Protein 8FBO (pdb70)

Foldseek 3Di:
DQVVLCLLVVLQVVLVVVVVVPDLVSSVVSLVVNLVSLVVLLVVCVVVVDLVSLLVSLVSLLVSLVSCLVSPHLPSNQSSLVSSLSSLVVLVVSCVVVVDLVSLLSSLVSLLSSLQSCVSSPNLVVSVVSLVVSVVSLVVLVVVCVVVVDPVSLVSSLVSLCSSLVSCVVSVNNVSNVVSLVSSLVSLVVVLVVLVVVLVVLVVVLVVLDVVCVVPPDPVSVVVNVVSVVVSVVSVVVSVVSVVVSVVSVVSVD/DCVLLVVLVVLLVVLVVVVVVPDLVSNVVSLVVNLVSLVVLQVVCVVVVDLVSLLSSLVSLLSSLVSCVVSPHLPSNVSSLVVSVVSLVVLVVSCVVVVDLVSLLSSLVSLLSSLVSVVSSPCLVSSVVSLVVSVVSLVVLVVSCVVVVDLVSLVSSLVSLCSSLVSCVVSVNVVSNVVSLVSNLVSLVVNLVVLVVVLVVLVVVLVVLDVVCVVPPDPVSVVVNVVSVVVNVVSVVVNVVSVVVSVVSVVSVD/DVVLLVLLVVLLVQLVVVVVVPDLVSNVVSLVSNLVSLVVLVVVCVVVVDLVSLLSSLVSLLVSLVSCVSSPHLVSNVSSLVVSVVSLVSLVVSCVVVVPLVSLLSSLVSLLSSLQSNVSSPNLVSNVVSLVVSVVSLVVLVVVCVVVVDLVSLVSSLVSLCSSLVSCVVSVNVVSNVVSLVSNLVSLVVSLVVLVVVLVVLVVVLVVLCVVCVVPPDPVSVVVNVVSVVVSVVSVVVSVVSVVVNVVSVVSVD

Sequence (762 aa):
TEEKIEEARQSIKEAERSLREGNPEKALDAVARALSLVNELERLARKTGSTEVLIEAARLAIEVARVALKVGSPEMAQLAVELALRLVQELERQARKTGSTEVLIEAARLAIEVARVAFKVGSPETAREAARTALELVEELERQARKTGSEEVLERAARLAEEVARVAEEIGDPELARKAMKVAIRLTEELLKKSLRELRRILEELKEMLERLEKNPDKDVIVKVLKVIVKAIEASVENQRISADNQRALARLATEEKIEEARQSIKEAERSLREGNPEKALDAVARALSLVNELERLARKTGSTEVLIEAARLAIEVARVALKVGSPEMAQLAVELALRLVQELERQARKTGSTEVLIEAARLAIEVARVAFKVGSPETAREAARTALELVEELERQARKTGSEEVLERAARLAEEVARVAEEIGDPELARKAMKVAIRLTEELLKKSLRELRRILEELKEMLERLEKNPDKDVIVKVLKVIVKAIEASVENQRISADNQRALARLATEEKIEEARQSIKEAERSLREGNPEKALDAVARALSLVNELERLARKTGSTEVLIEAARLAIEVARVALKVGSPEMAQLAVELALRLVQELERQARKTGSTEVLIEAARLAIEVARVAFKVGSPETAREAARTALELVEELERQARKTGSEEVLERAARLAEEVARVAEEIGDPELARKAMKVAIRLTEELLKKSLRELRRILEELKEMLERLEKNPDKDVIVKVLKVIVKAIEASVENQRISADNQRALARLA

Secondary structure (DSSP, 8-state):
--GGGHHHHHHHHHHHHHHHHT-HHHHHHHHHHHHHHHHHHHHHHHHH--HHHHHHHHHHHHHHHHHHHHHT-HHHHHHHHHHHHHHHHHHHHHHHHH--HHHHHHHHHHHHHHHHHHHHHT-HHHHHHHHHHHHHHHHHHHHHHHHH--TTHHHHHHHHHHHHHHHHHHHT-HHHHHHHHHHHHHHHHHHHHHHHHHHHHHHHHHHHHHHTTSS---HHHHHHHHHHHHHHHHHHHHHHHHHHHHHHHHHT--/-TTHHHHHHHHHHHHHHHHHHT-SHHHHHHHHHHHHHHHHHHHHHHHH--HHHHHHHHHHHHHHHHHHHHHT-HHHHHHHHHHHHHHHHHHHHHHHHH--HHHHHHHHHHHHHHHHHHHHHT-HHHHHHHHHHHHHHHHHHHHHHHHH--TTHHHHHHHHHHHHHHHHHHHT-HHHHHHHHHHHHHHHHHHHHHHHHHHHHHHHHHHHTTTTTSS---HHHHHHHHHHHHHHHHHHHHHHHHHHHHHHHHHT--/--HHHHHHHHHHHHHHHHHHHT-HHHHHHHHHHHHHHHHHHHHHHHHH--HHHHHHHHHHHHHHHHHHHHTT-HHHHHHHHHHHHHHHHHHHHHHHHS--HHHHHHHHHHHHHHHHHHHHHT-HHHHHHHHHHHHHHHHHHHHHHHHH--TTHHHHHHHHHHHHHHHHHHH--HHHHHHHHHHHHHHHHHHHHHHHHHHHHHHHHHHHHHHTTTS---HHHHHHHHHHHHHHHHHHHHHHHHHHHHHHHHHTT-

Solvent-accessible surface area: 37279 Å² total; per-residue (Å²): 111,63,143,138,10,77,105,0,90,111,13,10,103,104,1,85,153,18,51,220,129,56,53,87,134,139,0,55,72,8,2,42,145,0,14,59,33,0,49,99,2,1,126,40,2,134,166,44,35,26,35,122,10,2,12,62,1,0,109,25,0,2,76,2,0,97,5,0,53,170,35,57,20,73,130,44,0,64,90,0,2,52,8,0,8,106,0,0,53,10,0,6,113,37,0,128,172,92,34,30,34,127,18,1,13,58,0,0,110,1,0,6,57,1,0,73,6,0,64,141,11,40,10,50,127,25,0,90,83,0,1,127,13,0,9,73,0,0,65,18,0,23,131,38,0,116,162,92,31,34,76,97,9,2,86,98,0,5,171,9,0,32,72,1,2,127,2,0,110,126,18,56,26,87,126,8,6,141,109,0,4,73,16,0,2,94,0,6,23,46,17,5,64,48,12,6,115,62,5,111,139,31,10,110,94,0,63,136,55,10,108,186,45,60,153,69,48,67,141,106,17,14,14,108,4,6,66,20,0,5,119,7,10,50,18,17,1,88,4,12,63,34,14,1,59,0,1,52,0,13,15,72,36,53,83,95,136,78,7,107,99,0,98,118,7,17,106,81,0,49,134,11,57,183,134,54,48,84,130,139,0,69,70,2,3,41,133,0,10,55,36,0,35,70,1,3,126,41,0,104,164,78,37,34,34,120,12,0,15,55,0,0,126,15,0,3,81,1,0,97,9,0,50,142,27,55,14,74,143,45,0,71,91,0,2,53,10,0,10,108,0,0,45,27,0,5,121,37,0,122,164,93,36,29,40,125,17,1,8,62,0,0,114,3,0,7,64,1,0,86,7,0,65,158,10,42,5,46,132,22,0,88,76,0,1,122,10,0,8,79,0,0,58,22,0,11,152,38,0,109,164,102,28,40,58,106,20,0,50,109,0,5,144,8,0,40,60,1,0,125,2,0,104,124,12,52,26,81,141,12,6,147,128,0,2,78,1,0,6,106,0,5,26,31,10,3,78,42,8,6,128,55,2,107,162,33,8,101,92,0,63,99,52,11,111,168,46,54,184,65,58,55,145,99,12,15,16,99,3,8,65,16,0,5,108,3,14,51,9,14,5,77,2,10,84,23,13,0,61,0,0,60,3,14,17,93,45,63,95,136,113,70,17,104,82,0,136,103,6,16,107,68,0,56,120,10,58,206,127,49,50,88,135,131,0,68,71,1,2,41,120,1,12,58,28,0,37,49,1,3,139,66,0,105,187,100,40,35,38,121,31,0,20,68,1,0,134,9,0,3,79,1,0,93,4,0,49,142,22,57,8,65,134,45,0,74,88,0,2,60,9,0,14,112,0,0,63,26,0,8,125,33,0,136,165,88,44,34,31,126,18,2,7,65,0,0,105,1,0,5,61,0,0,87,9,0,63,168,8,42,9,44,127,21,0,83,94,0,1,111,8,0,9,83,0,0,53,16,0,10,130,45,0,113,152,99,35,37,71,98,17,1,48,83,0,4,147,9,0,33,80,1,1,128,2,0,102,129,14,46,27,64,119,6,8,143,104,0,3,97,3,0,9,113,0,3,23,49,9,3,67,52,6,14,138,61,5,116,151,33,12,108,95,0,72,135,46,9,118,191,37,62,164,67,51,66,125,106,12,16,16,108,2,8,67,17,0,6,116,6,16,58,18,18,5,89,2,10,77,12,11,1,60,0,0,67,1,12,7,76,58,41

Structure (mmCIF, N/CA/C/O backbone):
data_8FBO
#
_entry.id   8FBO
#
_cell.length_a   89.400
_cell.length_b   89.400
_cell.length_c   273.038
_cell.angle_alpha   90.000
_cell.angle_beta   90.000
_cell.angle_gamma   90.000
#
_symmetry.space_group_name_H-M   'P 43 21 2'
#
loop_
_atom_site.group_PDB
_atom_site.id
_atom_site.type_symbol
_atom_site.label_atom_id
_atom_site.label_alt_id
_atom_site.label_comp_id
_atom_site.label_asym_id
_atom_site.label_entity_id
_atom_site.label_seq_id
_atom_site.pdbx_PDB_ins_code
_atom_site.Cartn_x
_atom_site.Cartn_y
_atom_site.Cartn_z
_atom_site.occupancy
_atom_site.B_iso_or_equiv
_atom_site.auth_seq_id
_atom_site.auth_comp_id
_atom_site.auth_asym_id
_atom_site.auth_atom_id
_atom_site.pdbx_PDB_model_num
ATOM 1 N N . THR A 1 2 ? -28.94315 33.90016 -59.77261 1.000 136.68161 2 THR A N 1
ATOM 2 C CA . THR A 1 2 ? -27.72891 33.74381 -58.98073 1.000 148.98248 2 THR A CA 1
ATOM 3 C C . THR A 1 2 ? -27.57126 32.31358 -58.47434 1.000 154.89203 2 THR A C 1
ATOM 4 O O . THR A 1 2 ? -26.61238 31.62615 -58.82633 1.000 149.69772 2 THR A O 1
ATOM 8 N N . GLU A 1 3 ? -28.51413 31.86652 -57.64104 1.000 150.81542 3 GLU A N 1
ATOM 9 C CA . GLU A 1 3 ? -28.44085 30.53749 -57.04977 1.000 138.37047 3 GLU A CA 1
ATOM 10 C C . GLU A 1 3 ? -29.72396 29.72326 -57.16257 1.000 137.27389 3 GLU A C 1
ATOM 11 O O . GLU A 1 3 ? -29.70402 28.53970 -56.80881 1.000 122.85696 3 GLU A O 1
ATOM 17 N N . GLU A 1 4 ? -30.83457 30.30594 -57.62482 1.000 150.34998 4 GLU A N 1
ATOM 18 C CA . GLU A 1 4 ? -32.05034 29.52295 -57.82395 1.000 146.23149 4 GLU A CA 1
ATOM 19 C C . GLU A 1 4 ? -32.03435 28.73582 -59.12661 1.000 138.84739 4 GLU A C 1
ATOM 20 O O . GLU A 1 4 ? -32.77267 27.75184 -59.24770 1.000 124.43960 4 GLU A O 1
ATOM 26 N N . LYS A 1 5 ? -31.21349 29.14139 -60.09801 1.000 149.53652 5 LYS A N 1
ATOM 27 C CA . LYS A 1 5 ? -30.98833 28.34332 -61.29809 1.000 148.13551 5 LYS A CA 1
ATOM 28 C C . LYS A 1 5 ? -30.27433 27.03255 -60.99798 1.000 145.45206 5 LYS A C 1
ATOM 29 O O . LYS A 1 5 ? -30.10803 26.20854 -61.90464 1.000 141.02282 5 LYS A O 1
ATOM 35 N N . ILE A 1 6 ? -29.85907 26.82962 -59.74749 1.000 144.74112 6 ILE A N 1
ATOM 36 C CA . ILE A 1 6 ? -29.16118 25.61529 -59.34698 1.000 139.57400 6 ILE A CA 1
ATOM 37 C C . ILE A 1 6 ? -30.13832 24.46599 -59.13761 1.000 137.06931 6 ILE A C 1
ATOM 38 O O . ILE A 1 6 ? -29.78030 23.29744 -59.33165 1.000 131.77235 6 ILE A O 1
ATOM 43 N N . GLU A 1 7 ? -31.38272 24.77245 -58.76058 1.000 137.36346 7 GLU A N 1
ATOM 44 C CA . GLU A 1 7 ? -32.38408 23.74588 -58.49476 1.000 134.58772 7 GLU A CA 1
ATOM 45 C C . GLU A 1 7 ? -32.65017 22.85215 -59.69896 1.000 132.25845 7 GLU A C 1
ATOM 46 O O . GLU A 1 7 ? -33.29827 21.81128 -59.54326 1.000 113.27252 7 GLU A O 1
ATOM 52 N N . GLU A 1 8 ? -32.17279 23.22881 -60.88797 1.000 136.61809 8 GLU A N 1
ATOM 53 C CA . GLU A 1 8 ? -32.18796 22.30268 -62.01460 1.000 134.02623 8 GLU A CA 1
ATOM 54 C C . GLU A 1 8 ? -31.30406 21.09339 -61.73621 1.000 137.37687 8 GLU A C 1
ATOM 55 O O . GLU A 1 8 ? -31.64761 19.96400 -62.10415 1.000 143.65544 8 GLU A O 1
ATOM 61 N N . ALA A 1 9 ? -30.15796 21.31233 -61.08550 1.000 138.88420 9 ALA A N 1
ATOM 62 C CA . ALA A 1 9 ? -29.28244 20.20201 -60.72672 1.000 132.54479 9 ALA A CA 1
ATOM 63 C C . ALA A 1 9 ? -29.92960 19.28902 -59.69439 1.000 131.33600 9 ALA A C 1
ATOM 64 O O . ALA A 1 9 ? -29.71348 18.07242 -59.72325 1.000 130.07974 9 ALA A O 1
ATOM 66 N N . ARG A 1 10 ? -30.72735 19.85101 -58.78354 1.000 127.60303 10 ARG A N 1
ATOM 67 C CA . ARG A 1 10 ? -31.42981 19.02372 -57.80812 1.000 129.69585 10 ARG A CA 1
ATOM 68 C C . ARG A 1 10 ? -32.45517 18.12435 -58.48541 1.000 132.00763 10 ARG A C 1
ATOM 69 O O . ARG A 1 10 ? -32.56324 16.93712 -58.15677 1.000 131.56004 10 ARG A O 1
ATOM 77 N N . GLN A 1 11 ? -33.21369 18.67274 -59.43675 1.000 132.08221 11 GLN A N 1
ATOM 78 C CA . GLN A 1 11 ? -34.26987 17.90035 -60.08184 1.000 135.87180 11 GLN A CA 1
ATOM 79 C C . GLN A 1 11 ? -33.69598 16.87286 -61.04833 1.000 140.78729 11 GLN A C 1
ATOM 80 O O . GLN A 1 11 ? -34.23619 15.76808 -61.17976 1.000 141.44768 11 GLN A O 1
ATOM 86 N N . SER A 1 12 ? -32.60495 17.21760 -61.73745 1.000 138.42816 12 SER A N 1
ATOM 87 C CA . SER A 1 12 ? -32.02152 16.28727 -62.69827 1.000 140.07544 12 SER A CA 1
ATOM 88 C C . SER A 1 12 ? -31.38016 15.08992 -62.00575 1.000 151.48557 12 SER A C 1
ATOM 89 O O . SER A 1 12 ? -31.26129 14.01788 -62.60857 1.000 152.48059 12 SER A O 1
ATOM 92 N N . ILE A 1 13 ? -30.95729 15.24837 -60.75162 1.000 146.28245 13 ILE A N 1
ATOM 93 C CA . ILE A 1 13 ? -30.43174 14.11260 -60.00033 1.000 145.00578 13 ILE A CA 1
ATOM 94 C C . ILE A 1 13 ? -31.56873 13.23560 -59.48904 1.000 147.17027 13 ILE A C 1
ATOM 95 O O . ILE A 1 13 ? -31.45413 12.00436 -59.45693 1.000 146.13544 13 ILE A O 1
ATOM 100 N N . LYS A 1 14 ? -32.68601 13.85146 -59.09409 1.000 146.12332 14 LYS A N 1
ATOM 101 C CA . LYS A 1 14 ? -33.84532 13.07741 -58.66282 1.000 140.58226 14 LYS A CA 1
ATOM 102 C C . LYS A 1 14 ? -34.39301 12.22954 -59.80399 1.000 143.42825 14 LYS A C 1
ATOM 103 O O . LYS A 1 14 ? -34.85940 11.10544 -59.58507 1.000 142.19808 14 LYS A O 1
ATOM 109 N N . GLU A 1 15 ? -34.33880 12.75040 -61.03246 1.000 148.15734 15 GLU A N 1
ATOM 110 C CA . GLU A 1 15 ? -34.78256 11.98717 -62.19255 1.000 153.74461 15 GLU A CA 1
ATOM 111 C C . GLU A 1 15 ? -33.80104 10.88768 -62.57331 1.000 162.97333 15 GLU A C 1
ATOM 112 O O . GLU A 1 15 ? -34.20503 9.90689 -63.20709 1.000 171.63158 15 GLU A O 1
ATOM 118 N N . ALA A 1 16 ? -32.52566 11.02958 -62.20422 1.000 159.66475 16 ALA A N 1
ATOM 119 C CA . ALA A 1 16 ? -31.52041 10.05565 -62.61718 1.000 154.03445 16 ALA A CA 1
ATOM 120 C C . ALA A 1 16 ? -31.72948 8.71106 -61.93275 1.000 156.29126 16 ALA A C 1
ATOM 121 O O . ALA A 1 16 ? -31.58067 7.65853 -62.56388 1.000 153.69848 16 ALA A O 1
ATOM 123 N N . GLU A 1 17 ? -32.07517 8.72308 -60.64456 1.000 152.93115 17 GLU A N 1
ATOM 124 C CA . GLU A 1 17 ? -32.23766 7.47429 -59.90964 1.000 148.11720 17 GLU A CA 1
ATOM 125 C C . GLU A 1 17 ? -33.55873 6.78497 -60.22720 1.000 153.50891 17 GLU A C 1
ATOM 126 O O . GLU A 1 17 ? -33.64759 5.55579 -60.13115 1.000 147.69014 17 GLU A O 1
ATOM 132 N N . ARG A 1 18 ? -34.58841 7.54660 -60.60296 1.000 157.69857 18 ARG A N 1
ATOM 133 C CA . ARG A 1 18 ? -35.86696 6.93961 -60.95500 1.000 154.01533 18 ARG A CA 1
ATOM 134 C C . ARG A 1 18 ? -35.84580 6.33528 -62.35254 1.000 156.32885 18 ARG A C 1
ATOM 135 O O . ARG A 1 18 ? -36.51939 5.32789 -62.59644 1.000 149.71046 18 ARG A O 1
ATOM 143 N N . SER A 1 19 ? -35.08787 6.92731 -63.27602 1.000 158.08914 19 SER A N 1
ATOM 144 C CA . SER A 1 19 ? -34.90616 6.33881 -64.59599 1.000 162.13576 19 SER A CA 1
ATOM 145 C C . SER A 1 19 ? -33.91065 5.18621 -64.59235 1.000 170.58307 19 SER A C 1
ATOM 146 O O . SER A 1 19 ? -33.78390 4.49529 -65.60922 1.000 164.09701 19 SER A O 1
ATOM 149 N N . LEU A 1 20 ? -33.20359 4.96705 -63.48047 1.000 174.06978 20 LEU A N 1
ATOM 150 C CA . LEU A 1 20 ? -32.32272 3.80827 -63.37354 1.000 171.57942 20 LEU A CA 1
ATOM 151 C C . LEU A 1 20 ? -33.11598 2.52663 -63.15449 1.000 167.46195 20 LEU A C 1
ATOM 152 O O . LEU A 1 20 ? -32.77369 1.47548 -63.70853 1.000 159.73274 20 LEU A O 1
ATOM 157 N N . ARG A 1 21 ? -34.17724 2.59341 -62.34741 1.000 168.89674 21 ARG A N 1
ATOM 158 C CA . ARG A 1 21 ? -34.94379 1.39372 -62.02987 1.000 168.17474 21 ARG A CA 1
ATOM 159 C C . ARG A 1 21 ? -35.72051 0.88027 -63.23557 1.000 170.20861 21 ARG A C 1
ATOM 160 O O . ARG A 1 21 ? -35.96027 -0.32770 -63.34576 1.000 166.44059 21 ARG A O 1
ATOM 168 N N . GLU A 1 22 ? -36.12093 1.77276 -64.14390 1.000 172.60639 22 GLU A N 1
ATOM 169 C CA . GLU A 1 22 ? -36.88861 1.34838 -65.31066 1.000 170.84362 22 GLU A CA 1
ATOM 170 C C . GLU A 1 22 ? -36.05328 0.46137 -66.22546 1.000 161.47115 22 GLU A C 1
ATOM 171 O O . GLU A 1 22 ? -36.46381 -0.65213 -66.57287 1.000 149.84558 22 GLU A O 1
ATOM 177 N N . GLY A 1 23 ? -34.87715 0.93670 -66.62376 1.000 165.28169 23 GLY A N 1
ATOM 178 C CA . GLY A 1 23 ? -34.01554 0.17068 -67.50046 1.000 164.08585 23 GLY A CA 1
ATOM 179 C C . GLY A 1 23 ? -33.43197 0.99777 -68.62574 1.000 159.73390 23 GLY A C 1
ATOM 180 O O . GLY A 1 23 ? -32.75790 0.46309 -69.51048 1.000 143.90877 23 GLY A O 1
ATOM 181 N N . ASN A 1 24 ? -33.69036 2.30485 -68.60442 1.000 169.22765 24 ASN A N 1
ATOM 182 C CA . ASN A 1 24 ? -33.15792 3.22279 -69.60298 1.000 166.10588 24 ASN A CA 1
ATOM 183 C C . ASN A 1 24 ? -31.73995 3.62806 -69.22076 1.000 167.05793 24 ASN A C 1
ATOM 184 O O . ASN A 1 24 ? -31.55219 4.41354 -68.28303 1.000 163.39098 24 ASN A O 1
ATOM 189 N N . PRO A 1 25 ? -30.71844 3.12326 -69.91673 1.000 166.51619 25 PRO A N 1
ATOM 190 C CA . PRO A 1 25 ? -29.33943 3.43734 -69.52375 1.000 162.98579 25 PRO A CA 1
ATOM 191 C C . PRO A 1 25 ? -28.87440 4.79265 -70.03285 1.000 157.29839 25 PRO A C 1
ATOM 192 O O . PRO A 1 25 ? -28.13708 5.50118 -69.34068 1.000 148.26568 25 PRO A O 1
ATOM 196 N N . GLU A 1 26 ? -29.30163 5.16523 -71.24096 1.000 156.51177 26 GLU A N 1
ATOM 197 C CA . GLU A 1 26 ? -28.88239 6.43585 -71.81947 1.000 157.01162 26 GLU A CA 1
ATOM 198 C C . GLU A 1 26 ? -29.72902 7.59928 -71.32047 1.000 169.01186 26 GLU A C 1
ATOM 199 O O . GLU A 1 26 ? -29.24787 8.73739 -71.28406 1.000 177.04069 26 GLU A O 1
ATOM 205 N N . LYS A 1 27 ? -30.98164 7.34132 -70.93840 1.000 172.61242 27 LYS A N 1
ATOM 206 C CA . LYS A 1 27 ? -31.80344 8.39040 -70.34718 1.000 172.16211 27 LYS A CA 1
ATOM 207 C C . LYS A 1 27 ? -31.45153 8.62492 -68.88451 1.000 173.53089 27 LYS A C 1
ATOM 208 O O . LYS A 1 27 ? -31.66364 9.72837 -68.36960 1.000 170.97643 27 LYS A O 1
ATOM 214 N N . ALA A 1 28 ? -30.91815 7.60913 -68.20341 1.000 171.51660 28 ALA A N 1
ATOM 215 C CA . ALA A 1 28 ? -30.39834 7.81531 -66.85737 1.000 167.17679 28 ALA A CA 1
ATOM 216 C C . ALA A 1 28 ? -29.03006 8.48235 -66.89430 1.000 165.41719 28 ALA A C 1
ATOM 217 O O . ALA A 1 28 ? -28.72802 9.33214 -66.04918 1.000 167.87586 28 ALA A O 1
ATOM 219 N N . LEU A 1 29 ? -28.19117 8.10821 -67.86489 1.000 149.93898 29 LEU A N 1
ATOM 220 C CA . LEU A 1 29 ? -26.92331 8.80473 -68.05460 1.000 149.65245 29 LEU A CA 1
ATOM 221 C C . LEU A 1 29 ? -27.13819 10.24635 -68.49577 1.000 159.13061 29 LEU A C 1
ATOM 222 O O . LEU A 1 29 ? -26.27339 11.09820 -68.26384 1.000 160.11763 29 LEU A O 1
ATOM 227 N N . ASP A 1 30 ? -28.27436 10.53619 -69.13357 1.000 162.78803 30 ASP A N 1
ATOM 228 C CA . ASP A 1 30 ? -28.58063 11.90987 -69.51648 1.000 162.16295 30 ASP A CA 1
ATOM 229 C C . ASP A 1 30 ? -28.80364 12.78050 -68.28667 1.000 160.45836 30 ASP A C 1
ATOM 230 O O . ASP A 1 30 ? -28.19240 13.84608 -68.14896 1.000 159.88388 30 ASP A O 1
ATOM 235 N N . ALA A 1 31 ? -29.67281 12.33559 -67.37483 1.000 161.23418 31 ALA A N 1
ATOM 236 C CA . ALA A 1 31 ? -29.93216 13.10322 -66.16142 1.000 153.96961 31 ALA A CA 1
ATOM 237 C C . ALA A 1 31 ? -28.69073 13.20569 -65.28446 1.000 149.12847 31 ALA A C 1
ATOM 238 O O . ALA A 1 31 ? -28.55494 14.16026 -64.51014 1.000 139.59151 31 ALA A O 1
ATOM 240 N N . VAL A 1 32 ? -27.77831 12.23852 -65.38867 1.000 154.45733 32 VAL A N 1
ATOM 241 C CA . VAL A 1 32 ? -26.51127 12.33191 -64.67162 1.000 157.40341 32 VAL A CA 1
ATOM 242 C C . VAL A 1 32 ? -25.57963 13.32233 -65.35892 1.000 151.16218 32 VAL A C 1
ATOM 243 O O . VAL A 1 32 ? -24.90332 14.11818 -64.69721 1.000 150.21866 32 VAL A O 1
ATOM 247 N N . ALA A 1 33 ? -25.53652 13.29780 -66.69379 1.000 138.98291 33 ALA A N 1
ATOM 248 C CA . ALA A 1 33 ? -24.66826 14.21585 -67.42429 1.000 128.54232 33 ALA A CA 1
ATOM 249 C C . ALA A 1 33 ? -25.14376 15.65693 -67.28879 1.000 133.87542 33 ALA A C 1
ATOM 250 O O . ALA A 1 33 ? -24.32449 16.58111 -67.22162 1.000 124.99276 33 ALA A O 1
ATOM 252 N N . ARG A 1 34 ? -26.46242 15.87070 -67.25657 1.000 143.98045 34 ARG A N 1
ATOM 253 C CA . ARG A 1 34 ? -26.98249 17.21451 -67.02390 1.000 143.05052 34 ARG A CA 1
ATOM 254 C C . ARG A 1 34 ? -26.53569 17.74540 -65.66911 1.000 129.69217 34 ARG A C 1
ATOM 255 O O . ARG A 1 34 ? -26.15810 18.91599 -65.54637 1.000 116.49662 34 ARG A O 1
ATOM 263 N N . ALA A 1 35 ? -26.56217 16.89409 -64.64144 1.000 136.45201 35 ALA A N 1
ATOM 264 C CA . ALA A 1 35 ? -26.09656 17.31185 -63.32438 1.000 127.56691 35 ALA A CA 1
ATOM 265 C C . ALA A 1 35 ? -24.61863 17.67543 -63.35420 1.000 120.88624 35 ALA A C 1
ATOM 266 O O . ALA A 1 35 ? -24.21138 18.69297 -62.78328 1.000 119.07130 35 ALA A O 1
ATOM 268 N N . LEU A 1 36 ? -23.80235 16.86126 -64.02838 1.000 109.87149 36 LEU A N 1
ATOM 269 C CA . LEU A 1 36 ? -22.36861 17.12775 -64.08608 1.000 109.89960 36 LEU A CA 1
ATOM 270 C C . LEU A 1 36 ? -22.07984 18.46181 -64.76295 1.000 117.68767 36 LEU A C 1
ATOM 271 O O . LEU A 1 36 ? -21.21545 19.22158 -64.31058 1.000 105.10082 36 LEU A O 1
ATOM 276 N N . SER A 1 37 ? -22.79665 18.76704 -65.84717 1.000 124.21210 37 SER A N 1
ATOM 277 C CA . SER A 1 37 ? -22.58091 20.03440 -66.53772 1.000 125.86906 37 SER A CA 1
ATOM 278 C C . SER A 1 37 ? -23.14898 21.20145 -65.73998 1.000 129.09125 37 SER A C 1
ATOM 279 O O . SER A 1 37 ? -22.56020 22.28881 -65.71779 1.000 131.77350 37 SER A O 1
ATOM 282 N N . LEU A 1 38 ? -24.29364 20.99927 -65.08242 1.000 126.39614 38 LEU A N 1
ATOM 283 C CA . LEU A 1 38 ? -24.84657 22.04722 -64.23057 1.000 131.74493 38 LEU A CA 1
ATOM 284 C C . LEU A 1 38 ? -23.94222 22.30991 -63.03298 1.000 127.41672 38 LEU A C 1
ATOM 285 O O . LEU A 1 38 ? -23.63213 23.46548 -62.72267 1.000 128.03957 38 LEU A O 1
ATOM 290 N N . VAL A 1 39 ? -23.49886 21.24584 -62.35488 1.000 115.33912 39 VAL A N 1
ATOM 291 C CA . VAL A 1 39 ? -22.58329 21.40715 -61.22630 1.000 117.03670 39 VAL A CA 1
ATOM 292 C C . VAL A 1 39 ? -21.30111 22.09893 -61.67534 1.000 128.31651 39 VAL A C 1
ATOM 293 O O . VAL A 1 39 ? -20.70979 22.89053 -60.92957 1.000 134.82020 39 VAL A O 1
ATOM 297 N N . ASN A 1 40 ? -20.86283 21.82754 -62.90741 1.000 118.80657 40 ASN A N 1
ATOM 298 C CA . ASN A 1 40 ? -19.71408 22.53799 -63.46049 1.000 119.93791 40 ASN A CA 1
ATOM 299 C C . ASN A 1 40 ? -19.96356 24.03949 -63.50881 1.000 123.82995 40 ASN A C 1
ATOM 300 O O . ASN A 1 40 ? -19.06277 24.83712 -63.22154 1.000 119.09618 40 ASN A O 1
ATOM 305 N N . GLU A 1 41 ? -21.18349 24.44459 -63.86635 1.000 130.18614 41 GLU A N 1
ATOM 306 C CA . GLU A 1 41 ? -21.49279 25.86754 -63.92771 1.000 134.17403 41 GLU A CA 1
ATOM 307 C C . GLU A 1 41 ? -21.65572 26.46728 -62.53699 1.000 121.02945 41 GLU A C 1
ATOM 308 O O . GLU A 1 41 ? -21.42711 27.66814 -62.35326 1.000 113.39299 41 GLU A O 1
ATOM 314 N N . LEU A 1 42 ? -22.03811 25.65366 -61.54802 1.000 111.86690 42 LEU A N 1
ATOM 315 C CA . LEU A 1 42 ? -22.10754 26.14766 -60.17670 1.000 108.67963 42 LEU A CA 1
ATOM 316 C C . LEU A 1 42 ? -20.73107 26.53241 -59.65502 1.000 117.85696 42 LEU A C 1
ATOM 317 O O . LEU A 1 42 ? -20.62168 27.39734 -58.77890 1.000 123.26555 42 LEU A O 1
ATOM 322 N N . GLU A 1 43 ? -19.67524 25.90084 -60.17543 1.000 118.76834 43 GLU A N 1
ATOM 323 C CA . GLU A 1 43 ? -18.32151 26.26447 -59.77317 1.000 125.65168 43 GLU A CA 1
ATOM 324 C C . GLU A 1 43 ? -18.01304 27.71691 -60.10524 1.000 134.47816 43 GLU A C 1
ATOM 325 O O . GLU A 1 43 ? -17.27799 28.37934 -59.36526 1.000 136.81608 43 GLU A O 1
ATOM 331 N N . ARG A 1 44 ? -18.56378 28.22815 -61.20677 1.000 135.79302 44 ARG A N 1
ATOM 332 C CA . ARG A 1 44 ? -18.37703 29.61987 -61.59077 1.000 138.37260 44 ARG A CA 1
ATOM 333 C C . ARG A 1 44 ? -19.53457 30.51700 -61.17522 1.000 141.67745 44 ARG A C 1
ATOM 334 O O . ARG A 1 44 ? -19.33190 31.72538 -61.01283 1.000 139.42049 44 ARG A O 1
ATOM 342 N N . LEU A 1 45 ? -20.73588 29.96114 -60.99899 1.000 146.44121 45 LEU A N 1
ATOM 343 C CA . LEU A 1 45 ? -21.84693 30.76087 -60.49318 1.000 150.13808 45 LEU A CA 1
ATOM 344 C C . LEU A 1 45 ? -21.66138 31.08673 -59.01663 1.000 142.45614 45 LEU A C 1
ATOM 345 O O . LEU A 1 45 ? -21.99482 32.19136 -58.57206 1.000 143.41090 45 LEU A O 1
ATOM 350 N N . ALA A 1 46 ? -21.13185 30.13837 -58.24017 1.000 137.42951 46 ALA A N 1
ATOM 351 C CA . ALA A 1 46 ? -20.86510 30.39733 -56.83115 1.000 137.90765 46 ALA A CA 1
ATOM 352 C C . ALA A 1 46 ? -19.66990 31.31707 -56.62917 1.000 148.92301 46 ALA A C 1
ATOM 353 O O . ALA A 1 46 ? -19.53783 31.91122 -55.55455 1.000 158.00476 46 ALA A O 1
ATOM 355 N N . ARG A 1 47 ? -18.79293 31.44022 -57.62852 1.000 147.48761 47 ARG A N 1
ATOM 356 C CA . ARG A 1 47 ? -17.68499 32.38284 -57.52013 1.000 145.82967 47 ARG A CA 1
ATOM 357 C C . ARG A 1 47 ? -18.16675 33.82114 -57.64674 1.000 153.52184 47 ARG A C 1
ATOM 358 O O . ARG A 1 47 ? -17.51740 34.73989 -57.13426 1.000 160.20243 47 ARG A O 1
ATOM 366 N N . LYS A 1 48 ? -19.29634 34.03447 -58.32355 1.000 152.97112 48 LYS A N 1
ATOM 367 C CA . LYS A 1 48 ? -19.89495 35.36213 -58.38092 1.000 156.20138 48 LYS A CA 1
ATOM 368 C C . LYS A 1 48 ? -20.67772 35.66663 -57.11224 1.000 173.33304 48 LYS A C 1
ATOM 369 O O . LYS A 1 48 ? -20.58819 36.77511 -56.57228 1.000 179.07500 48 LYS A O 1
ATOM 375 N N . THR A 1 49 ? -21.44589 34.69389 -56.62184 1.000 175.39793 49 THR A N 1
ATOM 376 C CA . THR A 1 49 ? -22.24182 34.91977 -55.42335 1.000 177.39961 49 THR A CA 1
ATOM 377 C C . THR A 1 49 ? -21.41844 34.78990 -54.14784 1.000 173.44688 49 THR A C 1
ATOM 378 O O . THR A 1 49 ? -21.78186 35.37920 -53.12438 1.000 177.91019 49 THR A O 1
ATOM 382 N N . GLY A 1 50 ? -20.31401 34.04545 -54.18735 1.000 1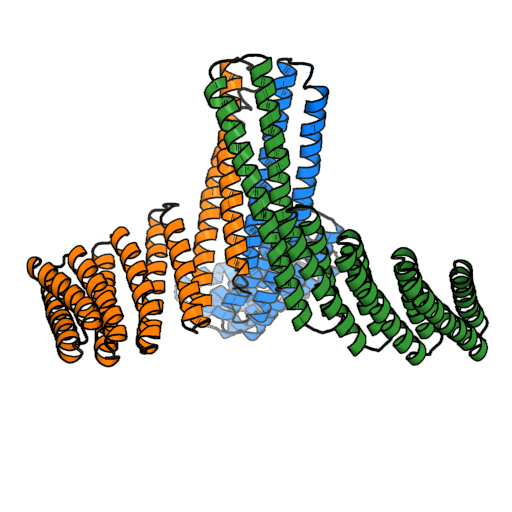63.33865 50 GLY A N 1
ATOM 383 C CA . GLY A 1 50 ? -19.50253 33.82788 -53.00578 1.000 143.90159 50 GLY A CA 1
ATOM 384 C C . GLY A 1 50 ? -20.18774 33.11688 -51.86038 1.000 145.88069 50 GLY A C 1
ATOM 385 O O . GLY A 1 50 ? -19.67212 33.14698 -50.74120 1.000 136.66296 50 GLY A O 1
ATOM 386 N N . SER A 1 51 ? -21.33461 32.48480 -52.09007 1.000 153.16471 51 SER A N 1
ATOM 387 C CA . SER A 1 51 ? -22.06171 31.82870 -51.01075 1.000 143.84321 51 SER A CA 1
ATOM 388 C C . SER A 1 51 ? -21.43441 30.48354 -50.67253 1.000 116.36826 51 SER A C 1
ATOM 389 O O . SER A 1 51 ? -21.21596 29.65186 -51.55799 1.000 102.65344 51 SER A O 1
ATOM 392 N N . THR A 1 52 ? -21.19326 30.25248 -49.37882 1.000 114.83495 52 THR A N 1
ATOM 393 C CA . THR A 1 52 ? -20.63525 28.97477 -48.94839 1.000 111.78865 52 THR A CA 1
ATOM 394 C C . THR A 1 52 ? -21.65941 27.85117 -49.04317 1.000 119.09106 52 THR A C 1
ATOM 395 O O . THR A 1 52 ? -21.28534 26.69310 -49.25721 1.000 117.02759 52 THR A O 1
ATOM 399 N N . GLU A 1 53 ? -22.94713 28.17123 -48.88869 1.000 124.20020 53 GLU A N 1
ATOM 400 C CA . GLU A 1 53 ? -23.98324 27.14251 -48.90792 1.000 118.64842 53 GLU A CA 1
ATOM 401 C C . GLU A 1 53 ? -24.11907 26.50954 -50.28701 1.000 108.49068 53 GLU A C 1
ATOM 402 O O . GLU A 1 53 ? -24.36989 25.30380 -50.39985 1.000 102.12711 53 GLU A O 1
ATOM 408 N N . VAL A 1 54 ? -23.96570 27.30477 -51.34638 1.000 107.96268 54 VAL A N 1
ATOM 409 C CA . VAL A 1 54 ? -24.04545 26.75944 -52.69776 1.000 114.56421 54 VAL A CA 1
ATOM 410 C C . VAL A 1 54 ? -22.88819 25.80147 -52.95133 1.000 107.17443 54 VAL A C 1
ATOM 411 O O . VAL A 1 54 ? -23.07889 24.69700 -53.47338 1.000 91.14594 54 VAL A O 1
ATOM 415 N N . LEU A 1 55 ? -21.67185 26.20734 -52.57528 1.000 116.17325 55 LEU A N 1
ATOM 416 C CA . LEU A 1 55 ? -20.51152 25.33697 -52.74221 1.000 102.70832 55 LEU A CA 1
ATOM 417 C C . LEU A 1 55 ? -20.67458 24.04003 -51.95873 1.000 105.75251 55 LEU A C 1
ATOM 418 O O . LEU A 1 55 ? -20.22170 22.97779 -52.40143 1.000 96.36859 55 LEU A O 1
ATOM 423 N N . ILE A 1 56 ? -21.31955 24.10620 -50.79216 1.000 111.84600 56 ILE A N 1
ATOM 424 C CA . ILE A 1 56 ? -21.58011 22.89752 -50.01556 1.000 100.24322 56 ILE A CA 1
ATOM 425 C C . ILE A 1 56 ? -22.57652 22.00379 -50.74246 1.000 100.59260 56 ILE A C 1
ATOM 426 O O . ILE A 1 56 ? -22.31637 20.81836 -50.97990 1.000 93.56693 56 ILE A O 1
ATOM 431 N N . GLU A 1 57 ? -23.73402 22.56011 -51.10672 1.000 107.04271 57 GLU A N 1
ATOM 432 C CA . GLU A 1 57 ? -24.76686 21.75887 -51.75288 1.000 101.06278 57 GLU A CA 1
ATOM 433 C C . GLU A 1 57 ? -24.34555 21.30751 -53.14538 1.000 100.66485 57 GLU A C 1
ATOM 434 O O . GLU A 1 57 ? -24.74500 20.22514 -53.58714 1.000 99.61970 57 GLU A O 1
ATOM 440 N N . ALA A 1 58 ? -23.54085 22.10900 -53.84791 1.000 99.57554 58 ALA A N 1
ATOM 441 C CA . ALA A 1 58 ? -23.00687 21.66116 -55.13032 1.000 97.25914 58 ALA A CA 1
ATOM 442 C C . ALA A 1 58 ? -22.03280 20.50586 -54.94335 1.000 101.59469 58 ALA A C 1
ATOM 443 O O . ALA A 1 58 ? -21.96766 19.59865 -55.78107 1.000 84.42391 58 ALA A O 1
ATOM 445 N N . ALA A 1 59 ? -21.26664 20.52186 -53.85018 1.000 109.08907 59 ALA A N 1
ATOM 446 C CA . ALA A 1 59 ? -20.35384 19.41786 -53.57608 1.000 97.59301 59 ALA A CA 1
ATOM 447 C C . ALA A 1 59 ? -21.11533 18.16167 -53.17477 1.000 104.28003 59 ALA A C 1
ATOM 448 O O . ALA A 1 59 ? -20.74374 17.05158 -53.57176 1.000 103.36901 59 ALA A O 1
ATOM 450 N N . ARG A 1 60 ? -22.18684 18.31569 -52.39273 1.000 99.82142 60 ARG A N 1
ATOM 451 C CA . ARG A 1 60 ? -22.97697 17.15644 -51.99050 1.000 98.10441 60 ARG A CA 1
ATOM 452 C C . ARG A 1 60 ? -23.69413 16.53469 -53.18216 1.000 108.76999 60 ARG A C 1
ATOM 453 O O . ARG A 1 60 ? -23.84886 15.30969 -53.24950 1.000 109.82301 60 ARG A O 1
ATOM 461 N N . LEU A 1 61 ? -24.14125 17.35989 -54.13134 1.000 112.43811 61 LEU A N 1
ATOM 462 C CA . LEU A 1 61 ? -24.74343 16.81758 -55.34431 1.000 115.55778 61 LEU A CA 1
ATOM 463 C C . LEU A 1 61 ? -23.70485 16.10181 -56.19834 1.000 114.81816 61 LEU A C 1
ATOM 464 O O . LEU A 1 61 ? -23.97443 15.02246 -56.73716 1.000 116.68114 61 LEU A O 1
ATOM 469 N N . ALA A 1 62 ? -22.50800 16.68275 -56.32369 1.000 109.07559 62 ALA A N 1
ATOM 470 C CA . ALA A 1 62 ? -21.45807 16.05792 -57.12161 1.000 104.63521 62 ALA A CA 1
ATOM 471 C C . ALA A 1 62 ? -21.01621 14.72654 -56.52951 1.000 101.56602 62 ALA A C 1
ATOM 472 O O . ALA A 1 62 ? -20.59976 13.82751 -57.26900 1.000 95.98967 62 ALA A O 1
ATOM 474 N N . ILE A 1 63 ? -21.09374 14.58012 -55.20517 1.000 111.81755 63 ILE A N 1
ATOM 475 C CA . ILE A 1 63 ? -20.74913 13.30558 -54.58336 1.000 112.57440 63 ILE A CA 1
ATOM 476 C C . ILE A 1 63 ? -21.82176 12.26399 -54.87545 1.000 113.20371 63 ILE A C 1
ATOM 477 O O . ILE A 1 63 ? -21.51467 11.10634 -55.18558 1.000 116.47359 63 ILE A O 1
ATOM 482 N N . GLU A 1 64 ? -23.09567 12.65628 -54.79045 1.000 107.18386 64 GLU A N 1
ATOM 483 C CA . GLU A 1 64 ? -24.17307 11.71930 -55.08888 1.000 104.92217 64 GLU A CA 1
ATOM 484 C C . GLU A 1 64 ? -24.22999 1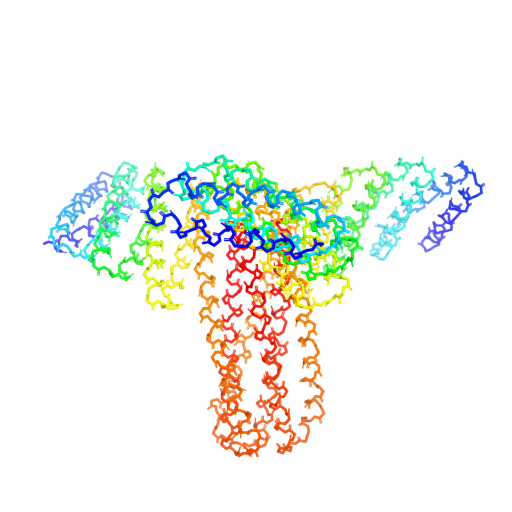1.38323 -56.57362 1.000 110.57141 64 GLU A C 1
ATOM 485 O O . GLU A 1 64 ? -24.68669 10.29552 -56.94146 1.000 117.32565 64 GLU A O 1
ATOM 491 N N . VAL A 1 65 ? -23.77416 12.29363 -57.43764 1.000 115.37471 65 VAL A N 1
ATOM 492 C CA . VAL A 1 65 ? -23.67394 11.97419 -58.85895 1.000 116.76950 65 VAL A CA 1
ATOM 493 C C . VAL A 1 65 ? -22.63679 10.88055 -59.08499 1.000 113.62110 65 VAL A C 1
ATOM 494 O O . VAL A 1 65 ? -22.86269 9.94241 -59.85842 1.000 126.45312 65 VAL A O 1
ATOM 498 N N . ALA A 1 66 ? -21.48944 10.97559 -58.40746 1.000 105.27186 66 ALA A N 1
ATOM 499 C CA . ALA A 1 66 ? -20.48569 9.91999 -58.49454 1.000 103.51551 66 ALA A CA 1
ATOM 500 C C . ALA A 1 66 ? -20.99978 8.60711 -57.91868 1.000 122.09400 66 ALA A C 1
ATOM 501 O O . ALA A 1 66 ? -20.65134 7.53208 -58.42101 1.000 128.22267 66 ALA A O 1
ATOM 503 N N . ARG A 1 67 ? -21.82684 8.67145 -56.87289 1.000 125.42618 67 ARG A N 1
ATOM 504 C CA . ARG A 1 67 ? -22.40727 7.45334 -56.31775 1.000 129.24097 67 ARG A CA 1
ATOM 505 C C . ARG A 1 67 ? -23.41104 6.83573 -57.28208 1.000 140.99713 67 ARG A C 1
ATOM 506 O O . ARG A 1 67 ? -23.50369 5.60691 -57.38920 1.000 145.97989 67 ARG A O 1
ATOM 514 N N . VAL A 1 68 ? -24.17025 7.67173 -57.99244 1.000 146.43639 68 VAL A N 1
ATOM 515 C CA . VAL A 1 68 ? -25.08120 7.16224 -59.01233 1.000 140.05561 68 VAL A CA 1
ATOM 516 C C . VAL A 1 68 ? -24.29633 6.62932 -60.20448 1.000 139.60515 68 VAL A C 1
ATOM 517 O O . VAL A 1 68 ? -24.54199 5.51476 -60.67952 1.000 138.74379 68 VAL A O 1
ATOM 521 N N . ALA A 1 69 ? -23.32582 7.41030 -60.69155 1.000 142.57666 69 ALA A N 1
ATOM 522 C CA . ALA A 1 69 ? -22.54896 7.01610 -61.86322 1.000 143.58445 69 ALA A CA 1
ATOM 523 C C . ALA A 1 69 ? -21.82192 5.69224 -61.66708 1.000 150.96207 69 ALA A C 1
ATOM 524 O O . ALA A 1 69 ? -21.46250 5.04385 -62.65608 1.000 157.32484 69 ALA A O 1
ATOM 526 N N . LEU A 1 70 ? -21.59160 5.27784 -60.41965 1.000 149.23021 70 LEU A N 1
ATOM 527 C CA . LEU A 1 70 ? -21.00899 3.96219 -60.18086 1.000 149.99594 70 LEU A CA 1
ATOM 528 C C . LEU A 1 70 ? -22.03489 2.85958 -60.40678 1.000 152.41931 70 LEU A C 1
ATOM 529 O O . LEU A 1 70 ? -21.72341 1.82723 -61.01207 1.000 149.64025 70 LEU A O 1
ATOM 534 N N . LYS A 1 71 ? -23.26458 3.06098 -59.92733 1.000 151.83428 71 LYS A N 1
ATOM 535 C CA . LYS A 1 71 ? -24.30490 2.05653 -60.11501 1.000 144.39652 71 LYS A CA 1
ATOM 536 C C . LYS A 1 71 ? -24.78668 2.00884 -61.55945 1.000 166.14969 71 LYS A C 1
ATOM 537 O O . LYS A 1 71 ? -25.29321 0.97360 -62.00688 1.000 175.54321 71 LYS A O 1
ATOM 543 N N . VAL A 1 72 ? -24.64023 3.10890 -62.30174 1.000 172.15023 72 VAL A N 1
ATOM 544 C CA . VAL A 1 72 ? -24.98669 3.09135 -63.71949 1.000 162.39900 72 VAL A CA 1
ATOM 545 C C . VAL A 1 72 ? -23.98569 2.24880 -64.49883 1.000 157.22992 72 VAL A C 1
ATOM 546 O O . VAL A 1 72 ? -24.35960 1.48782 -65.39944 1.000 162.29294 72 VAL A O 1
ATOM 550 N N . GLY A 1 73 ? -22.70934 2.36472 -64.16532 1.000 147.30858 73 GLY A N 1
ATOM 551 C CA . GLY A 1 73 ? -21.65501 1.66061 -64.85248 1.000 135.19898 73 GLY A CA 1
ATOM 552 C C . GLY A 1 73 ? -20.66662 2.53213 -65.60642 1.000 144.85304 73 GLY A C 1
ATOM 553 O O . GLY A 1 73 ? -20.01005 2.02975 -66.52747 1.000 159.68235 73 GLY A O 1
ATOM 554 N N . SER A 1 74 ? -20.54059 3.81120 -65.24981 1.000 148.95723 74 SER A N 1
ATOM 555 C CA . SER A 1 74 ? -19.63932 4.74719 -65.92019 1.000 150.83403 74 SER A CA 1
ATOM 556 C C . SER A 1 74 ? -18.60868 5.23893 -64.91289 1.000 137.50387 74 SER A C 1
ATOM 557 O O . SER A 1 74 ? -18.79735 6.28918 -64.27811 1.000 134.66458 74 SER A O 1
ATOM 560 N N . PRO A 1 75 ? -17.50082 4.51269 -64.73249 1.000 131.03846 75 PRO A N 1
ATOM 561 C CA . PRO A 1 75 ? -16.46929 4.96153 -63.78363 1.000 137.50644 75 PRO A CA 1
ATOM 562 C C . PRO A 1 75 ? -15.74012 6.22174 -64.22015 1.000 131.41970 75 PRO A C 1
ATOM 563 O O . PRO A 1 75 ? -14.98196 6.78198 -63.41748 1.000 126.32832 75 PRO A O 1
ATOM 567 N N . GLU A 1 76 ? -15.93665 6.68116 -65.45623 1.000 128.92981 76 GLU A N 1
ATOM 568 C CA . GLU A 1 76 ? -15.34275 7.93245 -65.90879 1.000 133.75266 76 GLU A CA 1
ATOM 569 C C . GLU A 1 76 ? -16.20190 9.14151 -65.56729 1.000 135.52411 76 GLU A C 1
ATOM 570 O O . GLU A 1 76 ? -15.65867 10.21120 -65.26737 1.000 134.63216 76 GLU A O 1
ATOM 576 N N . MET A 1 77 ? -17.52997 8.99809 -65.61087 1.000 131.42603 77 MET A N 1
ATOM 577 C CA . MET A 1 77 ? -18.40429 10.04938 -65.10109 1.000 126.12444 77 MET A CA 1
ATOM 578 C C . MET A 1 77 ? -18.23261 10.22811 -63.59880 1.000 129.02273 77 MET A C 1
ATOM 579 O O . MET A 1 77 ? -18.32656 11.35082 -63.08953 1.000 127.29706 77 MET A O 1
ATOM 584 N N . ALA A 1 78 ? -17.97685 9.13632 -62.87587 1.000 131.16532 78 ALA A N 1
ATOM 585 C CA . ALA A 1 78 ? -17.74560 9.22438 -61.43996 1.000 121.70678 78 ALA A CA 1
ATOM 586 C C . ALA A 1 78 ? -16.36342 9.77610 -61.11984 1.000 117.74316 78 ALA A C 1
ATOM 587 O O . ALA A 1 78 ? -16.20167 10.48166 -60.11778 1.000 120.75620 78 ALA A O 1
ATOM 589 N N . GLN A 1 79 ? -15.36278 9.47088 -61.95058 1.000 111.77628 79 GLN A N 1
ATOM 590 C CA . GLN A 1 79 ? -14.03752 10.05257 -61.75801 1.000 115.97759 79 GLN A CA 1
ATOM 591 C C . GLN A 1 79 ? -14.09505 11.57168 -61.83446 1.000 115.29225 79 GLN A C 1
ATOM 592 O O . GLN A 1 79 ? -13.57949 12.26967 -60.95418 1.000 117.07950 79 GLN A O 1
ATOM 598 N N . LEU A 1 80 ? -14.72506 12.10170 -62.88549 1.000 118.05587 80 LEU A N 1
ATOM 599 C CA . LEU A 1 80 ? -14.86906 13.54807 -63.00838 1.000 112.77074 80 LEU A CA 1
ATOM 600 C C . LEU A 1 80 ? -15.69000 14.11905 -61.85963 1.000 106.12150 80 LEU A C 1
ATOM 601 O O . LEU A 1 80 ? -15.33543 15.15826 -61.29258 1.000 113.95668 80 LEU A O 1
ATOM 606 N N . ALA A 1 81 ? -16.78324 13.44350 -61.49270 1.000 93.46117 81 ALA A N 1
ATOM 607 C CA . ALA A 1 81 ? -17.65067 13.94780 -60.43159 1.000 104.00780 81 ALA A CA 1
ATOM 608 C C . ALA A 1 81 ? -16.89690 14.09146 -59.11480 1.000 107.17859 81 ALA A C 1
ATOM 609 O O . ALA A 1 81 ? -17.14122 15.03296 -58.35079 1.000 97.57050 81 ALA A O 1
ATOM 611 N N . VAL A 1 82 ? -15.97459 13.16977 -58.83169 1.000 106.73299 82 VAL A N 1
ATOM 612 C CA . VAL A 1 82 ? -15.17090 13.28289 -57.61910 1.000 91.10643 82 VAL A CA 1
ATOM 613 C C . VAL A 1 82 ? -14.12510 14.37968 -57.77439 1.000 86.06731 82 VAL A C 1
ATOM 614 O O . VAL A 1 82 ? -13.88329 15.16145 -56.84642 1.000 90.85107 82 VAL A O 1
ATOM 618 N N . GLU A 1 83 ? -13.49061 14.45837 -58.94787 1.000 87.02788 83 GLU A N 1
ATOM 619 C CA . GLU A 1 83 ? -12.52780 15.52608 -59.19827 1.000 84.28113 83 GLU A CA 1
ATOM 620 C C . GLU A 1 83 ? -13.17551 16.89940 -59.09153 1.000 81.61563 83 GLU A C 1
ATOM 621 O O . GLU A 1 83 ? -12.52830 17.85836 -58.65678 1.000 79.16906 83 GLU A O 1
ATOM 627 N N . LEU A 1 84 ? -14.44650 17.01499 -59.47874 1.000 92.13731 84 LEU A N 1
ATOM 628 C CA . LEU A 1 84 ? -15.16472 18.27396 -59.33674 1.000 97.53306 84 LEU A CA 1
ATOM 629 C C . LEU A 1 84 ? -15.57688 18.54868 -57.89870 1.000 100.12530 84 LEU A C 1
ATOM 630 O O . LEU A 1 84 ? -15.77489 19.71335 -57.53602 1.000 107.08563 84 LEU A O 1
ATOM 635 N N . ALA A 1 85 ? -15.71422 17.50678 -57.07648 1.000 97.04111 85 ALA A N 1
ATOM 636 C CA . ALA A 1 85 ? -15.98700 17.72003 -55.66031 1.000 84.26394 85 ALA A CA 1
ATOM 637 C C . ALA A 1 85 ? -14.77179 18.30513 -54.95233 1.000 81.16329 85 ALA A C 1
ATOM 638 O O . ALA A 1 85 ? -14.91233 19.15902 -54.06961 1.000 90.58039 85 ALA A O 1
ATOM 640 N N . LEU A 1 86 ? -13.56984 17.86082 -55.33001 1.000 75.77730 86 LEU A N 1
ATOM 641 C CA . LEU A 1 86 ? -12.35414 18.41980 -54.74639 1.000 70.87821 86 LEU A CA 1
ATOM 642 C C . LEU A 1 86 ? -12.22166 19.90336 -55.06043 1.000 69.61132 86 LEU A C 1
ATOM 643 O O . LEU A 1 86 ? -11.88428 20.70372 -54.18045 1.000 71.96736 86 LEU A O 1
ATOM 648 N N . ARG A 1 87 ? -12.48049 20.28801 -56.31285 1.000 78.32308 87 ARG A N 1
ATOM 649 C CA . ARG A 1 87 ? -12.41712 21.69697 -56.68357 1.000 81.37961 87 ARG A CA 1
ATOM 650 C C . ARG A 1 87 ? -13.39187 22.52997 -55.86367 1.000 92.59014 87 ARG A C 1
ATOM 651 O O . ARG A 1 87 ? -13.09772 23.68348 -55.53226 1.000 97.29486 87 ARG A O 1
ATOM 659 N N . LEU A 1 88 ? -14.54606 21.95967 -55.51358 1.000 88.00900 88 LEU A N 1
ATOM 660 C CA . LEU A 1 88 ? -15.51915 22.67911 -54.69982 1.000 98.24194 88 LEU A CA 1
ATOM 661 C C . LEU A 1 88 ? -15.09917 22.73234 -53.23526 1.000 96.93598 88 LEU A C 1
ATOM 662 O O . LEU A 1 88 ? -15.25268 23.77082 -52.58185 1.000 105.93691 88 LEU A O 1
ATOM 667 N N . VAL A 1 89 ? -14.57108 21.62668 -52.70420 1.000 86.09430 89 VAL A N 1
ATOM 668 C CA . VAL A 1 89 ? -14.14759 21.60134 -51.30574 1.000 82.49016 89 VAL A CA 1
ATOM 669 C C . VAL A 1 89 ? -12.99311 22.57038 -51.08426 1.000 81.06936 89 VAL A C 1
ATOM 670 O O . VAL A 1 89 ? -12.99054 23.35177 -50.12563 1.000 88.33232 89 VAL A O 1
ATOM 674 N N . GLN A 1 90 ? -11.99953 22.54275 -51.97760 1.000 77.36456 90 GLN A N 1
ATOM 675 C CA . GLN A 1 90 ? -10.84773 23.42720 -51.83014 1.000 78.64137 90 GLN A CA 1
ATOM 676 C C . GLN A 1 90 ? -11.24021 24.89418 -51.95442 1.000 90.33190 90 GLN A C 1
ATOM 677 O O . GLN A 1 90 ? -10.56131 25.76472 -51.39817 1.000 90.18666 90 GLN A O 1
ATOM 683 N N . GLU A 1 91 ? -12.32659 25.19082 -52.67321 1.000 89.31505 91 GLU A N 1
ATOM 684 C CA . GLU A 1 91 ? -12.81268 26.56589 -52.72916 1.000 95.10595 91 GLU A CA 1
ATOM 685 C C . GLU A 1 91 ? -13.48827 26.97544 -51.42710 1.000 94.75437 91 GLU A C 1
ATOM 686 O O . GLU A 1 91 ? -13.42067 28.14760 -51.03921 1.000 89.80582 91 GLU A O 1
ATOM 692 N N . LEU A 1 92 ? -14.14939 26.03560 -50.74606 1.000 96.60932 92 LEU A N 1
ATOM 693 C CA . LEU A 1 92 ? -14.63260 26.31604 -49.39901 1.000 97.27320 92 LEU A CA 1
ATOM 694 C C . LEU A 1 92 ? -13.47649 26.52603 -48.43304 1.000 97.87480 92 LEU A C 1
ATOM 695 O O . LEU A 1 92 ? -13.58801 27.32710 -47.49904 1.000 99.82645 92 LEU A O 1
ATOM 700 N N . GLU A 1 93 ? -12.36260 25.82047 -48.64317 1.000 94.21205 93 GLU A N 1
ATOM 701 C CA . GLU A 1 93 ? -11.18523 26.03185 -47.81016 1.000 89.87981 93 GLU A CA 1
ATOM 702 C C . GLU A 1 93 ? -10.62287 27.43412 -47.98944 1.000 103.93306 93 GLU A C 1
ATOM 703 O O . GLU A 1 93 ? -10.05683 27.99948 -47.04890 1.000 106.70941 93 GLU A O 1
ATOM 709 N N . ARG A 1 94 ? -10.76972 28.01189 -49.18257 1.000 107.76382 94 ARG A N 1
ATOM 710 C CA . ARG A 1 94 ? -10.33928 29.38837 -49.39612 1.000 110.04261 94 ARG A CA 1
ATOM 711 C C . ARG A 1 94 ? -11.31301 30.37818 -48.76897 1.000 115.04616 94 ARG A C 1
ATOM 712 O O . ARG A 1 94 ? -10.89023 31.36256 -48.15283 1.000 120.75420 94 ARG A O 1
ATOM 720 N N . GLN A 1 95 ? -12.61767 30.13217 -48.90980 1.000 110.81776 95 GLN A N 1
ATOM 721 C CA . GLN A 1 95 ? -13.60779 31.03462 -48.33593 1.000 107.45318 95 GLN A CA 1
ATOM 722 C C . GLN A 1 95 ? -13.70384 30.90566 -46.82187 1.000 111.88573 95 GLN A C 1
ATOM 723 O O . GLN A 1 95 ? -14.11880 31.86115 -46.15932 1.000 117.88544 95 GLN A O 1
ATOM 729 N N . ALA A 1 96 ? -13.33325 29.75476 -46.25796 1.000 114.18091 96 ALA A N 1
ATOM 730 C CA . ALA A 1 96 ? -13.37510 29.59313 -44.81034 1.000 110.86416 96 ALA A CA 1
ATOM 731 C C . ALA A 1 96 ? -12.15451 30.18524 -44.11792 1.000 117.95088 96 ALA A C 1
ATOM 732 O O . ALA A 1 96 ? -12.23074 30.50139 -42.92597 1.000 112.06965 96 ALA A O 1
ATOM 734 N N . ARG A 1 97 ? -11.03318 30.33332 -44.82863 1.000 123.39535 97 ARG A N 1
ATOM 735 C CA . ARG A 1 97 ? -9.89805 31.06864 -44.28185 1.000 116.18032 97 ARG A CA 1
ATOM 736 C C . ARG A 1 97 ? -10.08640 32.57334 -44.41512 1.000 131.76732 97 ARG A C 1
ATOM 737 O O . ARG A 1 97 ? -9.65184 33.32970 -43.53920 1.000 142.65910 97 ARG A O 1
ATOM 745 N N . LYS A 1 98 ? -10.72846 33.02123 -45.49591 1.000 129.61888 98 LYS A N 1
ATOM 746 C CA . LYS A 1 98 ? -10.94121 34.44744 -45.70766 1.000 124.34424 98 LYS A CA 1
ATOM 747 C C . LYS A 1 98 ? -12.10087 34.98185 -44.87683 1.000 125.31369 98 LYS A C 1
ATOM 748 O O . LYS A 1 98 ? -12.09492 36.15920 -44.50089 1.000 137.12916 98 LYS A O 1
ATOM 754 N N . THR A 1 99 ? -13.09667 34.14545 -44.58153 1.000 119.57897 99 THR A N 1
ATOM 755 C CA . THR A 1 99 ? -14.17993 34.54330 -43.69235 1.000 116.84369 99 THR A CA 1
ATOM 756 C C . THR A 1 99 ? -13.94634 34.11478 -42.25097 1.000 122.60301 99 THR A C 1
ATOM 757 O O . THR A 1 99 ? -14.63042 34.61640 -41.35178 1.000 133.49639 99 THR A O 1
ATOM 761 N N . GLY A 1 100 ? -13.00631 33.20174 -42.01196 1.000 112.61339 100 GLY A N 1
ATOM 762 C CA . GLY A 1 100 ? -12.66578 32.79145 -40.66451 1.000 88.68619 100 GLY A CA 1
ATOM 763 C C . GLY A 1 100 ? -13.73160 32.01724 -39.92528 1.000 82.07501 100 GLY A C 1
ATOM 764 O O . GLY A 1 100 ? -13.56294 31.75136 -38.73177 1.000 94.65506 100 GLY A O 1
ATOM 765 N N . SER A 1 101 ? -14.82143 31.64305 -40.59020 1.000 83.38067 101 SER A N 1
ATOM 766 C CA . SER A 1 101 ? -15.89530 30.92144 -39.92167 1.000 80.81277 101 SER A CA 1
ATOM 767 C C . SER A 1 101 ? -15.48035 29.48002 -39.65557 1.000 86.10470 101 SER A C 1
ATOM 768 O O . SER A 1 101 ? -14.95058 28.80048 -40.54020 1.000 99.65630 101 SER A O 1
ATOM 771 N N . THR A 1 102 ? -15.72332 29.01353 -38.42902 1.000 83.90004 102 THR A N 1
ATOM 772 C CA . THR A 1 102 ? -15.39355 27.63729 -38.07782 1.000 98.77528 102 THR A CA 1
ATOM 773 C C . THR A 1 102 ? -16.47248 26.66050 -38.52588 1.000 100.21061 102 THR A C 1
ATOM 774 O O . THR A 1 102 ? -16.17980 25.47904 -38.74063 1.000 95.14051 102 THR A O 1
ATOM 778 N N . GLU A 1 103 ? -17.71571 27.12868 -38.66693 1.000 99.09995 103 GLU A N 1
ATOM 779 C CA . GLU A 1 103 ? -18.79423 26.24704 -39.10272 1.000 90.31980 103 GLU A CA 1
ATOM 780 C C . GLU A 1 103 ? -18.55228 25.74157 -40.51849 1.000 100.84875 103 GLU A C 1
ATOM 781 O O . GLU A 1 103 ? -18.77295 24.56020 -40.81099 1.000 102.12531 103 GLU A O 1
ATOM 787 N N . VAL A 1 104 ? -18.10176 26.62435 -41.41249 1.000 106.35037 104 VAL A N 1
ATOM 788 C CA . VAL A 1 104 ? -17.78739 26.20741 -42.77485 1.000 102.19812 104 VAL A CA 1
ATOM 789 C C . VAL A 1 104 ? -16.60574 25.24589 -42.77633 1.000 91.34038 104 VAL A C 1
ATOM 790 O O . VAL A 1 104 ? -16.58629 24.26696 -43.53149 1.000 75.78454 104 VAL A O 1
ATOM 794 N N . LEU A 1 105 ? -15.60910 25.50188 -41.92292 1.000 84.28249 105 LEU A N 1
ATOM 795 C CA . LEU A 1 105 ? -14.46265 24.60421 -41.81641 1.000 78.07024 105 LEU A CA 1
ATOM 796 C C . LEU A 1 105 ? -14.88103 23.19624 -41.41326 1.000 82.21499 105 LEU A C 1
ATOM 797 O O . LEU A 1 105 ? -14.26761 22.21696 -41.85318 1.000 94.62032 105 LEU A O 1
ATOM 802 N N . ILE A 1 106 ? -15.91754 23.07258 -40.58473 1.000 87.79595 106 ILE A N 1
ATOM 803 C CA . ILE A 1 106 ? -16.34728 21.75884 -40.11738 1.000 87.90010 106 ILE A CA 1
ATOM 804 C C . ILE A 1 106 ? -17.09571 21.01300 -41.21497 1.000 77.81070 106 ILE A C 1
ATOM 805 O O . ILE A 1 106 ? -16.82779 19.83512 -41.47844 1.000 65.43778 106 ILE A O 1
ATOM 810 N N . GLU A 1 107 ? -18.04319 21.68370 -41.87564 1.000 84.08905 107 GLU A N 1
ATOM 811 C CA . GLU A 1 107 ? -18.77890 21.02920 -42.95273 1.000 86.54562 107 GLU A CA 1
ATOM 812 C C . GLU A 1 107 ? -17.89927 20.78842 -44.17347 1.000 78.17935 107 GLU A C 1
ATOM 813 O O . GLU A 1 107 ? -18.10818 19.81013 -44.89892 1.000 85.97042 107 GLU A O 1
ATOM 819 N N . ALA A 1 108 ? -16.91628 21.65896 -44.41858 1.000 69.02532 108 ALA A N 1
ATOM 820 C CA . ALA A 1 108 ? -15.97662 21.41059 -45.50684 1.000 71.10653 108 ALA A CA 1
ATOM 821 C C . ALA A 1 108 ? -15.07686 20.22095 -45.20366 1.000 71.09583 108 ALA A C 1
ATOM 822 O O . ALA A 1 108 ? -14.70176 19.47897 -46.11880 1.000 77.19440 108 ALA A O 1
ATOM 824 N N . ALA A 1 109 ? -14.72556 20.01986 -43.93195 1.000 69.22246 109 ALA A N 1
ATOM 825 C CA . ALA A 1 109 ? -13.93306 18.85164 -43.56383 1.000 64.41996 109 ALA A CA 1
ATOM 826 C C . ALA A 1 109 ? -14.74088 17.56942 -43.71698 1.000 60.65872 109 ALA A C 1
ATOM 827 O O . ALA A 1 109 ? -14.19778 16.52929 -44.10726 1.000 55.74289 109 ALA A O 1
ATOM 829 N N . ARG A 1 110 ? -16.04068 17.62453 -43.41379 1.000 63.49659 110 ARG A N 1
ATOM 830 C CA . ARG A 1 110 ? -16.89928 16.46317 -43.61738 1.000 66.84735 110 ARG A CA 1
ATOM 831 C C . ARG A 1 110 ? -17.03369 16.12190 -45.09471 1.000 77.98459 110 ARG A C 1
ATOM 832 O O . ARG A 1 110 ? -17.13612 14.94237 -45.45067 1.000 83.76872 110 ARG A O 1
ATOM 840 N N . LEU A 1 111 ? -17.03472 17.13397 -45.96528 1.000 79.89958 111 LEU A N 1
ATOM 841 C CA . LEU A 1 111 ? -17.11010 16.87346 -47.39860 1.000 71.78629 111 LEU A CA 1
ATOM 842 C C . LEU A 1 111 ? -15.83453 16.21437 -47.90629 1.000 69.72763 111 LEU A C 1
ATOM 843 O O . LEU A 1 111 ? -15.89315 15.25696 -48.68626 1.000 77.39671 111 LEU A O 1
ATOM 848 N N . ALA A 1 112 ? -14.67268 16.70986 -47.47025 1.000 66.04049 112 ALA A N 1
ATOM 849 C CA . ALA A 1 112 ? -13.40649 16.12996 -47.90608 1.000 61.93006 112 ALA A CA 1
ATOM 850 C C . ALA A 1 112 ? -13.27456 14.67617 -47.47429 1.000 67.30793 112 ALA A C 1
ATOM 851 O O . ALA A 1 112 ? -12.57081 13.89637 -48.12627 1.000 71.48685 112 ALA A O 1
ATOM 853 N N . ILE A 1 113 ? -13.93727 14.29348 -46.38206 1.000 71.32297 113 ILE A N 1
ATOM 854 C CA . ILE A 1 113 ? -13.91688 12.89857 -45.95656 1.000 70.32377 113 ILE A CA 1
ATOM 855 C C . ILE A 1 113 ? -14.80628 12.05408 -46.86064 1.000 80.69836 113 ILE A C 1
ATOM 856 O O . ILE A 1 113 ? -14.44118 10.93634 -47.24599 1.000 90.09781 113 ILE A O 1
ATOM 861 N N . GLU A 1 114 ? -15.98229 12.57434 -47.22079 1.000 81.35993 114 GLU A N 1
ATOM 862 C CA . GLU A 1 114 ? -16.85676 11.84942 -48.13659 1.000 78.44946 114 GLU A CA 1
ATOM 863 C C . GLU A 1 114 ? -16.22869 11.72918 -49.52007 1.000 77.19651 114 GLU A C 1
ATOM 864 O O . GLU A 1 114 ? -16.40180 10.71067 -50.19906 1.000 76.49539 114 GLU A O 1
ATOM 870 N N . VAL A 1 115 ? -15.49390 12.75697 -49.95305 1.000 73.84592 115 VAL A N 1
ATOM 871 C CA . VAL A 1 115 ? -14.82949 12.70332 -51.25307 1.000 67.80378 115 VAL A CA 1
ATOM 872 C C . VAL A 1 115 ? -13.77841 11.60024 -51.26875 1.000 79.87341 115 VAL A C 1
ATOM 873 O O . VAL A 1 115 ? -13.59354 10.91056 -52.27952 1.000 98.28373 115 VAL A O 1
ATOM 877 N N . ALA A 1 116 ? -13.08563 11.40459 -50.14501 1.000 78.05387 116 ALA A N 1
ATOM 878 C CA . ALA A 1 116 ? -12.03300 10.39547 -50.08618 1.000 76.43569 116 ALA A CA 1
ATOM 879 C C . ALA A 1 116 ? -12.61227 8.98599 -50.12893 1.000 84.25890 116 ALA A C 1
ATOM 880 O O . ALA A 1 116 ? -12.12339 8.12658 -50.87216 1.000 95.50306 116 ALA A O 1
ATOM 882 N N . ARG A 1 117 ? -13.65364 8.72768 -49.33213 1.000 81.13866 117 ARG A N 1
ATOM 883 C CA . ARG A 1 117 ? -14.25475 7.39701 -49.30947 1.000 78.98481 117 ARG A CA 1
ATOM 884 C C . ARG A 1 117 ? -14.86762 7.04116 -50.65764 1.000 94.52801 117 ARG A C 1
ATOM 885 O O . ARG A 1 117 ? -14.78173 5.89076 -51.10336 1.000 98.83894 117 ARG A O 1
ATOM 893 N N . VAL A 1 118 ? -15.49100 8.01580 -51.32146 1.000 102.86258 118 VAL A N 1
ATOM 894 C CA . VAL A 1 118 ? -16.15617 7.74266 -52.59110 1.000 111.06967 118 VAL A CA 1
ATOM 895 C C . VAL A 1 118 ? -15.13463 7.44605 -53.68291 1.000 106.84261 118 VAL A C 1
ATOM 896 O O . VAL A 1 118 ? -15.34949 6.57103 -54.53058 1.000 111.85922 118 VAL A O 1
ATOM 900 N N . ALA A 1 119 ? -13.99836 8.14729 -53.66783 1.000 100.19732 119 ALA A N 1
ATOM 901 C CA . ALA A 1 119 ? -13.06525 8.07680 -54.78686 1.000 93.91747 119 ALA A CA 1
ATOM 902 C C . ALA A 1 119 ? -12.37555 6.72234 -54.90966 1.000 111.03842 119 ALA A C 1
ATOM 903 O O . ALA A 1 119 ? -11.79300 6.43732 -55.96131 1.000 126.62949 119 ALA A O 1
ATOM 905 N N . PHE A 1 120 ? -12.41379 5.88560 -53.87223 1.000 104.40912 120 PHE A N 1
ATOM 906 C CA . PHE A 1 120 ? -11.87178 4.53711 -54.00199 1.000 111.35718 120 PHE A CA 1
ATOM 907 C C . PHE A 1 120 ? -12.88237 3.56388 -54.59008 1.000 125.97505 120 PHE A C 1
ATOM 908 O O . PHE A 1 120 ? -12.51994 2.71715 -55.41427 1.000 134.81772 120 PHE A O 1
ATOM 916 N N . LYS A 1 121 ? -14.14662 3.66390 -54.18071 1.000 125.29080 121 LYS A N 1
ATOM 917 C CA . LYS A 1 121 ? -15.19601 2.92837 -54.87047 1.000 134.74486 121 LYS A CA 1
ATOM 918 C C . LYS A 1 121 ? -15.38640 3.43028 -56.29532 1.000 131.20875 121 LYS A C 1
ATOM 919 O O . LYS A 1 121 ? -15.91979 2.69617 -57.13356 1.000 127.08682 121 LYS A O 1
ATOM 925 N N . VAL A 1 122 ? -14.94950 4.65595 -56.58568 1.000 125.20483 122 VAL A N 1
ATOM 926 C CA . VAL A 1 122 ? -14.94941 5.15517 -57.95790 1.000 130.58223 122 VAL A CA 1
ATOM 927 C C . VAL A 1 122 ? -13.75239 4.60691 -58.72557 1.000 127.82544 122 VAL A C 1
ATOM 928 O O . VAL A 1 122 ? -13.90355 3.95801 -59.76716 1.000 122.98006 122 VAL A O 1
ATOM 932 N N . GLY A 1 123 ? -12.54524 4.86144 -58.22323 1.000 114.62527 123 GLY A N 1
ATOM 933 C CA . GLY A 1 123 ? -11.34569 4.33830 -58.84747 1.000 106.68682 123 GLY A CA 1
ATOM 934 C C . GLY A 1 123 ? -10.29650 5.38416 -59.16638 1.000 107.01292 123 GLY A C 1
ATOM 935 O O . GLY A 1 123 ? -9.52069 5.22060 -60.11299 1.000 130.94338 123 GLY A O 1
ATOM 936 N N . SER A 1 124 ? -10.25781 6.46362 -58.38622 1.000 91.30079 124 SER A N 1
ATOM 937 C CA . SER A 1 124 ? -9.26677 7.52860 -58.54680 1.000 88.09963 124 SER A CA 1
ATOM 938 C C . SER A 1 124 ? -8.58458 7.75995 -57.20512 1.000 87.22550 124 SER A C 1
ATOM 939 O O . SER A 1 124 ? -8.87884 8.73734 -56.50325 1.000 100.98863 124 SER A O 1
ATOM 942 N N . PRO A 1 125 ? -7.65837 6.87740 -56.81770 1.000 82.81977 125 PRO A N 1
ATOM 943 C CA . PRO A 1 125 ? -7.02996 7.00699 -55.49297 1.000 88.44058 125 PRO A CA 1
ATOM 944 C C . PRO A 1 125 ? -6.14454 8.23174 -55.34558 1.000 86.21355 125 PRO A C 1
ATOM 945 O O . PRO A 1 125 ? -5.93895 8.68606 -54.21335 1.000 104.85450 125 PRO A O 1
ATOM 949 N N . GLU A 1 126 ? -5.60849 8.77675 -56.44036 1.000 81.14343 126 GLU A N 1
ATOM 950 C CA . GLU A 1 126 ? -4.73631 9.94207 -56.32717 1.000 89.44862 126 GLU A CA 1
ATOM 951 C C . GLU A 1 126 ? -5.51182 11.17266 -55.87473 1.000 96.14509 126 GLU A C 1
ATOM 952 O O . GLU A 1 126 ? -5.01941 11.95636 -55.05443 1.000 103.78856 126 GLU A O 1
ATOM 958 N N . THR A 1 127 ? -6.72401 11.36280 -56.40008 1.000 97.11060 127 THR A N 1
ATOM 959 C CA . THR A 1 127 ? -7.56328 12.45689 -55.92583 1.000 98.50287 127 THR A CA 1
ATOM 960 C C . THR A 1 127 ? -8.04872 12.20817 -54.50403 1.000 104.84990 127 THR A C 1
ATOM 961 O O . THR A 1 127 ? -8.24800 13.16072 -53.74171 1.000 108.79958 127 THR A O 1
ATOM 965 N N . ALA A 1 128 ? -8.23563 10.94075 -54.12887 1.000 106.02585 128 ALA A N 1
ATOM 966 C CA . ALA A 1 128 ? -8.68943 10.62583 -52.77873 1.000 93.48921 128 ALA A CA 1
ATOM 967 C C . ALA A 1 128 ? -7.61016 10.92185 -51.74610 1.000 86.36261 128 ALA A C 1
ATOM 968 O O . ALA A 1 128 ? -7.91114 11.40788 -50.64953 1.000 91.35464 128 ALA A O 1
ATOM 970 N N . ARG A 1 129 ? -6.34948 10.62098 -52.06831 1.000 86.43031 129 ARG A N 1
ATOM 971 C CA . ARG A 1 129 ? -5.26117 10.98300 -51.16681 1.000 83.51299 129 ARG A CA 1
ATOM 972 C C . ARG A 1 129 ? -5.18947 12.49215 -50.98220 1.000 75.11250 129 ARG A C 1
ATOM 973 O O . ARG A 1 129 ? -5.00779 12.98045 -49.86122 1.000 74.52485 129 ARG A O 1
ATOM 981 N N . GLU A 1 130 ? -5.34557 13.24873 -52.07063 1.000 77.11801 130 GLU A N 1
ATOM 982 C CA . GLU A 1 130 ? -5.42129 14.69920 -51.96055 1.000 74.47998 130 GLU A CA 1
ATOM 983 C C . GLU A 1 130 ? -6.69796 15.15425 -51.26602 1.000 76.26062 130 GLU A C 1
ATOM 984 O O . GLU A 1 130 ? -6.73981 16.27394 -50.74611 1.000 82.25004 130 GLU A O 1
ATOM 990 N N . ALA A 1 131 ? -7.73710 14.31535 -51.24629 1.000 76.56704 131 ALA A N 1
ATOM 991 C CA . ALA A 1 131 ? -8.92791 14.63759 -50.46720 1.000 79.04579 131 ALA A CA 1
ATOM 992 C C . ALA A 1 131 ? -8.66502 14.47874 -48.97537 1.000 70.88932 131 ALA A C 1
ATOM 993 O O . ALA A 1 131 ? -9.15260 15.27477 -48.16451 1.000 70.78314 131 ALA A O 1
ATOM 995 N N . ALA A 1 132 ? -7.89627 13.45568 -48.59395 1.000 66.65835 132 ALA A N 1
ATOM 996 C CA . ALA A 1 132 ? -7.53837 13.28720 -47.19048 1.000 63.32166 132 ALA A CA 1
ATOM 997 C C . ALA A 1 132 ? -6.49907 14.30966 -46.75315 1.000 61.54593 132 ALA A C 1
ATOM 998 O O . ALA A 1 132 ? -6.51775 14.75605 -45.60022 1.000 69.95164 132 ALA A O 1
ATOM 1000 N N . ARG A 1 133 ? -5.58743 14.68828 -47.65262 1.000 61.24285 133 ARG A N 1
ATOM 1001 C CA . ARG A 1 133 ? -4.62367 15.73530 -47.33102 1.000 57.16258 133 ARG A CA 1
ATOM 1002 C C . ARG A 1 133 ? -5.32680 17.05485 -47.04774 1.000 60.98591 133 ARG A C 1
ATOM 1003 O O . ARG A 1 133 ? -4.99248 17.75103 -46.08257 1.000 66.71670 133 ARG A O 1
ATOM 1011 N N . THR A 1 134 ? -6.31129 17.41125 -47.87573 1.000 74.19743 134 THR A N 1
ATOM 1012 C CA . THR A 1 134 ? -7.06478 18.63755 -47.64294 1.000 82.64309 134 THR A CA 1
ATOM 1013 C C . THR A 1 134 ? -7.94892 18.52783 -46.40735 1.000 74.46570 134 THR A C 1
ATOM 1014 O O . THR A 1 134 ? -8.26109 19.54589 -45.77921 1.000 80.75324 134 THR A O 1
ATOM 1018 N N . ALA A 1 135 ? -8.36117 17.31049 -46.04441 1.000 68.04850 135 ALA A N 1
ATOM 1019 C CA . ALA A 1 135 ? -9.16087 17.13335 -44.83679 1.000 65.18220 135 ALA A CA 1
ATOM 1020 C C . ALA A 1 135 ? -8.33643 17.40832 -43.58577 1.000 65.09617 135 ALA A C 1
ATOM 1021 O O . ALA A 1 135 ? -8.82333 18.04075 -42.64127 1.000 66.92704 135 ALA A O 1
ATOM 1023 N N . LEU A 1 136 ? -7.08513 16.94177 -43.56084 1.000 67.84681 136 LEU A N 1
ATOM 1024 C CA . LEU A 1 136 ? -6.21359 17.22541 -42.42600 1.000 71.18563 136 LEU A CA 1
ATOM 1025 C C . LEU A 1 136 ? -5.83143 18.69800 -42.36695 1.000 71.69304 136 LEU A C 1
ATOM 1026 O O . LEU A 1 136 ? -5.64170 19.24261 -41.27347 1.000 85.65742 136 LEU A O 1
ATOM 1031 N N . GLU A 1 137 ? -5.71001 19.35408 -43.52446 1.000 68.02047 137 GLU A N 1
ATOM 1032 C CA . GLU A 1 137 ? -5.43704 20.78789 -43.53799 1.000 79.19905 137 GLU A CA 1
ATOM 1033 C C . GLU A 1 137 ? -6.55925 21.56532 -42.86342 1.000 82.23789 137 GLU A C 1
ATOM 1034 O O . GLU A 1 137 ? -6.30857 22.55411 -42.16448 1.000 86.22730 137 GLU A O 1
ATOM 1040 N N . LEU A 1 138 ? -7.80576 21.13141 -43.06155 1.000 78.57037 138 LEU A N 1
ATOM 1041 C CA . LEU A 1 138 ? -8.93223 21.79780 -42.41815 1.000 81.09759 138 LEU A CA 1
ATOM 1042 C C . LEU A 1 138 ? -8.96713 21.50074 -40.92507 1.000 83.69439 138 LEU A C 1
ATOM 1043 O O . LEU A 1 138 ? -9.25201 22.39144 -40.11594 1.000 88.76472 138 LEU A O 1
ATOM 1048 N N . VAL A 1 139 ? -8.68085 20.25467 -40.54147 1.000 82.66196 139 VAL A N 1
ATOM 1049 C CA . VAL A 1 139 ? -8.65922 19.90128 -39.12586 1.000 82.06098 139 VAL A CA 1
ATOM 1050 C C . VAL A 1 139 ? -7.52982 20.63436 -38.41257 1.000 77.05660 139 VAL A C 1
ATOM 1051 O O . VAL A 1 139 ? -7.68562 21.08212 -37.26979 1.000 71.15973 139 VAL A O 1
ATOM 1055 N N . GLU A 1 140 ? -6.37979 20.78148 -39.07563 1.000 71.64762 140 GLU A N 1
ATOM 1056 C CA . GLU A 1 140 ? -5.28272 21.54036 -38.48788 1.000 74.56448 140 GLU A CA 1
ATOM 1057 C C . GLU A 1 140 ? -5.58342 23.03176 -38.42116 1.000 76.75980 140 GLU A C 1
ATOM 1058 O O . GLU A 1 140 ? -4.98669 23.73314 -37.59774 1.000 79.13877 140 GLU A O 1
ATOM 1064 N N . GLU A 1 141 ? -6.48792 23.53344 -39.26556 1.000 80.80057 141 GLU A N 1
ATOM 1065 C CA . GLU A 1 141 ? -6.95655 24.90503 -39.10558 1.000 89.18185 141 GLU A CA 1
ATOM 1066 C C . GLU A 1 141 ? -8.00588 25.01324 -38.00924 1.000 82.19046 141 GLU A C 1
ATOM 1067 O O . GLU A 1 141 ? -8.14542 26.07572 -37.39304 1.000 78.28975 141 GLU A O 1
ATOM 1073 N N . LEU A 1 142 ? -8.75347 23.93613 -37.75797 1.000 83.10279 142 LEU A N 1
ATOM 1074 C CA . LEU A 1 142 ? -9.61180 23.90527 -36.58100 1.000 80.39390 142 LEU A CA 1
ATOM 1075 C C . LEU A 1 142 ? -8.78750 23.84189 -35.30296 1.000 86.18386 142 LEU A C 1
ATOM 1076 O O . LEU A 1 142 ? -9.20767 24.37630 -34.27208 1.000 80.27444 142 LEU A O 1
ATOM 1081 N N . GLU A 1 143 ? -7.61770 23.19792 -35.35073 1.000 89.35023 143 GLU A N 1
ATOM 1082 C CA . GLU A 1 143 ? -6.69724 23.24410 -34.21872 1.000 79.47805 143 GLU A CA 1
ATOM 1083 C C . GLU A 1 143 ? -6.31125 24.67952 -33.89169 1.000 80.41979 143 GLU A C 1
ATOM 1084 O O . GLU A 1 143 ? -6.40756 25.11545 -32.73916 1.000 81.54113 143 GLU A O 1
ATOM 1090 N N . ARG A 1 144 ? -5.87154 25.43044 -34.90394 1.000 86.46439 144 ARG A N 1
ATOM 1091 C CA . ARG A 1 144 ? -5.42131 26.79906 -34.67759 1.000 90.96329 144 ARG A CA 1
ATOM 1092 C C . ARG A 1 144 ? -6.54657 27.67306 -34.13871 1.000 99.05205 144 ARG A C 1
ATOM 1093 O O . ARG A 1 144 ? -6.32366 28.50406 -33.25190 1.000 103.35199 144 ARG A O 1
ATOM 1101 N N . GLN A 1 145 ? -7.76643 27.49230 -34.64848 1.000 93.93476 145 GLN A N 1
ATOM 1102 C CA . GLN A 1 145 ? -8.87432 28.33179 -34.20629 1.000 99.50914 145 GLN A CA 1
ATOM 1103 C C . GLN A 1 145 ? -9.46980 27.86517 -32.88310 1.000 101.09306 145 GLN A C 1
ATOM 1104 O O . GLN A 1 145 ? -9.94267 28.69670 -32.10028 1.000 110.48466 145 GLN A O 1
ATOM 1110 N N . ALA A 1 146 ? -9.46541 26.55652 -32.61238 1.000 97.67148 146 ALA A N 1
ATOM 1111 C CA . ALA A 1 146 ? -9.99766 26.07770 -31.33997 1.000 92.52606 146 ALA A CA 1
ATOM 1112 C C . ALA A 1 146 ? -9.08001 26.43344 -30.17908 1.000 96.74395 146 ALA A C 1
ATOM 1113 O O . ALA A 1 146 ? -9.55026 26.59326 -29.04736 1.000 94.64253 146 ALA A O 1
ATOM 1115 N N . ARG A 1 147 ? -7.77672 26.55306 -30.43217 1.000 93.55940 147 ARG A N 1
ATOM 1116 C CA . ARG A 1 147 ? -6.85056 27.01818 -29.40951 1.000 93.25616 147 ARG A CA 1
ATOM 1117 C C . ARG A 1 147 ? -6.82394 28.53632 -29.29200 1.000 97.55696 147 ARG A C 1
ATOM 1118 O O . ARG A 1 147 ? -6.18474 29.05935 -28.37333 1.000 98.62773 147 ARG A O 1
ATOM 1126 N N . LYS A 1 148 ? -7.49773 29.25260 -30.19171 1.000 103.97542 148 LYS A N 1
ATOM 1127 C CA . LYS A 1 148 ? -7.65465 30.69532 -30.05551 1.000 104.53882 148 LYS A CA 1
ATOM 1128 C C . LYS A 1 148 ? -8.98141 31.04795 -29.39070 1.000 105.39529 148 LYS A C 1
ATOM 1129 O O . LYS A 1 148 ? -9.01502 31.84567 -28.44894 1.000 111.59513 148 LYS A O 1
ATOM 1135 N N . THR A 1 149 ? -10.08147 30.45937 -29.86592 1.000 110.20250 149 THR A N 1
ATOM 1136 C CA . THR A 1 149 ? -11.37708 30.67847 -29.23633 1.000 104.80145 149 THR A CA 1
ATOM 1137 C C . THR A 1 149 ? -11.53478 29.89337 -27.94110 1.000 97.51473 149 THR A C 1
ATOM 1138 O O . THR A 1 149 ? -12.40553 30.22944 -27.13144 1.000 94.63891 149 THR A O 1
ATOM 1142 N N . GLY A 1 150 ? -10.71760 28.86285 -27.72805 1.000 96.19077 150 GLY A N 1
ATOM 1143 C CA . GLY A 1 150 ? -10.75317 28.10401 -26.49357 1.000 92.37825 150 GLY A CA 1
ATOM 1144 C C . GLY A 1 150 ? -12.01030 27.30129 -26.25490 1.000 83.08066 150 GLY A C 1
ATOM 1145 O O . GLY A 1 150 ? -12.20336 26.80148 -25.14268 1.000 82.26776 150 GLY A O 1
ATOM 1146 N N . SER A 1 151 ? -12.86946 27.15437 -27.25992 1.000 80.03562 151 SER A N 1
ATOM 1147 C CA . SER A 1 151 ? -14.12672 26.44417 -27.07149 1.000 78.00805 151 SER A CA 1
ATOM 1148 C C . SER A 1 151 ? -13.87759 24.94850 -26.92870 1.000 71.23248 151 SER A C 1
ATOM 1149 O O . SER A 1 151 ? -13.15617 24.34742 -27.73064 1.000 75.84152 151 SER A O 1
ATOM 1152 N N . GLU A 1 152 ? -14.47889 24.34777 -25.90427 1.000 76.51928 152 GLU A N 1
ATOM 1153 C CA . GLU A 1 152 ? -14.39123 22.90976 -25.69077 1.000 69.02875 152 GLU A CA 1
ATOM 1154 C C . GLU A 1 152 ? -15.32263 22.12047 -26.60237 1.000 61.02675 152 GLU A C 1
ATOM 1155 O O . GLU A 1 152 ? -15.45410 20.90509 -26.42445 1.000 62.93713 152 GLU A O 1
ATOM 1161 N N . GLU A 1 153 ? -15.97349 22.77791 -27.56164 1.000 60.33568 153 GLU A N 1
ATOM 1162 C CA . GLU A 1 153 ? -16.81151 22.10178 -28.54430 1.000 73.37722 153 GLU A CA 1
ATOM 1163 C C . GLU A 1 153 ? -16.12214 21.93488 -29.89229 1.000 87.71119 153 GLU A C 1
ATOM 1164 O O . GLU A 1 153 ? -16.29775 20.90218 -30.54601 1.000 88.09535 153 GLU A O 1
ATOM 1170 N N . VAL A 1 154 ? -15.33296 22.92312 -30.32268 1.000 94.81746 154 VAL A N 1
ATOM 1171 C CA . VAL A 1 154 ? -14.57796 22.77479 -31.56140 1.000 83.83865 154 VAL A CA 1
ATOM 1172 C C . VAL A 1 154 ? -13.41406 21.81670 -31.35211 1.000 75.30861 154 VAL A C 1
ATOM 1173 O O . VAL A 1 154 ? -13.02909 21.08236 -32.27045 1.000 66.44228 154 VAL A O 1
ATOM 1177 N N . LEU A 1 155 ? -12.84418 21.79744 -30.14425 1.000 76.44921 155 LEU A N 1
ATOM 1178 C CA . LEU A 1 155 ? -11.82401 20.80682 -29.81852 1.000 62.45873 155 LEU A CA 1
ATOM 1179 C C . LEU A 1 155 ? -12.38380 19.39372 -29.91802 1.000 64.92049 155 LEU A C 1
ATOM 1180 O O . LEU A 1 155 ? -11.71924 18.48847 -30.43552 1.000 83.26392 155 LEU A O 1
ATOM 1185 N N . GLU A 1 156 ? -13.60955 19.18800 -29.43083 1.000 62.61038 156 GLU A N 1
ATOM 1186 C CA . GLU A 1 156 ? -14.23351 17.87104 -29.51006 1.000 73.18385 156 GLU A CA 1
ATOM 1187 C C . GLU A 1 156 ? -14.55134 17.49857 -30.95304 1.000 69.94510 156 GLU A C 1
ATOM 1188 O O . GLU A 1 156 ? -14.28102 16.37296 -31.38814 1.000 72.68151 156 GLU A O 1
ATOM 1194 N N . ARG A 1 157 ? -15.13062 18.43368 -31.71081 1.000 68.73172 157 ARG A N 1
ATOM 1195 C CA . ARG A 1 157 ? -15.50061 18.14099 -33.09215 1.000 78.67617 157 ARG A CA 1
ATOM 1196 C C . ARG A 1 157 ? -14.26940 17.91151 -33.96040 1.000 73.56399 157 ARG A C 1
ATOM 1197 O O . ARG A 1 157 ? -14.25010 16.99223 -34.78741 1.000 74.42718 157 ARG A O 1
ATOM 1205 N N . ALA A 1 158 ? -13.23079 18.73333 -33.78682 1.000 62.82717 158 ALA A N 1
ATOM 1206 C CA . ALA A 1 158 ? -12.00818 18.54353 -34.56015 1.000 59.50903 158 ALA A CA 1
ATOM 1207 C C . ALA A 1 158 ? -11.30263 17.24748 -34.18429 1.000 52.40717 158 ALA A C 1
ATOM 1208 O O . ALA A 1 158 ? -10.63095 16.64227 -35.02738 1.000 61.33468 158 ALA A O 1
ATOM 1210 N N . ALA A 1 159 ? -11.43790 16.80817 -32.93094 1.000 50.22289 159 ALA A N 1
ATOM 1211 C CA . ALA A 1 159 ? -10.88381 15.51657 -32.54277 1.000 45.23483 159 ALA A CA 1
ATOM 1212 C C . ALA A 1 159 ? -11.67554 14.36763 -33.15096 1.000 53.67903 159 ALA A C 1
ATOM 1213 O O . ALA A 1 159 ? -11.09608 13.33187 -33.49726 1.000 60.20388 159 ALA A O 1
ATOM 1215 N N . ARG A 1 160 ? -12.99452 14.52891 -33.28445 1.000 61.73213 160 ARG A N 1
ATOM 1216 C CA . ARG A 1 160 ? -13.79952 13.51759 -33.96157 1.000 66.94150 160 ARG A CA 1
ATOM 1217 C C . ARG A 1 160 ? -13.45900 13.44906 -35.44470 1.000 76.43459 160 ARG A C 1
ATOM 1218 O O . ARG A 1 160 ? -13.36668 12.35706 -36.01802 1.000 73.79689 160 ARG A O 1
ATOM 1226 N N . LEU A 1 161 ? -13.26857 14.60785 -36.08078 1.000 69.95876 161 LEU A N 1
ATOM 1227 C CA . LEU A 1 161 ? -12.97180 14.63395 -37.50918 1.000 62.09465 161 LEU A CA 1
ATOM 1228 C C . LEU A 1 161 ? -11.60720 14.02408 -37.80349 1.000 58.94349 161 LEU A C 1
ATOM 1229 O O . LEU A 1 161 ? -11.45974 13.24985 -38.75671 1.000 65.11709 161 LEU A O 1
ATOM 1234 N N . ALA A 1 162 ? -10.59937 14.35808 -36.99252 1.000 52.90686 162 ALA A N 1
ATOM 1235 C CA . ALA A 1 162 ? -9.25885 13.82453 -37.21129 1.000 48.23323 162 ALA A CA 1
ATOM 1236 C C . ALA A 1 162 ? -9.22744 12.30825 -37.07949 1.000 51.92434 162 ALA A C 1
ATOM 1237 O O . ALA A 1 162 ? -8.46430 11.63998 -37.78647 1.000 58.82911 162 ALA A O 1
ATOM 1239 N N . GLU A 1 163 ? -10.04194 11.74617 -36.18324 1.000 59.13770 163 GLU A N 1
ATOM 1240 C CA . GLU A 1 163 ? -10.11061 10.29342 -36.07153 1.000 65.86792 163 GLU A CA 1
ATOM 1241 C C . GLU A 1 163 ? -10.82733 9.67478 -37.26419 1.000 66.66384 163 GLU A C 1
ATOM 1242 O O . GLU A 1 163 ? -10.49769 8.55428 -37.66930 1.000 72.04974 163 GLU A O 1
ATOM 1248 N N . GLU A 1 164 ? -11.80547 10.38041 -37.83697 1.000 61.81475 164 GLU A N 1
ATOM 1249 C CA . GLU A 1 164 ? -12.42544 9.90241 -39.06825 1.000 64.95979 164 GLU A CA 1
ATOM 1250 C C . GLU A 1 164 ? -11.47207 10.03992 -40.24819 1.000 64.69641 164 GLU A C 1
ATOM 1251 O O . GLU A 1 164 ? -11.46693 9.19494 -41.15054 1.000 63.35093 164 GLU A O 1
ATOM 1257 N N . VAL A 1 165 ? -10.65792 11.09861 -40.25740 1.000 62.32746 165 VAL A N 1
ATOM 1258 C CA . VAL A 1 165 ? -9.65785 11.26304 -41.30904 1.000 47.46706 165 VAL A CA 1
ATOM 1259 C C . VAL A 1 165 ? -8.63779 10.13339 -41.24949 1.000 44.41844 165 VAL A C 1
ATOM 1260 O O . VAL A 1 165 ? -8.19652 9.61745 -42.28385 1.000 50.46334 165 VAL A O 1
ATOM 1264 N N . ALA A 1 166 ? -8.26138 9.71802 -40.03824 1.000 45.61496 166 ALA A N 1
ATOM 1265 C CA . ALA A 1 166 ? -7.29528 8.63390 -39.89644 1.000 51.70805 166 ALA A CA 1
ATOM 1266 C C . ALA A 1 166 ? -7.90786 7.28868 -40.26583 1.000 64.42557 166 ALA A C 1
ATOM 1267 O O . ALA A 1 166 ? -7.23692 6.44133 -40.86655 1.000 58.97705 166 ALA A O 1
ATOM 1269 N N . ARG A 1 167 ? -9.17511 7.06589 -39.90500 1.000 72.71687 167 ARG A N 1
ATOM 1270 C CA . ARG A 1 167 ? -9.84334 5.83463 -40.31373 1.000 85.88388 167 ARG A CA 1
ATOM 1271 C C . ARG A 1 167 ? -10.07059 5.79876 -41.81888 1.000 89.76006 167 ARG A C 1
ATOM 1272 O O . ARG A 1 167 ? -10.01925 4.72296 -42.42722 1.000 91.00909 167 ARG A O 1
ATOM 1280 N N . VAL A 1 168 ? -10.32070 6.95604 -42.43386 1.000 79.25383 168 VAL A N 1
ATOM 1281 C CA . VAL A 1 168 ? -10.38966 7.02098 -43.88980 1.000 61.95171 168 VAL A CA 1
ATOM 1282 C C . VAL A 1 168 ? -9.02597 6.71540 -44.49485 1.000 61.84347 168 VAL A C 1
ATOM 1283 O O . VAL A 1 168 ? -8.90514 5.89341 -45.41040 1.000 74.34172 168 VAL A O 1
ATOM 1287 N N . ALA A 1 169 ? -7.97617 7.36303 -43.98006 1.000 65.91072 169 ALA A N 1
ATOM 1288 C CA . ALA A 1 169 ? -6.62498 7.11575 -44.47019 1.000 62.45605 169 ALA A CA 1
ATOM 1289 C C . ALA A 1 169 ? -6.19710 5.66707 -44.27958 1.000 72.62135 169 ALA A C 1
ATOM 1290 O O . ALA A 1 169 ? -5.30388 5.19744 -44.99317 1.000 68.84684 169 ALA A O 1
ATOM 1292 N N . GLU A 1 170 ? -6.80721 4.95044 -43.33333 1.000 81.52277 170 GLU A N 1
ATOM 1293 C CA . GLU A 1 170 ? -6.55165 3.51998 -43.21368 1.000 80.58643 170 GLU A CA 1
ATOM 1294 C C . GLU A 1 170 ? -7.27665 2.74066 -44.30440 1.000 79.37534 170 GLU A C 1
ATOM 1295 O O . GLU A 1 170 ? -6.73233 1.77137 -44.84571 1.000 70.93124 170 GLU A O 1
ATOM 1301 N N . GLU A 1 171 ? -8.50460 3.14989 -44.63642 1.000 84.97571 171 GLU A N 1
ATOM 1302 C CA . GLU A 1 171 ? -9.17844 2.62482 -45.81806 1.000 93.77422 171 GLU A CA 1
ATOM 1303 C C . GLU A 1 171 ? -8.48455 3.05624 -47.10218 1.000 91.70386 171 GLU A C 1
ATOM 1304 O O . GLU A 1 171 ? -8.61485 2.37530 -48.12498 1.000 81.45930 171 GLU A O 1
ATOM 1310 N N . ILE A 1 172 ? -7.75292 4.17017 -47.06422 1.000 100.70467 172 ILE A N 1
ATOM 1311 C CA . ILE A 1 172 ? -7.05232 4.66139 -48.24650 1.000 81.52551 172 ILE A CA 1
ATOM 1312 C C . ILE A 1 172 ? -5.90603 3.72920 -48.61406 1.000 75.85934 172 ILE A C 1
ATOM 1313 O O . ILE A 1 172 ? -5.81003 3.24167 -49.74624 1.000 74.86864 172 ILE A O 1
ATOM 1318 N N . GLY A 1 173 ? -5.02817 3.46319 -47.65484 1.000 80.42558 173 GLY A N 1
ATOM 1319 C CA . GLY A 1 173 ? -3.72110 2.91469 -47.92844 1.000 81.37808 173 GLY A CA 1
ATOM 1320 C C . GLY A 1 173 ? -2.58723 3.86910 -47.63254 1.000 79.76240 173 GLY A C 1
ATOM 1321 O O . GLY A 1 173 ? -1.44515 3.58438 -48.01194 1.000 92.22105 173 GLY A O 1
ATOM 1322 N N . ASP A 1 174 ? -2.87093 5.00004 -46.98249 1.000 72.79467 174 ASP A N 1
ATOM 1323 C CA . ASP A 1 174 ? -1.87078 5.97678 -46.56314 1.000 78.19932 174 ASP A CA 1
ATOM 1324 C C . ASP A 1 174 ? -1.71590 5.89984 -45.05086 1.000 80.84786 174 ASP A C 1
ATOM 1325 O O . ASP A 1 174 ? -2.40778 6.61784 -44.31324 1.000 83.02719 174 ASP A O 1
ATOM 1330 N N . PRO A 1 175 ? -0.83283 5.04218 -44.53280 1.000 78.92559 175 PRO A N 1
ATOM 1331 C CA . PRO A 1 175 ? -0.55484 5.07312 -43.09043 1.000 69.72412 175 PRO A CA 1
ATOM 1332 C C . PRO A 1 175 ? 0.15442 6.34025 -42.65582 1.000 63.23611 175 PRO A C 1
ATOM 1333 O O . PRO A 1 175 ? 0.12457 6.67184 -41.46410 1.000 65.51076 175 PRO A O 1
ATOM 1337 N N . GLU A 1 176 ? 0.78873 7.05678 -43.58637 1.000 66.10883 176 GLU A N 1
ATOM 1338 C CA . GLU A 1 176 ? 1.38256 8.34768 -43.25910 1.000 65.43837 176 GLU A CA 1
ATOM 1339 C C . GLU A 1 176 ? 0.30820 9.35286 -42.86404 1.000 67.27475 176 GLU A C 1
ATOM 1340 O O . GLU A 1 176 ? 0.43633 10.05152 -41.85291 1.000 78.26882 176 GLU A O 1
ATOM 1346 N N . LEU A 1 177 ? -0.76831 9.43256 -43.65061 1.000 73.70643 177 LEU A N 1
ATOM 1347 C CA . LEU A 1 177 ? -1.86038 10.34262 -43.31921 1.000 74.05216 177 LEU A CA 1
ATOM 1348 C C . LEU A 1 177 ? -2.61892 9.87130 -42.08515 1.000 74.78255 177 LEU A C 1
ATOM 1349 O O . LEU A 1 177 ? -3.06645 10.69112 -41.27445 1.000 82.20365 177 LEU A O 1
ATOM 1354 N N . ALA A 1 178 ? -2.77752 8.55471 -41.92833 1.000 66.43691 178 ALA A N 1
ATOM 1355 C CA . ALA A 1 178 ? -3.47570 8.02917 -40.76007 1.000 60.76467 178 ALA A CA 1
ATOM 1356 C C . ALA A 1 178 ? -2.72246 8.35269 -39.47682 1.000 62.76876 178 ALA A C 1
ATOM 1357 O O . ALA A 1 178 ? -3.33328 8.70683 -38.46153 1.000 56.54451 178 ALA A O 1
ATOM 1359 N N . ARG A 1 179 ? -1.39297 8.24193 -39.50254 1.000 67.14800 179 ARG A N 1
ATOM 1360 C CA . ARG A 1 179 ? -0.60691 8.56523 -38.31894 1.000 50.02293 179 ARG A CA 1
ATOM 1361 C C . ARG A 1 179 ? -0.48612 10.06865 -38.10672 1.000 47.83146 179 ARG A C 1
ATOM 1362 O O . ARG A 1 179 ? -0.37086 10.51461 -36.96130 1.000 52.34304 179 ARG A O 1
ATOM 1370 N N . LYS A 1 180 ? -0.51320 10.86409 -39.17927 1.000 48.92987 180 LYS A N 1
ATOM 1371 C CA . LYS A 1 180 ? -0.59698 12.31170 -39.00844 1.000 55.54095 180 LYS A CA 1
ATOM 1372 C C . LYS A 1 180 ? -1.92671 12.70556 -38.37877 1.000 56.32416 180 LYS A C 1
ATOM 1373 O O . LYS A 1 180 ? -1.97161 13.53369 -37.46166 1.000 53.60404 180 LYS A O 1
ATOM 1379 N N . ALA A 1 181 ? -3.02386 12.11651 -38.86109 1.000 50.29727 181 ALA A N 1
ATOM 1380 C CA . ALA A 1 181 ? -4.34316 12.46987 -38.34826 1.000 45.83640 181 ALA A CA 1
ATOM 1381 C C . ALA A 1 181 ? -4.53447 11.98583 -36.91598 1.000 44.54915 181 ALA A C 1
ATOM 1382 O O . ALA A 1 181 ? -5.16634 12.67325 -36.10501 1.000 49.19275 181 ALA A O 1
ATOM 1384 N N . MET A 1 182 ? -4.00400 10.80457 -36.58473 1.000 48.44689 182 MET A N 1
ATOM 1385 C CA . MET A 1 182 ? -4.11929 10.31148 -35.21526 1.000 48.29225 182 MET A CA 1
ATOM 1386 C C . MET A 1 182 ? -3.32854 11.17764 -34.24421 1.000 46.82938 182 MET A C 1
ATOM 1387 O O . MET A 1 182 ? -3.81013 11.48135 -33.14655 1.000 46.71174 182 MET A O 1
ATOM 1392 N N . LYS A 1 183 ? -2.11402 11.58212 -34.62430 1.000 42.61782 183 LYS A N 1
ATOM 1393 C CA . LYS A 1 183 ? -1.35115 12.49556 -33.78021 1.000 42.79373 183 LYS A CA 1
ATOM 1394 C C . LYS A 1 183 ? -2.12045 13.78941 -33.55242 1.000 48.76083 183 LYS A C 1
ATOM 1395 O O . LYS A 1 183 ? -2.24223 14.25741 -32.41585 1.000 58.24485 183 LYS A O 1
ATOM 1401 N N . VAL A 1 184 ? -2.67027 14.36719 -34.62465 1.000 47.22918 184 VAL A N 1
ATOM 1402 C CA . VAL A 1 184 ? -3.48676 15.57270 -34.49404 1.000 47.73612 184 VAL A CA 1
ATOM 1403 C C . VAL A 1 184 ? -4.64451 15.33317 -33.53219 1.000 45.03698 184 VAL A C 1
ATOM 1404 O O . VAL A 1 184 ? -4.99652 16.20618 -32.72924 1.000 49.44560 184 VAL A O 1
ATOM 1408 N N . ALA A 1 185 ? -5.24495 14.14216 -33.58702 1.000 48.89013 185 ALA A N 1
ATOM 1409 C CA . ALA A 1 185 ? -6.32490 13.81567 -32.66271 1.000 50.64583 185 ALA A CA 1
ATOM 1410 C C . ALA A 1 185 ? -5.83394 13.75864 -31.22187 1.000 49.70300 185 ALA A C 1
ATOM 1411 O O . ALA A 1 185 ? -6.57424 14.11930 -30.29943 1.000 55.85693 185 ALA A O 1
ATOM 1413 N N . ILE A 1 186 ? -4.58980 13.32541 -31.00735 1.000 47.61619 186 ILE A N 1
ATOM 1414 C CA . ILE A 1 186 ? -4.07657 13.20135 -29.64635 1.000 37.87693 186 ILE A CA 1
ATOM 1415 C C . ILE A 1 186 ? -3.74174 14.57103 -29.06778 1.000 40.52211 186 ILE A C 1
ATOM 1416 O O . ILE A 1 186 ? -4.00179 14.83749 -27.88801 1.000 45.65339 186 ILE A O 1
ATOM 1421 N N . ARG A 1 187 ? -3.16656 15.46388 -29.88150 1.000 42.32318 187 ARG A N 1
ATOM 1422 C CA . ARG A 1 187 ? -2.84655 16.80057 -29.38671 1.000 46.86211 187 ARG A CA 1
ATOM 1423 C C . ARG A 1 187 ? -4.10163 17.55418 -28.96514 1.000 47.34565 187 ARG A C 1
ATOM 1424 O O . ARG A 1 187 ? -4.04654 18.39535 -28.06076 1.000 46.57958 187 ARG A O 1
ATOM 1432 N N . LEU A 1 188 ? -5.23767 17.26868 -29.60303 1.000 52.88443 188 LEU A N 1
ATOM 1433 C CA . LEU A 1 188 ? -6.49494 17.90156 -29.21806 1.000 47.51610 188 LEU A CA 1
ATOM 1434 C C . LEU A 1 188 ? -7.05517 17.28872 -27.94011 1.000 45.56802 188 LEU A C 1
ATOM 1435 O O . LEU A 1 188 ? -7.30961 17.99525 -26.95876 1.000 49.50890 188 LEU A O 1
ATOM 1440 N N . THR A 1 189 ? -7.25052 15.96756 -27.93698 1.000 42.43115 189 THR A N 1
ATOM 1441 C CA . THR A 1 189 ? -7.84369 15.29901 -26.78453 1.000 44.58157 189 THR A CA 1
ATOM 1442 C C . THR A 1 189 ? -6.99194 15.43457 -25.52855 1.000 48.14554 189 THR A C 1
ATOM 1443 O O . THR A 1 189 ? -7.50954 15.25081 -24.42133 1.000 52.29577 189 THR A O 1
ATOM 1447 N N . GLU A 1 190 ? -5.70310 15.75137 -25.66896 1.000 43.30585 190 GLU A N 1
ATOM 1448 C CA . GLU A 1 190 ? -4.88295 16.01724 -24.49190 1.000 43.30537 190 GLU A CA 1
ATOM 1449 C C . GLU A 1 190 ? -5.25100 17.35457 -23.86239 1.000 48.64715 190 GLU A C 1
ATOM 1450 O O . GLU A 1 190 ? -5.40970 17.45383 -22.64025 1.000 59.99184 190 GLU A O 1
ATOM 1456 N N . GLU A 1 191 ? -5.39162 18.39891 -24.68170 1.000 47.22268 191 GLU A N 1
ATOM 1457 C CA . GLU A 1 191 ? -5.84607 19.68184 -24.16096 1.000 53.08233 191 GLU A CA 1
ATOM 1458 C C . GLU A 1 191 ? -7.31109 19.65622 -23.74713 1.000 54.74078 191 GLU A C 1
ATOM 1459 O O . GLU A 1 191 ? -7.76406 20.59201 -23.07934 1.000 61.46653 191 GLU A O 1
ATOM 1465 N N . LEU A 1 192 ? -8.05978 18.61980 -24.13045 1.000 47.15628 192 LEU A N 1
ATOM 1466 C CA . LEU A 1 192 ? -9.35812 18.38083 -23.51225 1.000 45.78341 192 LEU A CA 1
ATOM 1467 C C . LEU A 1 192 ? -9.19559 17.81874 -22.10545 1.000 48.93778 192 LEU A C 1
ATOM 1468 O O . LEU A 1 192 ? -9.98235 18.14281 -21.20927 1.000 54.00380 192 LEU A O 1
ATOM 1473 N N . LEU A 1 193 ? -8.18046 16.97540 -21.89626 1.000 36.14993 193 LEU A N 1
ATOM 1474 C CA . LEU A 1 193 ? -7.86913 16.51114 -20.54927 1.000 40.21217 193 LEU A CA 1
ATOM 1475 C C . LEU A 1 193 ? -7.36217 17.64556 -19.67025 1.000 52.41865 193 LEU A C 1
ATOM 1476 O O . LEU A 1 193 ? -7.62153 17.65377 -18.46207 1.000 64.17150 193 LEU A O 1
ATOM 1481 N N . LYS A 1 194 ? -6.63879 18.60349 -20.25223 1.000 52.20966 194 LYS A N 1
ATOM 1482 C CA . LYS A 1 194 ? -6.14578 19.73857 -19.48011 1.000 58.51918 194 LYS A CA 1
ATOM 1483 C C . LYS A 1 194 ? -7.30038 20.55720 -18.91708 1.000 60.27094 194 LYS A C 1
ATOM 1484 O O . LYS A 1 194 ? -7.39887 20.76522 -17.70260 1.000 56.62760 194 LYS A O 1
ATOM 1490 N N . LYS A 1 195 ? -8.19529 21.02397 -19.79150 1.000 64.31797 195 LYS A N 1
ATOM 1491 C CA . LYS A 1 195 ? -9.29633 21.86310 -19.33253 1.000 77.02795 195 LYS A CA 1
ATOM 1492 C C . LYS A 1 195 ? -10.28309 21.08433 -18.47202 1.000 70.23795 195 LYS A C 1
ATOM 1493 O O . LYS A 1 195 ? -10.98820 21.68128 -17.65082 1.000 88.44159 195 LYS A O 1
ATOM 1499 N N . SER A 1 196 ? -10.35463 19.76236 -18.64256 1.000 48.83545 196 SER A N 1
ATOM 1500 C CA . SER A 1 196 ? -11.24825 18.96625 -17.81059 1.000 42.70090 196 SER A CA 1
ATOM 1501 C C . SER A 1 196 ? -10.64848 18.69228 -16.43749 1.000 58.61857 196 SER A C 1
ATOM 1502 O O . SER A 1 196 ? -11.38474 18.63755 -15.44608 1.000 69.01081 196 SER A O 1
ATOM 1505 N N . LEU A 1 197 ? -9.32553 18.52044 -16.35593 1.000 64.02480 197 LEU A N 1
ATOM 1506 C CA . LEU A 1 197 ? -8.67837 18.40475 -15.05270 1.000 58.66482 197 LEU A CA 1
ATOM 1507 C C . LEU A 1 197 ? -8.63335 19.74521 -14.33100 1.000 66.74224 197 LEU A C 1
ATOM 1508 O O . LEU A 1 197 ? -8.67743 19.78277 -13.09610 1.000 70.03009 197 LEU A O 1
ATOM 1513 N N . ARG A 1 198 ? -8.53887 20.84998 -15.07742 1.000 69.75555 198 ARG A N 1
ATOM 1514 C CA . ARG A 1 198 ? -8.63994 22.16784 -14.45954 1.000 62.77605 198 ARG A CA 1
ATOM 1515 C C . ARG A 1 198 ? -9.99133 22.35970 -13.78711 1.000 71.95974 198 ARG A C 1
ATOM 1516 O O . ARG A 1 198 ? -10.08130 23.03081 -12.75273 1.000 79.48359 198 ARG A O 1
ATOM 1524 N N . GLU A 1 199 ? -11.05049 21.77924 -14.35773 1.000 73.62453 199 GLU A N 1
ATOM 1525 C CA . GLU A 1 199 ? -12.36424 21.85300 -13.72943 1.000 78.39853 199 GLU A CA 1
ATOM 1526 C C . GLU A 1 199 ? -12.43185 20.99634 -12.47222 1.000 76.54044 199 GLU A C 1
ATOM 1527 O O . GLU A 1 199 ? -13.18628 21.31662 -11.54745 1.000 87.85150 199 GLU A O 1
ATOM 1533 N N . LEU A 1 200 ? -11.65904 19.90836 -12.41750 1.000 64.06612 200 LEU A N 1
ATOM 1534 C CA . LEU A 1 200 ? -11.58254 19.12601 -11.18857 1.000 56.07641 200 LEU A CA 1
ATOM 1535 C C . LEU A 1 200 ? -10.82139 19.86882 -10.10023 1.000 70.45411 200 LEU A C 1
ATOM 1536 O O . LEU A 1 200 ? -11.13090 19.71302 -8.91418 1.000 74.63224 200 LEU A O 1
ATOM 1541 N N . ARG A 1 201 ? -9.82371 20.67058 -10.47943 1.000 82.96697 201 ARG A N 1
ATOM 1542 C CA . ARG A 1 201 ? -9.12512 21.49344 -9.49939 1.000 83.69052 201 ARG A CA 1
ATOM 1543 C C . ARG A 1 201 ? -10.04713 22.54814 -8.90293 1.000 91.39159 201 ARG A C 1
ATOM 1544 O O . ARG A 1 201 ? -9.85824 22.95718 -7.75153 1.000 99.07761 201 ARG A O 1
ATOM 1552 N N . ARG A 1 202 ? -11.04857 22.99216 -9.66525 1.000 80.23341 202 ARG A N 1
ATOM 1553 C CA . ARG A 1 202 ? -12.00161 23.96920 -9.15075 1.000 74.60844 202 ARG A CA 1
ATOM 1554 C C . ARG A 1 202 ? -12.97910 23.32059 -8.17878 1.000 81.78696 202 ARG A C 1
ATOM 1555 O O . ARG A 1 202 ? -13.19679 23.82542 -7.07101 1.000 98.75875 202 ARG A O 1
ATOM 1563 N N . ILE A 1 203 ? -13.57759 22.19442 -8.57649 1.000 64.31539 203 ILE A N 1
ATOM 1564 C CA . ILE A 1 203 ? -14.54794 21.52807 -7.71767 1.000 66.77999 203 ILE A CA 1
ATOM 1565 C C . ILE A 1 203 ? -13.87701 20.89619 -6.50358 1.000 73.54499 203 ILE A C 1
ATOM 1566 O O . ILE A 1 203 ? -14.52878 20.70457 -5.46979 1.000 86.90983 203 ILE A O 1
ATOM 1571 N N . LEU A 1 204 ? -12.58490 20.57202 -6.59550 1.000 68.51842 204 LEU A N 1
ATOM 1572 C CA . LEU A 1 204 ? -11.85367 20.09711 -5.42487 1.000 76.18933 204 LEU A CA 1
ATOM 1573 C C . LEU A 1 204 ? -11.81720 21.16543 -4.34025 1.000 91.06868 204 LEU A C 1
ATOM 1574 O O . LEU A 1 204 ? -12.22894 20.92825 -3.19903 1.000 98.53628 204 LEU A O 1
ATOM 1579 N N . GLU A 1 205 ? -11.32518 22.35829 -4.68457 1.000 91.05344 205 GLU A N 1
ATOM 1580 C CA . GLU A 1 205 ? -11.30938 23.46041 -3.73153 1.000 94.83601 205 GLU A CA 1
ATOM 1581 C C . GLU A 1 205 ? -12.71341 23.91584 -3.35873 1.000 88.29055 205 GLU A C 1
ATOM 1582 O O . GLU A 1 205 ? -12.88364 24.58010 -2.33074 1.000 93.79072 205 GLU A O 1
ATOM 1588 N N . GLU A 1 206 ? -13.71999 23.57849 -4.16833 1.000 81.24394 206 GLU A N 1
ATOM 1589 C CA . GLU A 1 206 ? -15.09870 23.76799 -3.73290 1.000 85.64295 206 GLU A CA 1
ATOM 1590 C C . GLU A 1 206 ? -15.48173 22.73410 -2.68154 1.000 102.77256 206 GLU A C 1
ATOM 1591 O O . GLU A 1 206 ? -16.14906 23.06368 -1.69513 1.000 116.77181 206 GLU A O 1
ATOM 1597 N N . LEU A 1 207 ? -15.05928 21.48064 -2.86728 1.000 97.47342 207 LEU A N 1
ATOM 1598 C CA . LEU A 1 207 ? -15.22109 20.44545 -1.85347 1.000 81.81763 207 LEU A CA 1
ATOM 1599 C C . LEU A 1 207 ? -14.17761 20.53295 -0.74738 1.000 82.38885 207 LEU A C 1
ATOM 1600 O O . LEU A 1 207 ? -14.00576 19.56857 0.00651 1.000 84.52676 207 LEU A O 1
ATOM 1605 N N . LYS A 1 208 ? -13.46623 21.65105 -0.64855 1.000 95.17597 208 LYS A N 1
ATOM 1606 C CA . LYS A 1 208 ? -12.58241 21.92521 0.47372 1.000 105.57270 208 LYS A CA 1
ATOM 1607 C C . LYS A 1 208 ? -12.99706 23.14724 1.27440 1.000 109.18414 208 LYS A C 1
ATOM 1608 O O . LYS A 1 208 ? -12.69978 23.21416 2.46815 1.000 109.16723 208 LYS A O 1
ATOM 1614 N N . GLU A 1 209 ? -13.67729 24.11006 0.65442 1.000 110.71224 209 GLU A N 1
ATOM 1615 C CA . GLU A 1 209 ? -14.21225 25.25229 1.38195 1.000 108.08205 209 GLU A CA 1
ATOM 1616 C C . GLU A 1 209 ? -15.66884 25.05562 1.77534 1.000 114.78453 209 GLU A C 1
ATOM 1617 O O . GLU A 1 209 ? -16.12006 25.64317 2.76530 1.000 123.41315 209 GLU A O 1
ATOM 1623 N N . MET A 1 210 ? -16.41388 24.23977 1.02616 1.000 117.75890 210 MET A N 1
ATOM 1624 C CA . MET A 1 210 ? -17.73901 23.81334 1.46114 1.000 119.60633 210 MET A CA 1
ATOM 1625 C C . MET A 1 210 ? -17.67635 22.76589 2.56454 1.000 110.28878 210 MET A C 1
ATOM 1626 O O . MET A 1 210 ? -18.72850 22.28124 2.99613 1.000 105.06930 210 MET A O 1
ATOM 1631 N N . LEU A 1 211 ? -16.47492 22.40639 3.02156 1.000 99.15080 211 LEU A N 1
ATOM 1632 C CA . LEU A 1 211 ? -16.29507 21.43010 4.09033 1.000 104.25652 211 LEU A CA 1
ATOM 1633 C C . LEU A 1 211 ? -15.54336 22.01448 5.27712 1.000 125.25922 211 LEU A C 1
ATOM 1634 O O . LEU A 1 211 ? -16.10252 22.09448 6.37451 1.000 135.75696 211 LEU A O 1
ATOM 1639 N N . GLU A 1 212 ? -14.28777 22.42795 5.08865 1.000 123.17169 212 GLU A N 1
ATOM 1640 C CA . GLU A 1 212 ? -13.44094 22.84406 6.20119 1.000 134.66545 212 GLU A CA 1
ATOM 1641 C C . GLU A 1 212 ? -14.00081 24.03851 6.96394 1.000 139.61092 212 GLU A C 1
ATOM 1642 O O . GLU A 1 212 ? -13.52374 24.32383 8.06829 1.000 138.64992 212 GLU A O 1
ATOM 1648 N N . ARG A 1 213 ? -14.98846 24.73981 6.40918 1.000 135.69230 213 ARG A N 1
ATOM 1649 C CA . ARG A 1 213 ? -15.80451 25.66776 7.18076 1.000 121.81570 213 ARG A CA 1
ATOM 1650 C C . ARG A 1 213 ? -17.09594 25.04013 7.68142 1.000 130.55951 213 ARG A C 1
ATOM 1651 O O . ARG A 1 213 ? -17.61656 25.46319 8.71903 1.000 140.24003 213 ARG A O 1
ATOM 1659 N N . LEU A 1 214 ? -17.61780 24.04044 6.97157 1.000 125.69935 214 LEU A N 1
ATOM 1660 C CA . LEU A 1 214 ? -18.86308 23.37687 7.32912 1.000 125.09811 214 LEU A CA 1
ATOM 1661 C C . LEU A 1 214 ? -18.63872 22.02299 7.99188 1.000 119.39958 214 LEU A C 1
ATOM 1662 O O . LEU A 1 214 ? -19.58819 21.24439 8.12855 1.000 108.26233 214 LEU A O 1
ATOM 1667 N N . GLU A 1 215 ? -17.40252 21.71956 8.39213 1.000 123.70735 215 GLU A N 1
ATOM 1668 C CA . GLU A 1 215 ? -17.14255 20.53358 9.19652 1.000 128.26059 215 GLU A CA 1
ATOM 1669 C C . GLU A 1 215 ? -17.49040 20.74882 10.66140 1.000 131.85239 215 GLU A C 1
ATOM 1670 O O . GLU A 1 215 ? -17.69191 19.77170 11.38921 1.000 134.45069 215 GLU A O 1
ATOM 1676 N N . LYS A 1 216 ? -17.56711 22.00289 11.10639 1.000 120.42738 216 LYS A N 1
ATOM 1677 C CA . LYS A 1 216 ? -17.89887 22.28381 12.49645 1.000 127.21739 216 LYS A CA 1
ATOM 1678 C C . LYS A 1 216 ? -19.40345 22.35027 12.71586 1.000 124.01680 216 LYS A C 1
ATOM 1679 O O . LYS A 1 216 ? -19.88179 22.01921 13.80625 1.000 109.81511 216 LYS A O 1
ATOM 1685 N N . ASN A 1 217 ? -20.15725 22.76770 11.69756 1.000 123.70888 217 ASN A N 1
ATOM 1686 C CA . ASN A 1 217 ? -21.60328 22.88463 11.79438 1.000 114.24133 217 ASN A CA 1
ATOM 1687 C C . ASN A 1 217 ? -22.24721 21.64648 11.18915 1.000 114.75790 217 ASN A C 1
ATOM 1688 O O . ASN A 1 217 ? -22.26143 21.50909 9.95610 1.000 126.98958 217 ASN A O 1
ATOM 1693 N N . PRO A 1 218 ? -22.78886 20.72394 11.99705 1.000 118.11226 218 PRO A N 1
ATOM 1694 C CA . PRO A 1 218 ? -23.43260 19.51518 11.46732 1.000 115.97247 218 PRO A CA 1
ATOM 1695 C C . PRO A 1 218 ? -24.91328 19.72073 11.15357 1.000 112.37112 218 PRO A C 1
ATOM 1696 O O . PRO A 1 218 ? -25.77298 18.93317 11.56474 1.000 103.88838 218 PRO A O 1
ATOM 1700 N N . ASP A 1 219 ? -25.22221 20.78683 10.42115 1.000 115.94212 219 ASP A N 1
ATOM 1701 C CA . ASP A 1 219 ? -26.60520 21.11759 10.11796 1.000 114.20370 219 ASP A CA 1
ATOM 1702 C C . ASP A 1 219 ? -27.17936 20.15476 9.08213 1.000 110.89217 219 ASP A C 1
ATOM 1703 O O . ASP A 1 219 ? -26.45377 19.47673 8.34993 1.000 108.63399 219 ASP A O 1
ATOM 1708 N N . LYS A 1 220 ? -28.51232 20.10277 9.02829 1.000 114.89802 220 LYS A N 1
ATOM 1709 C CA . LYS A 1 220 ? -29.17479 19.25429 8.04323 1.000 110.04278 220 LYS A CA 1
ATOM 1710 C C . LYS A 1 220 ? -29.07355 19.84814 6.64404 1.000 123.81690 220 LYS A C 1
ATOM 1711 O O . LYS A 1 220 ? -28.92441 19.11206 5.66258 1.000 129.38691 220 LYS A O 1
ATOM 1717 N N . ASP A 1 221 ? -29.15709 21.17538 6.52970 1.000 132.27784 221 ASP A N 1
ATOM 1718 C CA . ASP A 1 221 ? -28.99388 21.81724 5.23054 1.000 127.58793 221 ASP A CA 1
ATOM 1719 C C . ASP A 1 221 ? -27.53006 21.91067 4.82514 1.000 115.65602 221 ASP A C 1
ATOM 1720 O O . ASP A 1 221 ? -27.22147 21.90302 3.62867 1.000 107.54581 221 ASP A O 1
ATOM 1725 N N . VAL A 1 222 ? -26.62264 21.99889 5.79827 1.000 117.77614 222 VAL A N 1
ATOM 1726 C CA . VAL A 1 222 ? -25.19650 22.01449 5.48872 1.000 116.42241 222 VAL A CA 1
ATOM 1727 C C . VAL A 1 222 ? -24.75683 20.66184 4.94121 1.000 119.04418 222 VAL A C 1
ATOM 1728 O O . VAL A 1 222 ? -24.03870 20.58333 3.93755 1.000 116.65441 222 VAL A O 1
ATOM 1732 N N . ILE A 1 223 ? -25.19034 19.57699 5.58796 1.000 117.96147 223 ILE A N 1
ATOM 1733 C CA . ILE A 1 223 ? -24.79886 18.23783 5.15419 1.000 107.09305 223 ILE A CA 1
ATOM 1734 C C . ILE A 1 223 ? -25.35985 17.93731 3.76895 1.000 111.24706 223 ILE A C 1
ATOM 1735 O O . ILE A 1 223 ? -24.70277 17.29187 2.94251 1.000 118.22772 223 ILE A O 1
ATOM 1740 N N . VAL A 1 224 ? -26.57473 18.40979 3.48496 1.000 110.82625 224 VAL A N 1
ATOM 1741 C CA . VAL A 1 224 ? -27.15256 18.18850 2.16317 1.000 111.33712 224 VAL A CA 1
ATOM 1742 C C . VAL A 1 224 ? -26.43032 19.02988 1.11570 1.000 107.84011 224 VAL A C 1
ATOM 1743 O O . VAL A 1 224 ? -26.20751 18.57787 -0.01437 1.000 114.00179 224 VAL A O 1
ATOM 1747 N N . LYS A 1 225 ? -26.04312 20.25957 1.47068 1.000 104.24102 225 LYS A N 1
ATOM 1748 C CA . LYS A 1 225 ? -25.18438 21.03974 0.58313 1.000 104.82223 225 LYS A CA 1
ATOM 1749 C C . LYS A 1 225 ? -23.85810 20.32983 0.34581 1.000 104.73675 225 LYS A C 1
ATOM 1750 O O . LYS A 1 225 ? -23.28842 20.40919 -0.74861 1.000 100.69532 225 LYS A O 1
ATOM 1756 N N . VAL A 1 226 ? -23.35122 19.63155 1.36387 1.000 105.54746 226 VAL A N 1
ATOM 1757 C CA . VAL A 1 226 ? -22.13355 18.84205 1.19948 1.000 94.27799 226 VAL A CA 1
ATOM 1758 C C . VAL A 1 226 ? -22.36289 17.72337 0.19127 1.000 91.84516 226 VAL A C 1
ATOM 1759 O O . VAL A 1 226 ? -21.55728 17.50931 -0.72255 1.000 97.68397 226 VAL A O 1
ATOM 1763 N N . LEU A 1 227 ? -23.47322 16.99617 0.34070 1.000 93.13449 227 LEU A N 1
ATOM 1764 C CA . LEU A 1 227 ? -23.78928 15.90739 -0.57594 1.000 84.64642 227 LEU A CA 1
ATOM 1765 C C . LEU A 1 227 ? -24.07142 16.40024 -1.98950 1.000 83.60115 227 LEU A C 1
ATOM 1766 O O . LEU A 1 227 ? -23.96044 15.61649 -2.93823 1.000 90.87989 227 LEU A O 1
ATOM 1771 N N . LYS A 1 228 ? -24.43286 17.67450 -2.15353 1.000 83.41128 228 LYS A N 1
ATOM 1772 C CA . LYS A 1 228 ? -24.65969 18.21046 -3.49097 1.000 86.88527 228 LYS A CA 1
ATOM 1773 C C . LYS A 1 228 ? -23.34624 18.51989 -4.19912 1.000 96.19505 228 LYS A C 1
ATOM 1774 O O . LYS A 1 228 ? -23.23375 18.32481 -5.41426 1.000 100.89507 228 LYS A O 1
ATOM 1780 N N . VAL A 1 229 ? -22.34493 19.00054 -3.46080 1.000 92.57338 229 VAL A N 1
ATOM 1781 C CA . VAL A 1 229 ? -21.05002 19.27591 -4.07339 1.000 87.93897 229 VAL A CA 1
ATOM 1782 C C . VAL A 1 229 ? -20.24258 17.99094 -4.23731 1.000 85.95489 229 VAL A C 1
ATOM 1783 O O . VAL A 1 229 ? -19.37692 17.90604 -5.11685 1.000 86.00354 229 VAL A O 1
ATOM 1787 N N . ILE A 1 230 ? -20.51262 16.97484 -3.41365 1.000 80.00986 230 ILE A N 1
ATOM 1788 C CA . ILE A 1 230 ? -19.79159 15.70837 -3.52735 1.000 69.82198 230 ILE A CA 1
ATOM 1789 C C . ILE A 1 230 ? -20.09476 15.04154 -4.86326 1.000 77.37750 230 ILE A C 1
ATOM 1790 O O . ILE A 1 230 ? -19.18786 14.59694 -5.57737 1.000 91.27682 230 ILE A O 1
ATOM 1795 N N . VAL A 1 231 ? -21.37580 14.96773 -5.22365 1.000 74.39076 231 VAL A N 1
ATOM 1796 C CA . VAL A 1 231 ? -21.75222 14.29924 -6.46346 1.000 75.01308 231 VAL A CA 1
ATOM 1797 C C . VAL A 1 231 ? -21.45691 15.17903 -7.67628 1.000 70.03472 231 VAL A C 1
ATOM 1798 O O . VAL A 1 231 ? -21.10539 14.66713 -8.74605 1.000 76.23821 231 VAL A O 1
ATOM 1802 N N . LYS A 1 232 ? -21.56034 16.50346 -7.53705 1.000 66.48020 232 LYS A N 1
ATOM 1803 C CA . LYS A 1 232 ? -21.15536 17.38290 -8.62818 1.000 72.56959 232 LYS A CA 1
ATOM 1804 C C . LYS A 1 232 ? -19.65491 17.32454 -8.88760 1.000 73.15657 232 LYS A C 1
ATOM 1805 O O . LYS A 1 232 ? -19.20294 17.78501 -9.94143 1.000 75.28857 232 LYS A O 1
ATOM 1811 N N . ALA A 1 233 ? -18.87572 16.78115 -7.95126 1.000 70.25235 233 ALA A N 1
ATOM 1812 C CA . ALA A 1 233 ? -17.47498 16.46955 -8.20460 1.000 60.61486 233 ALA A CA 1
ATOM 1813 C C . ALA A 1 233 ? -17.31472 15.10502 -8.85884 1.000 50.96211 233 ALA A C 1
ATOM 1814 O O . ALA A 1 233 ? -16.44296 14.92486 -9.71582 1.000 52.03711 233 ALA A O 1
ATOM 1816 N N . ILE A 1 234 ? -18.14651 14.13938 -8.46511 1.000 48.74459 234 ILE A N 1
ATOM 1817 C CA . ILE A 1 234 ? -18.11729 12.82666 -9.09877 1.000 50.09481 234 ILE A CA 1
ATOM 1818 C C . ILE A 1 234 ? -18.60528 12.92276 -10.53858 1.000 66.31411 234 ILE A C 1
ATOM 1819 O O . ILE A 1 234 ? -18.06578 12.26458 -11.43563 1.000 57.01743 234 ILE A O 1
ATOM 1824 N N . GLU A 1 235 ? -19.62168 13.75566 -10.78595 1.000 79.01624 235 GLU A N 1
ATOM 1825 C CA . GLU A 1 235 ? -20.11738 13.94254 -12.14646 1.000 74.97214 235 GLU A CA 1
ATOM 1826 C C . GLU A 1 235 ? -19.02221 14.42984 -13.08494 1.000 69.22171 235 GLU A C 1
ATOM 1827 O O . GLU A 1 235 ? -19.02931 14.09246 -14.27414 1.000 77.58768 235 GLU A O 1
ATOM 1833 N N . ALA A 1 236 ? -18.07706 15.21825 -12.57520 1.000 64.07956 236 ALA A N 1
ATOM 1834 C CA . ALA A 1 236 ? -17.02080 15.77307 -13.41027 1.000 64.62492 236 ALA A CA 1
ATOM 1835 C C . ALA A 1 236 ? -15.79711 14.87150 -13.49501 1.000 63.86353 236 ALA A C 1
ATOM 1836 O O . ALA A 1 236 ? -15.12407 14.85423 -14.53217 1.000 64.99851 236 ALA A O 1
ATOM 1838 N N . SER A 1 237 ? -15.48797 14.12337 -12.43242 1.000 63.65632 237 SER A N 1
ATOM 1839 C CA . SER A 1 237 ? -14.39712 13.15834 -12.50471 1.000 63.05799 237 SER A CA 1
ATOM 1840 C C . SER A 1 237 ? -14.75842 11.95567 -13.36528 1.000 61.48987 237 SER A C 1
ATOM 1841 O O . SER A 1 237 ? -13.85804 11.26064 -13.84891 1.000 72.50573 237 SER A O 1
ATOM 1844 N N . VAL A 1 238 ? -16.05257 11.69419 -13.56120 1.000 56.57552 238 VAL A N 1
ATOM 1845 C CA . VAL A 1 238 ? -16.46710 10.65432 -14.49642 1.000 61.51051 238 VAL A CA 1
ATOM 1846 C C . VAL A 1 238 ? -16.10567 11.05225 -15.92164 1.000 59.99442 238 VAL A C 1
ATOM 1847 O O . VAL A 1 238 ? -15.64702 10.22371 -16.71761 1.000 67.40892 238 VAL A O 1
ATOM 1851 N N . GLU A 1 239 ? -16.28726 12.33054 -16.26010 1.000 51.43381 239 GLU A N 1
ATOM 1852 C CA . GLU A 1 239 ? -16.03974 12.77930 -17.62492 1.000 59.70127 239 GLU A CA 1
ATOM 1853 C C . GLU A 1 239 ? -14.55702 12.74876 -17.97336 1.000 62.17920 239 GLU A C 1
ATOM 1854 O O . GLU A 1 239 ? -14.20286 12.51076 -19.13328 1.000 68.72745 239 GLU A O 1
ATOM 1860 N N . ASN A 1 240 ? -13.67781 12.98640 -16.99640 1.000 54.89835 240 ASN A N 1
ATOM 1861 C CA . ASN A 1 240 ? -12.24744 12.87589 -17.26562 1.000 48.85309 240 ASN A CA 1
ATOM 1862 C C . ASN A 1 240 ? -11.84792 11.42650 -17.50566 1.000 46.67331 240 ASN A C 1
ATOM 1863 O O . ASN A 1 240 ? -11.02056 11.14163 -18.37915 1.000 63.41072 240 ASN A O 1
ATOM 1868 N N . GLN A 1 241 ? -12.42872 10.49642 -16.74342 1.000 39.15732 241 GLN A N 1
ATOM 1869 C CA . GLN A 1 241 ? -12.24305 9.07874 -17.02521 1.000 44.13759 241 GLN A CA 1
ATOM 1870 C C . GLN A 1 241 ? -12.85661 8.68053 -18.36115 1.000 48.82920 241 GLN A C 1
ATOM 1871 O O . GLN A 1 241 ? -12.48638 7.63984 -18.91527 1.000 52.98816 241 GLN A O 1
ATOM 1877 N N . ARG A 1 242 ? -13.78465 9.48399 -18.88664 1.000 43.84725 242 ARG A N 1
ATOM 1878 C CA . ARG A 1 242 ? -14.24105 9.30263 -20.25934 1.000 51.63286 242 ARG A CA 1
ATOM 1879 C C . ARG A 1 242 ? -13.26848 9.93167 -21.24966 1.000 42.56690 242 ARG A C 1
ATOM 1880 O O . ARG A 1 242 ? -12.97857 9.34476 -22.29811 1.000 43.73777 242 ARG A O 1
ATOM 1888 N N . ILE A 1 243 ? -12.76014 11.12578 -20.93467 1.000 34.65277 243 ILE A N 1
ATOM 1889 C CA . ILE A 1 243 ? -11.84450 11.80898 -21.84346 1.000 34.07289 243 ILE A CA 1
ATOM 1890 C C . ILE A 1 243 ? -10.49985 11.09298 -21.88847 1.000 50.24757 243 ILE A C 1
ATOM 1891 O O . ILE A 1 243 ? -9.89731 10.94304 -22.95872 1.000 59.50442 243 ILE A O 1
ATOM 1896 N N . SER A 1 244 ? -10.00980 10.63306 -20.73330 1.000 45.34454 244 SER A N 1
ATOM 1897 C CA . SER A 1 244 ? -8.74623 9.90200 -20.70733 1.000 34.79958 244 SER A CA 1
ATOM 1898 C C . SER A 1 244 ? -8.85185 8.57017 -21.43917 1.000 35.30469 244 SER A C 1
ATOM 1899 O O . SER A 1 244 ? -7.85470 8.08301 -21.98394 1.000 46.81253 244 SER A O 1
ATOM 1902 N N . ALA A 1 245 ? -10.04357 7.96838 -21.46145 1.000 29.26114 245 ALA A N 1
ATOM 1903 C CA . ALA A 1 245 ? -10.23850 6.73914 -22.22189 1.000 33.46728 245 ALA A CA 1
ATOM 1904 C C . ALA A 1 245 ? -10.12977 6.98432 -23.72034 1.000 40.63577 245 ALA A C 1
ATOM 1905 O O . ALA A 1 245 ? -9.64868 6.11515 -24.45701 1.000 49.15267 245 ALA A O 1
ATOM 1907 N N . ASP A 1 246 ? -10.56489 8.15649 -24.18835 1.000 42.53926 246 ASP A N 1
ATOM 1908 C CA . ASP A 1 246 ? -10.45722 8.46438 -25.60967 1.000 54.09179 246 ASP A CA 1
ATOM 1909 C C . ASP A 1 246 ? -9.01478 8.73809 -26.01589 1.000 48.97086 246 ASP A C 1
ATOM 1910 O O . ASP A 1 246 ? -8.65120 8.52294 -27.17736 1.000 45.74854 246 ASP A O 1
ATOM 1915 N N . ASN A 1 247 ? -8.18355 9.21259 -25.08394 1.000 43.24116 247 ASN A N 1
ATOM 1916 C CA . ASN A 1 247 ? -6.74893 9.28954 -25.34458 1.000 35.00805 247 ASN A CA 1
ATOM 1917 C C . ASN A 1 247 ? -6.14498 7.89767 -25.48319 1.000 39.27036 247 ASN A C 1
ATOM 1918 O O . ASN A 1 247 ? -5.36814 7.63622 -26.40888 1.000 41.94676 247 ASN A O 1
ATOM 1923 N N . GLN A 1 248 ? -6.49484 6.98664 -24.57155 1.000 39.09630 248 GLN A N 1
ATOM 1924 C CA . GLN A 1 248 ? -6.02821 5.61037 -24.68272 1.000 37.95453 248 GLN A CA 1
ATOM 1925 C C . GLN A 1 248 ? -6.58841 4.91347 -25.91540 1.000 41.51175 248 GLN A C 1
ATOM 1926 O O . GLN A 1 248 ? -5.99138 3.93935 -26.38605 1.000 60.26306 248 GLN A O 1
ATOM 1932 N N . ARG A 1 249 ? -7.71595 5.38973 -26.44832 1.000 34.20868 249 ARG A N 1
ATOM 1933 C CA . ARG A 1 249 ? -8.16922 4.92699 -27.75385 1.000 43.58438 249 ARG A CA 1
ATOM 1934 C C . ARG A 1 249 ? -7.48957 5.68578 -28.88479 1.000 46.64543 249 ARG A C 1
ATOM 1935 O O . ARG A 1 249 ? -7.28216 5.12285 -29.96538 1.000 58.19809 249 ARG A O 1
ATOM 1943 N N . ALA A 1 250 ? -7.13650 6.95344 -28.65894 1.000 41.02315 250 ALA A N 1
ATOM 1944 C CA . ALA A 1 250 ? -6.37725 7.69212 -29.66148 1.000 35.80782 250 ALA A CA 1
ATOM 1945 C C . ALA A 1 250 ? -4.93691 7.20083 -29.72909 1.000 31.67010 250 ALA A C 1
ATOM 1946 O O . ALA A 1 250 ? -4.34902 7.12970 -30.81420 1.000 38.32224 250 ALA A O 1
ATOM 1948 N N . LEU A 1 251 ? -4.35225 6.85261 -28.58060 1.000 35.10481 251 LEU A N 1
ATOM 1949 C CA . LEU A 1 251 ? -2.98926 6.33295 -28.57837 1.000 34.55085 251 LEU A CA 1
ATOM 1950 C C . LEU A 1 251 ? -2.92215 4.92270 -29.15093 1.000 36.49983 251 LEU A C 1
ATOM 1951 O O . LEU A 1 251 ? -1.90193 4.54133 -29.73608 1.000 49.34699 251 LEU A O 1
ATOM 1956 N N . ALA A 1 252 ? -3.99224 4.13938 -28.99921 1.000 26.93198 252 ALA A N 1
ATOM 1957 C CA . ALA A 1 252 ? -3.98707 2.76426 -29.48454 1.000 33.34204 252 ALA A CA 1
ATOM 1958 C C . ALA A 1 252 ? -4.10292 2.68361 -30.99979 1.000 39.24377 252 ALA A C 1
ATOM 1959 O O . ALA A 1 252 ? -3.59124 1.73372 -31.60316 1.000 44.56359 252 ALA A O 1
ATOM 1961 N N . ARG A 1 253 ? -4.76263 3.65512 -31.63228 1.000 32.67882 253 ARG A N 1
ATOM 1962 C CA . ARG A 1 253 ? -4.84891 3.64578 -33.08763 1.000 32.63975 253 ARG A CA 1
ATOM 1963 C C . ARG A 1 253 ? -3.52723 3.98963 -33.75719 1.000 31.81643 253 ARG A C 1
ATOM 1964 O O . ARG A 1 253 ? -3.46366 4.00383 -34.99102 1.000 52.52573 253 ARG A O 1
ATOM 1972 N N . LEU A 1 254 ? -2.48268 4.26973 -32.98176 1.000 30.74289 254 LEU A N 1
ATOM 1973 C CA . LEU A 1 254 ? -1.10653 4.24771 -33.47246 1.000 35.97936 254 LEU A CA 1
ATOM 1974 C C . LEU A 1 254 ? -0.49665 2.85853 -33.34690 1.000 44.42314 254 LEU A C 1
ATOM 1975 O O . LEU A 1 254 ? 0.66867 2.70158 -32.96781 1.000 37.32503 254 LEU A O 1
ATOM 1980 N N . ALA A 1 255 ? -1.28557 1.83193 -33.65375 1.000 46.34784 255 ALA A N 1
ATOM 1981 C CA . ALA A 1 255 ? -0.85901 0.44285 -33.54062 1.000 45.45439 255 ALA A CA 1
ATOM 1982 C C . ALA A 1 255 ? -1.76812 -0.45790 -34.36896 1.000 40.98833 255 ALA A C 1
ATOM 1983 O O . ALA A 1 255 ? -2.98963 -0.42946 -34.21598 1.000 33.05710 255 ALA A O 1
ATOM 1985 N N . THR B 1 2 ? -7.55982 -47.66814 -20.52104 1.000 122.48024 2 THR B N 1
ATOM 1986 C CA . THR B 1 2 ? -7.35110 -46.45404 -21.30093 1.000 135.67629 2 THR B CA 1
ATOM 1987 C C . THR B 1 2 ? -6.68270 -45.36982 -20.46285 1.000 136.55208 2 THR B C 1
ATOM 1988 O O . THR B 1 2 ? -5.52111 -45.02726 -20.68452 1.000 134.52094 2 THR B O 1
ATOM 1992 N N . GLU B 1 3 ? -7.42690 -44.83155 -19.49651 1.000 136.70095 3 GLU B N 1
ATOM 1993 C CA . GLU B 1 3 ? -6.91305 -43.76922 -18.64242 1.000 133.40014 3 GLU B CA 1
ATOM 1994 C C . GLU B 1 3 ? -6.05614 -44.28714 -17.49527 1.000 124.89489 3 GLU B C 1
ATOM 1995 O O . GLU B 1 3 ? -5.44611 -43.47776 -16.78790 1.000 118.78872 3 GLU B O 1
ATOM 2001 N N . GLU B 1 4 ? -5.99735 -45.60443 -17.28955 1.000 127.18561 4 GLU B N 1
ATOM 2002 C CA . GLU B 1 4 ? -5.09653 -46.16653 -16.29173 1.000 131.41467 4 GLU B CA 1
ATOM 2003 C C . GLU B 1 4 ? -3.67008 -46.29073 -16.80630 1.000 127.64101 4 GLU B C 1
ATOM 2004 O O . GLU B 1 4 ? -2.73905 -46.39130 -15.99961 1.000 116.39121 4 GLU B O 1
ATOM 2010 N N . LYS B 1 5 ? -3.48038 -46.28489 -18.12589 1.000 125.76898 5 LYS B N 1
ATOM 2011 C CA . LYS B 1 5 ? -2.14943 -46.23213 -18.71570 1.000 118.38775 5 LYS B CA 1
ATOM 2012 C C . LYS B 1 5 ? -1.48991 -44.87118 -18.54483 1.000 118.80462 5 LYS B C 1
ATOM 2013 O O . LYS B 1 5 ? -0.32244 -44.71425 -18.91931 1.000 110.13251 5 LYS B O 1
ATOM 2019 N N . ILE B 1 6 ? -2.21058 -43.89146 -17.99588 1.000 125.44799 6 ILE B N 1
ATOM 2020 C CA . ILE B 1 6 ? -1.61567 -42.59260 -17.69901 1.000 120.72447 6 ILE B CA 1
ATOM 2021 C C . ILE B 1 6 ? -0.68229 -42.70179 -16.50096 1.000 114.99388 6 ILE B C 1
ATOM 2022 O O . ILE B 1 6 ? 0.43772 -42.17772 -16.51327 1.000 116.85034 6 ILE B O 1
ATOM 2027 N N . GLU B 1 7 ? -1.13281 -43.38930 -15.44815 1.000 113.10908 7 GLU B N 1
ATOM 2028 C CA . GLU B 1 7 ? -0.33112 -43.52145 -14.23735 1.000 105.14009 7 GLU B CA 1
ATOM 2029 C C . GLU B 1 7 ? 0.92724 -44.34413 -14.48034 1.000 112.11959 7 GLU B C 1
ATOM 2030 O O . GLU B 1 7 ? 1.93006 -44.15992 -13.78081 1.000 112.57910 7 GLU B O 1
ATOM 2036 N N . GLU B 1 8 ? 0.89529 -45.25512 -15.45591 1.000 112.59507 8 GLU B N 1
ATOM 2037 C CA . GLU B 1 8 ? 2.10801 -45.97712 -15.82427 1.000 113.57367 8 GLU B CA 1
ATOM 2038 C C . GLU B 1 8 ? 3.14813 -45.03131 -16.40964 1.000 111.24995 8 GLU B C 1
ATOM 2039 O O . GLU B 1 8 ? 4.34564 -45.16524 -16.13146 1.000 106.81576 8 GLU B O 1
ATOM 2045 N N . ALA B 1 9 ? 2.70843 -44.06676 -17.22197 1.000 109.32619 9 ALA B N 1
ATOM 2046 C CA . ALA B 1 9 ? 3.63360 -43.07699 -17.76070 1.000 104.64073 9 ALA B CA 1
ATOM 2047 C C . ALA B 1 9 ? 4.13687 -42.13356 -16.67687 1.000 95.53843 9 ALA B C 1
ATOM 2048 O O . ALA B 1 9 ? 5.27682 -41.66260 -16.74975 1.000 92.01712 9 ALA B O 1
ATOM 2050 N N . ARG B 1 10 ? 3.31011 -41.85077 -15.66682 1.000 98.04185 10 ARG B N 1
ATOM 2051 C CA . ARG B 1 10 ? 3.74168 -40.97613 -14.58105 1.000 101.16381 10 ARG B CA 1
ATOM 2052 C C . ARG B 1 10 ? 4.85679 -41.61809 -13.76582 1.000 94.28315 10 ARG B C 1
ATOM 2053 O O . ARG B 1 10 ? 5.77397 -40.92785 -13.30595 1.000 69.72111 10 ARG B O 1
ATOM 2061 N N . GLN B 1 11 ? 4.79732 -42.93784 -13.57723 1.000 95.85022 11 GLN B N 1
ATOM 2062 C CA . GLN B 1 11 ? 5.86408 -43.62348 -12.85678 1.000 92.35467 11 GLN B CA 1
ATOM 2063 C C . GLN B 1 11 ? 7.13526 -43.69517 -13.69271 1.000 89.16775 11 GLN B C 1
ATOM 2064 O O . GLN B 1 11 ? 8.24061 -43.53073 -13.16422 1.000 82.31833 11 GLN B O 1
ATOM 2070 N N . SER B 1 12 ? 6.99852 -43.93306 -15.00060 1.000 97.82414 12 SER B N 1
ATOM 2071 C CA . SER B 1 12 ? 8.17232 -44.03744 -15.86165 1.000 99.04358 12 SER B CA 1
ATOM 2072 C C . SER B 1 12 ? 8.91184 -42.71017 -15.97316 1.000 94.04160 12 SER B C 1
ATOM 2073 O O . SER B 1 12 ? 10.14368 -42.69793 -16.07786 1.000 97.30783 12 SER B O 1
ATOM 2076 N N . ILE B 1 13 ? 8.18664 -41.58930 -15.95798 1.000 92.09798 13 ILE B N 1
ATOM 2077 C CA . ILE B 1 13 ? 8.84503 -40.28640 -15.95679 1.000 85.83848 13 ILE B CA 1
ATOM 2078 C C . ILE B 1 13 ? 9.61747 -40.08352 -14.65961 1.000 78.49275 13 ILE B C 1
ATOM 2079 O O . ILE B 1 13 ? 10.74509 -39.57475 -14.66451 1.000 69.98439 13 ILE B O 1
ATOM 2084 N N . LYS B 1 14 ? 9.02965 -40.48544 -13.52990 1.000 79.93525 14 LYS B N 1
ATOM 2085 C CA . LYS B 1 14 ? 9.70925 -40.33589 -12.24784 1.000 97.35984 14 LYS B CA 1
ATOM 2086 C C . LYS B 1 14 ? 10.94839 -41.21773 -12.16163 1.000 99.04824 14 LYS B C 1
ATOM 2087 O O . LYS B 1 14 ? 11.93861 -40.83238 -11.52931 1.000 98.06955 14 LYS B O 1
ATOM 2093 N N . GLU B 1 15 ? 10.91635 -42.39555 -12.79057 1.000 93.44370 15 GLU B N 1
ATOM 2094 C CA . GLU B 1 15 ? 12.07288 -43.28379 -12.77928 1.000 94.13905 15 GLU B CA 1
ATOM 2095 C C . GLU B 1 15 ? 13.26489 -42.69792 -13.52329 1.000 93.18612 15 GLU B C 1
ATOM 2096 O O . GLU B 1 15 ? 14.39876 -43.12576 -13.28391 1.000 94.16354 15 GLU B O 1
ATOM 2102 N N . ALA B 1 16 ? 13.03815 -41.73463 -14.41767 1.000 94.12328 16 ALA B N 1
ATOM 2103 C CA . ALA B 1 16 ? 14.13167 -41.21000 -15.22836 1.000 97.57689 16 ALA B CA 1
ATOM 2104 C C . ALA B 1 16 ? 15.04277 -40.30186 -14.41047 1.000 97.33880 16 ALA B C 1
ATOM 2105 O O . ALA B 1 16 ? 16.26654 -40.47754 -14.40679 1.000 93.87727 16 ALA B O 1
ATOM 2107 N N . GLU B 1 17 ? 14.46478 -39.32352 -13.70758 1.000 90.97997 17 GLU B N 1
ATOM 2108 C CA . GLU B 1 17 ? 15.28075 -38.40244 -12.92147 1.000 94.25040 17 GLU B CA 1
ATOM 2109 C C . GLU B 1 17 ? 15.97929 -39.10711 -11.76551 1.000 103.61160 17 GLU B C 1
ATOM 2110 O O . GLU B 1 17 ? 17.08501 -38.71097 -11.37908 1.000 100.98113 17 GLU B O 1
ATOM 2116 N N . ARG B 1 18 ? 15.35711 -40.14410 -11.20131 1.000 106.90179 18 ARG B N 1
ATOM 2117 C CA . ARG B 1 18 ? 15.98289 -40.87426 -10.10552 1.000 106.96837 18 ARG B CA 1
ATOM 2118 C C . ARG B 1 18 ? 17.09308 -41.79414 -10.59548 1.000 106.09014 18 ARG B C 1
ATOM 2119 O O . ARG B 1 18 ? 18.07562 -42.00663 -9.87653 1.000 102.97103 18 ARG B O 1
ATOM 2127 N N . SER B 1 19 ? 16.96115 -42.34415 -11.80319 1.000 109.43153 19 SER B N 1
ATOM 2128 C CA . SER B 1 19 ? 18.06165 -43.07101 -12.42073 1.000 103.87533 19 SER B CA 1
ATOM 2129 C C . SER B 1 19 ? 19.13805 -42.14214 -12.96623 1.000 96.96946 19 SER B C 1
ATOM 2130 O O . SER B 1 19 ? 20.23756 -42.61131 -13.27946 1.000 91.45684 19 SER B O 1
ATOM 2133 N N . LEU B 1 20 ? 18.84554 -40.84452 -13.09592 1.000 98.31925 20 LEU B N 1
ATOM 2134 C CA . LEU B 1 20 ? 19.89114 -39.87669 -13.40910 1.000 99.01396 20 LEU B CA 1
ATOM 2135 C C . LEU B 1 20 ? 20.76763 -39.59982 -12.19569 1.000 109.31913 20 LEU B C 1
ATOM 2136 O O . LEU B 1 20 ? 21.97450 -39.37450 -12.34100 1.000 112.75869 20 LEU B O 1
ATOM 2141 N N . ARG B 1 21 ? 20.17893 -39.60753 -10.99681 1.000 104.69913 21 ARG B N 1
ATOM 2142 C CA . ARG B 1 21 ? 20.96397 -39.43462 -9.78020 1.000 93.90624 21 ARG B CA 1
ATOM 2143 C C . ARG B 1 21 ? 21.76855 -40.68622 -9.45610 1.000 95.73069 21 ARG B C 1
ATOM 2144 O O . ARG B 1 21 ? 22.84922 -40.59094 -8.86289 1.000 88.65380 21 ARG B O 1
ATOM 2152 N N . GLU B 1 22 ? 21.26099 -41.86199 -9.83414 1.000 107.42655 22 GLU B N 1
ATOM 2153 C CA . GLU B 1 22 ? 22.02783 -43.09165 -9.66414 1.000 118.22552 22 GLU B CA 1
ATOM 2154 C C . GLU B 1 22 ? 23.24722 -43.10172 -10.57717 1.000 120.02220 22 GLU B C 1
ATOM 2155 O O . GLU B 1 22 ? 24.37248 -43.34814 -10.12739 1.000 123.96747 22 GLU B O 1
ATOM 2161 N N . GLY B 1 23 ? 23.04207 -42.83312 -11.86399 1.000 108.42391 23 GLY B N 1
ATOM 2162 C CA . GLY B 1 23 ? 24.13345 -42.80515 -12.81557 1.000 79.72835 23 GLY B CA 1
ATOM 2163 C C . GLY B 1 23 ? 23.86807 -43.63468 -14.05388 1.000 84.01624 23 GLY B C 1
ATOM 2164 O O . GLY B 1 23 ? 24.74688 -43.77585 -14.90834 1.000 89.33833 23 GLY B O 1
ATOM 2165 N N . ASN B 1 24 ? 22.65927 -44.18869 -14.16222 1.000 93.53374 24 ASN B N 1
ATOM 2166 C CA . ASN B 1 24 ? 22.27999 -45.02055 -15.29829 1.000 102.47643 24 ASN B CA 1
ATOM 2167 C C . ASN B 1 24 ? 21.81142 -44.14999 -16.45817 1.000 104.22816 24 ASN B C 1
ATOM 2168 O O . ASN B 1 24 ? 20.73390 -43.54599 -16.38306 1.000 102.56346 24 ASN B O 1
ATOM 2173 N N . PRO B 1 25 ? 22.58283 -44.05863 -17.54559 1.000 100.09335 25 PRO B N 1
ATOM 2174 C CA . PRO B 1 25 ? 22.15293 -43.23256 -18.68056 1.000 101.68822 25 PRO B CA 1
ATOM 2175 C C . PRO B 1 25 ? 21.20851 -43.96926 -19.61811 1.000 109.17854 25 PRO B C 1
ATOM 2176 O O . PRO B 1 25 ? 20.25228 -43.38190 -20.13430 1.000 103.58241 25 PRO B O 1
ATOM 2180 N N . GLU B 1 26 ? 21.46740 -45.25940 -19.84434 1.000 120.63442 26 GLU B N 1
ATOM 2181 C CA . GLU B 1 26 ? 20.62472 -46.03330 -20.74953 1.000 125.87252 26 GLU B CA 1
ATOM 2182 C C . GLU B 1 26 ? 19.28335 -46.36386 -20.10928 1.000 118.09970 26 GLU B C 1
ATOM 2183 O O . GLU B 1 26 ? 18.24761 -46.35289 -20.78487 1.000 125.31603 26 GLU B O 1
ATOM 2189 N N . LYS B 1 27 ? 19.28029 -46.66314 -18.80877 1.000 93.90056 27 LYS B N 1
ATOM 2190 C CA . LYS B 1 27 ? 18.02629 -46.93405 -18.11871 1.000 92.85986 27 LYS B CA 1
ATOM 2191 C C . LYS B 1 27 ? 17.22807 -45.66373 -17.86128 1.000 98.55594 27 LYS B C 1
ATOM 2192 O O . LYS B 1 27 ? 16.01969 -45.74507 -17.61554 1.000 98.87939 27 LYS B O 1
ATOM 2198 N N . ALA B 1 28 ? 17.87368 -44.49628 -17.90753 1.000 105.35864 28 ALA B N 1
ATOM 2199 C CA . ALA B 1 28 ? 17.13195 -43.24119 -17.88831 1.000 111.60923 28 ALA B CA 1
ATOM 2200 C C . ALA B 1 28 ? 16.55080 -42.92944 -19.26141 1.000 113.21112 28 ALA B C 1
ATOM 2201 O O . ALA B 1 28 ? 15.42898 -42.42095 -19.36363 1.000 107.25134 28 ALA B O 1
ATOM 2203 N N . LEU B 1 29 ? 17.30168 -43.22829 -20.32533 1.000 110.40762 29 LEU B N 1
ATOM 2204 C CA . LEU B 1 29 ? 16.76745 -43.08383 -21.67482 1.000 101.51362 29 LEU B CA 1
ATOM 2205 C C . LEU B 1 29 ? 15.61582 -44.04749 -21.92066 1.000 104.27459 29 LEU B C 1
ATOM 2206 O O . LEU B 1 29 ? 14.67157 -43.71679 -22.64753 1.000 109.04104 29 LEU B O 1
ATOM 2211 N N . ASP B 1 30 ? 15.67560 -45.24040 -21.32606 1.000 110.94096 30 ASP B N 1
ATOM 2212 C CA . ASP B 1 30 ? 14.59400 -46.20544 -21.48799 1.000 121.24812 30 ASP B CA 1
ATOM 2213 C C . ASP B 1 30 ? 13.31374 -45.70570 -20.83199 1.000 119.33239 30 ASP B C 1
ATOM 2214 O O . ASP B 1 30 ? 12.23429 -45.76440 -21.43150 1.000 113.08462 30 ASP B O 1
ATOM 2219 N N . ALA B 1 31 ? 13.41750 -45.20312 -19.59810 1.000 114.07109 31 ALA B N 1
ATOM 2220 C CA . ALA B 1 31 ? 12.24323 -44.68137 -18.90673 1.000 103.26119 31 ALA B CA 1
ATOM 2221 C C . ALA B 1 31 ? 11.63947 -43.49401 -19.64502 1.000 100.17028 31 ALA B C 1
ATOM 2222 O O . ALA B 1 31 ? 10.42445 -43.27373 -19.57846 1.000 91.32613 31 ALA B O 1
ATOM 2224 N N . VAL B 1 32 ? 12.46630 -42.71987 -20.35055 1.000 98.50801 32 VAL B N 1
ATOM 2225 C CA . VAL B 1 32 ? 11.94062 -41.64545 -21.18573 1.000 93.65000 32 VAL B CA 1
ATOM 2226 C C . VAL B 1 32 ? 11.29965 -42.21959 -22.44319 1.000 92.17587 32 VAL B C 1
ATOM 2227 O O . VAL B 1 32 ? 10.24983 -41.74549 -22.89476 1.000 85.71079 32 VAL B O 1
ATOM 2231 N N . ALA B 1 33 ? 11.91149 -43.25791 -23.01991 1.000 85.88897 33 ALA B N 1
ATOM 2232 C CA . ALA B 1 33 ? 11.35629 -43.87496 -24.22024 1.000 78.88598 33 ALA B CA 1
ATOM 2233 C C . ALA B 1 33 ? 10.02495 -44.55433 -23.92958 1.000 95.90216 33 ALA B C 1
ATOM 2234 O O . ALA B 1 33 ? 9.10345 -44.50176 -24.75284 1.000 100.51733 33 ALA B O 1
ATOM 2236 N N . ARG B 1 34 ? 9.90745 -45.20452 -22.76894 1.000 97.75976 34 ARG B N 1
ATOM 2237 C CA . ARG B 1 34 ? 8.62598 -45.78070 -22.37597 1.000 101.08276 34 ARG B CA 1
ATOM 2238 C C . ARG B 1 34 ? 7.55893 -44.70168 -22.25192 1.000 97.94107 34 ARG B C 1
ATOM 2239 O O . ARG B 1 34 ? 6.43131 -44.87517 -22.72769 1.000 91.90568 34 ARG B O 1
ATOM 2247 N N . ALA B 1 35 ? 7.90385 -43.57200 -21.62913 1.000 97.36981 35 ALA B N 1
ATOM 2248 C CA . ALA B 1 35 ? 6.93503 -42.49579 -21.45333 1.000 92.83430 35 ALA B CA 1
ATOM 2249 C C . ALA B 1 35 ? 6.47283 -41.94116 -22.79421 1.000 92.58193 35 ALA B C 1
ATOM 2250 O O . ALA B 1 35 ? 5.27452 -41.71831 -23.00066 1.000 98.46955 35 ALA B O 1
ATOM 2252 N N . LEU B 1 36 ? 7.40736 -41.72002 -23.72245 1.000 94.24113 36 LEU B N 1
ATOM 2253 C CA . LEU B 1 36 ? 7.03650 -41.17280 -25.02394 1.000 103.61069 36 LEU B CA 1
ATOM 2254 C C . LEU B 1 36 ? 6.13297 -42.13052 -25.78923 1.000 105.13942 36 LEU B C 1
ATOM 2255 O O . LEU B 1 36 ? 5.21364 -41.69858 -26.49388 1.000 98.03240 36 LEU B O 1
ATOM 2260 N N . SER B 1 37 ? 6.37549 -43.43645 -25.66119 1.000 106.94355 37 SER B N 1
ATOM 2261 C CA . SER B 1 37 ? 5.52047 -44.40997 -26.33215 1.000 110.15432 37 SER B CA 1
ATOM 2262 C C . SER B 1 37 ? 4.17778 -44.54626 -25.62440 1.000 105.78346 37 SER B C 1
ATOM 2263 O O . SER B 1 37 ? 3.13998 -44.70510 -26.27802 1.000 109.26034 37 SER B O 1
ATOM 2266 N N . LEU B 1 38 ? 4.17632 -44.49114 -24.28983 1.000 99.03951 38 LEU B N 1
ATOM 2267 C CA . LEU B 1 38 ? 2.91939 -44.55062 -23.54953 1.000 106.67122 38 LEU B CA 1
ATOM 2268 C C . LEU B 1 38 ? 2.06992 -43.31314 -23.81203 1.000 110.44970 38 LEU B C 1
ATOM 2269 O O . LEU B 1 38 ? 0.86088 -43.41811 -24.04891 1.000 105.12372 38 LEU B O 1
ATOM 2274 N N . VAL B 1 39 ? 2.68795 -42.12910 -23.77621 1.000 112.77619 39 VAL B N 1
ATOM 2275 C CA . VAL B 1 39 ? 1.95023 -40.89610 -24.04215 1.000 105.55719 39 VAL B CA 1
ATOM 2276 C C . VAL B 1 39 ? 1.40309 -40.89933 -25.46409 1.000 110.35570 39 VAL B C 1
ATOM 2277 O O . VAL B 1 39 ? 0.27546 -40.45362 -25.71015 1.000 119.67632 39 VAL B O 1
ATOM 2281 N N . ASN B 1 40 ? 2.18754 -41.40882 -26.42007 1.000 102.29213 40 ASN B N 1
ATOM 2282 C CA . ASN B 1 40 ? 1.69229 -41.56795 -27.78503 1.000 109.21723 40 ASN B CA 1
ATOM 2283 C C . ASN B 1 40 ? 0.40430 -42.37720 -27.81336 1.000 106.20496 40 ASN B C 1
ATOM 2284 O O . ASN B 1 40 ? -0.54727 -42.02566 -28.52036 1.000 99.10771 40 ASN B O 1
ATOM 2289 N N . GLU B 1 41 ? 0.35613 -43.46616 -27.04480 1.000 107.12594 41 GLU B N 1
ATOM 2290 C CA . GLU B 1 41 ? -0.86180 -44.26172 -26.96818 1.000 109.62029 41 GLU B CA 1
ATOM 2291 C C . GLU B 1 41 ? -1.97161 -43.51127 -26.24503 1.000 106.89531 41 GLU B C 1
ATOM 2292 O O . GLU B 1 41 ? -3.15141 -43.69689 -26.56300 1.000 110.15575 41 GLU B O 1
ATOM 2298 N N . LEU B 1 42 ? -1.61765 -42.65887 -25.27932 1.000 105.72606 42 LEU B N 1
ATOM 2299 C CA . LEU B 1 42 ? -2.62150 -41.81584 -24.63947 1.000 111.76608 42 LEU B CA 1
ATOM 2300 C C . LEU B 1 42 ? -3.18445 -40.78618 -25.61012 1.000 114.63456 42 LEU B C 1
ATOM 2301 O O . LEU B 1 42 ? -4.32257 -40.33482 -25.44126 1.000 107.09352 42 LEU B O 1
ATOM 2306 N N . GLU B 1 43 ? -2.40775 -40.40176 -26.62590 1.000 113.40290 43 GLU B N 1
ATOM 2307 C CA . GLU B 1 43 ? -2.92536 -39.49445 -27.64436 1.000 120.11515 43 GLU B CA 1
ATOM 2308 C C . GLU B 1 43 ? -3.90875 -40.20566 -28.56412 1.000 123.32876 43 GLU B C 1
ATOM 2309 O O . GLU B 1 43 ? -4.97183 -39.66188 -28.88440 1.000 124.48708 43 GLU B O 1
ATOM 2315 N N . ARG B 1 44 ? -3.57177 -41.42346 -28.99733 1.000 122.87835 44 ARG B N 1
ATOM 2316 C CA . ARG B 1 44 ? -4.46155 -42.16884 -29.88089 1.000 122.53952 44 ARG B CA 1
ATOM 2317 C C . ARG B 1 44 ? -5.74820 -42.57577 -29.17440 1.000 123.50511 44 ARG B C 1
ATOM 2318 O O . ARG B 1 44 ? -6.81061 -42.61951 -29.80463 1.000 130.41208 44 ARG B O 1
ATOM 2326 N N . LEU B 1 45 ? -5.67697 -42.87758 -27.87577 1.000 114.99757 45 LEU B N 1
ATOM 2327 C CA . LEU B 1 45 ? -6.88223 -43.24502 -27.13912 1.000 120.68468 45 LEU B CA 1
ATOM 2328 C C . LEU B 1 45 ? -7.76391 -42.03020 -26.87610 1.000 128.33538 45 LEU B C 1
ATOM 2329 O O . LEU B 1 45 ? -8.99550 -42.13237 -26.91093 1.000 130.40234 45 LEU B O 1
ATOM 2334 N N . ALA B 1 46 ? -7.15349 -40.87165 -26.61266 1.000 124.89494 46 ALA B N 1
ATOM 2335 C CA . ALA B 1 46 ? -7.93452 -39.67703 -26.30892 1.000 123.68978 46 ALA B CA 1
ATOM 2336 C C . ALA B 1 46 ? -8.60611 -39.10622 -27.55129 1.000 127.40658 46 ALA B C 1
ATOM 2337 O O . ALA B 1 46 ? -9.66991 -38.48492 -27.44635 1.000 116.43028 46 ALA B O 1
ATOM 2339 N N . ARG B 1 47 ? -8.00503 -39.29543 -28.72875 1.000 128.92941 47 ARG B N 1
ATOM 2340 C CA . ARG B 1 47 ? -8.65326 -38.87391 -29.96475 1.000 125.31457 47 ARG B CA 1
ATOM 2341 C C . ARG B 1 47 ? -9.90440 -39.68938 -30.26071 1.000 132.50121 47 ARG B C 1
ATOM 2342 O O . ARG B 1 47 ? -10.77270 -39.22301 -31.00614 1.000 127.07553 47 ARG B O 1
ATOM 2350 N N . LYS B 1 48 ? -10.01527 -40.89106 -29.69468 1.000 134.74747 48 LYS B N 1
ATOM 2351 C CA . LYS B 1 48 ? -11.19857 -41.72073 -29.87772 1.000 128.33184 48 LYS B CA 1
ATOM 2352 C C . LYS B 1 48 ? -12.22041 -41.53304 -28.76551 1.000 128.63342 48 LYS B C 1
ATOM 2353 O O . LYS B 1 48 ? -13.42712 -41.61284 -29.02395 1.000 129.79174 48 LYS B O 1
ATOM 2359 N N . THR B 1 49 ? -11.76683 -41.28518 -27.53455 1.000 124.30699 49 THR B N 1
ATOM 2360 C CA . THR B 1 49 ? -12.68261 -41.02815 -26.43049 1.000 117.23859 49 THR B CA 1
ATOM 2361 C C . THR B 1 49 ? -13.17648 -39.58797 -26.40294 1.000 122.02427 49 THR B C 1
ATOM 2362 O O . THR B 1 49 ? -14.21682 -39.31665 -25.79358 1.000 106.30328 49 THR B O 1
ATOM 2366 N N . GLY B 1 50 ? -12.45742 -38.66459 -27.03997 1.000 129.60844 50 GLY B N 1
ATOM 2367 C CA . GLY B 1 50 ? -12.88851 -37.28259 -27.11701 1.000 125.93958 50 GLY B CA 1
ATOM 2368 C C . GLY B 1 50 ? -12.87802 -36.52251 -25.81188 1.000 117.57390 50 GLY B C 1
ATOM 2369 O O . GLY B 1 50 ? -13.39370 -35.40175 -25.76157 1.000 104.15289 50 GLY B O 1
ATOM 2370 N N . SER B 1 51 ? -12.30735 -37.09136 -24.75425 1.000 119.94086 51 SER B N 1
ATOM 2371 C CA . SER B 1 51 ? -12.26925 -36.42646 -23.45997 1.000 121.57414 51 SER B CA 1
ATOM 2372 C C . SER B 1 51 ? -11.22549 -35.31682 -23.46804 1.000 114.22872 51 SER B C 1
ATOM 2373 O O . SER B 1 51 ? -10.07446 -35.53571 -23.85913 1.000 111.25861 51 SER B O 1
ATOM 2376 N N . THR B 1 52 ? -11.63262 -34.12192 -23.03338 1.000 110.08987 52 THR B N 1
ATOM 2377 C CA . THR B 1 52 ? -10.70687 -32.99559 -22.99938 1.000 103.76662 52 THR B CA 1
ATOM 2378 C C . THR B 1 52 ? -9.69838 -33.12908 -21.86624 1.000 107.42888 52 THR B C 1
ATOM 2379 O O . THR B 1 52 ? -8.56836 -32.64322 -21.98620 1.000 114.54389 52 THR B O 1
ATOM 2383 N N . GLU B 1 53 ? -10.08007 -33.78604 -20.76810 1.000 98.20161 53 GLU B N 1
ATOM 2384 C CA . GLU B 1 53 ? -9.18827 -33.87848 -19.61598 1.000 100.62902 53 GLU B CA 1
ATOM 2385 C C . GLU B 1 53 ? -8.00753 -34.80135 -19.89245 1.000 101.21956 53 GLU B C 1
ATOM 2386 O O . GLU B 1 53 ? -6.89298 -34.54611 -19.42184 1.000 101.63489 53 GLU B O 1
ATOM 2392 N N . VAL B 1 54 ? -8.22860 -35.87976 -20.64683 1.000 101.73454 54 VAL B N 1
ATOM 2393 C CA . VAL B 1 54 ? -7.12984 -36.78304 -20.97505 1.000 102.29566 54 VAL B CA 1
ATOM 2394 C C . VAL B 1 54 ? -6.14713 -36.10456 -21.92194 1.000 99.69043 54 VAL B C 1
ATOM 2395 O O . VAL B 1 54 ? -4.92773 -36.27276 -21.79778 1.000 89.57924 54 VAL B O 1
ATOM 2399 N N . LEU B 1 55 ? -6.65822 -35.32231 -22.87741 1.000 104.08290 55 LEU B N 1
ATOM 2400 C CA . LEU B 1 55 ? -5.77958 -34.55336 -23.75327 1.000 83.83137 55 LEU B CA 1
ATOM 2401 C C . LEU B 1 55 ? -4.95292 -33.54322 -22.96791 1.000 84.24075 55 LEU B C 1
ATOM 2402 O O . LEU B 1 55 ? -3.80537 -33.26290 -23.33252 1.000 88.85825 55 LEU B O 1
ATOM 2407 N N . ILE B 1 56 ? -5.51309 -32.99139 -21.88965 1.000 89.25910 56 ILE B N 1
ATOM 2408 C CA . ILE B 1 56 ? -4.77510 -32.03160 -21.07351 1.000 82.45708 56 ILE B CA 1
ATOM 2409 C C . ILE B 1 56 ? -3.69633 -32.73949 -20.26265 1.000 84.20822 56 ILE B C 1
ATOM 2410 O O . ILE B 1 56 ? -2.53791 -32.30752 -20.22911 1.000 87.54336 56 ILE B O 1
ATOM 2415 N N . GLU B 1 57 ? -4.06016 -33.83798 -19.59561 1.000 86.44657 57 GLU B N 1
ATOM 2416 C CA . GLU B 1 57 ? -3.09328 -34.55019 -18.76571 1.000 94.23266 57 GLU B CA 1
ATOM 2417 C C . GLU B 1 57 ? -1.99538 -35.18473 -19.61073 1.000 89.60758 57 GLU B C 1
ATOM 2418 O O . GLU B 1 57 ? -0.83202 -35.22496 -19.19453 1.000 78.80697 57 GLU B O 1
ATOM 2424 N N . ALA B 1 58 ? -2.34196 -35.68559 -20.79928 1.000 82.06850 58 ALA B N 1
ATOM 2425 C CA . ALA B 1 58 ? -1.32213 -36.23426 -21.68646 1.000 87.78911 58 ALA B CA 1
ATOM 2426 C C . ALA B 1 58 ? -0.39804 -35.14570 -22.21475 1.000 73.83268 58 ALA B C 1
ATOM 2427 O O . ALA B 1 58 ? 0.79016 -35.40018 -22.44310 1.000 67.23403 58 ALA B O 1
ATOM 2429 N N . ALA B 1 59 ? -0.92033 -33.93316 -22.41412 1.000 68.76961 59 ALA B N 1
ATOM 2430 C CA . ALA B 1 59 ? -0.07203 -32.82830 -22.84683 1.000 65.25750 59 ALA B CA 1
ATOM 2431 C C . ALA B 1 59 ? 0.87618 -32.39751 -21.73609 1.000 58.81797 59 ALA B C 1
ATOM 2432 O O . ALA B 1 59 ? 2.05981 -32.14346 -21.98716 1.000 66.91593 59 ALA B O 1
ATOM 2434 N N . ARG B 1 60 ? 0.37570 -32.31388 -20.50025 1.000 57.27255 60 ARG B N 1
ATOM 2435 C CA . ARG B 1 60 ? 1.23792 -31.96480 -19.37656 1.000 58.11955 60 ARG B CA 1
ATOM 2436 C C . ARG B 1 60 ? 2.30011 -33.02812 -19.13361 1.000 67.00872 60 ARG B C 1
ATOM 2437 O O . ARG B 1 60 ? 3.40156 -32.70759 -18.67278 1.000 68.31611 60 ARG B O 1
ATOM 2445 N N . LEU B 1 61 ? 1.99291 -34.29162 -19.43150 1.000 69.84820 61 LEU B N 1
ATOM 2446 C CA . LEU B 1 61 ? 3.00329 -35.33765 -19.32172 1.000 70.63314 61 LEU B CA 1
ATOM 2447 C C . LEU B 1 61 ? 4.05422 -35.19352 -20.41476 1.000 58.78341 61 LEU B C 1
ATOM 2448 O O . LEU B 1 61 ? 5.25868 -35.22073 -20.13794 1.000 57.54935 61 LEU B O 1
ATOM 2453 N N . ALA B 1 62 ? 3.61245 -35.02302 -21.66493 1.000 53.88797 62 ALA B N 1
ATOM 2454 C CA . ALA B 1 62 ? 4.54743 -34.88547 -22.77707 1.000 57.36203 62 ALA B CA 1
ATOM 2455 C C . ALA B 1 62 ? 5.46651 -33.68491 -22.59758 1.000 54.08197 62 ALA B C 1
ATOM 2456 O O . ALA B 1 62 ? 6.61886 -33.71458 -23.04488 1.000 59.67276 62 ALA B O 1
ATOM 2458 N N . ILE B 1 63 ? 4.98180 -32.62457 -21.94906 1.000 46.99396 63 ILE B N 1
ATOM 2459 C CA . ILE B 1 63 ? 5.83163 -31.46805 -21.68307 1.000 50.24632 63 ILE B CA 1
ATOM 2460 C C . ILE B 1 63 ? 6.92556 -31.83241 -20.68645 1.000 55.40513 63 ILE B C 1
ATOM 2461 O O . ILE B 1 63 ? 8.10262 -31.50949 -20.88589 1.000 59.13360 63 ILE B O 1
ATOM 2466 N N . GLU B 1 64 ? 6.55754 -32.51962 -19.60193 1.000 54.03272 64 GLU B N 1
ATOM 2467 C CA . GLU B 1 64 ? 7.55773 -32.94104 -18.62848 1.000 61.36057 64 GLU B CA 1
ATOM 2468 C C . GLU B 1 64 ? 8.41689 -34.08853 -19.14288 1.000 60.88598 64 GLU B C 1
ATOM 2469 O O . GLU B 1 64 ? 9.52499 -34.28890 -18.63474 1.000 69.32674 64 GLU B O 1
ATOM 2475 N N . VAL B 1 65 ? 7.93547 -34.84748 -20.13056 1.000 51.31541 65 VAL B N 1
ATOM 2476 C CA . VAL B 1 65 ? 8.80807 -35.79987 -20.81137 1.000 47.28374 65 VAL B CA 1
ATOM 2477 C C . VAL B 1 65 ? 9.93573 -35.06118 -21.51821 1.000 44.64412 65 VAL B C 1
ATOM 2478 O O . VAL B 1 65 ? 11.10028 -35.47529 -21.46550 1.000 43.80812 65 VAL B O 1
ATOM 2482 N N . ALA B 1 66 ? 9.61055 -33.94603 -22.17685 1.000 45.81039 66 ALA B N 1
ATOM 2483 C CA . ALA B 1 66 ? 10.63663 -33.15463 -22.84703 1.000 46.75750 66 ALA B CA 1
ATOM 2484 C C . ALA B 1 66 ? 11.58568 -32.51294 -21.84263 1.000 52.78037 66 ALA B C 1
ATOM 2485 O O . ALA B 1 66 ? 12.79487 -32.43134 -22.08915 1.000 52.40690 66 ALA B O 1
ATOM 2487 N N . ARG B 1 67 ? 11.05750 -32.04943 -20.70632 1.000 55.71196 67 ARG B N 1
ATOM 2488 C CA . ARG B 1 67 ? 11.91377 -31.46197 -19.68032 1.000 49.95568 67 ARG B CA 1
ATOM 2489 C C . ARG B 1 67 ? 12.90872 -32.48269 -19.14469 1.000 53.16873 67 ARG B C 1
ATOM 2490 O O . ARG B 1 67 ? 14.08043 -32.15968 -18.91596 1.000 50.56040 67 ARG B O 1
ATOM 2498 N N . VAL B 1 68 ? 12.46030 -33.72239 -18.94076 1.000 51.53487 68 VAL B N 1
ATOM 2499 C CA . VAL B 1 68 ? 13.36223 -34.76731 -18.46961 1.000 52.08907 68 VAL B CA 1
ATOM 2500 C C . VAL B 1 68 ? 14.30988 -35.19582 -19.58231 1.000 59.77519 68 VAL B C 1
ATOM 2501 O O . VAL B 1 68 ? 15.50688 -35.40496 -19.34957 1.000 57.05522 68 VAL B O 1
ATOM 2505 N N . ALA B 1 69 ? 13.79492 -35.32188 -20.80982 1.000 61.67956 69 ALA B N 1
ATOM 2506 C CA . ALA B 1 69 ? 14.62318 -35.73489 -21.93808 1.000 54.38650 69 ALA B CA 1
ATOM 2507 C C . ALA B 1 69 ? 15.79487 -34.79242 -22.17371 1.000 49.66001 69 ALA B C 1
ATOM 2508 O O . ALA B 1 69 ? 16.78593 -35.19578 -22.79155 1.000 62.36581 69 ALA B O 1
ATOM 2510 N N . LEU B 1 70 ? 15.70465 -33.54965 -21.69916 1.000 48.98393 70 LEU B N 1
ATOM 2511 C CA . LEU B 1 70 ? 16.82923 -32.62853 -21.80498 1.000 56.27898 70 LEU B CA 1
ATOM 2512 C C . LEU B 1 70 ? 17.86887 -32.89731 -20.72431 1.000 67.99611 70 LEU B C 1
ATOM 2513 O O . LEU B 1 70 ? 19.07480 -32.83876 -20.99077 1.000 62.93411 70 LEU B O 1
ATOM 2518 N N . LYS B 1 71 ? 17.41849 -33.19033 -19.50116 1.000 72.18090 71 LYS B N 1
ATOM 2519 C CA . LYS B 1 71 ? 18.34835 -33.52859 -18.42875 1.000 68.09106 71 LYS B CA 1
ATOM 2520 C C . LYS B 1 71 ? 19.08853 -34.82431 -18.73284 1.000 73.65064 71 LYS B C 1
ATOM 2521 O O . LYS B 1 71 ? 20.28884 -34.94230 -18.45822 1.000 80.02007 71 LYS B O 1
ATOM 2527 N N . VAL B 1 72 ? 18.38711 -35.80922 -19.29995 1.000 72.61679 72 VAL B N 1
ATOM 2528 C CA . VAL B 1 72 ? 19.02602 -37.07714 -19.64158 1.000 77.89740 72 VAL B CA 1
ATOM 2529 C C . VAL B 1 72 ? 20.08275 -36.86614 -20.71818 1.000 72.40404 72 VAL B C 1
ATOM 2530 O O . VAL B 1 72 ? 21.18716 -37.41881 -20.64303 1.000 75.07693 72 VAL B O 1
ATOM 2534 N N . GLY B 1 73 ? 19.76735 -36.06167 -21.72993 1.000 60.79574 73 GLY B N 1
ATOM 2535 C CA . GLY B 1 73 ? 20.73710 -35.73066 -22.75447 1.000 58.64299 73 GLY B CA 1
ATOM 2536 C C . GLY B 1 73 ? 20.35672 -36.20416 -24.14124 1.000 60.78436 73 GLY B C 1
ATOM 2537 O O . GLY B 1 73 ? 21.22955 -36.52393 -24.95344 1.000 67.41409 73 GLY B O 1
ATOM 2538 N N . SER B 1 74 ? 19.05470 -36.25050 -24.43000 1.000 61.04534 74 SER B N 1
ATOM 2539 C CA . SER B 1 74 ? 18.53729 -36.68125 -25.72689 1.000 54.32701 74 SER B CA 1
ATOM 2540 C C . SER B 1 74 ? 17.65620 -35.57087 -26.28935 1.000 56.47140 74 SER B C 1
ATOM 2541 O O . SER B 1 74 ? 16.42727 -35.59440 -26.12191 1.000 58.40983 74 SER B O 1
ATOM 2544 N N . PRO B 1 75 ? 18.24879 -34.57955 -26.96471 1.000 55.57984 75 PRO B N 1
ATOM 2545 C CA . PRO B 1 75 ? 17.44092 -33.49367 -27.54682 1.000 70.07992 75 PRO B CA 1
ATOM 2546 C C . PRO B 1 75 ? 16.54369 -33.93745 -28.69293 1.000 76.71857 75 PRO B C 1
ATOM 2547 O O . PRO B 1 75 ? 15.73788 -33.12691 -29.17023 1.000 73.85512 75 PRO B O 1
ATOM 2551 N N . GLU B 1 76 ? 16.65441 -35.18491 -29.14986 1.000 59.95315 76 GLU B N 1
ATOM 2552 C CA . GLU B 1 76 ? 15.76683 -35.70483 -30.18295 1.000 57.99838 76 GLU B CA 1
ATOM 2553 C C . GLU B 1 76 ? 14.48307 -36.27745 -29.59593 1.000 58.97394 76 GLU B C 1
ATOM 2554 O O . GLU B 1 76 ? 13.41320 -36.14693 -30.20068 1.000 70.62003 76 GLU B O 1
ATOM 2560 N N . MET B 1 77 ? 14.57167 -36.91727 -28.42755 1.000 59.52073 77 MET B N 1
ATOM 2561 C CA . MET B 1 77 ? 13.36623 -37.31852 -27.71247 1.000 75.19652 77 MET B CA 1
ATOM 2562 C C . MET B 1 77 ? 12.56223 -36.10580 -27.26502 1.000 69.80436 77 MET B C 1
ATOM 2563 O O . MET B 1 77 ? 11.33209 -36.17853 -27.16372 1.000 62.69551 77 MET B O 1
ATOM 2568 N N . ALA B 1 78 ? 13.23668 -34.98553 -27.00039 1.000 56.97694 78 ALA B N 1
ATOM 2569 C CA . ALA B 1 78 ? 12.54101 -33.77704 -26.57743 1.000 45.88556 78 ALA B CA 1
ATOM 2570 C C . ALA B 1 78 ? 11.89029 -33.06351 -27.75586 1.000 50.84391 78 ALA B C 1
ATOM 2571 O O . ALA B 1 78 ? 10.81290 -32.47697 -27.60754 1.000 53.77213 78 ALA B O 1
ATOM 2573 N N . GLN B 1 79 ? 12.52586 -33.09728 -28.93054 1.000 59.14361 79 GLN B N 1
ATOM 2574 C CA . GLN B 1 79 ? 11.90207 -32.51357 -30.11430 1.000 56.80206 79 GLN B CA 1
ATOM 2575 C C . GLN B 1 79 ? 10.59878 -33.22448 -30.45394 1.000 58.98228 79 GLN B C 1
ATOM 2576 O O . GLN B 1 79 ? 9.60572 -32.57915 -30.80872 1.000 52.63855 79 GLN B O 1
ATOM 2582 N N . LEU B 1 80 ? 10.58195 -34.55567 -30.34928 1.000 68.00448 80 LEU B N 1
ATOM 2583 C CA . LEU B 1 80 ? 9.34473 -35.29545 -30.57590 1.000 67.44208 80 LEU B CA 1
ATOM 2584 C C . LEU B 1 80 ? 8.31358 -34.99053 -29.49585 1.000 59.18357 80 LEU B C 1
ATOM 2585 O O . LEU B 1 80 ? 7.14069 -34.74912 -29.80235 1.000 65.51494 80 LEU B O 1
ATOM 2590 N N . ALA B 1 81 ? 8.73675 -34.97777 -28.22799 1.000 49.63066 81 ALA B N 1
ATOM 2591 C CA . ALA B 1 81 ? 7.80732 -34.72230 -27.13108 1.000 49.59047 81 ALA B CA 1
ATOM 2592 C C . ALA B 1 81 ? 7.14971 -33.35318 -27.24986 1.000 53.46055 81 ALA B C 1
ATOM 2593 O O . ALA B 1 81 ? 5.98097 -33.19222 -26.87826 1.000 63.52935 81 ALA B O 1
ATOM 2595 N N . VAL B 1 82 ? 7.87477 -32.35963 -27.76562 1.000 48.88232 82 VAL B N 1
ATOM 2596 C CA . VAL B 1 82 ? 7.28940 -31.03507 -27.94645 1.000 48.05013 82 VAL B CA 1
ATOM 2597 C C . VAL B 1 82 ? 6.34012 -31.02161 -29.13759 1.000 55.00999 82 VAL B C 1
ATOM 2598 O O . VAL B 1 82 ? 5.24569 -30.45132 -29.06347 1.000 62.06974 82 VAL B O 1
ATOM 2602 N N . GLU B 1 83 ? 6.73730 -31.64515 -30.25093 1.000 60.53097 83 GLU B N 1
ATOM 2603 C CA . GLU B 1 83 ? 5.83754 -31.74951 -31.39610 1.000 65.89226 83 GLU B CA 1
ATOM 2604 C C . GLU B 1 83 ? 4.56811 -32.50559 -31.02807 1.000 67.38809 83 GLU B C 1
ATOM 2605 O O . GLU B 1 83 ? 3.46936 -32.13695 -31.45911 1.000 68.61534 83 GLU B O 1
ATOM 2611 N N . LEU B 1 84 ? 4.69977 -33.56559 -30.22658 1.000 68.23704 84 LEU B N 1
ATOM 2612 C CA . LEU B 1 84 ? 3.52625 -34.30621 -29.77744 1.000 66.37448 84 LEU B CA 1
ATOM 2613 C C . LEU B 1 84 ? 2.65130 -33.46711 -28.85638 1.000 66.49451 84 LEU B C 1
ATOM 2614 O O . LEU B 1 84 ? 1.43329 -33.67275 -28.80468 1.000 80.94003 84 LEU B O 1
ATOM 2619 N N . ALA B 1 85 ? 3.24760 -32.52382 -28.12409 1.000 62.99395 85 ALA B N 1
ATOM 2620 C CA . ALA B 1 85 ? 2.44911 -31.60442 -27.32165 1.000 58.97965 85 ALA B CA 1
ATOM 2621 C C . ALA B 1 85 ? 1.65293 -30.65572 -28.20847 1.000 68.28003 85 ALA B C 1
ATOM 2622 O O . ALA B 1 85 ? 0.50590 -30.31803 -27.89375 1.000 77.57020 85 ALA B O 1
ATOM 2624 N N . LEU B 1 86 ? 2.24368 -30.21771 -29.32339 1.000 62.73476 86 LEU B N 1
ATOM 2625 C CA . LEU B 1 86 ? 1.51305 -29.37339 -30.26291 1.000 59.44982 86 LEU B CA 1
ATOM 2626 C C . LEU B 1 86 ? 0.34997 -30.12830 -30.89206 1.000 69.37166 86 LEU B C 1
ATOM 2627 O O . LEU B 1 86 ? -0.72719 -29.55904 -31.10318 1.000 76.64798 86 LEU B O 1
ATOM 2632 N N . ARG B 1 87 ? 0.55008 -31.41144 -31.20489 1.000 73.92997 87 ARG B N 1
ATOM 2633 C CA . ARG B 1 87 ? -0.53979 -32.21412 -31.74767 1.000 73.89628 87 ARG B CA 1
ATOM 2634 C C . ARG B 1 87 ? -1.69078 -32.32521 -30.75840 1.000 77.95577 87 ARG B C 1
ATOM 2635 O O . ARG B 1 87 ? -2.85588 -32.38374 -31.16512 1.000 84.39415 87 ARG B O 1
ATOM 2643 N N . LEU B 1 88 ? -1.38728 -32.34196 -29.45939 1.000 75.16854 88 LEU B N 1
ATOM 2644 C CA . LEU B 1 88 ? -2.43138 -32.46322 -28.44856 1.000 80.11116 88 LEU B CA 1
ATOM 2645 C C . LEU B 1 88 ? -3.15243 -31.14112 -28.21881 1.000 82.96156 88 LEU B C 1
ATOM 2646 O O . LEU B 1 88 ? -4.38303 -31.11643 -28.10215 1.000 84.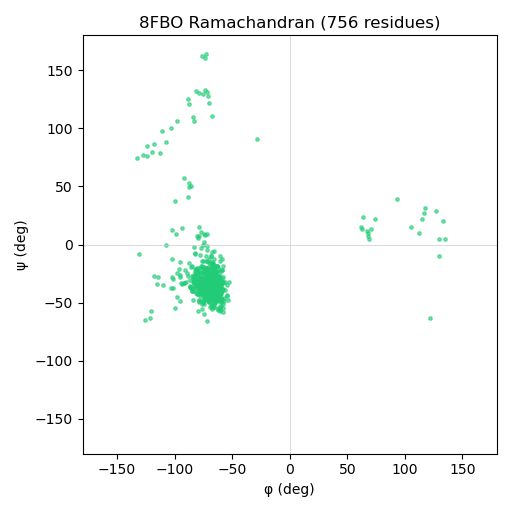57703 88 LEU B O 1
ATOM 2651 N N . VAL B 1 89 ? -2.40591 -30.03688 -28.14627 1.000 80.07607 89 VAL B N 1
ATOM 2652 C CA . VAL B 1 89 ? -3.02426 -28.73529 -27.90560 1.000 73.51511 89 VAL B CA 1
ATOM 2653 C C . VAL B 1 89 ? -3.92149 -28.35054 -29.07506 1.000 78.66811 89 VAL B C 1
ATOM 2654 O O . VAL B 1 89 ? -5.06195 -27.91182 -28.88612 1.000 92.99271 89 VAL B O 1
ATOM 2658 N N . GLN B 1 90 ? -3.42374 -28.52054 -30.30357 1.000 74.67661 90 GLN B N 1
ATOM 2659 C CA . GLN B 1 90 ? -4.21836 -28.18354 -31.47986 1.000 84.55904 90 GLN B CA 1
ATOM 2660 C C . GLN B 1 90 ? -5.46264 -29.05250 -31.60606 1.000 95.46148 90 GLN B C 1
ATOM 2661 O O . GLN B 1 90 ? -6.44183 -28.62418 -32.22638 1.000 91.19043 90 GLN B O 1
ATOM 2667 N N . GLU B 1 91 ? -5.45062 -30.25975 -31.03631 1.000 98.11079 91 GLU B N 1
ATOM 2668 C CA . GLU B 1 91 ? -6.66888 -31.05950 -30.98626 1.000 102.83016 91 GLU B CA 1
ATOM 2669 C C . GLU B 1 91 ? -7.62476 -30.56329 -29.91005 1.000 107.43735 91 GLU B C 1
ATOM 2670 O O . GLU B 1 91 ? -8.84472 -30.68966 -30.06569 1.000 101.99362 91 GLU B O 1
ATOM 2676 N N . LEU B 1 92 ? -7.09684 -30.00488 -28.81743 1.000 107.65806 92 LEU B N 1
ATOM 2677 C CA . LEU B 1 92 ? -7.95602 -29.31133 -27.86510 1.000 101.91209 92 LEU B CA 1
ATOM 2678 C C . LEU B 1 92 ? -8.52371 -28.03334 -28.46469 1.000 102.05226 92 LEU B C 1
ATOM 2679 O O . LEU B 1 92 ? -9.63510 -27.62527 -28.11118 1.000 103.62018 92 LEU B O 1
ATOM 2684 N N . GLU B 1 93 ? -7.77874 -27.38967 -29.36726 1.000 99.24873 93 GLU B N 1
ATOM 2685 C CA . GLU B 1 93 ? -8.30881 -26.22066 -30.05824 1.000 101.37797 93 GLU B CA 1
ATOM 2686 C C . GLU B 1 93 ? -9.48664 -26.58776 -30.94796 1.000 113.01110 93 GLU B C 1
ATOM 2687 O O . GLU B 1 93 ? -10.42750 -25.79922 -31.08345 1.000 116.21159 93 GLU B O 1
ATOM 2693 N N . ARG B 1 94 ? -9.45712 -27.77375 -31.55750 1.000 109.74171 94 ARG B N 1
ATOM 2694 C CA . ARG B 1 94 ? -10.58455 -28.20240 -32.37688 1.000 108.55943 94 ARG B CA 1
ATOM 2695 C C . ARG B 1 94 ? -11.77323 -28.60531 -31.51306 1.000 119.21534 94 ARG B C 1
ATOM 2696 O O . ARG B 1 94 ? -12.92056 -28.28077 -31.83907 1.000 122.44142 94 ARG B O 1
ATOM 2704 N N . GLN B 1 95 ? -11.52096 -29.30183 -30.40148 1.000 112.40068 95 GLN B N 1
ATOM 2705 C CA . GLN B 1 95 ? -12.61830 -29.71957 -29.53518 1.000 106.42908 95 GLN B CA 1
ATOM 2706 C C . GLN B 1 95 ? -13.21697 -28.54621 -28.76913 1.000 108.39326 95 GLN B C 1
ATOM 2707 O O . GLN B 1 95 ? -14.40125 -28.58145 -28.41807 1.000 109.27680 95 GLN B O 1
ATOM 2713 N N . ALA B 1 96 ? -12.42721 -27.50476 -28.49884 1.000 110.01220 96 ALA B N 1
ATOM 2714 C CA . ALA B 1 96 ? -12.94864 -26.34458 -27.78717 1.000 103.86078 96 ALA B CA 1
ATOM 2715 C C . ALA B 1 96 ? -13.75897 -25.42023 -28.68579 1.000 107.91963 96 ALA B C 1
ATOM 2716 O O . ALA B 1 96 ? -14.60080 -24.67083 -28.17986 1.000 109.47979 96 ALA B O 1
ATOM 2718 N N . ARG B 1 97 ? -13.52114 -25.44695 -29.99890 1.000 99.74509 97 ARG B N 1
ATOM 2719 C CA . ARG B 1 97 ? -14.39111 -24.73030 -30.92402 1.000 99.89363 97 ARG B CA 1
ATOM 2720 C C . ARG B 1 97 ? -15.68406 -25.49138 -31.18032 1.000 110.46934 97 ARG B C 1
ATOM 2721 O O . ARG B 1 97 ? -16.73573 -24.87312 -31.38066 1.000 100.87651 97 ARG B O 1
ATOM 2729 N N . LYS B 1 98 ? -15.62445 -26.82413 -31.17237 1.000 120.18785 98 LYS B N 1
ATOM 2730 C CA . LYS B 1 98 ? -16.79979 -27.64485 -31.42813 1.000 120.61065 98 LYS B CA 1
ATOM 2731 C C . LYS B 1 98 ? -17.67150 -27.82069 -30.19220 1.000 123.32498 98 LYS B C 1
ATOM 2732 O O . LYS B 1 98 ? -18.86872 -28.09467 -30.32924 1.000 129.93790 98 LYS B O 1
ATOM 2738 N N . THR B 1 99 ? -17.10320 -27.67088 -28.99582 1.000 126.06215 99 THR B N 1
ATOM 2739 C CA . THR B 1 99 ? -17.87428 -27.68506 -27.76097 1.000 129.65816 99 THR B CA 1
ATOM 2740 C C . THR B 1 99 ? -18.09892 -26.29194 -27.18830 1.000 127.25018 99 THR B C 1
ATOM 2741 O O . THR B 1 99 ? -18.92527 -26.13806 -26.28271 1.000 109.20786 99 THR B O 1
ATOM 2745 N N . GLY B 1 100 ? -17.38615 -25.28240 -27.68616 1.000 128.93126 100 GLY B N 1
ATOM 2746 C CA . GLY B 1 100 ? -17.59801 -23.91472 -27.25551 1.000 105.41567 100 GLY B CA 1
ATOM 2747 C C . GLY B 1 100 ? -17.18266 -23.60063 -25.83765 1.000 93.52076 100 GLY B C 1
ATOM 2748 O O . GLY B 1 100 ? -17.41502 -22.47936 -25.37701 1.000 88.00301 100 GLY B O 1
ATOM 2749 N N . SER B 1 101 ? -16.57112 -24.54777 -25.13164 1.000 97.20328 101 SER B N 1
ATOM 2750 C CA . SER B 1 101 ? -16.18980 -24.32333 -23.74377 1.000 92.93596 101 SER B CA 1
ATOM 2751 C C . SER B 1 101 ? -15.02741 -23.34213 -23.66026 1.000 79.33817 101 SER B C 1
ATOM 2752 O O . SER B 1 101 ? -13.99837 -23.52260 -24.31834 1.000 85.84392 101 SER B O 1
ATOM 2755 N N . THR B 1 102 ? -15.19484 -22.29986 -22.84424 1.000 73.25740 102 THR B N 1
ATOM 2756 C CA . THR B 1 102 ? -14.12914 -21.33184 -22.61833 1.000 70.42653 102 THR B CA 1
ATOM 2757 C C . THR B 1 102 ? -13.10849 -21.81007 -21.59473 1.000 74.51409 102 THR B C 1
ATOM 2758 O O . THR B 1 102 ? -11.96039 -21.35297 -21.62539 1.000 88.67065 102 THR B O 1
ATOM 2762 N N . GLU B 1 103 ? -13.50114 -22.70844 -20.68737 1.000 74.93429 103 GLU B N 1
ATOM 2763 C CA . GLU B 1 103 ? -12.55619 -23.23045 -19.70506 1.000 78.58073 103 GLU B CA 1
ATOM 2764 C C . GLU B 1 103 ? -11.44471 -24.02483 -20.37802 1.000 79.84044 103 GLU B C 1
ATOM 2765 O O . GLU B 1 103 ? -10.28696 -23.97591 -19.94636 1.000 86.32358 103 GLU B O 1
ATOM 2771 N N . VAL B 1 104 ? -11.77942 -24.77026 -21.43334 1.000 81.40820 104 VAL B N 1
ATOM 2772 C CA . VAL B 1 104 ? -10.76636 -25.53524 -22.15300 1.000 75.93663 104 VAL B CA 1
ATOM 2773 C C . VAL B 1 104 ? -9.86531 -24.60385 -22.95397 1.000 68.92443 104 VAL B C 1
ATOM 2774 O O . VAL B 1 104 ? -8.64791 -24.80920 -23.02812 1.000 61.78820 104 VAL B O 1
ATOM 2778 N N . LEU B 1 105 ? -10.44660 -23.56294 -23.55891 1.000 72.28955 105 LEU B N 1
ATOM 2779 C CA . LEU B 1 105 ? -9.65664 -22.60247 -24.32497 1.000 69.75446 105 LEU B CA 1
ATOM 2780 C C . LEU B 1 105 ? -8.58740 -21.94674 -23.46074 1.000 63.41031 105 LEU B C 1
ATOM 2781 O O . LEU B 1 105 ? -7.46505 -21.70767 -23.92189 1.000 74.01021 105 LEU B O 1
ATOM 2786 N N . ILE B 1 106 ? -8.91714 -21.64951 -22.20334 1.000 55.49668 106 ILE B N 1
ATOM 2787 C CA . ILE B 1 106 ? -7.97882 -20.94919 -21.33208 1.000 55.55187 106 ILE B CA 1
ATOM 2788 C C . ILE B 1 106 ? -6.81375 -21.85830 -20.96013 1.000 61.05972 106 ILE B C 1
ATOM 2789 O O . ILE B 1 106 ? -5.64374 -21.47593 -21.08019 1.000 65.19032 106 ILE B O 1
ATOM 2794 N N . GLU B 1 107 ? -7.11416 -23.07665 -20.50358 1.000 75.59887 107 GLU B N 1
ATOM 2795 C CA . GLU B 1 107 ? -6.04903 -23.99391 -20.11292 1.000 76.79419 107 GLU B CA 1
ATOM 2796 C C . GLU B 1 107 ? -5.25330 -24.48143 -21.31704 1.000 66.79462 107 GLU B C 1
ATOM 2797 O O . GLU B 1 107 ? -4.05831 -24.76977 -21.18893 1.000 66.62461 107 GLU B O 1
ATOM 2803 N N . ALA B 1 108 ? -5.88800 -24.57884 -22.48867 1.000 62.58797 108 ALA B N 1
ATOM 2804 C CA . ALA B 1 108 ? -5.14558 -24.93593 -23.69295 1.000 55.09780 108 ALA B CA 1
ATOM 2805 C C . ALA B 1 108 ? -4.21432 -23.81241 -24.12566 1.000 50.46661 108 ALA B C 1
ATOM 2806 O O . ALA B 1 108 ? -3.14927 -24.07658 -24.69482 1.000 52.02312 108 ALA B O 1
ATOM 2808 N N . ALA B 1 109 ? -4.59617 -22.55887 -23.87115 1.000 49.19844 109 ALA B N 1
ATOM 2809 C CA . ALA B 1 109 ? -3.69657 -21.44597 -24.15244 1.000 40.80026 109 ALA B CA 1
ATOM 2810 C C . ALA B 1 109 ? -2.50049 -21.46028 -23.21045 1.000 40.48765 109 ALA B C 1
ATOM 2811 O O . ALA B 1 109 ? -1.38257 -21.11554 -23.61086 1.000 43.00360 109 ALA B O 1
ATOM 2813 N N . ARG B 1 110 ? -2.71709 -21.85811 -21.95437 1.000 54.51653 110 ARG B N 1
ATOM 2814 C CA . ARG B 1 110 ? -1.60671 -21.99371 -21.01794 1.000 57.42484 110 ARG B CA 1
ATOM 2815 C C . ARG B 1 110 ? -0.68530 -23.13683 -21.42363 1.000 45.53599 110 ARG B C 1
ATOM 2816 O O . ARG B 1 110 ? 0.54055 -23.02707 -21.30169 1.000 40.70913 110 ARG B O 1
ATOM 2824 N N . LEU B 1 111 ? -1.25918 -24.24285 -21.90498 1.000 48.76228 111 LEU B N 1
ATOM 2825 C CA . LEU B 1 111 ? -0.44733 -25.35573 -22.38806 1.000 48.26049 111 LEU B CA 1
ATOM 2826 C C . LEU B 1 111 ? 0.43962 -24.92059 -23.54784 1.000 50.20569 111 LEU B C 1
ATOM 2827 O O . LEU B 1 111 ? 1.64581 -25.19157 -23.55889 1.000 48.86172 111 LEU B O 1
ATOM 2832 N N . ALA B 1 112 ? -0.14634 -24.23326 -24.53283 1.000 50.70473 112 ALA B N 1
ATOM 2833 C CA . ALA B 1 112 ? 0.62334 -23.75517 -25.67645 1.000 41.94459 112 ALA B CA 1
ATOM 2834 C C . ALA B 1 112 ? 1.73334 -22.80567 -25.24832 1.000 36.58831 112 ALA B C 1
ATOM 2835 O O . ALA B 1 112 ? 2.80503 -22.78373 -25.86638 1.000 42.34176 112 ALA B O 1
ATOM 2837 N N . ILE B 1 113 ? 1.49973 -22.01990 -24.19460 1.000 32.72252 113 ILE B N 1
ATOM 2838 C CA . ILE B 1 113 ? 2.54040 -21.13251 -23.68716 1.000 24.20882 113 ILE B CA 1
ATOM 2839 C C . ILE B 1 113 ? 3.70245 -21.94192 -23.12715 1.000 39.28357 113 ILE B C 1
ATOM 2840 O O . ILE B 1 113 ? 4.87206 -21.63974 -23.39339 1.000 45.84895 113 ILE B O 1
ATOM 2845 N N . GLU B 1 114 ? 3.40247 -22.98985 -22.35518 1.000 53.79352 114 GLU B N 1
ATOM 2846 C CA . GLU B 1 114 ? 4.46200 -23.83899 -21.81930 1.000 49.81861 114 GLU B CA 1
ATOM 2847 C C . GLU B 1 114 ? 5.18895 -24.58389 -22.93156 1.000 48.32377 114 GLU B C 1
ATOM 2848 O O . GLU B 1 114 ? 6.40707 -24.78214 -22.85784 1.000 42.30020 114 GLU B O 1
ATOM 2854 N N . VAL B 1 115 ? 4.45892 -25.00335 -23.96902 1.000 47.68815 115 VAL B N 1
ATOM 2855 C CA . VAL B 1 115 ? 5.08290 -25.70569 -25.08828 1.000 37.42311 115 VAL B CA 1
ATOM 2856 C C . VAL B 1 115 ? 6.10558 -24.80971 -25.77621 1.000 35.62273 115 VAL B C 1
ATOM 2857 O O . VAL B 1 115 ? 7.15941 -25.27538 -26.22822 1.000 44.55326 115 VAL B O 1
ATOM 2861 N N . ALA B 1 116 ? 5.82037 -23.50853 -25.85211 1.000 30.41178 116 ALA B N 1
ATOM 2862 C CA . ALA B 1 116 ? 6.75655 -22.57974 -26.47650 1.000 34.83719 116 ALA B CA 1
ATOM 2863 C C . ALA B 1 116 ? 7.98776 -22.36610 -25.60284 1.000 46.36546 116 ALA B C 1
ATOM 2864 O O . ALA B 1 116 ? 9.12284 -22.41586 -26.09133 1.000 56.03327 116 ALA B O 1
ATOM 2866 N N . ARG B 1 117 ? 7.78276 -22.12609 -24.30356 1.000 48.76200 117 ARG B N 1
ATOM 2867 C CA . ARG B 1 117 ? 8.91119 -21.91021 -23.40141 1.000 47.05265 117 ARG B CA 1
ATOM 2868 C C . ARG B 1 117 ? 9.79962 -23.14396 -23.29846 1.000 38.26729 117 ARG B C 1
ATOM 2869 O O . ARG B 1 117 ? 11.01214 -23.01920 -23.09113 1.000 33.15808 117 ARG B O 1
ATOM 2877 N N . VAL B 1 118 ? 9.22238 -24.33695 -23.44303 1.000 39.44688 118 VAL B N 1
ATOM 2878 C CA . VAL B 1 118 ? 10.00702 -25.56267 -23.33398 1.000 46.09074 118 VAL B CA 1
ATOM 2879 C C . VAL B 1 118 ? 10.83763 -25.79363 -24.59127 1.000 50.99708 118 VAL B C 1
ATOM 2880 O O . VAL B 1 118 ? 12.00665 -26.18844 -24.51132 1.000 57.06479 118 VAL B O 1
ATOM 2884 N N . ALA B 1 119 ? 10.26095 -25.53044 -25.76679 1.000 40.80093 119 ALA B N 1
ATOM 2885 C CA . ALA B 1 119 ? 10.89173 -25.92586 -27.02161 1.000 33.63549 119 ALA B CA 1
ATOM 2886 C C . ALA B 1 119 ? 12.20380 -25.19937 -27.29325 1.000 39.49948 119 ALA B C 1
ATOM 2887 O O . ALA B 1 119 ? 13.00183 -25.68314 -28.10257 1.000 58.94920 119 ALA B O 1
ATOM 2889 N N . PHE B 1 120 ? 12.45007 -24.05519 -26.65255 1.000 30.60582 120 PHE B N 1
ATOM 2890 C CA . PHE B 1 120 ? 13.74059 -23.39664 -26.83145 1.000 37.68414 120 PHE B CA 1
ATOM 2891 C C . PHE B 1 120 ? 14.82639 -24.06073 -25.99971 1.000 56.70996 120 PHE B C 1
ATOM 2892 O O . PHE B 1 120 ? 15.95697 -24.22754 -26.47107 1.000 67.94977 120 PHE B O 1
ATOM 2900 N N . LYS B 1 121 ? 14.50777 -24.43957 -24.76137 1.000 56.29793 121 LYS B N 1
ATOM 2901 C CA . LYS B 1 121 ? 15.41576 -25.30191 -24.01790 1.000 50.48310 121 LYS B CA 1
ATOM 2902 C C . LYS B 1 121 ? 15.62845 -26.61837 -24.75042 1.000 52.60772 121 LYS B C 1
ATOM 2903 O O . LYS B 1 121 ? 16.70807 -27.21330 -24.66236 1.000 72.64287 121 LYS B O 1
ATOM 2909 N N . VAL B 1 122 ? 14.61658 -27.07835 -25.48557 1.000 40.12524 122 VAL B N 1
ATOM 2910 C CA . VAL B 1 122 ? 14.70760 -28.29124 -26.28980 1.000 39.44629 122 VAL B CA 1
ATOM 2911 C C . VAL B 1 122 ? 15.60196 -28.03247 -27.49517 1.000 46.61246 122 VAL B C 1
ATOM 2912 O O . VAL B 1 122 ? 16.68286 -28.61979 -27.61706 1.000 55.85565 122 VAL B O 1
ATOM 2916 N N . GLY B 1 123 ? 15.15930 -27.15675 -28.39500 1.000 46.46096 123 GLY B N 1
ATOM 2917 C CA . GLY B 1 123 ? 15.96420 -26.80630 -29.54830 1.000 37.10333 123 GLY B CA 1
ATOM 2918 C C . GLY B 1 123 ? 15.22108 -26.81956 -30.86835 1.000 33.12536 123 GLY B C 1
ATOM 2919 O O . GLY B 1 123 ? 15.84203 -26.91290 -31.93143 1.000 45.93767 123 GLY B O 1
ATOM 2920 N N . SER B 1 124 ? 13.89072 -26.72341 -30.82232 1.000 29.24581 124 SER B N 1
ATOM 2921 C CA . SER B 1 124 ? 13.05334 -26.66751 -32.01913 1.000 36.53524 124 SER B CA 1
ATOM 2922 C C . SER B 1 124 ? 12.29088 -25.34726 -32.00671 1.000 32.62892 124 SER B C 1
ATOM 2923 O O . SER B 1 124 ? 11.10706 -25.30630 -31.63806 1.000 36.71024 124 SER B O 1
ATOM 2926 N N . PRO B 1 125 ? 12.93633 -24.24502 -32.39840 1.000 22.92461 125 PRO B N 1
ATOM 2927 C CA . PRO B 1 125 ? 12.23529 -22.95068 -32.40298 1.000 19.05307 125 PRO B CA 1
ATOM 2928 C C . PRO B 1 125 ? 11.08226 -22.89449 -33.38593 1.000 31.47679 125 PRO B C 1
ATOM 2929 O O . PRO B 1 125 ? 10.16960 -22.07966 -33.20073 1.000 40.92925 125 PRO B O 1
ATOM 2933 N N . GLU B 1 126 ? 11.09620 -23.73343 -34.42435 1.000 39.24763 126 GLU B N 1
ATOM 2934 C CA . GLU B 1 126 ? 9.99804 -23.75634 -35.38509 1.000 39.08822 126 GLU B CA 1
ATOM 2935 C C . GLU B 1 126 ? 8.69698 -24.17838 -34.71596 1.000 39.05838 126 GLU B C 1
ATOM 2936 O O . GLU B 1 126 ? 7.65451 -23.53743 -34.89426 1.000 33.04606 126 GLU B O 1
ATOM 2942 N N . THR B 1 127 ? 8.74155 -25.26158 -33.93738 1.000 42.04507 127 THR B N 1
ATOM 2943 C CA . THR B 1 127 ? 7.55077 -25.71476 -33.22875 1.000 41.39860 127 THR B CA 1
ATOM 2944 C C . THR B 1 127 ? 7.14445 -24.73680 -32.13423 1.000 38.00982 127 THR B C 1
ATOM 2945 O O . THR B 1 127 ? 5.94965 -24.57234 -31.86307 1.000 38.36062 127 THR B O 1
ATOM 2949 N N . ALA B 1 128 ? 8.11731 -24.07684 -31.50299 1.000 33.89775 128 ALA B N 1
ATOM 2950 C CA . ALA B 1 128 ? 7.79913 -23.11867 -30.45022 1.000 35.45851 128 ALA B CA 1
ATOM 2951 C C . ALA B 1 128 ? 7.06561 -21.90562 -31.00586 1.000 39.20559 128 ALA B C 1
ATOM 2952 O O . ALA B 1 128 ? 6.10261 -21.42391 -30.39773 1.000 46.90931 128 ALA B O 1
ATOM 2954 N N . ARG B 1 129 ? 7.51407 -21.38871 -32.15234 1.000 35.68301 129 ARG B N 1
ATOM 2955 C CA . ARG B 1 129 ? 6.81879 -20.26627 -32.77052 1.000 37.75660 129 ARG B CA 1
ATOM 2956 C C . ARG B 1 129 ? 5.40904 -20.65522 -33.19060 1.000 47.23436 129 ARG B C 1
ATOM 2957 O O . ARG B 1 129 ? 4.49364 -19.82664 -33.13222 1.000 52.69860 129 ARG B O 1
ATOM 2965 N N . GLU B 1 130 ? 5.21093 -21.90901 -33.60601 1.000 44.94000 130 GLU B N 1
ATOM 2966 C CA . GLU B 1 130 ? 3.85739 -22.38783 -33.86051 1.000 52.35994 130 GLU B CA 1
ATOM 2967 C C . GLU B 1 130 ? 3.07831 -22.57328 -32.56577 1.000 49.47841 130 GLU B C 1
ATOM 2968 O O . GLU B 1 130 ? 1.84490 -22.49958 -32.57285 1.000 58.00524 130 GLU B O 1
ATOM 2974 N N . ALA B 1 131 ? 3.77205 -22.82063 -31.45160 1.000 40.56499 131 ALA B N 1
ATOM 2975 C CA . ALA B 1 131 ? 3.08848 -22.89663 -30.16592 1.000 37.56175 131 ALA B CA 1
ATOM 2976 C C . ALA B 1 131 ? 2.58222 -21.53033 -29.72650 1.000 35.98171 131 ALA B C 1
ATOM 2977 O O . ALA B 1 131 ? 1.54998 -21.43986 -29.05245 1.000 45.54240 131 ALA B O 1
ATOM 2979 N N . ALA B 1 132 ? 3.28615 -20.46105 -30.10251 1.000 31.42898 132 ALA B N 1
ATOM 2980 C CA . ALA B 1 132 ? 2.82845 -19.11654 -29.77450 1.000 27.80260 132 ALA B CA 1
ATOM 2981 C C . ALA B 1 132 ? 1.77482 -18.62935 -30.76104 1.000 36.39930 132 ALA B C 1
ATOM 2982 O O . ALA B 1 132 ? 0.84793 -17.90886 -30.37350 1.000 33.50781 132 ALA B O 1
ATOM 2984 N N . ARG B 1 133 ? 1.90559 -19.00005 -32.03821 1.000 42.24496 133 ARG B N 1
ATOM 2985 C CA . ARG B 1 133 ? 0.86110 -18.68564 -33.00845 1.000 35.27235 133 ARG B CA 1
ATOM 2986 C C . ARG B 1 133 ? -0.46504 -19.30498 -32.59130 1.000 39.64018 133 ARG B C 1
ATOM 2987 O O . ARG B 1 133 ? -1.50666 -18.63911 -32.59891 1.000 44.74035 133 ARG B O 1
ATOM 2995 N N . THR B 1 134 ? -0.44091 -20.58708 -32.21790 1.000 42.54745 134 THR B N 1
ATOM 2996 C CA . THR B 1 134 ? -1.65236 -21.24681 -31.74584 1.000 50.12933 134 THR B CA 1
ATOM 2997 C C . THR B 1 134 ? -2.13930 -20.64887 -30.43313 1.000 47.10593 134 THR B C 1
ATOM 2998 O O . THR B 1 1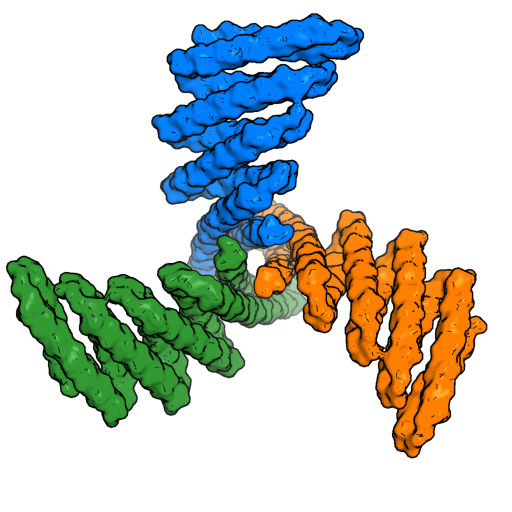34 ? -3.33394 -20.72078 -30.12396 1.000 43.90511 134 THR B O 1
ATOM 3002 N N . ALA B 1 135 ? -1.23441 -20.05900 -29.64939 1.000 49.82170 135 ALA B N 1
ATOM 3003 C CA . ALA B 1 135 ? -1.64202 -19.40054 -28.41296 1.000 35.17328 135 ALA B CA 1
ATOM 3004 C C . ALA B 1 135 ? -2.42645 -18.12692 -28.70501 1.000 32.09125 135 ALA B C 1
ATOM 3005 O O . ALA B 1 135 ? -3.46861 -17.87387 -28.08986 1.000 36.38999 135 ALA B O 1
ATOM 3007 N N . LEU B 1 136 ? -1.93973 -17.31017 -29.64375 1.000 32.57184 136 LEU B N 1
ATOM 3008 C CA . LEU B 1 136 ? -2.67848 -16.11250 -30.03275 1.000 34.38903 136 LEU B CA 1
ATOM 3009 C C . LEU B 1 136 ? -4.00623 -16.47249 -30.68736 1.000 45.99814 136 LEU B C 1
ATOM 3010 O O . LEU B 1 136 ? -5.00786 -15.77121 -30.50181 1.000 50.13804 136 LEU B O 1
ATOM 3015 N N . GLU B 1 137 ? -4.03210 -17.56115 -31.46175 1.000 43.13645 137 GLU B N 1
ATOM 3016 C CA . GLU B 1 137 ? -5.28870 -18.03269 -32.03525 1.000 37.15093 137 GLU B CA 1
ATOM 3017 C C . GLU B 1 137 ? -6.29437 -18.36913 -30.94218 1.000 40.12406 137 GLU B C 1
ATOM 3018 O O . GLU B 1 137 ? -7.48023 -18.03633 -31.05282 1.000 47.26808 137 GLU B O 1
ATOM 3024 N N . LEU B 1 138 ? -5.83584 -19.02463 -29.87370 1.000 40.90460 138 LEU B N 1
ATOM 3025 C CA . LEU B 1 138 ? -6.71895 -19.31805 -28.75043 1.000 38.32586 138 LEU B CA 1
ATOM 3026 C C . LEU B 1 138 ? -7.13085 -18.04367 -28.02648 1.000 38.21135 138 LEU B C 1
ATOM 3027 O O . LEU B 1 138 ? -8.28874 -17.90313 -27.61591 1.000 55.88136 138 LEU B O 1
ATOM 3032 N N . VAL B 1 139 ? -6.19801 -17.10366 -27.86309 1.000 34.77864 139 VAL B N 1
ATOM 3033 C CA . VAL B 1 139 ? -6.52338 -15.84493 -27.20188 1.000 36.54345 139 VAL B CA 1
ATOM 3034 C C . VAL B 1 139 ? -7.49473 -15.03281 -28.05023 1.000 49.19624 139 VAL B C 1
ATOM 3035 O O . VAL B 1 139 ? -8.43874 -14.42778 -27.52805 1.000 60.72895 139 VAL B O 1
ATOM 3039 N N . GLU B 1 140 ? -7.29256 -15.01522 -29.37076 1.000 44.10624 140 GLU B N 1
ATOM 3040 C CA . GLU B 1 140 ? -8.21169 -14.29539 -30.24554 1.000 39.72025 140 GLU B CA 1
ATOM 3041 C C . GLU B 1 140 ? -9.55956 -14.99351 -30.37213 1.000 47.11990 140 GLU B C 1
ATOM 3042 O O . GLU B 1 140 ? -10.54909 -14.34115 -30.72132 1.000 53.85795 140 GLU B O 1
ATOM 3048 N N . GLU B 1 141 ? -9.62421 -16.29987 -30.10854 1.000 47.20770 141 GLU B N 1
ATOM 3049 C CA . GLU B 1 141 ? -10.91783 -16.95896 -29.98945 1.000 50.44634 141 GLU B CA 1
ATOM 3050 C C . GLU B 1 141 ? -11.57161 -16.69150 -28.64265 1.000 52.24062 141 GLU B C 1
ATOM 3051 O O . GLU B 1 141 ? -12.79830 -16.79285 -28.53155 1.000 62.54129 141 GLU B O 1
ATOM 3057 N N . LEU B 1 142 ? -10.78158 -16.35671 -27.61988 1.000 53.09758 142 LEU B N 1
ATOM 3058 C CA . LEU B 1 142 ? -11.35338 -15.82664 -26.39038 1.000 49.62729 142 LEU B CA 1
ATOM 3059 C C . LEU B 1 142 ? -11.83283 -14.39305 -26.56908 1.000 59.02756 142 LEU B C 1
ATOM 3060 O O . LEU B 1 142 ? -12.68115 -13.93621 -25.79744 1.000 66.17194 142 LEU B O 1
ATOM 3065 N N . GLU B 1 143 ? -11.30648 -13.67613 -27.56578 1.000 61.63368 143 GLU B N 1
ATOM 3066 C CA . GLU B 1 143 ? -11.88643 -12.39120 -27.94318 1.000 63.74484 143 GLU B CA 1
ATOM 3067 C C . GLU B 1 143 ? -13.30075 -12.57448 -28.47555 1.000 71.63046 143 GLU B C 1
ATOM 3068 O O . GLU B 1 143 ? -14.23351 -11.88065 -28.05475 1.000 74.68228 143 GLU B O 1
ATOM 3074 N N . ARG B 1 144 ? -13.47384 -13.51571 -29.40705 1.000 67.25471 144 ARG B N 1
ATOM 3075 C CA . ARG B 1 144 ? -14.76335 -13.69612 -30.06488 1.000 68.53333 144 ARG B CA 1
ATOM 3076 C C . ARG B 1 144 ? -15.83808 -14.12450 -29.07458 1.000 83.56209 144 ARG B C 1
ATOM 3077 O O . ARG B 1 144 ? -16.97758 -13.65080 -29.14190 1.000 104.49412 144 ARG B O 1
ATOM 3085 N N . GLN B 1 145 ? -15.49504 -15.01387 -28.14175 1.000 69.59545 145 GLN B N 1
ATOM 3086 C CA . GLN B 1 145 ? -16.48641 -15.49321 -27.18612 1.000 71.67714 145 GLN B CA 1
ATOM 3087 C C . GLN B 1 145 ? -16.74680 -14.48915 -26.07094 1.000 81.54446 145 GLN B C 1
ATOM 3088 O O . GLN B 1 145 ? -17.85386 -14.45709 -25.52186 1.000 92.41621 145 GLN B O 1
ATOM 3094 N N . ALA B 1 146 ? -15.75522 -13.66712 -25.72017 1.000 72.09595 146 ALA B N 1
ATOM 3095 C CA . ALA B 1 146 ? -15.97397 -12.67889 -24.67011 1.000 74.16651 146 ALA B CA 1
ATOM 3096 C C . ALA B 1 146 ? -16.78905 -11.49597 -25.17445 1.000 75.58553 146 ALA B C 1
ATOM 3097 O O . ALA B 1 146 ? -17.57286 -10.91840 -24.41354 1.000 79.69448 146 ALA B O 1
ATOM 3099 N N . ARG B 1 147 ? -16.62222 -11.11930 -26.44184 1.000 68.83698 147 ARG B N 1
ATOM 3100 C CA . ARG B 1 147 ? -17.42711 -10.05502 -27.02742 1.000 70.64093 147 ARG B CA 1
ATOM 3101 C C . ARG B 1 147 ? -18.83418 -10.51053 -27.39519 1.000 85.06383 147 ARG B C 1
ATOM 3102 O O . ARG B 1 147 ? -19.63347 -9.68631 -27.85142 1.000 96.64114 147 ARG B O 1
ATOM 3110 N N . LYS B 1 148 ? -19.15466 -11.79197 -27.21431 1.000 91.10871 148 LYS B N 1
ATOM 3111 C CA . LYS B 1 148 ? -20.51573 -12.29381 -27.36625 1.000 97.55147 148 LYS B CA 1
ATOM 3112 C C . LYS B 1 148 ? -21.23428 -12.41543 -26.02824 1.000 96.72133 148 LYS B C 1
ATOM 3113 O O . LYS B 1 148 ? -22.39279 -12.00776 -25.90536 1.000 109.88674 148 LYS B O 1
ATOM 3119 N N . THR B 1 149 ? -20.56368 -12.97307 -25.01820 1.000 91.22012 149 THR B N 1
ATOM 3120 C CA . THR B 1 149 ? -21.14997 -13.09142 -23.68948 1.000 96.27471 149 THR B CA 1
ATOM 3121 C C . THR B 1 149 ? -20.97160 -11.83003 -22.85498 1.000 93.22737 149 THR B C 1
ATOM 3122 O O . THR B 1 149 ? -21.69030 -11.65157 -21.86553 1.000 102.08747 149 THR B O 1
ATOM 3126 N N . GLY B 1 150 ? -20.03304 -10.96031 -23.22450 1.000 80.22055 150 GLY B N 1
ATOM 3127 C CA . GLY B 1 150 ? -19.84253 -9.70573 -22.52497 1.000 77.01547 150 GLY B CA 1
ATOM 3128 C C . GLY B 1 150 ? -19.26547 -9.81547 -21.13370 1.000 72.88231 150 GLY B C 1
ATOM 3129 O O . GLY B 1 150 ? -19.29991 -8.83162 -20.38868 1.000 76.03424 150 GLY B O 1
ATOM 3130 N N . SER B 1 151 ? -18.73152 -10.97502 -20.75808 1.000 68.64322 151 SER B N 1
ATOM 3131 C CA . SER B 1 151 ? -18.19761 -11.16036 -19.41473 1.000 79.73631 151 SER B CA 1
ATOM 3132 C C . SER B 1 151 ? -16.91749 -10.35080 -19.24406 1.000 74.61978 151 SER B C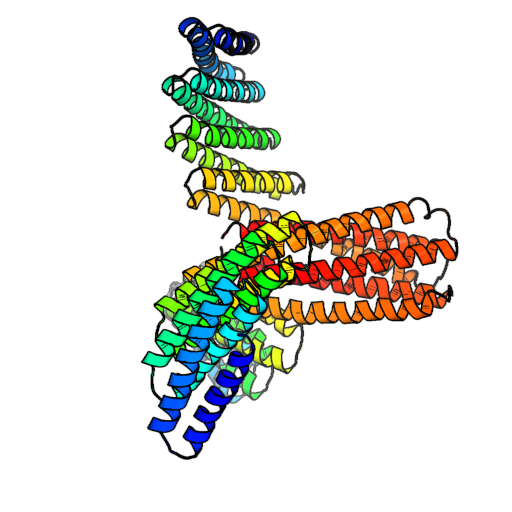 1
ATOM 3133 O O . SER B 1 151 ? -15.94753 -10.54335 -19.98478 1.000 71.53953 151 SER B O 1
ATOM 3136 N N . GLU B 1 152 ? -16.91449 -9.44637 -18.26437 1.000 82.64217 152 GLU B N 1
ATOM 3137 C CA . GLU B 1 152 ? -15.75681 -8.60797 -17.95504 1.000 65.46714 152 GLU B CA 1
ATOM 3138 C C . GLU B 1 152 ? -14.62636 -9.37438 -17.29392 1.000 73.91884 152 GLU B C 1
ATOM 3139 O O . GLU B 1 152 ? -13.66570 -8.74143 -16.83690 1.000 79.81683 152 GLU B O 1
ATOM 3145 N N . GLU B 1 153 ? -14.70133 -10.69972 -17.22055 1.000 77.32638 153 GLU B N 1
ATOM 3146 C CA . GLU B 1 153 ? -13.67181 -11.50416 -16.58196 1.000 79.36084 153 GLU B CA 1
ATOM 3147 C C . GLU B 1 153 ? -12.94043 -12.42871 -17.53973 1.000 81.35503 153 GLU B C 1
ATOM 3148 O O . GLU B 1 153 ? -11.74462 -12.66333 -17.35068 1.000 82.20137 153 GLU B O 1
ATOM 3154 N N . VAL B 1 154 ? -13.62206 -12.96442 -18.55522 1.000 73.77198 154 VAL B N 1
ATOM 3155 C CA . VAL B 1 154 ? -12.91433 -13.64663 -19.63228 1.000 65.77811 154 VAL B CA 1
ATOM 3156 C C . VAL B 1 154 ? -12.07517 -12.64589 -20.41575 1.000 53.88357 154 VAL B C 1
ATOM 3157 O O . VAL B 1 154 ? -11.02181 -12.99582 -20.96296 1.000 50.12933 154 VAL B O 1
ATOM 3161 N N . LEU B 1 155 ? -12.51337 -11.38538 -20.46777 1.000 52.17330 155 LEU B N 1
ATOM 3162 C CA . LEU B 1 155 ? -11.67214 -10.32909 -21.01961 1.000 49.21864 155 LEU B CA 1
ATOM 3163 C C . LEU B 1 155 ? -10.42322 -10.12227 -20.17055 1.000 57.48293 155 LEU B C 1
ATOM 3164 O O . LEU B 1 155 ? -9.34450 -9.83492 -20.70226 1.000 68.56799 155 LEU B O 1
ATOM 3169 N N . GLU B 1 156 ? -10.54957 -10.26246 -18.84801 1.000 56.16846 156 GLU B N 1
ATOM 3170 C CA . GLU B 1 156 ? -9.39149 -10.10076 -17.97455 1.000 56.59684 156 GLU B CA 1
ATOM 3171 C C . GLU B 1 156 ? -8.42233 -11.26735 -18.11724 1.000 59.16380 156 GLU B C 1
ATOM 3172 O O . GLU B 1 156 ? -7.20543 -11.06298 -18.19959 1.000 59.25887 156 GLU B O 1
ATOM 3178 N N . ARG B 1 157 ? -8.94067 -12.49810 -18.14120 1.000 56.29271 157 ARG B N 1
ATOM 3179 C CA . ARG B 1 157 ? -8.07027 -13.66143 -18.27928 1.000 54.90098 157 ARG B CA 1
ATOM 3180 C C . ARG B 1 157 ? -7.37784 -13.67585 -19.63616 1.000 60.07150 157 ARG B C 1
ATOM 3181 O O . ARG B 1 157 ? -6.17698 -13.95833 -19.72325 1.000 68.91302 157 ARG B O 1
ATOM 3189 N N . ALA B 1 158 ? -8.11873 -13.37544 -20.70650 1.000 51.30780 158 ALA B N 1
ATOM 3190 C CA . ALA B 1 158 ? -7.52138 -13.35421 -22.03748 1.000 42.94522 158 ALA B CA 1
ATOM 3191 C C . ALA B 1 158 ? -6.48773 -12.24373 -22.17187 1.000 46.39751 158 ALA B C 1
ATOM 3192 O O . ALA B 1 158 ? -5.50192 -12.40145 -22.90123 1.000 54.96126 158 ALA B O 1
ATOM 3194 N N . ALA B 1 159 ? -6.69175 -11.12021 -21.48011 1.000 46.31911 159 ALA B N 1
ATOM 3195 C CA . ALA B 1 159 ? -5.69948 -10.05073 -21.50022 1.000 38.28199 159 ALA B CA 1
ATOM 3196 C C . ALA B 1 159 ? -4.40460 -10.49053 -20.82954 1.000 46.13296 159 ALA B C 1
ATOM 3197 O O . ALA B 1 159 ? -3.31030 -10.18364 -21.31645 1.000 52.44213 159 ALA B O 1
ATOM 3199 N N . ARG B 1 160 ? -4.50986 -11.21360 -19.71215 1.000 56.12108 160 ARG B N 1
ATOM 3200 C CA . ARG B 1 160 ? -3.31894 -11.72254 -19.04181 1.000 64.02790 160 ARG B CA 1
ATOM 3201 C C . ARG B 1 160 ? -2.62679 -12.79525 -19.87105 1.000 62.70229 160 ARG B C 1
ATOM 3202 O O . ARG B 1 160 ? -1.39417 -12.89064 -19.85398 1.000 77.50638 160 ARG B O 1
ATOM 3210 N N . LEU B 1 161 ? -3.39586 -13.60558 -20.60220 1.000 48.42454 161 LEU B N 1
ATOM 3211 C CA . LEU B 1 161 ? -2.78903 -14.60673 -21.47274 1.000 51.18173 161 LEU B CA 1
ATOM 3212 C C . LEU B 1 161 ? -2.06144 -13.95236 -22.63988 1.000 55.25014 161 LEU B C 1
ATOM 3213 O O . LEU B 1 161 ? -0.94629 -14.35703 -22.98822 1.000 55.65626 161 LEU B O 1
ATOM 3218 N N . ALA B 1 162 ? -2.67669 -12.93884 -23.25536 1.000 50.29498 162 ALA B N 1
ATOM 3219 C CA . ALA B 1 162 ? -2.03466 -12.24813 -24.36849 1.000 37.59894 162 ALA B CA 1
ATOM 3220 C C . ALA B 1 162 ? -0.75354 -11.55099 -23.93202 1.000 47.42145 162 ALA B C 1
ATOM 3221 O O . ALA B 1 162 ? 0.19895 -11.45620 -24.71468 1.000 52.81107 162 ALA B O 1
ATOM 3223 N N . GLU B 1 163 ? -0.70780 -11.05847 -22.69216 1.000 57.77919 163 GLU B N 1
ATOM 3224 C CA . GLU B 1 163 ? 0.51880 -10.44664 -22.19269 1.000 55.56574 163 GLU B CA 1
ATOM 3225 C C . GLU B 1 163 ? 1.58920 -11.49758 -21.92759 1.000 45.88100 163 GLU B C 1
ATOM 3226 O O . GLU B 1 163 ? 2.77893 -11.24938 -22.15495 1.000 46.09627 163 GLU B O 1
ATOM 3232 N N . GLU B 1 164 ? 1.18756 -12.67805 -21.44900 1.000 45.74667 164 GLU B N 1
ATOM 3233 C CA . GLU B 1 164 ? 2.14843 -13.76092 -21.26392 1.000 57.57278 164 GLU B CA 1
ATOM 3234 C C . GLU B 1 164 ? 2.64347 -14.29031 -22.60360 1.000 49.75169 164 GLU B C 1
ATOM 3235 O O . GLU B 1 164 ? 3.81454 -14.66507 -22.73478 1.000 50.21903 164 GLU B O 1
ATOM 3241 N N . VAL B 1 165 ? 1.76523 -14.33195 -23.60817 1.000 49.70240 165 VAL B N 1
ATOM 3242 C CA . VAL B 1 165 ? 2.18455 -14.73985 -24.94617 1.000 41.51579 165 VAL B CA 1
ATOM 3243 C C . VAL B 1 165 ? 3.21422 -13.76231 -25.49799 1.000 38.54441 165 VAL B C 1
ATOM 3244 O O . VAL B 1 165 ? 4.19217 -14.16313 -26.14162 1.000 36.78924 165 VAL B O 1
ATOM 3248 N N . ALA B 1 166 ? 3.02087 -12.46593 -25.24046 1.000 44.39486 166 ALA B N 1
ATOM 3249 C CA . ALA B 1 166 ? 4.00061 -11.47226 -25.66716 1.000 32.89317 166 ALA B CA 1
ATOM 3250 C C . ALA B 1 166 ? 5.31361 -11.62971 -24.90991 1.000 38.06731 166 ALA B C 1
ATOM 3251 O O . ALA B 1 166 ? 6.39308 -11.47207 -25.49230 1.000 39.27308 166 ALA B O 1
ATOM 3253 N N . ARG B 1 167 ? 5.24344 -11.93271 -23.60983 1.000 44.33886 167 ARG B N 1
ATOM 3254 C CA . ARG B 1 167 ? 6.45996 -12.21879 -22.85500 1.000 45.92117 167 ARG B CA 1
ATOM 3255 C C . ARG B 1 167 ? 7.17829 -13.43583 -23.41992 1.000 49.38075 167 ARG B C 1
ATOM 3256 O O . ARG B 1 167 ? 8.40970 -13.44266 -23.53645 1.000 50.13189 167 ARG B O 1
ATOM 3264 N N . VAL B 1 168 ? 6.42335 -14.47904 -23.77069 1.000 46.87138 168 VAL B N 1
ATOM 3265 C CA . VAL B 1 168 ? 7.02327 -15.65809 -24.38792 1.000 33.55037 168 VAL B CA 1
ATOM 3266 C C . VAL B 1 168 ? 7.63059 -15.29176 -25.73469 1.000 31.22137 168 VAL B C 1
ATOM 3267 O O . VAL B 1 168 ? 8.78355 -15.62787 -26.02801 1.000 36.13924 168 VAL B O 1
ATOM 3271 N N . ALA B 1 169 ? 6.86460 -14.57734 -26.56600 1.000 35.06397 169 ALA B N 1
ATOM 3272 C CA . ALA B 1 169 ? 7.34452 -14.19692 -27.89078 1.000 23.55396 169 ALA B CA 1
ATOM 3273 C C . ALA B 1 169 ? 8.61987 -13.36871 -27.81569 1.000 24.84698 169 ALA B C 1
ATOM 3274 O O . ALA B 1 169 ? 9.44574 -13.41840 -28.73413 1.000 37.81497 169 ALA B O 1
ATOM 3276 N N . GLU B 1 170 ? 8.79930 -12.60164 -26.73864 1.000 27.07853 170 GLU B N 1
ATOM 3277 C CA . GLU B 1 170 ? 10.05682 -11.88662 -26.55168 1.000 25.62971 170 GLU B CA 1
ATOM 3278 C C . GLU B 1 170 ? 11.17232 -12.84352 -26.15074 1.000 24.41509 170 GLU B C 1
ATOM 3279 O O . GLU B 1 170 ? 12.30812 -12.71465 -26.62240 1.000 22.13967 170 GLU B O 1
ATOM 3285 N N . GLU B 1 171 ? 10.86764 -13.81130 -25.28155 1.000 28.40229 171 GLU B N 1
ATOM 3286 C CA . GLU B 1 171 ? 11.80711 -14.89948 -25.03447 1.000 30.94493 171 GLU B CA 1
ATOM 3287 C C . GLU B 1 171 ? 12.00052 -15.74797 -26.28338 1.000 36.38343 171 GLU B C 1
ATOM 3288 O O . GLU B 1 171 ? 13.06788 -16.34167 -26.47556 1.000 35.58277 171 GLU B O 1
ATOM 3294 N N . ILE B 1 172 ? 10.97688 -15.81945 -27.13671 1.000 42.35156 172 ILE B N 1
ATOM 3295 C CA . ILE B 1 172 ? 11.09027 -16.55264 -28.39438 1.000 38.62705 172 ILE B CA 1
ATOM 3296 C C . ILE B 1 172 ? 12.12206 -15.89619 -29.30148 1.000 37.80856 172 ILE B C 1
ATOM 3297 O O . ILE B 1 172 ? 12.99931 -16.56179 -29.86476 1.000 31.22360 172 ILE B O 1
ATOM 3302 N N . GLY B 1 173 ? 12.03745 -14.57859 -29.44437 1.000 38.77603 173 GLY B N 1
ATOM 3303 C CA . GLY B 1 173 ? 12.71050 -13.87083 -30.50792 1.000 29.39112 173 GLY B CA 1
ATOM 3304 C C . GLY B 1 173 ? 11.78838 -13.40760 -31.61234 1.000 29.63480 173 GLY B C 1
ATOM 3305 O O . GLY B 1 173 ? 12.27371 -13.05752 -32.69416 1.000 46.00197 173 GLY B O 1
ATOM 3306 N N . ASP B 1 174 ? 10.47520 -13.40215 -31.37629 1.000 21.76383 174 ASP B N 1
ATOM 3307 C CA . ASP B 1 174 ? 9.47650 -12.97111 -32.34458 1.000 22.00265 174 ASP B CA 1
ATOM 3308 C C . ASP B 1 174 ? 8.80453 -11.68385 -31.88349 1.000 25.89047 174 ASP B C 1
ATOM 3309 O O . ASP B 1 174 ? 7.68050 -11.73178 -31.36707 1.000 39.60922 174 ASP B O 1
ATOM 3314 N N . PRO B 1 175 ? 9.44020 -10.52007 -32.04426 1.000 22.54971 175 PRO B N 1
ATOM 3315 C CA . PRO B 1 175 ? 8.72078 -9.26457 -31.77843 1.000 36.06603 175 PRO B CA 1
ATOM 3316 C C . PRO B 1 175 ? 7.53847 -9.05572 -32.70571 1.000 33.15915 175 PRO B C 1
ATOM 3317 O O . PRO B 1 175 ? 6.66158 -8.23970 -32.39578 1.000 41.82940 175 PRO B O 1
ATOM 3321 N N . GLU B 1 176 ? 7.49123 -9.76375 -33.83629 1.000 22.92043 176 GLU B N 1
ATOM 3322 C CA . GLU B 1 176 ? 6.27399 -9.81578 -34.63833 1.000 21.89694 176 GLU B CA 1
ATOM 3323 C C . GLU B 1 176 ? 5.11154 -10.35796 -33.81573 1.000 28.74666 176 GLU B C 1
ATOM 3324 O O . GLU B 1 176 ? 4.05506 -9.72433 -33.70917 1.000 33.98413 176 GLU B O 1
ATOM 3330 N N . LEU B 1 177 ? 5.29286 -11.54537 -33.22929 1.000 32.07625 177 LEU B N 1
ATOM 3331 C CA . LEU B 1 177 ? 4.27600 -12.10314 -32.34326 1.000 25.06254 177 LEU B CA 1
ATOM 3332 C C . LEU B 1 177 ? 4.09480 -11.24151 -31.10138 1.000 32.19042 177 LEU B C 1
ATOM 3333 O O . LEU B 1 177 ? 2.96335 -11.00362 -30.66193 1.000 40.90952 177 LEU B O 1
ATOM 3338 N N . ALA B 1 178 ? 5.20021 -10.76244 -30.52301 1.000 25.36504 178 ALA B N 1
ATOM 3339 C CA . ALA B 1 178 ? 5.11167 -9.95622 -29.30959 1.000 26.95298 178 ALA B CA 1
ATOM 3340 C C . ALA B 1 178 ? 4.28718 -8.69682 -29.54108 1.000 36.89701 178 ALA B C 1
ATOM 3341 O O . ALA B 1 178 ? 3.53043 -8.27104 -28.66082 1.000 52.47765 178 ALA B O 1
ATOM 3343 N N . ARG B 1 179 ? 4.41351 -8.08967 -30.72195 1.000 23.11507 179 ARG B N 1
ATOM 3344 C CA . ARG B 1 179 ? 3.59188 -6.92931 -31.04194 1.000 22.56843 179 ARG B CA 1
ATOM 3345 C C . ARG B 1 179 ? 2.17242 -7.32878 -31.42017 1.000 28.50930 179 ARG B C 1
ATOM 3346 O O . ARG B 1 179 ? 1.22933 -6.58166 -31.13853 1.000 30.71558 179 ARG B O 1
ATOM 3354 N N . LYS B 1 180 ? 1.99807 -8.49188 -32.05226 1.000 35.54551 180 LYS B N 1
ATOM 3355 C CA . LYS B 1 180 ? 0.65087 -9.00040 -32.28538 1.000 30.74749 180 LYS B CA 1
ATOM 3356 C C . LYS B 1 180 ? -0.05972 -9.28421 -30.96891 1.000 28.05669 180 LYS B C 1
ATOM 3357 O O . LYS B 1 180 ? -1.23199 -8.93087 -30.79861 1.000 29.91210 180 LYS B O 1
ATOM 3363 N N . ALA B 1 181 ? 0.63902 -9.91461 -30.02105 1.000 28.16895 181 ALA B N 1
ATOM 3364 C CA . ALA B 1 181 ? 0.02185 -10.24702 -28.74211 1.000 31.43432 181 ALA B CA 1
ATOM 3365 C C . ALA B 1 181 ? -0.24113 -9.00621 -27.89962 1.000 37.52227 181 ALA B C 1
ATOM 3366 O O . ALA B 1 181 ? -1.23483 -8.95931 -27.16525 1.000 42.55423 181 ALA B O 1
ATOM 3368 N N . MET B 1 182 ? 0.63031 -7.99812 -27.98297 1.000 35.82223 182 MET B N 1
ATOM 3369 C CA . MET B 1 182 ? 0.40483 -6.77746 -27.21562 1.000 33.57654 182 MET B CA 1
ATOM 3370 C C . MET B 1 182 ? -0.75291 -5.96767 -27.78514 1.000 27.28114 182 MET B C 1
ATOM 3371 O O . MET B 1 182 ? -1.51410 -5.35329 -27.02959 1.000 38.82478 182 MET B O 1
ATOM 3376 N N . LYS B 1 183 ? -0.90343 -5.94896 -29.11188 1.000 26.04022 183 LYS B N 1
ATOM 3377 C CA . LYS B 1 183 ? -2.07194 -5.30130 -29.69757 1.000 26.16564 183 LYS B CA 1
ATOM 3378 C C . LYS B 1 183 ? -3.35064 -6.06282 -29.37636 1.000 30.56970 183 LYS B C 1
ATOM 3379 O O . LYS B 1 183 ? -4.42274 -5.45621 -29.28685 1.000 35.26650 183 LYS B O 1
ATOM 3385 N N . VAL B 1 184 ? -3.26030 -7.38159 -29.19371 1.000 32.12751 184 VAL B N 1
ATOM 3386 C CA . VAL B 1 184 ? -4.42533 -8.15108 -28.76829 1.000 35.63857 184 VAL B CA 1
ATOM 3387 C C . VAL B 1 184 ? -4.79716 -7.80170 -27.33145 1.000 39.19076 184 VAL B C 1
ATOM 3388 O O . VAL B 1 184 ? -5.98181 -7.73482 -26.97916 1.000 44.74470 184 VAL B O 1
ATOM 3392 N N . ALA B 1 185 ? -3.79378 -7.55699 -26.48479 1.000 37.05494 185 ALA B N 1
ATOM 3393 C CA . ALA B 1 185 ? -4.06060 -7.17453 -25.10230 1.000 28.15041 185 ALA B CA 1
ATOM 3394 C C . ALA B 1 185 ? -4.73866 -5.81184 -25.02472 1.000 27.33509 185 ALA B C 1
ATOM 3395 O O . ALA B 1 185 ? -5.67380 -5.62123 -24.23829 1.000 43.64731 185 ALA B O 1
ATOM 3397 N N . ILE B 1 186 ? -4.28602 -4.85441 -25.83791 1.000 21.98099 186 ILE B N 1
ATOM 3398 C CA . ILE B 1 186 ? -4.86250 -3.51416 -25.80303 1.000 22.69133 186 ILE B CA 1
ATOM 3399 C C . ILE B 1 186 ? -6.30079 -3.53134 -26.30348 1.000 34.77838 186 ILE B C 1
ATOM 3400 O O . ILE B 1 186 ? -7.14321 -2.76510 -25.81766 1.000 48.49589 186 ILE B O 1
ATOM 3405 N N . ARG B 1 187 ? -6.61098 -4.40085 -27.26983 1.000 30.92417 187 ARG B N 1
ATOM 3406 C CA . ARG B 1 187 ? -7.99409 -4.55254 -27.71165 1.000 35.36849 187 ARG B CA 1
ATOM 3407 C C . ARG B 1 187 ? -8.89759 -4.95533 -26.55442 1.000 42.74892 187 ARG B C 1
ATOM 3408 O O . ARG B 1 187 ? -10.04197 -4.49675 -26.45852 1.000 49.53666 187 ARG B O 1
ATOM 3416 N N . LEU B 1 188 ? -8.39588 -5.80975 -25.66225 1.000 38.67651 188 LEU B N 1
ATOM 3417 C CA . LEU B 1 188 ? -9.21672 -6.34196 -24.58152 1.000 45.64271 188 LEU B CA 1
ATOM 3418 C C . LEU B 1 188 ? -9.36459 -5.33748 -23.44528 1.000 51.87172 188 LEU B C 1
ATOM 3419 O O . LEU B 1 188 ? -10.47969 -5.07370 -22.98164 1.000 59.16698 188 LEU B O 1
ATOM 3424 N N . THR B 1 189 ? -8.24969 -4.76517 -22.98566 1.000 48.26395 189 THR B N 1
ATOM 3425 C CA . THR B 1 189 ? -8.29208 -3.80821 -21.88666 1.000 42.02651 189 THR B CA 1
ATOM 3426 C C . THR B 1 189 ? -8.99667 -2.50991 -22.25933 1.000 45.45309 189 THR B C 1
ATOM 3427 O O . THR B 1 189 ? -9.34447 -1.73704 -21.36016 1.000 47.39783 189 THR B O 1
ATOM 3431 N N . GLU B 1 190 ? -9.21117 -2.24869 -23.55103 1.000 44.59697 190 GLU B N 1
ATOM 3432 C CA . GLU B 1 190 ? -10.02352 -1.10389 -23.94748 1.000 45.90209 190 GLU B CA 1
ATOM 3433 C C . GLU B 1 190 ? -11.50956 -1.40221 -23.80662 1.000 53.98290 190 GLU B C 1
ATOM 3434 O O . GLU B 1 190 ? -12.27663 -0.54684 -23.35068 1.000 60.53694 190 GLU B O 1
ATOM 3440 N N . GLU B 1 191 ? -11.93444 -2.60433 -24.20137 1.000 53.73009 191 GLU B N 1
ATOM 3441 C CA . GLU B 1 191 ? -13.32579 -2.99267 -24.01543 1.000 57.58053 191 GLU B CA 1
ATOM 3442 C C . GLU B 1 191 ? -13.64880 -3.26376 -22.55340 1.000 56.86502 191 GLU B C 1
ATOM 3443 O O . GLU B 1 191 ? -14.82449 -3.23093 -22.17473 1.000 79.60443 191 GLU B O 1
ATOM 3449 N N . LEU B 1 192 ? -12.63512 -3.53348 -21.72659 1.000 45.51230 192 LEU B N 1
ATOM 3450 C CA . LEU B 1 192 ? -12.84495 -3.51273 -20.28418 1.000 43.15243 192 LEU B CA 1
ATOM 3451 C C . LEU B 1 192 ? -13.09970 -2.09636 -19.78760 1.000 51.05504 192 LEU B C 1
ATOM 3452 O O . LEU B 1 192 ? -13.85546 -1.90354 -18.82963 1.000 68.18509 192 LEU B O 1
ATOM 3457 N N . LEU B 1 193 ? -12.48422 -1.09779 -20.42656 1.000 53.55381 193 LEU B N 1
ATOM 3458 C CA . LEU B 1 193 ? -12.76090 0.29109 -20.07476 1.000 57.36578 193 LEU B CA 1
ATOM 3459 C C . LEU B 1 193 ? -14.14725 0.71328 -20.54257 1.000 61.14829 193 LEU B C 1
ATOM 3460 O O . LEU B 1 193 ? -14.82977 1.48529 -19.85875 1.000 68.08054 193 LEU B O 1
ATOM 3465 N N . LYS B 1 194 ? -14.57240 0.22856 -21.71165 1.000 58.05208 194 LYS B N 1
ATOM 3466 C CA . LYS B 1 194 ? -15.91478 0.52152 -22.20298 1.000 55.85733 194 LYS B CA 1
ATOM 3467 C C . LYS B 1 194 ? -16.96874 0.06422 -21.20332 1.000 68.94399 194 LYS B C 1
ATOM 3468 O O . LYS B 1 194 ? -17.77567 0.86343 -20.71544 1.000 73.68973 194 LYS B O 1
ATOM 3474 N N . LYS B 1 195 ? -16.96161 -1.22803 -20.87420 1.000 71.96583 195 LYS B N 1
ATOM 3475 C CA . LYS B 1 195 ? -17.95888 -1.79780 -19.97906 1.000 71.72047 195 LYS B CA 1
ATOM 3476 C C . LYS B 1 195 ? -17.76225 -1.37941 -18.52802 1.000 65.41322 195 LYS B C 1
ATOM 3477 O O . LYS B 1 195 ? -18.64497 -1.64093 -17.70374 1.000 72.40905 195 LYS B O 1
ATOM 3483 N N . SER B 1 196 ? -16.64006 -0.74069 -18.19527 1.000 60.28225 196 SER B N 1
ATOM 3484 C CA . SER B 1 196 ? -16.45969 -0.18287 -16.86105 1.000 59.85441 196 SER B CA 1
ATOM 3485 C C . SER B 1 196 ? -16.90090 1.27112 -16.77865 1.000 65.02149 196 SER B C 1
ATOM 3486 O O . SER B 1 196 ? -17.39061 1.70283 -15.72840 1.000 75.65259 196 SER B O 1
ATOM 3489 N N . LEU B 1 197 ? -16.73469 2.03787 -17.86032 1.000 57.86597 197 LEU B N 1
ATOM 3490 C CA . LEU B 1 197 ? -17.30348 3.38060 -17.90465 1.000 55.40218 197 LEU B CA 1
ATOM 3491 C C . LEU B 1 197 ? -18.81700 3.33777 -18.06979 1.000 60.28323 197 LEU B C 1
ATOM 3492 O O . LEU B 1 197 ? -19.51467 4.25071 -17.61346 1.000 61.35259 197 LEU B O 1
ATOM 3497 N N . ARG B 1 198 ? -19.34110 2.29552 -18.72081 1.000 61.70276 198 ARG B N 1
ATOM 3498 C CA . ARG B 1 198 ? -20.78927 2.14117 -18.81599 1.000 71.47408 198 ARG B CA 1
ATOM 3499 C C . ARG B 1 198 ? -21.39957 1.84542 -17.45199 1.000 77.32327 198 ARG B C 1
ATOM 3500 O O . ARG B 1 198 ? -22.47001 2.36732 -17.11885 1.000 84.60225 198 ARG B O 1
ATOM 3508 N N . GLU B 1 199 ? -20.73769 1.00508 -16.65123 1.000 64.70072 199 GLU B N 1
ATOM 3509 C CA . GLU B 1 199 ? -21.16337 0.81119 -15.27037 1.000 55.88722 199 GLU B CA 1
ATOM 3510 C C . GLU B 1 199 ? -21.02983 2.08797 -14.45569 1.000 55.12473 199 GLU B C 1
ATOM 3511 O O . GLU B 1 199 ? -21.71950 2.24216 -13.44267 1.000 59.61967 199 GLU B O 1
ATOM 3517 N N . LEU B 1 200 ? -20.15201 2.99992 -14.87249 1.000 56.32564 200 LEU B N 1
ATOM 3518 C CA . LEU B 1 200 ? -20.03991 4.30309 -14.23516 1.000 57.88521 200 LEU B CA 1
ATOM 3519 C C . LEU B 1 200 ? -21.10498 5.27766 -14.72051 1.000 58.09009 200 LEU B C 1
ATOM 3520 O O . LEU B 1 200 ? -21.44126 6.22019 -13.99539 1.000 61.42873 200 LEU B O 1
ATOM 3525 N N . ARG B 1 201 ? -21.63923 5.07303 -15.92798 1.000 55.21538 201 ARG B N 1
ATOM 3526 C CA . ARG B 1 201 ? -22.78746 5.85558 -16.37164 1.000 63.21353 201 ARG B CA 1
ATOM 3527 C C . ARG B 1 201 ? -24.06665 5.40086 -15.68067 1.000 64.47187 201 ARG B C 1
ATOM 3528 O O . ARG B 1 201 ? -24.98397 6.20680 -15.48359 1.000 72.90188 201 ARG B O 1
ATOM 3536 N N . ARG B 1 202 ? -24.14823 4.11934 -15.31397 1.000 56.12117 202 ARG B N 1
ATOM 3537 C CA . ARG B 1 202 ? -25.26639 3.64142 -14.50728 1.000 48.88523 202 ARG B CA 1
ATOM 3538 C C . ARG B 1 202 ? -25.31429 4.36534 -13.16873 1.000 56.45631 202 ARG B C 1
ATOM 3539 O O . ARG B 1 202 ? -26.32353 4.98279 -12.81019 1.000 70.68498 202 ARG B O 1
ATOM 3547 N N . ILE B 1 203 ? -24.21501 4.29554 -12.41357 1.000 50.53935 203 ILE B N 1
ATOM 3548 C CA . ILE B 1 203 ? -24.19906 4.79681 -11.04675 1.000 48.05528 203 ILE B CA 1
ATOM 3549 C C . ILE B 1 203 ? -24.20657 6.32033 -11.00220 1.000 52.35185 203 ILE B C 1
ATOM 3550 O O . ILE B 1 203 ? -24.59444 6.90404 -9.98332 1.000 59.87802 203 ILE B O 1
ATOM 3555 N N . LEU B 1 204 ? -23.79264 6.98626 -12.08249 1.000 50.95945 204 LEU B N 1
ATOM 3556 C CA . LEU B 1 204 ? -23.96070 8.43343 -12.16687 1.000 51.97084 204 LEU B CA 1
ATOM 3557 C C . LEU B 1 204 ? -25.43454 8.80959 -12.09423 1.000 66.33396 204 LEU B C 1
ATOM 3558 O O . LEU B 1 204 ? -25.85496 9.57618 -11.22016 1.000 67.93544 204 LEU B O 1
ATOM 3563 N N . GLU B 1 205 ? -26.23862 8.26718 -13.01125 1.000 72.55805 205 GLU B N 1
ATOM 3564 C CA . GLU B 1 205 ? -27.66696 8.55295 -13.02239 1.000 73.90985 205 GLU B CA 1
ATOM 3565 C C . GLU B 1 205 ? -28.38014 7.98465 -11.80289 1.000 72.37087 205 GLU B C 1
ATOM 3566 O O . GLU B 1 205 ? -29.49190 8.42471 -11.49132 1.000 78.32707 205 GLU B O 1
ATOM 3572 N N . GLU B 1 206 ? -27.77322 7.01842 -11.11022 1.000 64.05714 206 GLU B N 1
ATOM 3573 C CA . GLU B 1 206 ? -28.28718 6.62073 -9.80436 1.000 57.89943 206 GLU B CA 1
ATOM 3574 C C . GLU B 1 206 ? -28.01998 7.70435 -8.76875 1.000 61.31884 206 GLU B C 1
ATOM 3575 O O . GLU B 1 206 ? -28.90610 8.05895 -7.98394 1.000 80.91649 206 GLU B O 1
ATOM 3581 N N . LEU B 1 207 ? -26.80364 8.25199 -8.75956 1.000 59.33814 207 LEU B N 1
ATOM 3582 C CA . LEU B 1 207 ? -26.47755 9.37544 -7.88345 1.000 68.69014 207 LEU B CA 1
ATOM 3583 C C . LEU B 1 207 ? -27.07894 10.68858 -8.36060 1.000 77.07669 207 LEU B C 1
ATOM 3584 O O . LEU B 1 207 ? -26.72800 11.74492 -7.82378 1.000 88.83792 207 LEU B O 1
ATOM 3589 N N . LYS B 1 208 ? -27.95554 10.64721 -9.36301 1.000 68.62185 208 LYS B N 1
ATOM 3590 C CA . LYS B 1 208 ? -28.75000 11.79839 -9.76657 1.000 79.18198 208 LYS B CA 1
ATOM 3591 C C . LYS B 1 208 ? -30.22359 11.65119 -9.43042 1.000 88.00741 208 LYS B C 1
ATOM 3592 O O . LYS B 1 208 ? -30.86999 12.64532 -9.09489 1.000 94.29786 208 LYS B O 1
ATOM 3598 N N . GLU B 1 209 ? -30.76448 10.43487 -9.50915 1.000 95.75218 209 GLU B N 1
ATOM 3599 C CA . GLU B 1 209 ? -32.15330 10.18146 -9.15338 1.000 99.95858 209 GLU B CA 1
ATOM 3600 C C . GLU B 1 209 ? -32.32842 9.79831 -7.69105 1.000 82.75975 209 GLU B C 1
ATOM 3601 O O . GLU B 1 209 ? -33.43063 9.95265 -7.15271 1.000 84.19371 209 GLU B O 1
ATOM 3607 N N . MET B 1 210 ? -31.27720 9.30230 -7.04048 1.000 83.77714 210 MET B N 1
ATOM 3608 C CA . MET B 1 210 ? -31.26805 9.14309 -5.59216 1.000 88.38043 210 MET B CA 1
ATOM 3609 C C . MET B 1 210 ? -30.95379 10.44621 -4.86951 1.000 89.66688 210 MET B C 1
ATOM 3610 O O . MET B 1 210 ? -30.77295 10.43504 -3.64696 1.000 79.92990 210 MET B O 1
ATOM 3615 N N . LEU B 1 211 ? -30.87890 11.55921 -5.60046 1.000 87.36492 211 LEU B N 1
ATOM 3616 C CA . LEU B 1 211 ? -30.59952 12.86344 -5.01376 1.000 92.75144 211 LEU B CA 1
ATOM 3617 C C . LEU B 1 211 ? -31.66700 13.88223 -5.38465 1.000 108.54810 211 LEU B C 1
ATOM 3618 O O . LEU B 1 211 ? -32.39443 14.37183 -4.51575 1.000 125.80178 211 LEU B O 1
ATOM 3623 N N . GLU B 1 212 ? -31.77065 14.19928 -6.67807 1.000 109.10314 212 GLU B N 1
ATOM 3624 C CA . GLU B 1 212 ? -32.61804 15.29520 -7.13640 1.000 118.97844 212 GLU B CA 1
ATOM 3625 C C . GLU B 1 212 ? -34.08898 15.10198 -6.78638 1.000 125.65093 212 GLU B C 1
ATOM 3626 O O . GLU B 1 212 ? -34.87690 16.03775 -6.96394 1.000 134.08387 212 GLU B O 1
ATOM 3632 N N . ARG B 1 213 ? -34.47831 13.92368 -6.30204 1.000 123.92002 213 ARG B N 1
ATOM 3633 C CA . ARG B 1 213 ? -35.76016 13.75146 -5.63169 1.000 133.17933 213 ARG B CA 1
ATOM 3634 C C . ARG B 1 213 ? -35.62997 13.72118 -4.11712 1.000 131.48885 213 ARG B C 1
ATOM 3635 O O . ARG B 1 213 ? -36.55938 14.13513 -3.41622 1.000 128.74612 213 ARG B O 1
ATOM 3643 N N . LEU B 1 214 ? -34.49753 13.24666 -3.60116 1.000 126.85161 214 LEU B N 1
ATOM 3644 C CA . LEU B 1 214 ? -34.24815 13.17213 -2.16960 1.000 115.70993 214 LEU B CA 1
ATOM 3645 C C . LEU B 1 214 ? -33.40349 14.33416 -1.65877 1.000 119.28314 214 LEU B C 1
ATOM 3646 O O . LEU B 1 214 ? -32.95985 14.30543 -0.50633 1.000 104.74578 214 LEU B O 1
ATOM 3651 N N . GLU B 1 215 ? -33.16155 15.34966 -2.49306 1.000 126.76517 215 GLU B N 1
ATOM 3652 C CA . GLU B 1 215 ? -32.53612 16.57316 -2.00227 1.000 125.41486 215 GLU B CA 1
ATOM 3653 C C . GLU B 1 215 ? -33.48942 17.36169 -1.11584 1.000 129.97214 215 GLU B C 1
ATOM 3654 O O . GLU B 1 215 ? -33.04671 18.08800 -0.21863 1.000 127.34529 215 GLU B O 1
ATOM 3660 N N . LYS B 1 216 ? -34.79533 17.22842 -1.35152 1.000 128.66363 216 LYS B N 1
ATOM 3661 C CA . LYS B 1 216 ? -35.79834 17.93406 -0.56660 1.000 115.21887 216 LYS B CA 1
ATOM 3662 C C . LYS B 1 216 ? -36.17192 17.19034 0.70764 1.000 112.52659 216 LYS B C 1
ATOM 3663 O O . LYS B 1 216 ? -36.72032 17.80297 1.63028 1.000 121.30669 216 LYS B O 1
ATOM 3669 N N . ASN B 1 217 ? -35.88805 15.89047 0.77616 1.000 115.46213 217 ASN B N 1
ATOM 3670 C CA . ASN B 1 217 ? -36.26822 15.04953 1.90680 1.000 120.67741 217 ASN B CA 1
ATOM 3671 C C . ASN B 1 217 ? -35.01858 14.63448 2.67246 1.000 124.24461 217 ASN B C 1
ATOM 3672 O O . ASN B 1 217 ? -34.33783 13.67636 2.27508 1.000 126.97365 217 ASN B O 1
ATOM 3677 N N . PRO B 1 218 ? -34.66712 15.31913 3.76654 1.000 118.55243 218 PRO B N 1
ATOM 3678 C CA . PRO B 1 218 ? -33.42223 15.01570 4.49468 1.000 113.37658 218 PRO B CA 1
ATOM 3679 C C . PRO B 1 218 ? -33.62444 14.00726 5.62567 1.000 111.45361 218 PRO B C 1
ATOM 3680 O O . PRO B 1 218 ? -33.31725 14.27333 6.79282 1.000 124.37812 218 PRO B O 1
ATOM 3684 N N . ASP B 1 219 ? -34.13409 12.82887 5.27871 1.000 101.97191 219 ASP B N 1
ATOM 3685 C CA . ASP B 1 219 ? -34.39366 11.80572 6.27912 1.000 112.35884 219 ASP B CA 1
ATOM 3686 C C . ASP B 1 219 ? -33.09846 11.12479 6.71212 1.000 115.79762 219 ASP B C 1
ATOM 3687 O O . ASP B 1 219 ? -32.06546 11.20230 6.04100 1.000 116.63657 219 ASP B O 1
ATOM 3692 N N . LYS B 1 220 ? -33.16836 10.44956 7.86273 1.000 107.87491 220 LYS B N 1
ATOM 3693 C CA . LYS B 1 220 ? -32.02895 9.66711 8.32813 1.000 93.92526 220 LYS B CA 1
ATOM 3694 C C . LYS B 1 220 ? -31.80378 8.43807 7.45927 1.000 101.99526 220 LYS B C 1
ATOM 3695 O O . LYS B 1 220 ? -30.66157 7.99505 7.30043 1.000 105.17742 220 LYS B O 1
ATOM 3701 N N . ASP B 1 221 ? -32.87351 7.87259 6.89690 1.000 105.65210 221 ASP B N 1
ATOM 3702 C CA . ASP B 1 221 ? -32.72820 6.74076 5.98981 1.000 111.75990 221 ASP B CA 1
ATOM 3703 C C . ASP B 1 221 ? -32.41028 7.18862 4.57061 1.000 111.64716 221 ASP B C 1
ATOM 3704 O O . ASP B 1 221 ? -31.76601 6.44691 3.82115 1.000 99.90783 221 ASP B O 1
ATOM 3709 N N . VAL B 1 222 ? -32.84809 8.38857 4.18847 1.000 113.87426 222 VAL B N 1
ATOM 3710 C CA . VAL B 1 222 ? -32.56201 8.89566 2.85073 1.000 112.80053 222 VAL B CA 1
ATOM 3711 C C . VAL B 1 222 ? -31.08056 9.22508 2.71057 1.000 106.05333 222 VAL B C 1
ATOM 3712 O O . VAL B 1 222 ? -30.42373 8.80887 1.74918 1.000 114.19148 222 VAL B O 1
ATOM 3716 N N . ILE B 1 223 ? -30.53064 9.96955 3.67314 1.000 91.01279 223 ILE B N 1
ATOM 3717 C CA . ILE B 1 223 ? -29.14327 10.41157 3.57194 1.000 88.59732 223 ILE B CA 1
ATOM 3718 C C . ILE B 1 223 ? -28.18499 9.23079 3.68897 1.000 86.10658 223 ILE B C 1
ATOM 3719 O O . ILE B 1 223 ? -27.11415 9.22723 3.06800 1.000 98.58073 223 ILE B O 1
ATOM 3724 N N . VAL B 1 224 ? -28.55152 8.20439 4.45939 1.000 81.35368 224 VAL B N 1
ATOM 3725 C CA . VAL B 1 224 ? -27.71698 7.00882 4.53342 1.000 82.79864 224 VAL B CA 1
ATOM 3726 C C . VAL B 1 224 ? -27.76115 6.24375 3.21510 1.000 91.65984 224 VAL B C 1
ATOM 3727 O O . VAL B 1 224 ? -26.73939 5.72120 2.75255 1.000 92.15876 224 VAL B O 1
ATOM 3731 N N . LYS B 1 225 ? -28.93718 6.17005 2.58295 1.000 96.78871 225 LYS B N 1
ATOM 3732 C CA . LYS B 1 225 ? -29.00826 5.59339 1.24332 1.000 94.28681 225 LYS B CA 1
ATOM 3733 C C . LYS B 1 225 ? -28.22869 6.43036 0.23881 1.000 86.98890 225 LYS B C 1
ATOM 3734 O O . LYS B 1 225 ? -27.71356 5.89521 -0.74877 1.000 87.00472 225 LYS B O 1
ATOM 3740 N N . VAL B 1 226 ? -28.13478 7.74076 0.47081 1.000 95.19894 226 VAL B N 1
ATOM 3741 C CA . VAL B 1 226 ? -27.30382 8.59004 -0.37524 1.000 89.91621 226 VAL B CA 1
ATOM 3742 C C . VAL B 1 226 ? -25.83231 8.23348 -0.20441 1.000 85.92473 226 VAL B C 1
ATOM 3743 O O . VAL B 1 226 ? -25.08403 8.13797 -1.18505 1.000 79.12012 226 VAL B O 1
ATOM 3747 N N . LEU B 1 227 ? -25.39624 8.02023 1.04070 1.000 98.27815 227 LEU B N 1
ATOM 3748 C CA . LEU B 1 227 ? -24.00189 7.67000 1.29189 1.000 84.98603 227 LEU B CA 1
ATOM 3749 C C . LEU B 1 227 ? -23.65673 6.29196 0.74252 1.000 72.25195 227 LEU B C 1
ATOM 3750 O O . LEU B 1 227 ? -22.50511 6.04919 0.36370 1.000 71.96707 227 LEU B O 1
ATOM 3755 N N . LYS B 1 228 ? -24.63183 5.38113 0.69302 1.000 72.25605 228 LYS B N 1
ATOM 3756 C CA . LYS B 1 228 ? -24.37006 4.04745 0.16190 1.000 68.30866 228 LYS B CA 1
ATOM 3757 C C . LYS B 1 228 ? -24.07395 4.09494 -1.33195 1.000 72.95222 228 LYS B C 1
ATOM 3758 O O . LYS B 1 228 ? -23.17336 3.39835 -1.81378 1.000 80.58018 228 LYS B O 1
ATOM 3764 N N . VAL B 1 229 ? -24.81588 4.91265 -2.08012 1.000 85.89005 229 VAL B N 1
ATOM 3765 C CA . VAL B 1 229 ? -24.59570 4.99203 -3.52026 1.000 81.85067 229 VAL B CA 1
ATOM 3766 C C . VAL B 1 229 ? -23.36165 5.83048 -3.84260 1.000 80.47397 229 VAL B C 1
ATOM 3767 O O . VAL B 1 229 ? -22.70771 5.60588 -4.86812 1.000 83.75046 229 VAL B O 1
ATOM 3771 N N . ILE B 1 230 ? -23.01737 6.79557 -2.98522 1.000 81.21811 230 ILE B N 1
ATOM 3772 C CA . ILE B 1 230 ? -21.82232 7.60412 -3.21718 1.000 71.51170 230 ILE B CA 1
ATOM 3773 C C . ILE B 1 230 ? -20.57400 6.73210 -3.18707 1.000 62.33994 230 ILE B C 1
ATOM 3774 O O . ILE B 1 230 ? -19.69249 6.85212 -4.04651 1.000 69.21918 230 ILE B O 1
ATOM 3779 N N . VAL B 1 231 ? -20.48225 5.83521 -2.20634 1.000 52.13119 231 VAL B N 1
ATOM 3780 C CA . VAL B 1 231 ? -19.31379 4.96811 -2.10337 1.000 61.66782 231 VAL B CA 1
ATOM 3781 C C . VAL B 1 231 ? -19.36868 3.85703 -3.14543 1.000 56.87833 231 VAL B C 1
ATOM 3782 O O . VAL B 1 231 ? -18.33760 3.46700 -3.70577 1.000 63.89490 231 VAL B O 1
ATOM 3786 N N . LYS B 1 232 ? -20.56530 3.34110 -3.44027 1.000 51.98352 232 LYS B N 1
ATOM 3787 C CA . LYS B 1 232 ? -20.69216 2.35741 -4.51049 1.000 55.63467 232 LYS B CA 1
ATOM 3788 C C . LYS B 1 232 ? -20.32580 2.94097 -5.86924 1.000 61.53818 232 LYS B C 1
ATOM 3789 O O . LYS B 1 232 ? -20.05766 2.18084 -6.80609 1.000 70.54111 232 LYS B O 1
ATOM 3795 N N . ALA B 1 233 ? -20.31340 4.27005 -5.99909 1.000 57.62281 233 ALA B N 1
ATOM 3796 C CA . ALA B 1 233 ? -19.74566 4.89759 -7.18664 1.000 54.56067 233 ALA B CA 1
ATOM 3797 C C . ALA B 1 233 ? -18.22793 4.97586 -7.09214 1.000 53.86759 233 ALA B C 1
ATOM 3798 O O . ALA B 1 233 ? -17.52692 4.71418 -8.07556 1.000 62.21209 233 ALA B O 1
ATOM 3800 N N . ILE B 1 234 ? -17.70811 5.33489 -5.91532 1.000 56.59846 234 ILE B N 1
ATOM 3801 C CA . ILE B 1 234 ? -16.26386 5.37144 -5.70679 1.000 53.10873 234 ILE B CA 1
ATOM 3802 C C . ILE B 1 234 ? -15.67517 3.97016 -5.80398 1.000 51.07123 234 ILE B C 1
ATOM 3803 O O . ILE B 1 234 ? -14.52408 3.79658 -6.22556 1.000 47.75527 234 ILE B O 1
ATOM 3808 N N . GLU B 1 235 ? -16.45313 2.94940 -5.43167 1.000 52.40665 235 GLU B N 1
ATOM 3809 C CA . GLU B 1 235 ? -16.01529 1.57080 -5.62833 1.000 50.91075 235 GLU B CA 1
ATOM 3810 C C . GLU B 1 235 ? -15.73814 1.28673 -7.09863 1.000 56.47013 235 GLU B C 1
ATOM 3811 O O . GLU B 1 235 ? -14.78374 0.57474 -7.43326 1.000 59.62102 235 GLU B O 1
ATOM 3817 N N . ALA B 1 236 ? -16.56129 1.83871 -7.99104 1.000 57.12178 236 ALA B N 1
ATOM 3818 C CA . ALA B 1 236 ? -16.46134 1.55160 -9.41651 1.000 58.13717 236 ALA B CA 1
ATOM 3819 C C . ALA B 1 236 ? -15.47485 2.46416 -10.13453 1.000 50.48096 236 ALA B C 1
ATOM 3820 O O . ALA B 1 236 ? -14.78879 2.01931 -11.06092 1.000 49.83926 236 ALA B O 1
ATOM 3822 N N . SER B 1 237 ? -15.39654 3.73818 -9.73984 1.000 51.16966 237 SER B N 1
ATOM 3823 C CA . SER B 1 237 ? -14.44746 4.64747 -10.37281 1.000 38.88177 237 SER B CA 1
ATOM 3824 C C . SER B 1 237 ? -13.00473 4.29594 -10.03613 1.000 36.08441 237 SER B C 1
ATOM 3825 O O . SER B 1 237 ? -12.09339 4.70837 -10.76049 1.000 36.09689 237 SER B O 1
ATOM 3828 N N . VAL B 1 238 ? -12.77707 3.54951 -8.95434 1.000 39.33947 238 VAL B N 1
ATOM 3829 C CA . VAL B 1 238 ? -11.43800 3.04310 -8.67489 1.000 41.75780 238 VAL B CA 1
ATOM 3830 C C . VAL B 1 238 ? -11.08991 1.91312 -9.63663 1.000 43.57315 238 VAL B C 1
ATOM 3831 O O . VAL B 1 238 ? -9.94687 1.79901 -10.09558 1.000 58.87398 238 VAL B O 1
ATOM 3835 N N . GLU B 1 239 ? -12.07375 1.07626 -9.97769 1.000 37.42153 239 GLU B N 1
ATOM 3836 C CA . GLU B 1 239 ? -11.82683 -0.01903 -10.90959 1.000 42.25942 239 GLU B CA 1
ATOM 3837 C C . GLU B 1 239 ? -11.50876 0.48756 -12.31172 1.000 46.37647 239 GLU B C 1
ATOM 3838 O O . GLU B 1 239 ? -10.77567 -0.17516 -13.05400 1.000 41.65968 239 GLU B O 1
ATOM 3844 N N . ASN B 1 240 ? -12.04520 1.64893 -12.69543 1.000 52.23661 240 ASN B N 1
ATOM 3845 C CA . ASN B 1 240 ? -11.69636 2.21708 -13.99357 1.000 36.32908 240 ASN B CA 1
ATOM 3846 C C . ASN B 1 240 ? -10.26839 2.74341 -13.99270 1.000 33.60772 240 ASN B C 1
ATOM 3847 O O . ASN B 1 240 ? -9.51631 2.51276 -14.94644 1.000 51.27414 240 ASN B O 1
ATOM 3852 N N . GLN B 1 241 ? -9.87616 3.45180 -12.92983 1.000 29.29706 241 GLN B N 1
ATOM 3853 C CA . GLN B 1 241 ? -8.49600 3.91155 -12.81988 1.000 27.62078 241 GLN B CA 1
ATOM 3854 C C . GLN B 1 241 ? -7.52661 2.74111 -12.71880 1.000 36.36544 241 GLN B C 1
ATOM 3855 O O . GLN B 1 241 ? -6.36292 2.86393 -13.11794 1.000 45.59764 241 GLN B O 1
ATOM 3861 N N . ARG B 1 242 ? -7.98070 1.60345 -12.18658 1.000 38.21396 242 ARG B N 1
ATOM 3862 C CA . ARG B 1 242 ? -7.18684 0.38206 -12.27625 1.000 36.65315 242 ARG B CA 1
ATOM 3863 C C . ARG B 1 242 ? -7.07878 -0.09065 -13.72083 1.000 43.19620 242 ARG B C 1
ATOM 3864 O O . ARG B 1 242 ? -5.97656 -0.33539 -14.22533 1.000 57.74881 242 ARG B O 1
ATOM 3872 N N . ILE B 1 243 ? -8.22012 -0.22768 -14.40168 1.000 38.71536 243 ILE B N 1
ATOM 3873 C CA . ILE B 1 243 ? -8.22085 -0.75004 -15.76639 1.000 31.67925 243 ILE B CA 1
ATOM 3874 C C . ILE B 1 243 ? -7.52043 0.21799 -16.71187 1.000 26.86776 243 ILE B C 1
ATOM 3875 O O . ILE B 1 243 ? -6.74600 -0.19547 -17.58390 1.000 39.18386 243 ILE B O 1
ATOM 3880 N N . SER B 1 244 ? -7.77163 1.52088 -16.55193 1.000 21.65281 244 SER B N 1
ATOM 3881 C CA . SER B 1 244 ? -7.10507 2.50712 -17.39717 1.000 21.50037 244 SER B CA 1
ATOM 3882 C C . SER B 1 244 ? -5.60094 2.53339 -17.15558 1.000 26.68543 244 SER B C 1
ATOM 3883 O O . SER B 1 244 ? -4.83976 2.92055 -18.04950 1.000 37.89488 244 SER B O 1
ATOM 3886 N N . ALA B 1 245 ? -5.15397 2.13460 -15.96141 1.000 26.90282 245 ALA B N 1
ATOM 3887 C CA . ALA B 1 245 ? -3.72140 1.99462 -15.72445 1.000 32.21152 245 ALA B CA 1
ATOM 3888 C C . ALA B 1 245 ? -3.15818 0.77606 -16.44268 1.000 33.38888 245 ALA B C 1
ATOM 3889 O O . ALA B 1 245 ? -1.99444 0.78648 -16.86056 1.000 40.70015 245 ALA B O 1
ATOM 3891 N N . ASP B 1 246 ? -3.96502 -0.27769 -16.59689 1.000 28.15868 246 ASP B N 1
ATOM 3892 C CA . ASP B 1 246 ? -3.52745 -1.43606 -17.36649 1.000 27.61352 246 ASP B CA 1
ATOM 3893 C C . ASP B 1 246 ? -3.42245 -1.10823 -18.84997 1.000 32.48546 246 ASP B C 1
ATOM 3894 O O . ASP B 1 246 ? -2.55469 -1.65166 -19.54311 1.000 35.16773 246 ASP B O 1
ATOM 3899 N N . ASN B 1 247 ? -4.28820 -0.22336 -19.35202 1.000 31.08096 247 ASN B N 1
ATOM 3900 C CA . ASN B 1 247 ? -4.16379 0.22612 -20.73470 1.000 28.50097 247 ASN B CA 1
ATOM 3901 C C . ASN B 1 247 ? -2.87674 1.01195 -20.94361 1.000 33.63102 247 ASN B C 1
ATOM 3902 O O . ASN B 1 247 ? -2.25028 0.91888 -22.00534 1.000 40.71313 247 ASN B O 1
ATOM 3907 N N . GLN B 1 248 ? -2.46570 1.79347 -19.94307 1.000 26.79390 248 GLN B N 1
ATOM 3908 C CA . GLN B 1 248 ? -1.23608 2.56448 -20.07394 1.000 28.92485 248 GLN B CA 1
ATOM 3909 C C . GLN B 1 248 ? 0.00245 1.68453 -19.94999 1.000 34.39075 248 GLN B C 1
ATOM 3910 O O . GLN B 1 248 ? 1.03714 1.99245 -20.55271 1.000 46.16321 248 GLN B O 1
ATOM 3916 N N . ARG B 1 249 ? -0.08136 0.58960 -19.19010 1.000 23.93977 249 ARG B N 1
ATOM 3917 C CA . ARG B 1 249 ? 0.99839 -0.39012 -19.18837 1.000 23.91449 249 ARG B CA 1
ATOM 3918 C C . ARG B 1 249 ? 0.98571 -1.24215 -20.45008 1.000 28.71300 249 ARG B C 1
ATOM 3919 O O . ARG B 1 249 ? 2.05080 -1.63508 -20.93972 1.000 32.21297 249 ARG B O 1
ATOM 3927 N N . ALA B 1 250 ? -0.19929 -1.52972 -20.99190 1.000 27.20728 250 ALA B N 1
ATOM 3928 C CA . ALA B 1 250 ? -0.27345 -2.28499 -22.23749 1.000 28.97306 250 ALA B CA 1
ATOM 3929 C C . ALA B 1 250 ? 0.23342 -1.46126 -23.41484 1.000 30.06334 250 ALA B C 1
ATOM 3930 O O . ALA B 1 250 ? 0.84993 -2.00399 -24.33887 1.000 36.47073 250 ALA B O 1
ATOM 3932 N N . LEU B 1 251 ? -0.02121 -0.15097 -23.40485 1.000 30.49350 251 LEU B N 1
ATOM 3933 C CA . LEU B 1 251 ? 0.47516 0.71031 -24.47258 1.000 25.44265 251 LEU B CA 1
ATOM 3934 C C . LEU B 1 251 ? 1.96020 1.01197 -24.32186 1.000 22.83431 251 LEU B C 1
ATOM 3935 O O . LEU B 1 251 ? 2.64633 1.23636 -25.32556 1.000 26.85164 251 LEU B O 1
ATOM 3940 N N . ALA B 1 252 ? 2.47173 1.02001 -23.08827 1.000 15.72380 252 ALA B N 1
ATOM 3941 C CA . ALA B 1 252 ? 3.88963 1.28955 -22.87876 1.000 13.95017 252 ALA B CA 1
ATOM 3942 C C . ALA B 1 252 ? 4.76084 0.13521 -23.35272 1.000 19.78312 252 ALA B C 1
ATOM 3943 O O . ALA B 1 252 ? 5.92816 0.34675 -23.69962 1.000 27.02903 252 ALA B O 1
ATOM 3945 N N . ARG B 1 253 ? 4.22376 -1.08672 -23.37047 1.000 19.24500 253 ARG B N 1
ATOM 3946 C CA . ARG B 1 253 ? 4.98314 -2.21790 -23.88894 1.000 24.48993 253 ARG B CA 1
ATOM 3947 C C . ARG B 1 253 ? 5.21087 -2.13533 -25.39314 1.000 22.16756 253 ARG B C 1
ATOM 3948 O O . ARG B 1 253 ? 5.98269 -2.93786 -25.92923 1.000 25.41134 253 ARG B O 1
ATOM 3956 N N . LEU B 1 254 ? 4.56068 -1.20240 -26.08253 1.000 16.44397 254 LEU B N 1
ATOM 3957 C CA . LEU B 1 254 ? 4.88973 -0.89438 -27.47379 1.000 20.18039 254 LEU B CA 1
ATOM 3958 C C . LEU B 1 254 ? 5.98884 0.16290 -27.54706 1.000 18.09804 254 LEU B C 1
ATOM 3959 O O . LEU B 1 254 ? 5.85894 1.19607 -28.20397 1.000 14.99757 254 LEU B O 1
ATOM 3964 N N . ALA B 1 255 ? 7.08678 -0.10109 -26.84453 1.000 16.28585 255 ALA B N 1
ATOM 3965 C CA . ALA B 1 255 ? 8.21627 0.81781 -26.78523 1.000 17.66608 255 ALA B CA 1
ATOM 3966 C C . ALA B 1 255 ? 9.48676 0.08597 -26.36225 1.000 28.22579 255 ALA B C 1
ATOM 3967 O O . ALA B 1 255 ? 9.61410 -1.12343 -26.55812 1.000 30.39743 255 ALA B O 1
ATOM 3969 N N . THR C 1 2 ? 37.90746 34.20108 -4.00079 1.000 55.70262 2 THR C N 1
ATOM 3970 C CA . THR C 1 2 ? 37.10338 33.42241 -3.06612 1.000 46.43845 2 THR C CA 1
ATOM 3971 C C . THR C 1 2 ? 35.62166 33.68902 -3.31010 1.000 27.97194 2 THR C C 1
ATOM 3972 O O . THR C 1 2 ? 34.96348 32.96163 -4.05264 1.000 12.61145 2 THR C O 1
ATOM 3976 N N . GLU C 1 3 ? 35.09791 34.73143 -2.66618 1.000 45.86023 3 GLU C N 1
ATOM 3977 C CA . GLU C 1 3 ? 33.79510 35.27440 -3.02258 1.000 36.63361 3 GLU C CA 1
ATOM 3978 C C . GLU C 1 3 ? 33.89719 36.46760 -3.95791 1.000 28.18037 3 GLU C C 1
ATOM 3979 O O . GLU C 1 3 ? 32.91970 36.78494 -4.64379 1.000 28.74522 3 GLU C O 1
ATOM 3985 N N . GLU C 1 4 ? 35.05665 37.12579 -3.99989 1.000 29.27727 4 GLU C N 1
ATOM 3986 C CA . GLU C 1 4 ? 35.23502 38.30546 -4.83549 1.000 35.63016 4 GLU C CA 1
ATOM 3987 C C . GLU C 1 4 ? 35.56992 37.94299 -6.27541 1.000 38.18902 4 GLU C C 1
ATOM 3988 O O . GLU C 1 4 ? 35.16786 38.66171 -7.19734 1.000 35.20939 4 GLU C O 1
ATOM 3994 N N . LYS C 1 5 ? 36.29639 36.84313 -6.49216 1.000 36.71549 5 LYS C N 1
ATOM 3995 C CA . LYS C 1 5 ? 36.55792 36.38473 -7.85144 1.000 30.97605 5 LYS C CA 1
ATOM 3996 C C . LYS C 1 5 ? 35.29322 35.93262 -8.56814 1.000 30.95588 5 LYS C C 1
ATOM 3997 O O . LYS C 1 5 ? 35.32910 35.73802 -9.78789 1.000 45.99359 5 LYS C O 1
ATOM 4003 N N . ILE C 1 6 ? 34.18773 35.75429 -7.84542 1.000 40.35118 6 ILE C N 1
ATOM 4004 C CA . ILE C 1 6 ? 32.90012 35.52994 -8.49153 1.000 38.40540 6 ILE C CA 1
ATOM 4005 C C . ILE C 1 6 ? 32.34695 36.83908 -9.03687 1.000 37.30118 6 ILE C C 1
ATOM 4006 O O . ILE C 1 6 ? 31.97072 36.93232 -10.21077 1.000 38.43254 6 ILE C O 1
ATOM 4011 N N . GLU C 1 7 ? 32.29716 37.87252 -8.19177 1.000 37.83229 7 GLU C N 1
ATOM 4012 C CA . GLU C 1 7 ? 31.83622 39.18321 -8.63201 1.000 45.18038 7 GLU C CA 1
ATOM 4013 C C . GLU C 1 7 ? 32.79811 39.82611 -9.62211 1.000 50.50856 7 GLU C C 1
ATOM 4014 O O . GLU C 1 7 ? 32.37494 40.67036 -10.41906 1.000 54.69418 7 GLU C O 1
ATOM 4020 N N . GLU C 1 8 ? 34.07849 39.44673 -9.59050 1.000 50.17494 8 GLU C N 1
ATOM 4021 C CA . GLU C 1 8 ? 34.99611 39.86362 -10.64581 1.000 48.81990 8 GLU C CA 1
ATOM 4022 C C . GLU C 1 8 ? 34.56332 39.30189 -11.99317 1.000 46.98479 8 GLU C C 1
ATOM 4023 O O . GLU C 1 8 ? 34.57547 40.01187 -13.00573 1.000 51.49833 8 GLU C O 1
ATOM 4029 N N . ALA C 1 9 ? 34.17926 38.02331 -12.02410 1.000 43.65695 9 ALA C N 1
ATOM 4030 C CA . ALA C 1 9 ? 33.68472 37.42889 -13.25974 1.000 37.27742 9 ALA C CA 1
ATOM 4031 C C . ALA C 1 9 ? 32.36659 38.05577 -13.69052 1.000 49.23026 9 ALA C C 1
ATOM 4032 O O . ALA C 1 9 ? 32.10888 38.19182 -14.89159 1.000 51.44125 9 ALA C O 1
ATOM 4034 N N . ARG C 1 10 ? 31.52863 38.45142 -12.73045 1.000 53.02824 10 ARG C N 1
ATOM 4035 C CA . ARG C 1 10 ? 30.26177 39.08823 -13.07239 1.000 49.12109 10 ARG C CA 1
ATOM 4036 C C . ARG C 1 10 ? 30.48678 40.44403 -13.72841 1.000 54.88524 10 ARG C C 1
ATOM 4037 O O . ARG C 1 10 ? 29.76062 40.81826 -14.65632 1.000 56.14039 10 ARG C O 1
ATOM 4045 N N . GLN C 1 11 ? 31.49206 41.19080 -13.26513 1.000 53.02960 11 GLN C N 1
ATOM 4046 C CA . GLN C 1 11 ? 31.77616 42.49419 -13.85662 1.000 53.90718 11 GLN C CA 1
ATOM 4047 C C . GLN C 1 11 ? 32.39381 42.35172 -15.24214 1.000 46.68015 11 GLN C C 1
ATOM 4048 O O . GLN C 1 11 ? 32.04851 43.10382 -16.16092 1.000 55.45835 11 GLN C O 1
ATOM 4054 N N . SER C 1 12 ? 33.30818 41.39285 -15.41291 1.000 38.38112 12 SER C N 1
ATOM 4055 C CA . SER C 1 12 ? 33.96455 41.22104 -16.70499 1.000 45.09550 12 SER C CA 1
ATOM 4056 C C . SER C 1 12 ? 32.99439 40.73095 -17.77322 1.000 46.59367 12 SER C C 1
ATOM 4057 O O . SER C 1 12 ? 33.16595 41.05198 -18.95440 1.000 50.52117 12 SER C O 1
ATOM 4060 N N . ILE C 1 13 ? 31.97833 39.95607 -17.38732 1.000 45.72147 13 ILE C N 1
ATOM 4061 C CA . ILE C 1 13 ? 30.94596 39.56979 -18.34410 1.000 42.25985 13 ILE C CA 1
ATOM 4062 C C . ILE C 1 13 ? 30.13519 40.78776 -18.76749 1.000 49.63955 13 ILE C C 1
ATOM 4063 O O . ILE C 1 13 ? 29.79492 40.94582 -19.94660 1.000 56.21371 13 ILE C O 1
ATOM 4068 N N . LYS C 1 14 ? 29.81546 41.66807 -17.81580 1.000 50.92782 14 LYS C N 1
ATOM 4069 C CA . LYS C 1 14 ? 29.14416 42.91833 -18.15554 1.000 57.02918 14 LYS C CA 1
ATOM 4070 C C . LYS C 1 14 ? 29.98627 43.74064 -19.12274 1.000 60.41527 14 LYS C C 1
ATOM 4071 O O . LYS C 1 14 ? 29.48900 44.21186 -20.15163 1.000 67.44568 14 LYS C O 1
ATOM 4077 N N . GLU C 1 15 ? 31.27460 43.91271 -18.80957 1.000 53.71628 15 GLU C N 1
ATOM 4078 C CA . GLU C 1 15 ? 32.16061 44.67934 -19.68013 1.000 47.20835 15 GLU C CA 1
ATOM 4079 C C . GLU C 1 15 ? 32.24886 44.06973 -21.07251 1.000 55.68324 15 GLU C C 1
ATOM 4080 O O . GLU C 1 15 ? 32.41518 44.79770 -22.05820 1.000 73.63638 15 GLU C O 1
ATOM 4086 N N . ALA C 1 16 ? 32.14155 42.74269 -21.17581 1.000 54.73505 16 ALA C N 1
ATOM 4087 C CA . ALA C 1 16 ? 32.14561 42.10451 -22.48776 1.000 60.26041 16 ALA C CA 1
ATOM 4088 C C . ALA C 1 16 ? 30.92708 42.51716 -23.30208 1.000 60.37775 16 ALA C C 1
ATOM 4089 O O . ALA C 1 16 ? 31.02994 42.75654 -24.51066 1.000 69.15312 16 ALA C O 1
ATOM 4091 N N . GLU C 1 17 ? 29.76422 42.61369 -22.65570 1.000 50.34313 17 GLU C N 1
ATOM 4092 C CA . GLU C 1 17 ? 28.55235 43.00752 -23.36317 1.000 50.37484 17 GLU C CA 1
ATOM 4093 C C . GLU C 1 17 ? 28.48992 44.51141 -23.60109 1.000 63.97934 17 GLU C C 1
ATOM 4094 O O . GLU C 1 17 ? 27.90287 44.94969 -24.59678 1.000 79.25098 17 GLU C O 1
ATOM 4100 N N . ARG C 1 18 ? 29.07809 45.31440 -22.70946 1.000 56.48508 18 ARG C N 1
ATOM 4101 C CA . ARG C 1 18 ? 29.15311 46.75073 -22.95970 1.000 52.24884 18 ARG C CA 1
ATOM 4102 C C . ARG C 1 18 ? 30.05297 47.05366 -24.15037 1.000 60.69830 18 ARG C C 1
ATOM 4103 O O . ARG C 1 18 ? 29.69933 47.86643 -25.01211 1.000 72.47878 18 ARG C O 1
ATOM 4111 N N . SER C 1 19 ? 31.21852 46.40707 -24.21707 1.000 55.32347 19 SER C N 1
ATOM 4112 C CA . SER C 1 19 ? 32.16694 46.65404 -25.29575 1.000 59.61087 19 SER C CA 1
ATOM 4113 C C . SER C 1 19 ? 31.69829 46.11220 -26.64057 1.000 53.79226 19 SER C C 1
ATOM 4114 O O . SER C 1 19 ? 32.26876 46.49092 -27.66903 1.000 52.58198 19 SER C O 1
ATOM 4117 N N . LEU C 1 20 ? 30.68848 45.23924 -26.66463 1.000 51.46809 20 LEU C N 1
ATOM 4118 C CA . LEU C 1 20 ? 30.10844 44.82612 -27.93860 1.000 56.71255 20 LEU C CA 1
ATOM 4119 C C . LEU C 1 20 ? 29.20341 45.90941 -28.51225 1.000 67.24105 20 LEU C C 1
ATOM 4120 O O . LEU C 1 20 ? 29.21234 46.15258 -29.72437 1.000 75.12241 20 LEU C O 1
ATOM 4125 N N . ARG C 1 21 ? 28.41202 46.56304 -27.65833 1.000 59.77244 21 ARG C N 1
ATOM 4126 C CA . ARG C 1 21 ? 27.63041 47.70946 -28.10613 1.000 62.50543 21 ARG C CA 1
ATOM 4127 C C . ARG C 1 21 ? 28.53182 48.87531 -28.48827 1.000 61.71450 21 ARG C C 1
ATOM 4128 O O . ARG C 1 21 ? 28.20888 49.63201 -29.41115 1.000 61.35517 21 ARG C O 1
ATOM 4136 N N . GLU C 1 22 ? 29.66044 49.03424 -27.79326 1.000 64.47844 22 GLU C N 1
ATOM 4137 C CA . GLU C 1 22 ? 30.64625 50.03222 -28.19291 1.000 65.96088 22 GLU C CA 1
ATOM 4138 C C . GLU C 1 22 ? 31.25377 49.68128 -29.54464 1.000 76.23093 22 GLU C C 1
ATOM 4139 O O . GLU C 1 22 ? 31.28993 50.51439 -30.45765 1.000 89.92585 22 GLU C O 1
ATOM 4145 N N . GLY C 1 23 ? 31.73219 48.44867 -29.69139 1.000 71.79973 23 GLY C N 1
ATOM 4146 C CA . GLY C 1 23 ? 32.29820 48.00366 -30.94777 1.000 60.13721 23 GLY C CA 1
ATOM 4147 C C . GLY C 1 23 ? 33.66128 47.35854 -30.81028 1.000 73.76634 23 GLY C C 1
ATOM 4148 O O . GLY C 1 23 ? 34.16430 46.76784 -31.76901 1.000 74.69301 23 GLY C O 1
ATOM 4149 N N . ASN C 1 24 ? 34.26305 47.46008 -29.63263 1.000 85.76679 24 ASN C N 1
ATOM 4150 C CA . ASN C 1 24 ? 35.60317 46.93298 -29.38954 1.000 87.45924 24 ASN C CA 1
ATOM 4151 C C . ASN C 1 24 ? 35.60515 45.41099 -29.44095 1.000 82.92611 24 ASN C C 1
ATOM 4152 O O . ASN C 1 24 ? 35.04137 44.77537 -28.53975 1.000 74.02145 24 ASN C O 1
ATOM 4157 N N . PRO C 1 25 ? 36.22010 44.78447 -30.45038 1.000 83.37123 25 PRO C N 1
ATOM 4158 C CA . PRO C 1 25 ? 36.21817 43.31825 -30.51058 1.000 71.33018 25 PRO C CA 1
ATOM 4159 C C . PRO C 1 25 ? 37.33126 42.69816 -29.68013 1.000 61.28062 25 PRO C C 1
ATOM 4160 O O . PRO C 1 25 ? 37.12220 41.67672 -29.01886 1.000 67.38542 25 PRO C O 1
ATOM 4164 N N . GLU C 1 26 ? 38.51839 43.30917 -29.70389 1.000 59.68443 26 GLU C N 1
ATOM 4165 C CA . GLU C 1 26 ? 39.64178 42.79108 -28.93367 1.000 64.61048 26 GLU C CA 1
ATOM 4166 C C . GLU C 1 26 ? 39.47165 43.02000 -27.43841 1.000 69.24649 26 GLU C C 1
ATOM 4167 O O . GLU C 1 26 ? 40.05416 42.27764 -26.64058 1.000 69.95635 26 GLU C O 1
ATOM 4173 N N . LYS C 1 27 ? 38.69565 44.02779 -27.04089 1.000 68.77072 27 LYS C N 1
ATOM 4174 C CA . LYS C 1 27 ? 38.42169 44.25615 -25.62839 1.000 69.10085 27 LYS C CA 1
ATOM 4175 C C . LYS C 1 27 ? 37.21064 43.47670 -25.13855 1.000 59.37787 27 LYS C C 1
ATOM 4176 O O . LYS C 1 27 ? 37.13019 43.15889 -23.94635 1.000 70.37880 27 LYS C O 1
ATOM 4182 N N . ALA C 1 28 ? 36.26570 43.16361 -26.02893 1.000 58.96709 28 ALA C N 1
ATOM 4183 C CA . ALA C 1 28 ? 35.20184 42.23160 -25.67138 1.000 47.04315 28 ALA C CA 1
ATOM 4184 C C . ALA C 1 28 ? 35.74715 40.81765 -25.52589 1.000 46.21325 28 ALA C C 1
ATOM 4185 O O . ALA C 1 28 ? 35.33986 40.07782 -24.62284 1.000 51.60046 28 ALA C O 1
ATOM 4187 N N . LEU C 1 29 ? 36.67031 40.42656 -26.40888 1.000 47.75375 29 LEU C N 1
ATOM 4188 C CA . LEU C 1 29 ? 37.34943 39.14469 -26.25776 1.000 33.95203 29 LEU C CA 1
ATOM 4189 C C . LEU C 1 29 ? 38.18527 39.10419 -24.98642 1.000 35.83583 29 LEU C C 1
ATOM 4190 O O . LEU C 1 29 ? 38.29295 38.05100 -24.34795 1.000 49.09029 29 LEU C O 1
ATOM 4195 N N . ASP C 1 30 ? 38.78311 40.23486 -24.60436 1.000 36.41840 30 ASP C N 1
ATOM 4196 C CA . ASP C 1 30 ? 39.57994 40.27547 -23.38291 1.000 48.22532 30 ASP C CA 1
ATOM 4197 C C . ASP C 1 30 ? 38.70573 40.07026 -22.15328 1.000 45.98765 30 ASP C C 1
ATOM 4198 O O . ASP C 1 30 ? 39.05376 39.29663 -21.25382 1.000 49.07090 30 ASP C O 1
ATOM 4203 N N . ALA C 1 31 ? 37.56174 40.75640 -22.09907 1.000 41.77223 31 ALA C N 1
ATOM 4204 C CA . ALA C 1 31 ? 36.65281 40.58973 -20.97030 1.000 45.34288 31 ALA C CA 1
ATOM 4205 C C . ALA C 1 31 ? 36.11910 39.16432 -20.90001 1.000 41.64050 31 ALA C C 1
ATOM 4206 O O . ALA C 1 31 ? 35.91387 38.62293 -19.80700 1.000 42.07299 31 ALA C O 1
ATOM 4208 N N . VAL C 1 32 ? 35.88792 38.53984 -22.05701 1.000 33.09379 32 VAL C N 1
ATOM 4209 C CA . VAL C 1 32 ? 35.50583 37.13159 -22.07440 1.000 26.14068 32 VAL C CA 1
ATOM 4210 C C . VAL C 1 32 ? 36.67224 36.26177 -21.62580 1.000 32.88654 32 VAL C C 1
ATOM 4211 O O . VAL C 1 32 ? 36.49128 35.29101 -20.88019 1.000 41.68759 32 VAL C O 1
ATOM 4215 N N . ALA C 1 33 ? 37.88737 36.59825 -22.06724 1.000 39.57052 33 ALA C N 1
ATOM 4216 C CA . ALA C 1 33 ? 39.06296 35.83410 -21.66274 1.000 39.20286 33 ALA C CA 1
ATOM 4217 C C . ALA C 1 33 ? 39.27476 35.90227 -20.15687 1.000 36.00552 33 ALA C C 1
ATOM 4218 O O . ALA C 1 33 ? 39.63905 34.90135 -19.52769 1.000 31.66201 33 ALA C O 1
ATOM 4220 N N . ARG C 1 34 ? 39.05741 37.07769 -19.56185 1.000 31.92965 34 ARG C N 1
ATOM 4221 C CA . ARG C 1 34 ? 39.12849 37.19046 -18.10946 1.000 52.20417 34 ARG C CA 1
ATOM 4222 C C . ARG C 1 34 ? 38.09435 36.29405 -17.44351 1.000 48.56532 34 ARG C C 1
ATOM 4223 O O . ARG C 1 34 ? 38.39476 35.61296 -16.45662 1.000 51.17874 34 ARG C O 1
ATOM 4231 N N . ALA C 1 35 ? 36.87232 36.27206 -17.98179 1.000 31.73068 35 ALA C N 1
ATOM 4232 C CA . ALA C 1 35 ? 35.80324 35.48550 -17.37624 1.000 26.86399 35 ALA C CA 1
ATOM 4233 C C . ALA C 1 35 ? 36.14498 34.00100 -17.35691 1.000 32.92734 35 ALA C C 1
ATOM 4234 O O . ALA C 1 35 ? 35.93341 33.32281 -16.34536 1.000 41.14751 35 ALA C O 1
ATOM 4236 N N . LEU C 1 36 ? 36.68127 33.47807 -18.46198 1.000 35.80653 36 LEU C N 1
ATOM 4237 C CA . LEU C 1 36 ? 37.03002 32.06147 -18.50703 1.000 31.38891 36 LEU C CA 1
ATOM 4238 C C . LEU C 1 36 ? 38.14695 31.73445 -17.52383 1.000 40.33472 36 LEU C C 1
ATOM 4239 O O . LEU C 1 36 ? 38.09688 30.70597 -16.83928 1.000 43.81672 36 LEU C O 1
ATOM 4244 N N . SER C 1 37 ? 39.16118 32.59825 -17.43584 1.000 37.83789 37 SER C N 1
ATOM 4245 C CA . SER C 1 37 ? 40.25219 32.35675 -16.49828 1.000 37.82404 37 SER C CA 1
ATOM 4246 C C . SER C 1 37 ? 39.80654 32.54691 -15.05306 1.000 41.58803 37 SER C C 1
ATOM 4247 O O . SER C 1 37 ? 40.30406 31.85296 -14.15904 1.000 42.66715 37 SER C O 1
ATOM 4250 N N . LEU C 1 38 ? 38.87852 33.47468 -14.80216 1.000 36.72008 38 LEU C N 1
ATOM 4251 C CA . LEU C 1 38 ? 38.34265 33.63881 -13.45370 1.000 35.68087 38 LEU C CA 1
ATOM 4252 C C . LEU C 1 38 ? 37.47623 32.44865 -13.06065 1.000 38.00096 38 LEU C C 1
ATOM 4253 O O . LEU C 1 38 ? 37.61456 31.90493 -11.95838 1.000 40.81809 38 LEU C O 1
ATOM 4258 N N . VAL C 1 39 ? 36.57513 32.02938 -13.95332 1.000 28.85985 39 VAL C N 1
ATOM 4259 C CA . VAL C 1 39 ? 35.71265 30.88695 -13.66147 1.000 29.56870 39 VAL C CA 1
ATOM 4260 C C . VAL C 1 39 ? 36.54840 29.63050 -13.44645 1.000 37.47441 39 VAL C C 1
ATOM 4261 O O . VAL C 1 39 ? 36.22910 28.79509 -12.59175 1.000 46.32935 39 VAL C O 1
ATOM 4265 N N . ASN C 1 40 ? 37.64194 29.48746 -14.20116 1.000 30.83441 40 ASN C N 1
ATOM 4266 C CA . ASN C 1 40 ? 38.55656 28.36803 -13.98827 1.000 35.04879 40 ASN C CA 1
ATOM 4267 C C . ASN C 1 40 ? 39.08445 28.34880 -12.55911 1.000 46.00160 40 ASN C C 1
ATOM 4268 O O . ASN C 1 40 ? 39.12178 27.29577 -11.91196 1.000 50.34713 40 ASN C O 1
ATOM 4273 N N . GLU C 1 41 ? 39.50196 29.50938 -12.04983 1.000 42.83152 41 GLU C N 1
ATOM 4274 C CA . GLU C 1 41 ? 40.01584 29.57044 -10.68610 1.000 36.95191 41 GLU C CA 1
ATOM 4275 C C . GLU C 1 41 ? 38.92382 29.25863 -9.67162 1.000 38.48036 41 GLU C C 1
ATOM 4276 O O . GLU C 1 41 ? 39.18899 28.62925 -8.64069 1.000 51.27597 41 GLU C O 1
ATOM 4282 N N . LEU C 1 42 ? 37.68854 29.68610 -9.94754 1.000 36.39913 42 LEU C N 1
ATOM 4283 C CA . LEU C 1 42 ? 36.57816 29.33757 -9.06782 1.000 39.78557 42 LEU C CA 1
ATOM 4284 C C . LEU C 1 42 ? 36.32621 27.83728 -9.05822 1.000 33.95449 42 LEU C C 1
ATOM 4285 O O . LEU C 1 42 ? 35.86901 27.29200 -8.04800 1.000 29.96815 42 LEU C O 1
ATOM 4290 N N . GLU C 1 43 ? 36.61361 27.15352 -10.16625 1.000 37.38670 43 GLU C N 1
ATOM 4291 C CA . GLU C 1 43 ? 36.56201 25.69662 -10.15633 1.000 39.78260 43 GLU C CA 1
ATOM 4292 C C . GLU C 1 43 ? 37.63860 25.12617 -9.24322 1.000 39.10882 43 GLU C C 1
ATOM 4293 O O . GLU C 1 43 ? 37.36801 24.23825 -8.42711 1.000 45.87541 43 GLU C O 1
ATOM 4299 N N . ARG C 1 44 ? 38.86666 25.63987 -9.35744 1.000 38.73997 44 ARG C N 1
ATOM 4300 C CA . ARG C 1 44 ? 39.96047 25.14574 -8.52675 1.000 40.34413 44 ARG C CA 1
ATOM 4301 C C . ARG C 1 44 ? 39.70719 25.42459 -7.05016 1.000 32.13999 44 ARG C C 1
ATOM 4302 O O . ARG C 1 44 ? 39.96561 24.56803 -6.19644 1.000 30.30427 44 ARG C O 1
ATOM 4310 N N . LEU C 1 45 ? 39.20454 26.61907 -6.72834 1.000 29.00046 45 LEU C N 1
ATOM 4311 C CA . LEU C 1 45 ? 38.95056 26.95885 -5.33176 1.000 33.42442 45 LEU C CA 1
ATOM 4312 C C . LEU C 1 45 ? 37.81548 26.12200 -4.75396 1.000 34.90009 45 LEU C C 1
ATOM 4313 O O . LEU C 1 45 ? 37.89206 25.67320 -3.60417 1.000 34.42105 45 LEU C O 1
ATOM 4318 N N . ALA C 1 46 ? 36.75377 25.90189 -5.53388 1.000 34.39228 46 ALA C N 1
ATOM 4319 C CA . ALA C 1 46 ? 35.63715 25.09876 -5.04753 1.000 26.00309 46 ALA C CA 1
ATOM 4320 C C . ALA C 1 46 ? 36.03243 23.64125 -4.85592 1.000 32.90394 46 ALA C C 1
ATOM 4321 O O . ALA C 1 46 ? 35.51396 22.97491 -3.95288 1.000 45.41611 46 ALA C O 1
ATOM 4323 N N . ARG C 1 47 ? 36.94192 23.12898 -5.68888 1.000 31.22099 47 ARG C N 1
ATOM 4324 C CA . ARG C 1 47 ? 37.41415 21.75977 -5.52276 1.000 36.77881 47 ARG C CA 1
ATOM 4325 C C . ARG C 1 47 ? 38.23252 21.58204 -4.25093 1.000 38.25112 47 ARG C C 1
ATOM 4326 O O . ARG C 1 47 ? 38.44845 20.44346 -3.82287 1.000 42.97460 47 ARG C O 1
ATOM 4334 N N . LYS C 1 48 ? 38.69025 22.67410 -3.63979 1.000 38.39683 48 LYS C N 1
ATOM 4335 C CA . LYS C 1 48 ? 39.43834 22.60391 -2.39143 1.000 44.12688 48 LYS C CA 1
ATOM 4336 C C . LYS C 1 48 ? 38.60259 22.96101 -1.17182 1.000 42.07752 48 LYS C C 1
ATOM 4337 O O . LYS C 1 48 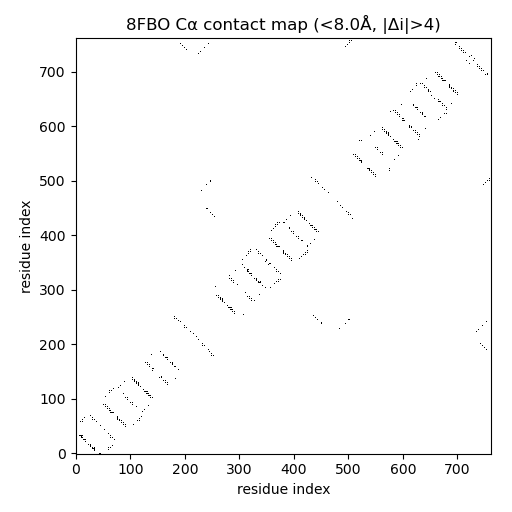? 38.89820 22.48215 -0.07211 1.000 48.04511 48 LYS C O 1
ATOM 4343 N N . THR C 1 49 ? 37.57116 23.78906 -1.33470 1.000 38.81584 49 THR C N 1
ATOM 4344 C CA . THR C 1 49 ? 36.63468 24.05254 -0.25124 1.000 30.28078 49 THR C CA 1
ATOM 4345 C C . THR C 1 49 ? 35.48779 23.05316 -0.21110 1.000 28.36154 49 THR C C 1
ATOM 4346 O O . THR C 1 49 ? 34.79763 22.96436 0.81074 1.000 28.63061 49 THR C O 1
ATOM 4350 N N . GLY C 1 50 ? 35.27179 22.30383 -1.29119 1.000 34.38785 50 GLY C N 1
ATOM 4351 C CA . GLY C 1 50 ? 34.22225 21.30430 -1.32108 1.000 42.74514 50 GLY C CA 1
ATOM 4352 C C . GLY C 1 50 ? 32.81779 21.84432 -1.19198 1.000 33.70582 50 GLY C C 1
ATOM 4353 O O . GLY C 1 50 ? 31.91745 21.10839 -0.78141 1.000 35.53856 50 GLY C O 1
ATOM 4354 N N . SER C 1 51 ? 32.60083 23.10939 -1.53748 1.000 24.58840 51 SER C N 1
ATOM 4355 C CA . SER C 1 51 ? 31.30016 23.74604 -1.38783 1.000 19.74104 51 SER C CA 1
ATOM 4356 C C . SER C 1 51 ? 30.45355 23.52037 -2.63392 1.000 16.54596 51 SER C C 1
ATOM 4357 O O . SER C 1 51 ? 30.88296 23.83329 -3.74901 1.000 21.92034 51 SER C O 1
ATOM 4360 N N . THR C 1 52 ? 29.24813 22.97836 -2.43935 1.000 14.55301 52 THR C N 1
ATOM 4361 C CA . THR C 1 52 ? 28.33198 22.80263 -3.56102 1.000 12.21341 52 THR C CA 1
ATOM 4362 C C . THR C 1 52 ? 27.83293 24.14032 -4.09219 1.000 10.40598 52 THR C C 1
ATOM 4363 O O . THR C 1 52 ? 27.48090 24.24263 -5.27245 1.000 12.11769 52 THR C O 1
ATOM 4367 N N . GLU C 1 53 ? 27.79858 25.17112 -3.24399 1.000 12.76509 53 GLU C N 1
ATOM 4368 C CA . GLU C 1 53 ? 27.32938 26.48213 -3.68204 1.000 14.20428 53 GLU C CA 1
ATOM 4369 C C . GLU C 1 53 ? 28.24874 27.07655 -4.74048 1.000 18.22701 53 GLU C C 1
ATOM 4370 O O . GLU C 1 53 ? 27.78371 27.55682 -5.78087 1.000 26.28766 53 GLU C O 1
ATOM 4376 N N . VAL C 1 54 ? 29.55909 27.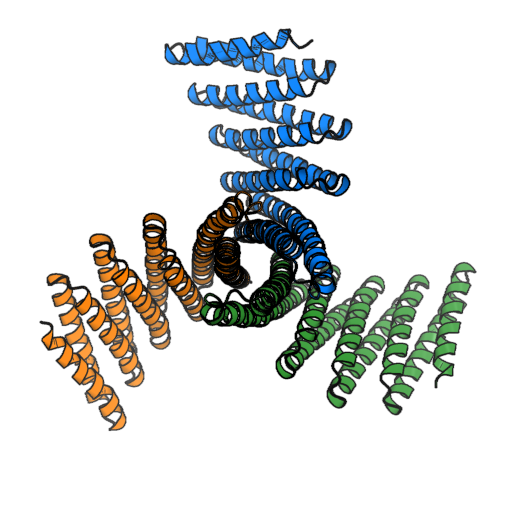06470 -4.48810 1.000 16.29229 54 VAL C N 1
ATOM 4377 C CA . VAL C 1 54 ? 30.49055 27.67843 -5.42847 1.000 13.37819 54 VAL C CA 1
ATOM 4378 C C . VAL C 1 54 ? 30.51482 26.90205 -6.73917 1.000 16.29301 54 VAL C C 1
ATOM 4379 O O . VAL C 1 54 ? 30.60884 27.49283 -7.82100 1.000 21.11239 54 VAL C O 1
ATOM 4383 N N . LEU C 1 55 ? 30.41402 25.57108 -6.66862 1.000 15.09717 55 LEU C N 1
ATOM 4384 C CA . LEU C 1 55 ? 30.34960 24.77062 -7.88871 1.000 12.77341 55 LEU C CA 1
ATOM 4385 C C . LEU C 1 55 ? 29.12355 25.12724 -8.71999 1.000 14.97186 55 LEU C C 1
ATOM 4386 O O . LEU C 1 55 ? 29.18225 25.13462 -9.95496 1.000 17.20271 55 LEU C O 1
ATOM 4391 N N . ILE C 1 56 ? 28.00267 25.42459 -8.06073 1.000 14.12676 56 ILE C N 1
ATOM 4392 C CA . ILE C 1 56 ? 26.79161 25.80332 -8.78296 1.000 12.50134 56 ILE C CA 1
ATOM 4393 C C . ILE C 1 56 ? 26.92880 27.21109 -9.35195 1.000 15.56304 56 ILE C C 1
ATOM 4394 O O . ILE C 1 56 ? 26.62069 27.45810 -10.52384 1.000 16.61231 56 ILE C O 1
ATOM 4399 N N . GLU C 1 57 ? 27.39897 28.15561 -8.53417 1.000 19.46569 57 GLU C N 1
ATOM 4400 C CA . GLU C 1 57 ? 27.58362 29.51996 -9.01445 1.000 21.37277 57 GLU C CA 1
ATOM 4401 C C . GLU C 1 57 ? 28.70743 29.62711 -10.03706 1.000 20.54195 57 GLU C C 1
ATOM 4402 O O . GLU C 1 57 ? 28.70381 30.56252 -10.84334 1.000 24.82687 57 GLU C O 1
ATOM 4408 N N . ALA C 1 58 ? 29.66381 28.69545 -10.02762 1.000 16.14723 58 ALA C N 1
ATOM 4409 C CA . ALA C 1 58 ? 30.68169 28.67741 -11.07300 1.000 16.33471 58 ALA C CA 1
ATOM 4410 C C . ALA C 1 58 ? 30.13470 28.09110 -12.36732 1.000 14.89851 58 ALA C C 1
ATOM 4411 O O . ALA C 1 58 ? 30.48396 28.55441 -13.45893 1.000 17.33089 58 ALA C O 1
ATOM 4413 N N . ALA C 1 59 ? 29.28270 27.06865 -12.26307 1.000 14.02072 59 ALA C N 1
ATOM 4414 C CA . ALA C 1 59 ? 28.67431 26.48690 -13.45434 1.000 15.42296 59 ALA C CA 1
ATOM 4415 C C . ALA C 1 59 ? 27.73996 27.47872 -14.13556 1.000 18.68661 59 ALA C C 1
ATOM 4416 O O . ALA C 1 59 ? 27.74257 27.59772 -15.36628 1.000 23.06221 59 ALA C O 1
ATOM 4418 N N . ARG C 1 60 ? 26.94004 28.20665 -13.35205 1.000 15.71911 60 ARG C N 1
ATOM 4419 C CA . ARG C 1 60 ? 26.04534 29.20640 -13.92262 1.000 17.63628 60 ARG C CA 1
ATOM 4420 C C . ARG C 1 60 ? 26.80231 30.38392 -14.52023 1.000 21.41079 60 ARG C C 1
ATOM 4421 O O . ARG C 1 60 ? 26.27894 31.04492 -15.42327 1.000 21.95830 60 ARG C O 1
ATOM 4429 N N . LEU C 1 61 ? 28.01794 30.65920 -14.04425 1.000 21.97462 61 LEU C N 1
ATOM 4430 C CA . LEU C 1 61 ? 28.86148 31.64580 -14.70908 1.000 18.12124 61 LEU C CA 1
ATOM 4431 C C . LEU C 1 61 ? 29.44835 31.08169 -15.99659 1.000 20.47718 61 LEU C C 1
ATOM 4432 O O . LEU C 1 61 ? 29.38493 31.72544 -17.04912 1.000 25.53266 61 LEU C O 1
ATOM 4437 N N . ALA C 1 62 ? 30.01308 29.87184 -15.92979 1.000 14.75679 62 ALA C N 1
ATOM 4438 C CA . ALA C 1 62 ? 30.60273 29.25572 -17.11412 1.000 14.20676 62 ALA C CA 1
ATOM 4439 C C . ALA C 1 62 ? 29.58248 29.09242 -18.23280 1.000 18.05372 62 ALA C C 1
ATOM 4440 O O . ALA C 1 62 ? 29.93870 29.17440 -19.41404 1.000 24.01952 62 ALA C O 1
ATOM 4442 N N . ILE C 1 63 ? 28.31440 28.86699 -17.88510 1.000 20.12295 63 ILE C N 1
ATOM 4443 C CA . ILE C 1 63 ? 27.27267 28.75999 -18.90178 1.000 16.19761 63 ILE C CA 1
ATOM 4444 C C . ILE C 1 63 ? 27.04182 30.11057 -19.56915 1.000 18.55534 63 ILE C C 1
ATOM 4445 O O . ILE C 1 63 ? 26.99758 30.21322 -20.80066 1.000 24.49893 63 ILE C O 1
ATOM 4450 N N . GLU C 1 64 ? 26.90105 31.17039 -18.76831 1.000 19.98768 64 GLU C N 1
ATOM 4451 C CA . GLU C 1 64 ? 26.67780 32.49391 -19.33799 1.000 25.00095 64 GLU C CA 1
ATOM 4452 C C . GLU C 1 64 ? 27.93385 33.06982 -19.97987 1.000 27.60150 64 GLU C C 1
ATOM 4453 O O . GLU C 1 64 ? 27.82559 33.97510 -20.81316 1.000 36.31657 64 GLU C O 1
ATOM 4459 N N . VAL C 1 65 ? 29.11849 32.57473 -19.61441 1.000 19.06913 65 VAL C N 1
ATOM 4460 C CA . VAL C 1 65 ? 30.31735 32.92062 -20.37174 1.000 18.46641 65 VAL C CA 1
ATOM 4461 C C . VAL C 1 65 ? 30.23904 32.33000 -21.77359 1.000 18.14172 65 VAL C C 1
ATOM 4462 O O . VAL C 1 65 ? 30.63552 32.96887 -22.75566 1.000 27.01646 65 VAL C O 1
ATOM 4466 N N . ALA C 1 66 ? 29.71182 31.10877 -21.89166 1.000 14.64668 66 ALA C N 1
ATOM 4467 C CA . ALA C 1 66 ? 29.51218 30.51225 -23.20811 1.000 15.74653 66 ALA C CA 1
ATOM 4468 C C . ALA C 1 66 ? 28.47736 31.28690 -24.01447 1.000 20.95358 66 ALA C C 1
ATOM 4469 O O . ALA C 1 66 ? 28.60948 31.42196 -25.23680 1.000 26.71739 66 ALA C O 1
ATOM 4471 N N . ARG C 1 67 ? 27.43721 31.79746 -23.34920 1.000 18.42857 67 ARG C N 1
ATOM 4472 C CA . ARG C 1 67 ? 26.44064 32.60736 -24.04308 1.000 25.81521 67 ARG C CA 1
ATOM 4473 C C . ARG C 1 67 ? 27.04829 33.90819 -24.55317 1.000 31.68226 67 ARG C C 1
ATOM 4474 O O . ARG C 1 67 ? 26.71841 34.36544 -25.65431 1.000 27.34240 67 ARG C O 1
ATOM 4482 N N . VAL C 1 68 ? 27.94077 34.51483 -23.76890 1.000 29.94350 68 VAL C N 1
ATOM 4483 C CA . VAL C 1 68 ? 28.58550 35.75298 -24.19229 1.000 23.97030 68 VAL C CA 1
ATOM 4484 C C . VAL C 1 68 ? 29.64964 35.47539 -25.24613 1.000 28.96947 68 VAL C C 1
ATOM 4485 O O . VAL C 1 68 ? 29.75508 36.20250 -26.23980 1.000 49.89627 68 VAL C O 1
ATOM 4489 N N . ALA C 1 69 ? 30.44269 34.41503 -25.05876 1.000 20.01666 69 ALA C N 1
ATOM 4490 C CA . ALA C 1 69 ? 31.48821 34.07634 -26.02007 1.000 17.10129 69 ALA C CA 1
ATOM 4491 C C . ALA C 1 69 ? 30.93629 33.83914 -27.41985 1.000 25.63210 69 ALA C C 1
ATOM 4492 O O . ALA C 1 69 ? 31.69976 33.87421 -28.39116 1.000 29.28434 69 ALA C O 1
ATOM 4494 N N . LEU C 1 70 ? 29.63132 33.59601 -27.54299 1.000 24.46387 70 LEU C N 1
ATOM 4495 C CA . LEU C 1 70 ? 29.00470 33.49424 -28.85592 1.000 24.68319 70 LEU C CA 1
ATOM 4496 C C . LEU C 1 70 ? 28.85209 34.86453 -29.49841 1.000 27.35547 70 LEU C C 1
ATOM 4497 O O . LEU C 1 70 ? 29.37086 35.11511 -30.59231 1.000 47.73373 70 LEU C O 1
ATOM 4502 N N . LYS C 1 71 ? 28.12270 35.76221 -28.82971 1.000 28.64758 71 LYS C N 1
ATOM 4503 C CA . LYS C 1 71 ? 27.87755 37.09259 -29.37465 1.000 32.97841 71 LYS C CA 1
ATOM 4504 C C . LYS C 1 71 ? 29.17797 37.82918 -29.66187 1.000 31.43334 71 LYS C C 1
ATOM 4505 O O . LYS C 1 71 ? 29.22664 38.67725 -30.56015 1.000 33.71859 71 LYS C O 1
ATOM 4511 N N . VAL C 1 72 ? 30.24107 37.51436 -28.91950 1.000 25.71299 72 VAL C N 1
ATOM 4512 C CA . VAL C 1 72 ? 31.54012 38.11133 -29.20191 1.000 23.18752 72 VAL C CA 1
ATOM 4513 C C . VAL C 1 72 ? 32.12924 37.51652 -30.47590 1.000 24.32173 72 VAL C C 1
ATOM 4514 O O . VAL C 1 72 ? 32.92929 38.16333 -31.16380 1.000 44.04683 72 VAL C O 1
ATOM 4518 N N . GLY C 1 73 ? 31.72840 36.29775 -30.82911 1.000 26.39880 73 GLY C N 1
ATOM 4519 C CA . GLY C 1 73 ? 32.22955 35.65437 -32.02750 1.000 22.35163 73 GLY C CA 1
ATOM 4520 C C . GLY C 1 73 ? 33.43288 34.77503 -31.76185 1.000 29.97020 73 GLY C C 1
ATOM 4521 O O . GLY C 1 73 ? 34.36793 34.73366 -32.56573 1.000 28.94163 73 GLY C O 1
ATOM 4522 N N . SER C 1 74 ? 33.42411 34.06568 -30.63573 1.000 41.50470 74 SER C N 1
ATOM 4523 C CA . SER C 1 74 ? 34.54001 33.21574 -30.22168 1.000 30.43028 74 SER C CA 1
ATOM 4524 C C . SER C 1 74 ? 34.00458 31.85836 -29.78695 1.000 20.00168 74 SER C C 1
ATOM 4525 O O . SER C 1 74 ? 33.95847 31.54606 -28.59132 1.000 20.56253 74 SER C O 1
ATOM 4528 N N . PRO C 1 75 ? 33.59248 31.01871 -30.74116 1.000 24.09192 75 PRO C N 1
ATOM 4529 C CA . PRO C 1 75 ? 33.03462 29.70905 -30.36964 1.000 29.70536 75 PRO C CA 1
ATOM 4530 C C . PRO C 1 75 ? 34.04602 28.77455 -29.72849 1.000 34.02682 75 PRO C C 1
ATOM 4531 O O . PRO C 1 75 ? 33.63595 27.79989 -29.08602 1.000 29.83497 75 PRO C O 1
ATOM 4535 N N . GLU C 1 76 ? 35.34731 29.03438 -29.87891 1.000 36.98182 76 GLU C N 1
ATOM 4536 C CA . GLU C 1 76 ? 36.34469 28.25711 -29.14935 1.000 30.18925 76 GLU C CA 1
ATOM 4537 C C . GLU C 1 76 ? 36.30385 28.58642 -27.66308 1.000 29.93554 76 GLU C C 1
ATOM 4538 O O . GLU C 1 76 ? 36.34146 27.68762 -26.81475 1.000 39.56235 76 GLU C O 1
ATOM 4544 N N . MET C 1 77 ? 36.23238 29.87809 -27.32998 1.000 30.39583 77 MET C N 1
ATOM 4545 C CA . MET C 1 77 ? 36.04610 30.27708 -25.93952 1.000 22.13219 77 MET C CA 1
ATOM 4546 C C . MET C 1 77 ? 34.73522 29.74248 -25.38192 1.000 26.44621 77 MET C C 1
ATOM 4547 O O . MET C 1 77 ? 34.62414 29.50317 -24.17418 1.000 42.09799 77 MET C O 1
ATOM 4552 N N . ALA C 1 78 ? 33.73718 29.54564 -26.24587 1.000 24.12792 78 ALA C N 1
ATOM 4553 C CA . ALA C 1 78 ? 32.46075 28.98740 -25.81987 1.000 24.05165 78 ALA C CA 1
ATOM 4554 C C . ALA C 1 78 ? 32.49845 27.46485 -25.74584 1.000 24.32701 78 ALA C C 1
ATOM 4555 O O . ALA C 1 78 ? 31.79674 26.87450 -24.91633 1.000 30.77026 78 ALA C O 1
ATOM 4557 N N . GLN C 1 79 ? 33.29418 26.81397 -26.60049 1.000 20.39193 79 GLN C N 1
ATOM 4558 C CA . GLN C 1 79 ? 33.52077 25.37865 -26.45083 1.000 22.69043 79 GLN C CA 1
ATOM 4559 C C . GLN C 1 79 ? 34.14458 25.06883 -25.09776 1.000 25.83603 79 GLN C C 1
ATOM 4560 O O . GLN C 1 79 ? 33.64641 24.22167 -24.34658 1.000 23.92799 79 GLN C O 1
ATOM 4566 N N . LEU C 1 80 ? 35.25141 25.74434 -24.77876 1.000 28.31375 80 LEU C N 1
ATOM 4567 C CA . LEU C 1 80 ? 35.89395 25.55617 -23.48352 1.000 22.33973 80 LEU C CA 1
ATOM 4568 C C . LEU C 1 80 ? 34.93624 25.87995 -22.34517 1.000 23.81097 80 LEU C C 1
ATOM 4569 O O . LEU C 1 80 ? 34.91284 25.17979 -21.32709 1.000 27.46445 80 LEU C O 1
ATOM 4574 N N . ALA C 1 81 ? 34.12456 26.92832 -22.50769 1.000 19.51790 81 ALA C N 1
ATOM 4575 C CA . ALA C 1 81 ? 33.18082 27.30300 -21.45955 1.000 20.19740 81 ALA C CA 1
ATOM 4576 C C . ALA C 1 81 ? 32.15687 26.20033 -21.21462 1.000 20.27019 81 ALA C C 1
ATOM 4577 O O . ALA C 1 81 ? 31.81062 25.91021 -20.06295 1.000 19.84474 81 ALA C O 1
ATOM 4579 N N . VAL C 1 82 ? 31.66572 25.56877 -22.28376 1.000 17.62140 82 VAL C N 1
ATOM 4580 C CA . VAL C 1 82 ? 30.72498 24.46467 -22.11988 1.000 12.98199 82 VAL C CA 1
ATOM 4581 C C . VAL C 1 82 ? 31.42159 23.25418 -21.51152 1.000 19.64263 82 VAL C C 1
ATOM 4582 O O . VAL C 1 82 ? 30.88846 22.60834 -20.60042 1.000 20.04686 82 VAL C O 1
ATOM 4586 N N . GLU C 1 83 ? 32.61810 22.92350 -22.00811 1.000 21.78444 83 GLU C N 1
ATOM 4587 C CA . GLU C 1 83 ? 33.38528 21.81983 -21.43746 1.000 19.71667 83 GLU C CA 1
ATOM 4588 C C . GLU C 1 83 ? 33.58181 22.00143 -19.93944 1.000 18.56838 83 GLU C C 1
ATOM 4589 O O . GLU C 1 83 ? 33.41308 21.05614 -19.16049 1.000 21.95450 83 GLU C O 1
ATOM 4595 N N . LEU C 1 84 ? 33.93324 23.21713 -19.51867 1.000 21.07218 84 LEU C N 1
ATOM 4596 C CA . LEU C 1 84 ? 34.13293 23.49887 -18.10363 1.000 27.89508 84 LEU C CA 1
ATOM 4597 C C . LEU C 1 84 ? 32.83792 23.42933 -17.30769 1.000 22.60752 84 LEU C C 1
ATOM 4598 O O . LEU C 1 84 ? 32.88472 23.22795 -16.08987 1.000 28.94415 84 LEU C O 1
ATOM 4603 N N . ALA C 1 85 ? 31.68657 23.59370 -17.96059 1.000 20.46886 85 ALA C N 1
ATOM 4604 C CA . ALA C 1 85 ? 30.42179 23.43869 -17.25222 1.000 14.48524 85 ALA C CA 1
ATOM 4605 C C . ALA C 1 85 ? 30.15124 21.97397 -16.93174 1.000 13.08374 85 ALA C C 1
ATOM 4606 O O . ALA C 1 85 ? 29.65498 21.65277 -15.84611 1.000 18.89375 85 ALA C O 1
ATOM 4608 N N . LEU C 1 86 ? 30.47971 21.06998 -17.85924 1.000 14.25424 86 LEU C N 1
ATOM 4609 C CA . LEU C 1 86 ? 30.33298 19.64387 -17.58279 1.000 13.41230 86 LEU C CA 1
ATOM 4610 C C . LEU C 1 86 ? 31.29174 19.18851 -16.49023 1.000 20.10263 86 LEU C C 1
ATOM 4611 O O . LEU C 1 86 ? 30.92730 18.36172 -15.64546 1.000 30.16486 86 LEU C O 1
ATOM 4616 N N . ARG C 1 87 ? 32.52378 19.70765 -16.49346 1.000 18.47585 87 ARG C N 1
ATOM 4617 C CA . ARG C 1 87 ? 33.45076 19.38967 -15.41322 1.000 18.05606 87 ARG C CA 1
ATOM 4618 C C . ARG C 1 87 ? 32.87757 19.78877 -14.06176 1.000 27.51148 87 ARG C C 1
ATOM 4619 O O . ARG C 1 87 ? 33.13305 19.11839 -13.05596 1.000 33.23193 87 ARG C O 1
ATOM 4627 N N . LEU C 1 88 ? 32.09187 20.86625 -14.02136 1.000 23.95099 88 LEU C N 1
ATOM 4628 C CA . LEU C 1 88 ? 31.48513 21.30386 -12.77041 1.000 22.51800 88 LEU C CA 1
ATOM 4629 C C . LEU C 1 88 ? 30.23328 20.49825 -12.44194 1.000 22.38767 88 LEU C C 1
ATOM 4630 O O . LEU C 1 88 ? 29.98404 20.18667 -11.27180 1.000 29.64359 88 LEU C O 1
ATOM 4635 N N . VAL C 1 89 ? 29.43826 20.15091 -13.45691 1.000 17.02825 89 VAL C N 1
ATOM 4636 C CA . VAL C 1 89 ? 28.24305 19.34736 -13.22038 1.000 9.86876 89 VAL C CA 1
ATOM 4637 C C . VAL C 1 89 ? 28.62307 17.95362 -12.73405 1.000 17.67312 89 VAL C C 1
ATOM 4638 O O . VAL C 1 89 ? 27.99587 17.41096 -11.81629 1.000 30.92983 89 VAL C O 1
ATOM 4642 N N . GLN C 1 90 ? 29.66050 17.35522 -13.32810 1.000 17.20096 90 GLN C N 1
ATOM 4643 C CA . GLN C 1 90 ? 30.10484 16.04099 -12.87309 1.000 18.49557 90 GLN C CA 1
ATOM 4644 C C . GLN C 1 90 ? 30.69984 16.10034 -11.47235 1.000 23.64463 90 GLN C C 1
ATOM 4645 O O . GLN C 1 90 ? 30.59156 15.12995 -10.71425 1.000 29.42449 90 GLN C O 1
ATOM 4651 N N . GLU C 1 91 ? 31.32977 17.21910 -11.10878 1.000 21.78570 91 GLU C N 1
ATOM 4652 C CA . GLU C 1 91 ? 31.80753 17.37630 -9.74111 1.000 22.50491 91 GLU C CA 1
ATOM 4653 C C . GLU C 1 91 ? 30.66474 17.59483 -8.75950 1.000 18.80482 91 GLU C C 1
ATOM 4654 O O . GLU C 1 91 ? 30.84751 17.37990 -7.55669 1.000 26.30551 91 GLU C O 1
ATOM 4660 N N . LEU C 1 92 ? 29.49539 18.02084 -9.24132 1.000 17.89698 92 LEU C N 1
ATOM 4661 C CA . LEU C 1 92 ? 28.30178 17.99064 -8.40593 1.000 18.88524 92 LEU C CA 1
ATOM 4662 C C . LEU C 1 92 ? 27.73067 16.58405 -8.30550 1.000 27.15358 92 LEU C C 1
ATOM 4663 O O . LEU C 1 92 ? 27.13296 16.23429 -7.28237 1.000 33.08605 92 LEU C O 1
ATOM 4668 N N . GLU C 1 93 ? 27.90212 15.76920 -9.34941 1.000 31.93347 93 GLU C N 1
ATOM 4669 C CA . GLU C 1 93 ? 27.50332 14.36943 -9.25997 1.000 31.79393 93 GLU C CA 1
ATOM 4670 C C . GLU C 1 93 ? 28.29488 13.64913 -8.17845 1.000 35.58804 93 GLU C C 1
ATOM 4671 O O . GLU C 1 93 ? 27.75587 12.79314 -7.46785 1.000 43.34211 93 GLU C O 1
ATOM 4677 N N . ARG C 1 94 ? 29.57827 13.98810 -8.03633 1.000 31.86322 94 ARG C N 1
ATOM 4678 C CA . ARG C 1 94 ? 30.42001 13.30336 -7.06172 1.000 36.60442 94 ARG C CA 1
ATOM 4679 C C . ARG C 1 94 ? 30.09816 13.74407 -5.63895 1.000 42.50909 94 ARG C C 1
ATOM 4680 O O . ARG C 1 94 ? 30.00343 12.90758 -4.73313 1.000 61.88640 94 ARG C O 1
ATOM 4688 N N . GLN C 1 95 ? 29.92679 15.04948 -5.41741 1.000 31.82728 95 GLN C N 1
ATOM 4689 C CA . GLN C 1 95 ? 29.57519 15.52114 -4.08335 1.000 29.03332 95 GLN C CA 1
ATOM 4690 C C . GLN C 1 95 ? 28.13430 15.20552 -3.70730 1.000 27.53570 95 GLN C C 1
ATOM 4691 O O . GLN C 1 95 ? 27.78870 15.29953 -2.52545 1.000 32.21356 95 GLN C O 1
ATOM 4697 N N . ALA C 1 96 ? 27.29127 14.83488 -4.67167 1.000 23.61307 96 ALA C N 1
ATOM 4698 C CA . ALA C 1 96 ? 25.94366 14.38888 -4.34261 1.000 24.95238 96 ALA C CA 1
ATOM 4699 C C . ALA C 1 96 ? 25.92153 12.93239 -3.90222 1.000 33.31213 96 ALA C C 1
ATOM 4700 O O . ALA C 1 96 ? 25.02113 12.52922 -3.15818 1.000 37.58436 96 ALA C O 1
ATOM 4702 N N . ARG C 1 97 ? 26.88818 12.13147 -4.35601 1.000 3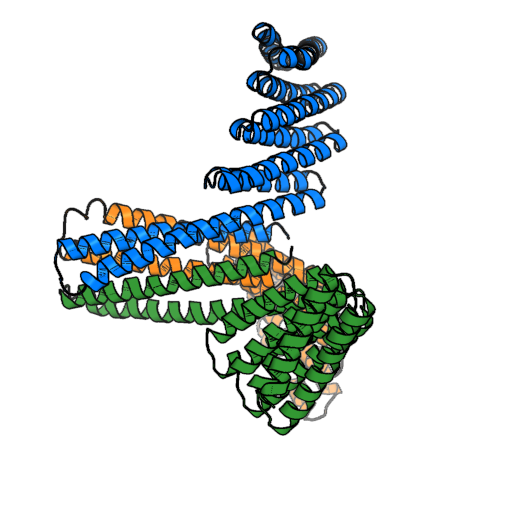3.99754 97 ARG C N 1
ATOM 4703 C CA . ARG C 1 97 ? 27.00632 10.75951 -3.87762 1.000 27.90735 97 ARG C CA 1
ATOM 4704 C C . ARG C 1 97 ? 27.78993 10.68159 -2.57457 1.000 35.75763 97 ARG C C 1
ATOM 4705 O O . ARG C 1 97 ? 27.53921 9.78753 -1.75880 1.000 52.61691 97 ARG C O 1
ATOM 4713 N N . LYS C 1 98 ? 28.73364 11.60145 -2.36002 1.000 36.46672 98 LYS C N 1
ATOM 4714 C CA . LYS C 1 98 ? 29.50838 11.61108 -1.12571 1.000 31.96364 98 LYS C CA 1
ATOM 4715 C C . LYS C 1 98 ? 28.78167 12.30539 0.01811 1.000 30.72664 98 LYS C C 1
ATOM 4716 O O . LYS C 1 98 ? 29.10858 12.05401 1.18247 1.000 51.45728 98 LYS C O 1
ATOM 4722 N N . THR C 1 99 ? 27.81073 13.16699 -0.28172 1.000 29.55377 99 THR C N 1
ATOM 4723 C CA . THR C 1 99 ? 26.95995 13.76992 0.73455 1.000 23.63318 99 THR C CA 1
ATOM 4724 C C . THR C 1 99 ? 25.54488 13.20758 0.72283 1.000 23.10583 99 THR C C 1
ATOM 4725 O O . THR C 1 99 ? 24.71757 13.63214 1.53635 1.000 22.22230 99 THR C O 1
ATOM 4729 N N . GLY C 1 100 ? 25.24333 12.27692 -0.18307 1.000 33.86380 100 GLY C N 1
ATOM 4730 C CA . GLY C 1 100 ? 23.96868 11.58171 -0.20355 1.000 32.86583 100 GLY C CA 1
ATOM 4731 C C . GLY C 1 100 ? 22.76230 12.46425 -0.44903 1.000 34.36799 100 GLY C C 1
ATOM 4732 O O . GLY C 1 100 ? 21.62029 12.03502 -0.25605 1.000 47.36523 100 GLY C O 1
ATOM 4733 N N . SER C 1 101 ? 22.99915 13.69620 -0.88637 1.000 23.50668 101 SER C N 1
ATOM 4734 C CA . SER C 1 101 ? 21.93629 14.67939 -1.04401 1.000 22.09739 101 SER C CA 1
ATOM 4735 C C . SER C 1 101 ? 21.30858 14.55345 -2.42815 1.000 19.87756 101 SER C C 1
ATOM 4736 O O . SER C 1 101 ? 21.99848 14.69229 -3.44394 1.000 24.20166 101 SER C O 1
ATOM 4739 N N . THR C 1 102 ? 19.99972 14.28946 -2.46648 1.000 17.23519 102 THR C N 1
ATOM 4740 C CA . THR C 1 102 ? 19.28044 14.25644 -3.73405 1.000 16.98300 102 THR C CA 1
ATOM 4741 C C . THR C 1 102 ? 19.01462 15.65118 -4.28043 1.000 23.24237 102 THR C C 1
ATOM 4742 O O . THR C 1 102 ? 18.77205 15.79837 -5.48369 1.000 30.31866 102 THR C O 1
ATOM 4746 N N . GLU C 1 103 ? 19.05501 16.67338 -3.42319 1.000 18.55511 103 GLU C N 1
ATOM 4747 C CA . GLU C 1 103 ? 18.81898 18.03631 -3.88206 1.000 20.85541 103 GLU C CA 1
ATOM 4748 C C . GLU C 1 103 ? 19.97736 18.55225 -4.72409 1.000 23.56612 103 GLU C C 1
ATOM 4749 O O . GLU C 1 103 ? 19.76289 19.34316 -5.64955 1.000 28.63930 103 GLU C O 1
ATOM 4755 N N . VAL C 1 104 ? 21.20449 18.12146 -4.42394 1.000 20.70231 104 VAL C N 1
ATOM 4756 C CA . VAL C 1 104 ? 22.32881 18.44912 -5.29388 1.000 17.92321 104 VAL C CA 1
ATOM 4757 C C . VAL C 1 104 ? 22.17668 17.74686 -6.63713 1.000 13.76102 104 VAL C C 1
ATOM 4758 O O . VAL C 1 104 ? 22.47227 18.32315 -7.69045 1.000 21.73019 104 VAL C O 1
ATOM 4762 N N . LEU C 1 105 ? 21.70233 16.49761 -6.62250 1.000 12.27843 105 LEU C N 1
ATOM 4763 C CA . LEU C 1 105 ? 21.45358 15.77425 -7.86689 1.000 15.78311 105 LEU C CA 1
ATOM 4764 C C . LEU C 1 105 ? 20.44131 16.50839 -8.73690 1.000 17.75248 105 LEU C C 1
ATOM 4765 O O . LEU C 1 105 ? 20.64967 16.67966 -9.94380 1.000 16.32126 105 LEU C O 1
ATOM 4770 N N . ILE C 1 106 ? 19.33187 16.94609 -8.13740 1.000 17.25018 106 ILE C N 1
ATOM 4771 C CA . ILE C 1 106 ? 18.28946 17.62764 -8.90062 1.000 13.72147 106 ILE C CA 1
ATOM 4772 C C . ILE C 1 106 ? 18.83106 18.92096 -9.49758 1.000 19.23044 106 ILE C C 1
ATOM 4773 O O . ILE C 1 106 ? 18.62435 19.21496 -10.68098 1.000 25.01427 106 ILE C O 1
ATOM 4778 N N . GLU C 1 107 ? 19.54881 19.70657 -8.69125 1.000 19.60161 107 GLU C N 1
ATOM 4779 C CA . GLU C 1 107 ? 20.13209 20.94349 -9.19719 1.000 21.11400 107 GLU C CA 1
ATOM 4780 C C . GLU C 1 107 ? 21.30743 20.69274 -10.13423 1.000 23.67283 107 GLU C C 1
ATOM 4781 O O . GLU C 1 107 ? 21.64916 21.57677 -10.92672 1.000 38.12286 107 GLU C O 1
ATOM 4787 N N . ALA C 1 108 ? 21.93273 19.51513 -10.06271 1.000 17.73184 108 ALA C N 1
ATOM 4788 C CA . ALA C 1 108 ? 22.96136 19.15921 -11.03350 1.000 11.65360 108 ALA C CA 1
ATOM 4789 C C . ALA C 1 108 ? 22.36044 18.70746 -12.35634 1.000 13.44901 108 ALA C C 1
ATOM 4790 O O . ALA C 1 108 ? 22.93808 18.97302 -13.41576 1.000 21.81928 108 ALA C O 1
ATOM 4792 N N . ALA C 1 109 ? 21.21418 18.02488 -12.31988 1.000 13.59325 109 ALA C N 1
ATOM 4793 C CA . ALA C 1 109 ? 20.55959 17.62957 -13.56233 1.000 11.17463 109 ALA C CA 1
ATOM 4794 C C . ALA C 1 109 ? 20.00912 18.84261 -14.30008 1.000 14.69094 109 ALA C C 1
ATOM 4795 O O . ALA C 1 109 ? 20.08204 18.91262 -15.53285 1.000 14.76344 109 ALA C O 1
ATOM 4797 N N . ARG C 1 110 ? 19.45583 19.80913 -13.56178 1.000 15.76734 110 ARG C N 1
ATOM 4798 C CA . ARG C 1 110 ? 19.00798 21.04981 -14.18474 1.000 14.06758 110 ARG C CA 1
ATOM 4799 C C . ARG C 1 110 ? 20.15984 21.77814 -14.86238 1.000 14.19606 110 ARG C C 1
ATOM 4800 O O . ARG C 1 110 ? 19.96473 22.41772 -15.90224 1.000 17.80242 110 ARG C O 1
ATOM 4808 N N . LEU C 1 111 ? 21.36284 21.69626 -14.28918 1.000 10.42167 111 LEU C N 1
ATOM 4809 C CA . LEU C 1 111 ? 22.52640 22.30293 -14.92549 1.000 15.82656 111 LEU C CA 1
ATOM 4810 C C . LEU C 1 111 ? 22.95701 21.51105 -16.15297 1.000 11.62732 111 LEU C C 1
ATOM 4811 O O . LEU C 1 111 ? 23.26891 22.09627 -17.19631 1.000 20.68962 111 LEU C O 1
ATOM 4816 N N . ALA C 1 112 ? 22.97125 20.17879 -16.05185 1.000 14.73492 112 ALA C N 1
ATOM 4817 C CA . ALA C 1 112 ? 23.36395 19.35593 -17.19156 1.000 13.69888 112 ALA C CA 1
ATOM 4818 C C . ALA C 1 112 ? 22.42824 19.55299 -18.37664 1.000 15.89846 112 ALA C C 1
ATOM 4819 O O . ALA C 1 112 ? 22.84178 19.38049 -19.52902 1.000 12.72530 112 ALA C O 1
ATOM 4821 N N . ILE C 1 113 ? 21.16940 19.91166 -18.11718 1.000 16.26705 113 ILE C N 1
ATOM 4822 C CA . ILE C 1 113 ? 20.24271 20.20518 -19.20473 1.000 9.52431 113 ILE C CA 1
ATOM 4823 C C . ILE C 1 113 ? 20.55893 21.56175 -19.82268 1.000 0.00008 113 ILE C C 1
ATOM 4824 O O . ILE C 1 113 ? 20.55994 21.71426 -21.05041 1.000 12.77506 113 ILE C O 1
ATOM 4829 N N . GLU C 1 114 ? 20.84099 22.56615 -18.98712 1.000 11.72421 114 GLU C N 1
ATOM 4830 C CA . GLU C 1 114 ? 21.19499 23.88155 -19.51149 1.000 14.33567 114 GLU C CA 1
ATOM 4831 C C . GLU C 1 114 ? 22.49046 23.83876 -20.31058 1.000 10.26167 114 GLU C C 1
ATOM 4832 O O . GLU C 1 114 ? 22.65116 24.59984 -21.27120 1.000 11.27523 114 GLU C O 1
ATOM 4838 N N . VAL C 1 115 ? 23.42379 22.96408 -19.93177 1.000 11.41674 115 VAL C N 1
ATOM 4839 C CA . VAL C 1 115 ? 24.66606 22.83751 -20.68635 1.000 8.86518 115 VAL C CA 1
ATOM 4840 C C . VAL C 1 115 ? 24.38775 22.29108 -22.08138 1.000 13.95154 115 VAL C C 1
ATOM 4841 O O . VAL C 1 115 ? 25.02246 22.69839 -23.06219 1.000 22.14029 115 VAL C O 1
ATOM 4845 N N . ALA C 1 116 ? 23.42685 21.37108 -22.19588 1.000 15.09006 116 ALA C N 1
ATOM 4846 C CA . ALA C 1 116 ? 23.11700 20.78160 -23.49415 1.000 12.77095 116 ALA C CA 1
ATOM 4847 C C . ALA C 1 116 ? 22.45682 21.79508 -24.42109 1.000 15.64154 116 ALA C C 1
ATOM 4848 O O . ALA C 1 116 ? 22.80490 21.87869 -25.60511 1.000 31.08514 116 ALA C O 1
ATOM 4850 N N . ARG C 1 117 ? 21.50608 22.57814 -23.90276 1.000 10.62959 117 ARG C N 1
ATOM 4851 C CA . ARG C 1 117 ? 20.86047 23.59245 -24.73091 1.000 13.45305 117 ARG C CA 1
ATOM 4852 C C . ARG C 1 117 ? 21.83552 24.68303 -25.15016 1.000 16.42484 117 ARG C C 1
ATOM 4853 O O . ARG C 1 117 ? 21.71050 25.23847 -26.24752 1.000 32.67887 117 ARG C O 1
ATOM 4861 N N . VAL C 1 118 ? 22.80785 25.00360 -24.29738 1.000 9.74504 118 VAL C N 1
ATOM 4862 C CA . VAL C 1 118 ? 23.74340 26.07492 -24.61711 1.000 12.49933 118 VAL C CA 1
ATOM 4863 C C . VAL C 1 118 ? 24.79213 25.61202 -25.62428 1.000 19.88521 118 VAL C C 1
ATOM 4864 O O . VAL C 1 118 ? 25.20956 26.38918 -26.49143 1.000 41.43529 118 VAL C O 1
ATOM 4868 N N . ALA C 1 119 ? 25.20951 24.34659 -25.55931 1.000 13.64965 119 ALA C N 1
ATOM 4869 C CA . ALA C 1 119 ? 26.31416 23.88261 -26.39068 1.000 14.45858 119 ALA C CA 1
ATOM 4870 C C . ALA C 1 119 ? 25.95716 23.75122 -27.86835 1.000 21.69635 119 ALA C C 1
ATOM 4871 O O . ALA C 1 119 ? 26.86982 23.61633 -28.69011 1.000 34.26598 119 ALA C O 1
ATOM 4873 N N . PHE C 1 120 ? 24.67342 23.77558 -28.23378 1.000 13.96318 120 PHE C N 1
ATOM 4874 C CA . PHE C 1 120 ? 24.32093 23.83857 -29.65070 1.000 21.57175 120 PHE C CA 1
ATOM 4875 C C . PHE C 1 120 ? 24.33669 25.26366 -30.17791 1.000 25.54299 120 PHE C C 1
ATOM 4876 O O . PHE C 1 120 ? 24.90621 25.53096 -31.24175 1.000 34.89162 120 PHE C O 1
ATOM 4884 N N . LYS C 1 121 ? 23.70240 26.18875 -29.45933 1.000 19.17085 121 LYS C N 1
ATOM 4885 C CA . LYS C 1 121 ? 23.85693 27.59340 -29.80501 1.000 27.41030 121 LYS C CA 1
ATOM 4886 C C . LYS C 1 121 ? 25.33079 27.96805 -29.84912 1.000 24.35679 121 LYS C C 1
ATOM 4887 O O . LYS C 1 121 ? 25.74591 28.77517 -30.68800 1.000 32.21681 121 LYS C O 1
ATOM 4893 N N . VAL C 1 122 ? 26.13737 27.35965 -28.97728 1.000 21.09524 122 VAL C N 1
ATOM 4894 C CA . VAL C 1 122 ? 27.58663 27.53635 -29.02342 1.000 27.25210 122 VAL C CA 1
ATOM 4895 C C . VAL C 1 122 ? 28.16120 26.90724 -30.28774 1.000 29.45398 122 VAL C C 1
ATOM 4896 O O . VAL C 1 122 ? 28.84898 27.56685 -31.07587 1.000 36.85542 122 VAL C O 1
ATOM 4900 N N . GLY C 1 123 ? 27.89235 25.62157 -30.49687 1.000 22.49105 123 GLY C N 1
ATOM 4901 C CA . GLY C 1 123 ? 28.39747 24.94072 -31.67130 1.000 22.62353 123 GLY C CA 1
ATOM 4902 C C . GLY C 1 123 ? 29.35499 23.80911 -31.36130 1.000 25.16085 123 GLY C C 1
ATOM 4903 O O . GLY C 1 123 ? 30.21767 23.47939 -32.18022 1.000 32.01175 123 GLY C O 1
ATOM 4904 N N . SER C 1 124 ? 29.21523 23.20387 -30.17921 1.000 23.21793 124 SER C N 1
ATOM 4905 C CA . SER C 1 124 ? 29.98601 22.02721 -29.78028 1.000 25.45809 124 SER C CA 1
ATOM 4906 C C . SER C 1 124 ? 29.00022 20.92524 -29.40595 1.000 30.55759 124 SER C C 1
ATOM 4907 O O . SER C 1 124 ? 28.78238 20.64786 -28.21624 1.000 35.89358 124 SER C O 1
ATOM 4910 N N . PRO C 1 125 ? 28.38139 20.27630 -30.39744 1.000 25.02874 125 PRO C N 1
ATOM 4911 C CA . PRO C 1 125 ? 27.34827 19.27842 -30.07969 1.000 20.17928 125 PRO C CA 1
ATOM 4912 C C . PRO C 1 125 ? 27.88200 18.04639 -29.37211 1.000 33.32350 125 PRO C C 1
ATOM 4913 O O . PRO C 1 125 ? 27.12546 17.40274 -28.63481 1.000 49.23426 125 PRO C O 1
ATOM 4917 N N . GLU C 1 126 ? 29.15210 17.68676 -29.57702 1.000 34.60553 126 GLU C N 1
ATOM 4918 C CA . GLU C 1 126 ? 29.69106 16.50274 -28.91382 1.000 32.21377 126 GLU C CA 1
ATOM 4919 C C . GLU C 1 126 ? 29.69018 16.67140 -27.39950 1.000 34.26095 126 GLU C C 1
ATOM 4920 O O . GLU C 1 126 ? 29.35409 15.73637 -26.66299 1.000 32.15022 126 GLU C O 1
ATOM 4926 N N . THR C 1 127 ? 30.06135 17.85837 -26.91475 1.000 37.02123 127 THR C N 1
ATOM 4927 C CA . THR C 1 127 ? 29.92313 18.15273 -25.49344 1.000 34.61922 127 THR C CA 1
ATOM 4928 C C . THR C 1 127 ? 28.46577 18.31477 -25.08482 1.000 23.14141 127 THR C C 1
ATOM 4929 O O . THR C 1 127 ? 28.13795 18.12072 -23.90977 1.000 29.73472 127 THR C O 1
ATOM 4933 N N . ALA C 1 128 ? 27.58729 18.66502 -26.02668 1.000 17.06877 128 ALA C N 1
ATOM 4934 C CA . ALA C 1 128 ? 26.16624 18.76388 -25.71333 1.000 16.35034 128 ALA C CA 1
ATOM 4935 C C . ALA C 1 128 ? 25.53877 17.38729 -25.55307 1.000 22.05326 128 ALA C C 1
ATOM 4936 O O . ALA C 1 128 ? 24.74562 17.16444 -24.63057 1.000 22.77159 128 ALA C O 1
ATOM 4938 N N . ARG C 1 129 ? 25.86369 16.45840 -26.45646 1.000 26.97545 129 ARG C N 1
ATOM 4939 C CA . ARG C 1 129 ? 25.36879 15.09261 -26.32168 1.000 33.00998 129 ARG C CA 1
ATOM 4940 C C . ARG C 1 129 ? 25.83236 14.47532 -25.00989 1.000 31.32791 129 ARG C C 1
ATOM 4941 O O . ARG C 1 129 ? 25.06454 13.78102 -24.33303 1.000 25.82265 129 ARG C O 1
ATOM 4949 N N . GLU C 1 130 ? 27.08653 14.72684 -24.63024 1.000 23.88874 130 GLU C N 1
ATOM 4950 C CA . GLU C 1 130 ? 27.57916 14.24194 -23.34792 1.000 23.57673 130 GLU C CA 1
ATOM 4951 C C . GLU C 1 130 ? 26.90686 14.96080 -22.18630 1.000 23.83347 130 GLU C C 1
ATOM 4952 O O . GLU C 1 130 ? 26.79687 14.39696 -21.09195 1.000 24.34416 130 GLU C O 1
ATOM 4958 N N . ALA C 1 131 ? 26.45565 16.19986 -22.40068 1.000 21.97773 131 ALA C N 1
ATOM 4959 C CA . ALA C 1 131 ? 25.69673 16.89639 -21.36732 1.000 15.80023 131 ALA C CA 1
ATOM 4960 C C . ALA C 1 131 ? 24.31651 16.27777 -21.19465 1.000 16.55247 131 ALA C C 1
ATOM 4961 O O . ALA C 1 131 ? 23.79979 16.19801 -20.07408 1.000 22.52634 131 ALA C O 1
ATOM 4963 N N . ALA C 1 132 ? 23.70409 15.83499 -22.29450 1.000 15.11577 132 ALA C N 1
ATOM 4964 C CA . ALA C 1 132 ? 22.44728 15.10305 -22.19260 1.000 12.65097 132 ALA C CA 1
ATOM 4965 C C . ALA C 1 132 ? 22.66828 13.71333 -21.61114 1.000 19.08175 132 ALA C C 1
ATOM 4966 O O . ALA C 1 132 ? 21.82743 13.20848 -20.85810 1.000 17.31872 132 ALA C O 1
ATOM 4968 N N . ARG C 1 133 ? 23.79270 13.07807 -21.95172 1.000 27.13827 133 ARG C N 1
ATOM 4969 C CA . ARG C 1 133 ? 24.08983 11.75896 -21.40304 1.000 21.64333 133 ARG C CA 1
ATOM 4970 C C . ARG C 1 133 ? 24.31099 11.82481 -19.89714 1.000 20.16421 133 ARG C C 1
ATOM 4971 O O . ARG C 1 133 ? 23.80821 10.97386 -19.15415 1.000 28.87695 133 ARG C O 1
ATOM 4979 N N . THR C 1 134 ? 25.05317 12.82994 -19.42505 1.000 17.66341 134 THR C N 1
ATOM 4980 C CA . THR C 1 134 ? 25.19648 13.02229 -17.98684 1.000 19.48504 134 THR C CA 1
ATOM 4981 C C . THR C 1 134 ? 23.90315 13.50111 -17.34180 1.000 14.84448 134 THR C C 1
ATOM 4982 O O . THR C 1 134 ? 23.75755 13.38941 -16.12070 1.000 21.57338 134 THR C O 1
ATOM 4986 N N . ALA C 1 135 ? 22.96503 14.03065 -18.13054 1.000 14.13222 135 ALA C N 1
ATOM 4987 C CA . ALA C 1 135 ? 21.65858 14.39414 -17.59592 1.000 10.76872 135 ALA C CA 1
ATOM 4988 C C . ALA C 1 135 ? 20.77981 13.17118 -17.36854 1.000 17.00790 135 ALA C C 1
ATOM 4989 O O . ALA C 1 135 ? 19.97119 13.16069 -16.43392 1.000 20.19240 135 ALA C O 1
ATOM 4991 N N . LEU C 1 136 ? 20.91627 12.13993 -18.20635 1.000 16.20466 136 LEU C N 1
ATOM 4992 C CA . LEU C 1 136 ? 20.19633 10.89452 -17.96767 1.000 12.91715 136 LEU C CA 1
ATOM 4993 C C . LEU C 1 136 ? 20.87021 10.04916 -16.89547 1.000 18.47567 136 LEU C C 1
ATOM 4994 O O . LEU C 1 136 ? 20.18380 9.34207 -16.14924 1.000 20.53493 136 LEU C O 1
ATOM 4999 N N . GLU C 1 137 ? 22.20149 10.10587 -16.80154 1.000 15.22337 137 GLU C N 1
ATOM 5000 C CA . GLU C 1 137 ? 22.88313 9.46229 -15.68451 1.000 18.40895 137 GLU C CA 1
ATOM 5001 C C . GLU C 1 137 ? 22.36691 9.98196 -14.35053 1.000 20.33722 137 GLU C C 1
ATOM 5002 O O . GLU C 1 137 ? 22.32537 9.23566 -13.36635 1.000 25.07881 137 GLU C O 1
ATOM 5008 N N . LEU C 1 138 ? 21.96162 11.25278 -14.30208 1.000 18.20152 138 LEU C N 1
ATOM 5009 C CA . LEU C 1 138 ? 21.48723 11.84644 -13.05835 1.000 16.33571 138 LEU C CA 1
ATOM 5010 C C . LEU C 1 138 ? 20.02194 11.52076 -12.80000 1.000 17.47767 138 LEU C C 1
ATOM 5011 O O . LEU C 1 138 ? 19.63490 11.26886 -11.65332 1.000 22.42623 138 LEU C O 1
ATOM 5016 N N . VAL C 1 139 ? 19.19264 11.53384 -13.84610 1.000 15.04623 139 VAL C N 1
ATOM 5017 C CA . VAL C 1 139 ? 17.80207 11.11556 -13.69262 1.000 14.79143 139 VAL C CA 1
ATOM 5018 C C . VAL C 1 139 ? 17.73742 9.66605 -13.23083 1.000 20.22746 139 VAL C C 1
ATOM 5019 O O . VAL C 1 139 ? 16.90988 9.30091 -12.38637 1.000 25.35521 139 VAL C O 1
ATOM 5023 N N . GLU C 1 140 ? 18.62168 8.82094 -13.76254 1.000 22.94502 140 GLU C N 1
ATOM 5024 C CA . GLU C 1 140 ? 18.63949 7.41579 -13.38158 1.000 25.15816 140 GLU C CA 1
ATOM 5025 C C . GLU C 1 140 ? 19.24804 7.18738 -12.00423 1.000 25.76559 140 GLU C C 1
ATOM 5026 O O . GLU C 1 140 ? 18.99452 6.14003 -11.39987 1.000 35.20020 140 GLU C O 1
ATOM 5032 N N . GLU C 1 141 ? 20.04448 8.13111 -11.49467 1.000 22.05776 141 GLU C N 1
ATOM 5033 C CA . GLU C 1 141 ? 20.39564 8.09176 -10.07945 1.000 23.42733 141 GLU C CA 1
ATOM 5034 C C . GLU C 1 141 ? 19.23606 8.54620 -9.20773 1.000 22.13875 141 GLU C C 1
ATOM 5035 O O . GLU C 1 141 ? 19.06345 8.03562 -8.09496 1.000 19.11201 141 GLU C O 1
ATOM 5041 N N . LEU C 1 142 ? 18.44175 9.50498 -9.68983 1.000 21.31035 142 LEU C N 1
ATOM 5042 C CA . LEU C 1 142 ? 17.22887 9.87679 -8.97442 1.000 15.87999 142 LEU C CA 1
ATOM 5043 C C . LEU C 1 142 ? 16.22737 8.73141 -8.95692 1.000 24.28524 142 LEU C C 1
ATOM 5044 O O . LEU C 1 142 ? 15.41125 8.64339 -8.03594 1.000 30.58958 142 LEU C O 1
ATOM 5049 N N . GLU C 1 143 ? 16.27208 7.84868 -9.95741 1.000 27.70710 143 GLU C N 1
ATOM 5050 C CA . GLU C 1 143 ? 15.48802 6.61964 -9.89662 1.000 23.94126 143 GLU C CA 1
ATOM 5051 C C . GLU C 1 143 ? 15.90445 5.77152 -8.70274 1.000 30.99586 143 GLU C C 1
ATOM 5052 O O . GLU C 1 143 ? 15.07426 5.39645 -7.86731 1.000 39.22973 143 GLU C O 1
ATOM 5058 N N . ARG C 1 144 ? 17.20019 5.46132 -8.61283 1.000 24.29297 144 ARG C N 1
ATOM 5059 C CA . ARG C 1 144 ? 17.69459 4.57002 -7.56881 1.000 25.92699 144 ARG C CA 1
ATOM 5060 C C . ARG C 1 144 ? 17.33100 5.08731 -6.18270 1.000 36.57582 144 ARG C C 1
ATOM 5061 O O . ARG C 1 144 ? 16.79737 4.34510 -5.35130 1.000 44.37568 144 ARG C O 1
ATOM 5069 N N . GLN C 1 145 ? 17.58987 6.37006 -5.92363 1.000 32.61256 145 GLN C N 1
ATOM 5070 C CA . GLN C 1 145 ? 17.36147 6.91448 -4.59032 1.000 29.71994 145 GLN C CA 1
ATOM 5071 C C . GLN C 1 145 ? 15.88489 7.17239 -4.31093 1.000 31.16630 145 GLN C C 1
ATOM 5072 O O . GLN C 1 145 ? 15.46455 7.11090 -3.15020 1.000 38.77108 145 GLN C O 1
ATOM 5078 N N . ALA C 1 146 ? 15.08246 7.45780 -5.34128 1.000 27.46846 146 ALA C N 1
ATOM 5079 C CA . ALA C 1 146 ? 13.64544 7.58850 -5.11789 1.000 24.34050 146 ALA C CA 1
ATOM 5080 C C . ALA C 1 146 ? 13.00137 6.23704 -4.85070 1.000 26.04095 146 ALA C C 1
ATOM 5081 O O . ALA C 1 146 ? 11.98729 6.16424 -4.14906 1.000 29.97723 146 ALA C O 1
ATOM 5083 N N . ARG C 1 147 ? 13.56348 5.16382 -5.40261 1.000 30.19750 147 ARG C N 1
ATOM 5084 C CA . ARG C 1 147 ? 13.09969 3.81896 -5.09138 1.000 34.20398 147 ARG C CA 1
ATOM 5085 C C . ARG C 1 147 ? 13.70236 3.27836 -3.80218 1.000 34.88733 147 ARG C C 1
ATOM 5086 O O . ARG C 1 147 ? 13.36734 2.15861 -3.40194 1.000 61.43219 147 ARG C O 1
ATOM 5094 N N . LYS C 1 148 ? 14.57893 4.04232 -3.15030 1.000 29.22241 148 LYS C N 1
ATOM 5095 C CA . LYS C 1 148 ? 15.08903 3.72060 -1.82301 1.000 30.55901 148 LYS C CA 1
ATOM 5096 C C . LYS C 1 148 ? 14.37227 4.50327 -0.73038 1.000 30.58205 148 LYS C C 1
ATOM 5097 O O . LYS C 1 148 ? 13.84862 3.90976 0.21650 1.000 44.70233 148 LYS C O 1
ATOM 5103 N N . THR C 1 149 ? 14.33832 5.83327 -0.84431 1.000 29.82235 149 THR C N 1
ATOM 5104 C CA . THR C 1 149 ? 13.58810 6.64166 0.10879 1.000 25.43791 149 THR C CA 1
ATOM 5105 C C . THR C 1 149 ? 12.08346 6.52576 -0.09802 1.000 20.46542 149 THR C C 1
ATOM 5106 O O . THR C 1 149 ? 11.32131 6.77123 0.84199 1.000 19.80763 149 THR C O 1
ATOM 5110 N N . GLY C 1 150 ? 11.64117 6.16061 -1.29943 1.000 28.92720 150 GLY C N 1
ATOM 5111 C CA . GLY C 1 150 ? 10.22824 5.95054 -1.54530 1.000 24.24615 150 GLY C CA 1
ATOM 5112 C C . GLY C 1 150 ? 9.39174 7.20529 -1.62651 1.000 16.91213 150 GLY C C 1
ATOM 5113 O O . GLY C 1 150 ? 8.17489 7.13635 -1.43825 1.000 24.67231 150 GLY C O 1
ATOM 5114 N N . SER C 1 151 ? 10.00324 8.35212 -1.91042 1.000 12.40930 151 SER C N 1
ATOM 5115 C CA . SER C 1 151 ? 9.27369 9.61213 -1.94575 1.000 19.82016 151 SER C CA 1
ATOM 5116 C C . SER C 1 151 ? 8.55152 9.77944 -3.27663 1.000 19.17163 151 SER C C 1
ATOM 5117 O O . SER C 1 151 ? 9.14309 9.59225 -4.34435 1.000 17.23179 151 SER C O 1
ATOM 5120 N N . GLU C 1 152 ? 7.27237 10.14262 -3.20813 1.000 25.36188 152 GLU C N 1
ATOM 5121 C CA . GLU C 1 152 ? 6.46450 10.39763 -4.39319 1.000 19.39954 152 GLU C CA 1
ATOM 5122 C C . GLU C 1 152 ? 6.70670 11.77920 -4.98933 1.000 21.25027 152 GLU C C 1
ATOM 5123 O O . GLU C 1 152 ? 5.99869 12.16508 -5.92626 1.000 21.73053 152 GLU C O 1
ATOM 5129 N N . GLU C 1 153 ? 7.67638 12.53064 -4.46832 1.000 23.41659 153 GLU C N 1
ATOM 5130 C CA . GLU C 1 153 ? 8.04896 13.82379 -5.02861 1.000 28.50988 153 GLU C CA 1
ATOM 5131 C C . GLU C 1 153 ? 9.33117 13.76427 -5.84541 1.000 30.28136 153 GLU C C 1
ATOM 5132 O O . GLU C 1 153 ? 9.43506 14.44347 -6.87127 1.000 37.74803 153 GLU C O 1
ATOM 5138 N N . VAL C 1 154 ? 10.31421 12.97045 -5.41292 1.000 24.64339 154 VAL C N 1
ATOM 5139 C CA . VAL C 1 154 ? 11.52399 12.79630 -6.21062 1.000 23.32544 154 VAL C CA 1
ATOM 5140 C C . VAL C 1 154 ? 11.20339 12.05498 -7.50204 1.000 27.04268 154 VAL C C 1
ATOM 5141 O O . VAL C 1 154 ? 11.79093 12.33236 -8.55421 1.000 43.16593 154 VAL C O 1
ATOM 5145 N N . LEU C 1 155 ? 10.26169 11.10859 -7.44810 1.000 22.52841 155 LEU C N 1
ATOM 5146 C CA . LEU C 1 155 ? 9.80755 10.45230 -8.67032 1.000 18.07566 155 LEU C CA 1
ATOM 5147 C C . LEU C 1 155 ? 9.20410 11.45892 -9.64137 1.000 22.40470 155 LEU C C 1
ATOM 5148 O O . LEU C 1 155 ? 9.40232 11.35581 -10.85761 1.000 30.07028 155 LEU C O 1
ATOM 5153 N N . GLU C 1 156 ? 8.46515 12.44285 -9.12164 1.000 19.76914 156 GLU C N 1
ATOM 5154 C CA . GLU C 1 156 ? 7.83947 13.43402 -9.99072 1.000 20.91409 156 GLU C CA 1
ATOM 5155 C C . GLU C 1 156 ? 8.87485 14.36831 -10.60336 1.000 27.36251 156 GLU C C 1
ATOM 5156 O O . GLU C 1 156 ? 8.80861 14.67533 -11.79929 1.000 34.59356 156 GLU C O 1
ATOM 5162 N N . ARG C 1 157 ? 9.83675 14.83461 -9.80341 1.000 23.71020 157 ARG C N 1
ATOM 5163 C CA . ARG C 1 157 ? 10.87690 15.70171 -10.34698 1.000 28.13569 157 ARG C CA 1
ATOM 5164 C C . ARG C 1 157 ? 11.77339 14.94445 -11.31854 1.000 26.59593 157 ARG C C 1
ATOM 5165 O O . ARG C 1 157 ? 12.11823 15.46507 -12.38543 1.000 28.29558 157 ARG C O 1
ATOM 5173 N N . ALA C 1 158 ? 12.15045 13.71022 -10.97464 1.000 17.61534 158 ALA C N 1
ATOM 5174 C CA . ALA C 1 158 ? 12.96704 12.91030 -11.88137 1.000 16.01428 158 ALA C CA 1
ATOM 5175 C C . ALA C 1 158 ? 12.23235 12.61091 -13.18035 1.000 24.79618 158 ALA C C 1
ATOM 5176 O O . ALA C 1 158 ? 12.85845 12.53474 -14.24413 1.000 31.86070 158 ALA C O 1
ATOM 5178 N N . ALA C 1 159 ? 10.91040 12.43296 -13.11458 1.000 22.97676 159 ALA C N 1
ATOM 5179 C CA . ALA C 1 159 ? 10.12934 12.22836 -14.32958 1.000 20.86102 159 ALA C CA 1
ATOM 5180 C C . ALA C 1 159 ? 10.04333 13.50804 -15.15060 1.000 30.74409 159 ALA C C 1
ATOM 5181 O O . ALA C 1 159 ? 10.16278 13.47025 -16.38091 1.000 35.32113 159 ALA C O 1
ATOM 5183 N N . ARG C 1 160 ? 9.82903 14.65046 -14.49074 1.000 33.23924 160 ARG C N 1
ATOM 5184 C CA . ARG C 1 160 ? 9.83592 15.92196 -15.20769 1.000 33.25145 160 ARG C CA 1
ATOM 5185 C C . ARG C 1 160 ? 11.20866 16.20924 -15.80041 1.000 26.17141 160 ARG C C 1
ATOM 5186 O O . ARG C 1 160 ? 11.31377 16.75489 -16.90528 1.000 31.29171 160 ARG C O 1
ATOM 5194 N N . LEU C 1 161 ? 12.27451 15.85692 -15.07626 1.000 18.18187 161 LEU C N 1
ATOM 5195 C CA . LEU C 1 161 ? 13.61715 16.00566 -15.62734 1.000 19.02053 161 LEU C CA 1
ATOM 5196 C C . LEU C 1 161 ? 13.83105 15.06756 -16.80774 1.000 22.29577 161 LEU C C 1
ATOM 5197 O O . LEU C 1 161 ? 14.45604 15.44879 -17.80375 1.000 23.42756 161 LEU C O 1
ATOM 5202 N N . ALA C 1 162 ? 13.31159 13.83991 -16.71749 1.000 17.98641 162 ALA C N 1
ATOM 5203 C CA . ALA C 1 162 ? 13.44791 12.89347 -17.82009 1.000 16.00001 162 ALA C CA 1
ATOM 5204 C C . ALA C 1 162 ? 12.76776 13.41215 -19.08011 1.000 21.18170 162 ALA C C 1
ATOM 5205 O O . ALA C 1 162 ? 13.28875 13.24547 -20.18932 1.000 27.56954 162 ALA C O 1
ATOM 5207 N N . GLU C 1 163 ? 11.60137 14.04447 -18.93073 1.000 23.50703 163 GLU C N 1
ATOM 5208 C CA . GLU C 1 163 ? 10.93289 14.63193 -20.08688 1.000 20.78582 163 GLU C CA 1
ATOM 5209 C C . GLU C 1 163 ? 11.72698 15.80694 -20.64250 1.000 15.72177 163 GLU C C 1
ATOM 5210 O O . GLU C 1 163 ? 11.86487 15.94802 -21.86319 1.000 19.44019 163 GLU C O 1
ATOM 5216 N N . GLU C 1 164 ? 12.25824 16.66047 -19.76302 1.000 16.57513 164 GLU C N 1
ATOM 5217 C CA . GLU C 1 164 ? 13.05595 17.78977 -20.22751 1.000 18.09347 164 GLU C CA 1
ATOM 5218 C C . GLU C 1 164 ? 14.36754 17.33061 -20.84936 1.000 20.30448 164 GLU C C 1
ATOM 5219 O O . GLU C 1 164 ? 14.89820 18.00569 -21.73829 1.000 29.42514 164 GLU C O 1
ATOM 5225 N N . VAL C 1 165 ? 14.90590 16.19510 -20.39907 1.000 15.40077 165 VAL C N 1
ATOM 5226 C CA . VAL C 1 165 ? 16.06003 15.61632 -21.07782 1.000 15.23994 165 VAL C CA 1
ATOM 5227 C C . VAL C 1 165 ? 15.67175 15.15145 -22.47565 1.000 18.02148 165 VAL C C 1
ATOM 5228 O O . VAL C 1 165 ? 16.46510 15.26151 -23.41897 1.000 23.55705 165 VAL C O 1
ATOM 5232 N N . ALA C 1 166 ? 14.44358 14.65525 -22.64147 1.000 18.55950 166 ALA C N 1
ATOM 5233 C CA . ALA C 1 166 ? 13.99515 14.19341 -23.95129 1.000 16.00492 166 ALA C CA 1
ATOM 5234 C C . ALA C 1 166 ? 13.79295 15.35916 -24.91109 1.000 15.94264 166 ALA C C 1
ATOM 5235 O O . ALA C 1 166 ? 14.22993 15.30556 -26.06658 1.000 24.42635 166 ALA C O 1
ATOM 5237 N N . ARG C 1 167 ? 13.12203 16.42064 -24.45313 1.000 15.27171 167 ARG C N 1
ATOM 5238 C CA . ARG C 1 167 ? 12.90004 17.57864 -25.31376 1.000 22.54662 167 ARG C CA 1
ATOM 5239 C C . ARG C 1 167 ? 14.21218 18.23051 -25.72387 1.000 23.97349 167 ARG C C 1
ATOM 5240 O O . ARG C 1 167 ? 14.32038 18.76497 -26.83348 1.000 33.48686 167 ARG C O 1
ATOM 5248 N N . VAL C 1 168 ? 15.21654 18.19800 -24.84871 1.000 20.46428 168 VAL C N 1
ATOM 5249 C CA . VAL C 1 168 ? 16.53405 18.70263 -25.21760 1.000 17.44767 168 VAL C CA 1
ATOM 5250 C C . VAL C 1 168 ? 17.17608 17.79200 -26.25598 1.000 17.60128 168 VAL C C 1
ATOM 5251 O O . VAL C 1 168 ? 17.69536 18.25792 -27.27656 1.000 34.19190 168 VAL C O 1
ATOM 5255 N N . ALA C 1 169 ? 17.13138 16.47699 -26.01972 1.000 14.98349 169 ALA C N 1
ATOM 5256 C CA . ALA C 1 169 ? 17.71877 15.52020 -26.95150 1.000 18.73492 169 ALA C CA 1
ATOM 5257 C C . ALA C 1 169 ? 17.07988 15.58371 -28.33339 1.000 27.14063 169 ALA C C 1
ATOM 5258 O O . ALA C 1 169 ? 17.70374 15.15691 -29.31121 1.000 28.10147 169 ALA C O 1
ATOM 5260 N N . GLU C 1 170 ? 15.85195 16.09721 -28.43871 1.000 21.84463 170 GLU C N 1
ATOM 5261 C CA . GLU C 1 170 ? 15.25554 16.31843 -29.75138 1.000 23.52319 170 GLU C CA 1
ATOM 5262 C C . GLU C 1 170 ? 15.81067 17.57962 -30.40078 1.000 26.42194 170 GLU C C 1
ATOM 5263 O O . GLU C 1 170 ? 16.12996 17.57696 -31.59537 1.000 30.26233 170 GLU C O 1
ATOM 5269 N N . GLU C 1 171 ? 15.92703 18.66575 -29.63088 1.000 26.31305 171 GLU C N 1
ATOM 5270 C CA . GLU C 1 171 ? 16.67254 19.82689 -30.10333 1.000 27.37406 171 GLU C CA 1
ATOM 5271 C C . GLU C 1 171 ? 18.11716 19.45817 -30.40675 1.000 28.36916 171 GLU C C 1
ATOM 5272 O O . GLU C 1 171 ? 18.73272 20.03508 -31.31060 1.000 30.84675 171 GLU C O 1
ATOM 5278 N N . ILE C 1 172 ? 18.67058 18.50341 -29.65664 1.000 37.29606 172 ILE C N 1
ATOM 5279 C CA . ILE C 1 172 ? 20.00930 17.99628 -29.94110 1.000 37.86813 172 ILE C CA 1
ATOM 5280 C C . ILE C 1 172 ? 20.05121 17.36414 -31.32460 1.000 30.90336 172 ILE C C 1
ATOM 5281 O O . ILE C 1 172 ? 20.96928 17.60587 -32.11783 1.000 25.67618 172 ILE C O 1
ATOM 5286 N N . GLY C 1 173 ? 19.04447 16.55862 -31.63564 1.000 31.93255 173 GLY C N 1
ATOM 5287 C CA . GLY C 1 173 ? 19.10169 15.64976 -32.75643 1.000 35.65273 173 GLY C CA 1
ATOM 5288 C C . GLY C 1 173 ? 18.89484 14.24153 -32.24578 1.000 45.87491 173 GLY C C 1
ATOM 5289 O O . GLY C 1 173 ? 17.89568 13.60195 -32.58422 1.000 50.89545 173 GLY C O 1
ATOM 5290 N N . ASP C 1 174 ? 19.82892 13.77849 -31.39323 1.000 34.87343 174 ASP C N 1
ATOM 5291 C CA . ASP C 1 174 ? 19.88547 12.47806 -30.72501 1.000 30.21727 174 ASP C CA 1
ATOM 5292 C C . ASP C 1 174 ? 18.51003 11.86898 -30.47868 1.000 33.67324 174 ASP C C 1
ATOM 5293 O O . ASP C 1 174 ? 17.90910 12.10563 -29.42266 1.000 45.21058 174 ASP C O 1
ATOM 5298 N N . PRO C 1 175 ? 17.98197 11.07019 -31.41267 1.000 35.17845 175 PRO C N 1
ATOM 5299 C CA . PRO C 1 175 ? 16.71444 10.38153 -31.14292 1.000 29.32744 175 PRO C CA 1
ATOM 5300 C C . PRO C 1 175 ? 16.88988 9.17679 -30.24184 1.000 33.34174 175 PRO C C 1
ATOM 5301 O O . PRO C 1 175 ? 15.90434 8.71123 -29.65389 1.000 51.65597 175 PRO C O 1
ATOM 5305 N N . GLU C 1 176 ? 18.11493 8.66021 -30.12583 1.000 31.09720 176 GLU C N 1
ATOM 5306 C CA . GLU C 1 176 ? 18.39728 7.59254 -29.17478 1.000 35.93329 176 GLU C CA 1
ATOM 5307 C C . GLU C 1 176 ? 18.22130 8.08606 -27.74454 1.000 35.58372 176 GLU C C 1
ATOM 5308 O O . GLU C 1 176 ? 17.47832 7.48948 -26.95648 1.000 38.26079 176 GLU C O 1
ATOM 5314 N N . LEU C 1 177 ? 18.89859 9.18398 -27.39395 1.000 34.50376 177 LEU C N 1
ATOM 5315 C CA . LEU C 1 177 ? 18.72772 9.77292 -26.07008 1.000 24.34639 177 LEU C CA 1
ATOM 5316 C C . LEU C 1 177 ? 17.31076 10.28765 -25.86541 1.000 27.36562 177 LEU C C 1
ATOM 5317 O O . LEU C 1 177 ? 16.79600 10.25375 -24.74250 1.000 46.65231 177 LEU C O 1
ATOM 5322 N N . ALA C 1 178 ? 16.66769 10.77126 -26.93052 1.000 18.66288 178 ALA C N 1
ATOM 5323 C CA . ALA C 1 178 ? 15.28516 11.22088 -26.81196 1.000 18.72558 178 ALA C CA 1
ATOM 5324 C C . ALA C 1 178 ? 14.35913 10.06278 -26.46228 1.000 31.59614 178 ALA C C 1
ATOM 5325 O O . ALA C 1 178 ? 13.41911 10.22488 -25.67505 1.000 38.42265 178 ALA C O 1
ATOM 5327 N N . ARG C 1 179 ? 14.61025 8.88333 -27.03523 1.000 34.92120 179 ARG C N 1
ATOM 5328 C CA . ARG C 1 179 ? 13.80425 7.71335 -26.70800 1.000 26.35389 179 ARG C CA 1
ATOM 5329 C C . ARG C 1 179 ? 14.25871 7.05379 -25.41353 1.000 26.33678 179 ARG C C 1
ATOM 5330 O O . ARG C 1 179 ? 13.43351 6.47213 -24.70046 1.000 36.75182 179 ARG C O 1
ATOM 5338 N N . LYS C 1 180 ? 15.55358 7.12395 -25.09546 1.000 21.22479 180 LYS C N 1
ATOM 5339 C CA . LYS C 1 180 ? 16.00290 6.70880 -23.77095 1.000 19.98348 180 LYS C CA 1
ATOM 5340 C C . LYS C 1 180 ? 15.32938 7.54235 -22.68978 1.000 25.58771 180 LYS C C 1
ATOM 5341 O O . LYS C 1 180 ? 14.82514 7.00566 -21.69712 1.000 30.46706 180 LYS C O 1
ATOM 5347 N N . ALA C 1 181 ? 15.30546 8.86500 -22.87237 1.000 28.12618 181 ALA C N 1
ATOM 5348 C CA . ALA C 1 181 ? 14.71442 9.74580 -21.87355 1.000 28.87652 181 ALA C CA 1
ATOM 5349 C C . ALA C 1 181 ? 13.19836 9.62157 -21.81345 1.000 31.87445 181 ALA C C 1
ATOM 5350 O O . ALA C 1 181 ? 12.60626 9.92677 -20.77260 1.000 44.68411 181 ALA C O 1
ATOM 5352 N N . MET C 1 182 ? 12.55480 9.18366 -22.89685 1.000 24.72951 182 MET C N 1
ATOM 5353 C CA . MET C 1 182 ? 11.11375 8.97410 -22.84399 1.000 21.22720 182 MET C CA 1
ATOM 5354 C C . MET C 1 182 ? 10.75878 7.61259 -22.26369 1.000 22.17433 182 MET C C 1
ATOM 5355 O O . MET C 1 182 ? 9.71728 7.47739 -21.61383 1.000 31.80912 182 MET C O 1
ATOM 5360 N N . LYS C 1 183 ? 11.59949 6.59847 -22.48129 1.000 18.23863 183 LYS C N 1
ATOM 5361 C CA . LYS C 1 183 ? 11.38144 5.32186 -21.81093 1.000 17.93183 183 LYS C CA 1
ATOM 5362 C C . LYS C 1 183 ? 11.69525 5.41305 -20.32344 1.000 26.98510 183 LYS C C 1
ATOM 5363 O O . LYS C 1 183 ? 11.06799 4.71781 -19.51678 1.000 37.97882 183 LYS C O 1
ATOM 5369 N N . VAL C 1 184 ? 12.65807 6.25513 -19.94219 1.000 26.70713 184 VAL C N 1
ATOM 5370 C CA . VAL C 1 184 ? 12.92399 6.48306 -18.52535 1.000 23.56907 184 VAL C CA 1
ATOM 5371 C C . VAL C 1 184 ? 11.77864 7.26292 -17.88890 1.000 21.25510 184 VAL C C 1
ATOM 5372 O O . VAL C 1 184 ? 11.41061 7.02179 -16.73204 1.000 24.29115 184 VAL C O 1
ATOM 5376 N N . ALA C 1 185 ? 11.18421 8.19538 -18.63834 1.000 16.52009 185 ALA C N 1
ATOM 5377 C CA . ALA C 1 185 ? 10.06276 8.96636 -18.11157 1.000 12.38114 185 ALA C CA 1
ATOM 5378 C C . ALA C 1 185 ? 8.84744 8.08138 -17.86375 1.000 17.32772 185 ALA C C 1
ATOM 5379 O O . ALA C 1 185 ? 8.16297 8.22977 -16.84461 1.000 39.72485 185 ALA C O 1
ATOM 5381 N N . ILE C 1 186 ? 8.56447 7.15337 -18.78107 1.000 13.78559 186 ILE C N 1
ATOM 5382 C CA . ILE C 1 186 ? 7.41184 6.27429 -18.60974 1.000 15.62461 186 ILE C CA 1
ATOM 5383 C C . ILE C 1 186 ? 7.64744 5.28253 -17.47563 1.000 27.70010 186 ILE C C 1
ATOM 5384 O O . ILE C 1 186 ? 6.69872 4.88153 -16.78885 1.000 35.56263 186 ILE C O 1
ATOM 5389 N N . ARG C 1 187 ? 8.90082 4.87426 -17.25240 1.000 27.78398 187 ARG C N 1
ATOM 5390 C CA . ARG C 1 187 ? 9.21820 4.05775 -16.08360 1.000 22.66686 187 ARG C CA 1
ATOM 5391 C C . ARG C 1 187 ? 8.73388 4.72891 -14.80551 1.000 31.86484 187 ARG C C 1
ATOM 5392 O O . ARG C 1 187 ? 8.09192 4.09902 -13.95761 1.000 46.04682 187 ARG C O 1
ATOM 5400 N N . LEU C 1 188 ? 9.03254 6.02010 -14.65841 1.000 22.17820 188 LEU C N 1
ATOM 5401 C CA . LEU C 1 188 ? 8.72976 6.72097 -13.41620 1.000 25.56056 188 LEU C CA 1
ATOM 5402 C C . LEU C 1 188 ? 7.24124 7.02225 -13.29884 1.000 27.69836 188 LEU C C 1
ATOM 5403 O O . LEU C 1 188 ? 6.61999 6.73794 -12.26784 1.000 34.18266 188 LEU C O 1
ATOM 5408 N N . THR C 1 189 ? 6.64938 7.59604 -14.34986 1.000 20.13517 189 THR C N 1
ATOM 5409 C CA . THR C 1 189 ? 5.23608 7.95405 -14.30540 1.000 16.29170 189 THR C CA 1
ATOM 5410 C C . THR C 1 189 ? 4.33243 6.73783 -14.14345 1.000 24.59903 189 THR C C 1
ATOM 5411 O O . THR C 1 189 ? 3.16794 6.89414 -13.76025 1.000 31.59601 189 THR C O 1
ATOM 5415 N N . GLU C 1 190 ? 4.83579 5.53390 -14.42674 1.000 25.61418 190 GLU C N 1
ATOM 5416 C CA . GLU C 1 190 ? 4.06488 4.32529 -14.15563 1.000 24.68870 190 GLU C CA 1
ATOM 5417 C C . GLU C 1 190 ? 4.12874 3.95272 -12.68034 1.000 24.88169 190 GLU C C 1
ATOM 5418 O O . GLU C 1 190 ? 3.09832 3.67513 -12.05671 1.000 33.32568 190 GLU C O 1
ATOM 5424 N N . GLU C 1 191 ? 5.33356 3.94122 -12.10579 1.000 24.32983 191 GLU C N 1
ATOM 5425 C CA . GLU C 1 191 ? 5.47130 3.64874 -10.68499 1.000 34.29599 191 GLU C CA 1
ATOM 5426 C C . GLU C 1 191 ? 4.85499 4.73415 -9.81429 1.000 30.21107 191 GLU C C 1
ATOM 5427 O O . GLU C 1 191 ? 4.61238 4.49418 -8.62669 1.000 40.00578 191 GLU C O 1
ATOM 5433 N N . LEU C 1 192 ? 4.60099 5.91933 -10.37491 1.000 22.58901 192 LEU C N 1
ATOM 5434 C CA . LEU C 1 192 ? 3.79729 6.91015 -9.66836 1.000 18.50407 192 LEU C CA 1
ATOM 5435 C C . LEU C 1 192 ? 2.33085 6.50035 -9.63313 1.000 25.11931 192 LEU C C 1
ATOM 5436 O O . LEU C 1 192 ? 1.63830 6.74248 -8.63857 1.000 40.29840 192 LEU C O 1
ATOM 5441 N N . LEU C 1 193 ? 1.83946 5.87938 -10.70978 1.000 25.30960 193 LEU C N 1
ATOM 5442 C CA . LEU C 1 193 ? 0.46244 5.39712 -10.71926 1.000 25.24936 193 LEU C CA 1
ATOM 5443 C C . LEU C 1 193 ? 0.28388 4.19364 -9.80326 1.000 27.32926 193 LEU C C 1
ATOM 5444 O O . LEU C 1 193 ? -0.78615 4.02385 -9.20742 1.000 38.10380 193 LEU C O 1
ATOM 5449 N N . LYS C 1 194 ? 1.31269 3.35314 -9.67560 1.000 20.75237 194 LYS C N 1
ATOM 5450 C CA . LYS C 1 194 ? 1.22509 2.21169 -8.77134 1.000 23.82704 194 LYS C CA 1
ATOM 5451 C C . LYS C 1 194 ? 1.12886 2.66946 -7.32140 1.000 35.96333 194 LYS C C 1
ATOM 5452 O O . LYS C 1 194 ? 0.22887 2.24828 -6.58583 1.000 53.33120 194 LYS C O 1
ATOM 5458 N N . LYS C 1 195 ? 2.04319 3.54361 -6.89391 1.000 35.19828 195 LYS C N 1
ATOM 5459 C CA . LYS C 1 195 ? 2.00182 4.04720 -5.52619 1.000 39.79200 195 LYS C CA 1
ATOM 5460 C C . LYS C 1 195 ? 0.79253 4.93620 -5.26795 1.000 37.95890 195 LYS C C 1
ATOM 5461 O O . LYS C 1 195 ? 0.44922 5.16695 -4.10369 1.000 46.97686 195 LYS C O 1
ATOM 5467 N N . SER C 1 196 ? 0.14126 5.43865 -6.31699 1.000 30.14384 196 SER C N 1
ATOM 5468 C CA . SER C 1 196 ? -1.04391 6.26799 -6.14042 1.000 31.75242 196 SER C CA 1
ATOM 5469 C C . SER C 1 196 ? -2.33473 5.46041 -6.16798 1.000 32.36427 196 SER C C 1
ATOM 5470 O O . SER C 1 196 ? -3.29211 5.81659 -5.47041 1.000 44.46147 196 SER C O 1
ATOM 5473 N N . LEU C 1 197 ? -2.38756 4.38366 -6.95848 1.000 30.53651 197 LEU C N 1
ATOM 5474 C CA . LEU C 1 197 ? -3.54092 3.49040 -6.90707 1.000 34.78831 197 LEU C CA 1
ATOM 5475 C C . LEU C 1 197 ? -3.53832 2.64663 -5.64014 1.000 41.33130 197 LEU C C 1
ATOM 5476 O O . LEU C 1 197 ? -4.60828 2.29073 -5.13333 1.000 53.91349 197 LEU C O 1
ATOM 5481 N N . ARG C 1 198 ? -2.35515 2.31128 -5.11929 1.000 41.57699 198 ARG C N 1
ATOM 5482 C CA . ARG C 1 198 ? -2.29146 1.61719 -3.83827 1.000 44.56763 198 ARG C CA 1
ATOM 5483 C C . ARG C 1 198 ? -2.83606 2.48529 -2.71269 1.000 45.31172 198 ARG C C 1
ATOM 5484 O O . ARG C 1 198 ? -3.37382 1.96266 -1.73012 1.000 54.10087 198 ARG C O 1
ATOM 5492 N N . GLU C 1 199 ? -2.71157 3.80848 -2.83687 1.000 41.57178 199 GLU C N 1
ATOM 5493 C CA . GLU C 1 199 ? -3.31860 4.71105 -1.86838 1.000 46.81158 199 GLU C CA 1
ATOM 5494 C C . GLU C 1 199 ? -4.82498 4.83282 -2.05310 1.000 43.18750 199 GLU C C 1
ATOM 5495 O O . GLU C 1 199 ? -5.52688 5.16258 -1.09180 1.000 59.71938 199 GLU C O 1
ATOM 5501 N N . LEU C 1 200 ? -5.33679 4.57657 -3.25999 1.000 38.74856 200 LEU C N 1
ATOM 5502 C CA . LEU C 1 200 ? -6.78315 4.50061 -3.44167 1.000 39.59378 200 LEU C CA 1
ATOM 5503 C C . LEU C 1 200 ? -7.34710 3.22295 -2.83547 1.000 38.75056 200 LEU C C 1
ATOM 5504 O O . LEU C 1 200 ? -8.43700 3.23631 -2.25218 1.000 48.90767 200 LEU C O 1
ATOM 5509 N N . ARG C 1 201 ? -6.62364 2.10773 -2.97088 1.000 42.75853 201 ARG C N 1
ATOM 5510 C CA . ARG C 1 201 ? -7.06268 0.86211 -2.35136 1.000 60.58731 201 ARG C CA 1
ATOM 5511 C C . ARG C 1 201 ? -7.14784 0.99627 -0.83698 1.000 70.31704 201 ARG C C 1
ATOM 5512 O O . ARG C 1 201 ? -8.00965 0.37473 -0.20458 1.000 78.54041 201 ARG C O 1
ATOM 5520 N N . ARG C 1 202 ? -6.26802 1.80337 -0.24044 1.000 52.41247 202 ARG C N 1
ATOM 5521 C CA . ARG C 1 202 ? -6.32751 2.03614 1.19856 1.000 50.92891 202 ARG C CA 1
ATOM 5522 C C . ARG C 1 202 ? -7.57022 2.83261 1.57469 1.000 51.93454 202 ARG C C 1
ATOM 5523 O O . ARG C 1 202 ? -8.34073 2.42356 2.45085 1.000 67.42974 202 ARG C O 1
ATOM 5531 N N . ILE C 1 203 ? -7.78356 3.97667 0.91944 1.000 37.88526 203 ILE C N 1
ATOM 5532 C CA . ILE C 1 203 ? -8.90863 4.83145 1.27503 1.000 43.70318 203 ILE C CA 1
ATOM 5533 C C . ILE C 1 203 ? -10.23474 4.22076 0.83544 1.000 51.31548 203 ILE C C 1
ATOM 5534 O O . ILE C 1 203 ? -11.28410 4.55893 1.39581 1.000 58.79907 203 ILE C O 1
ATOM 5539 N N . LEU C 1 204 ? -10.21902 3.32134 -0.15213 1.000 48.83008 204 LEU C N 1
ATOM 5540 C CA . LEU C 1 204 ? -11.41808 2.54905 -0.46421 1.000 43.31798 204 LEU C CA 1
ATOM 5541 C C . LEU C 1 204 ? -11.84006 1.70263 0.72849 1.000 61.43817 204 LEU C C 1
ATOM 5542 O O . LEU C 1 204 ? -12.98954 1.76890 1.17947 1.000 65.05100 204 LEU C O 1
ATOM 5547 N N . GLU C 1 205 ? -10.91378 0.89880 1.25518 1.000 67.04084 205 GLU C N 1
ATOM 5548 C CA . GLU C 1 205 ? -11.20307 0.08480 2.42777 1.000 64.75309 205 GLU C CA 1
ATOM 5549 C C . GLU C 1 205 ? -11.43097 0.93142 3.67198 1.000 60.42831 205 GLU C C 1
ATOM 5550 O O . GLU C 1 205 ? -12.04739 0.45071 4.62899 1.000 68.06754 205 GLU C O 1
ATOM 5556 N N . GLU C 1 206 ? -10.94726 2.17530 3.68248 1.000 61.73269 206 GLU C N 1
ATOM 5557 C CA . GLU C 1 206 ? -11.33669 3.10626 4.73537 1.000 61.74742 206 GLU C CA 1
ATOM 5558 C C . GLU C 1 206 ? -12.79922 3.50403 4.58600 1.000 60.33597 206 GLU C C 1
ATOM 5559 O O . GLU C 1 206 ? -13.55640 3.50428 5.56238 1.000 68.88340 206 GLU C O 1
ATOM 5565 N N . LEU C 1 207 ? -13.21843 3.83249 3.36452 1.000 64.83764 207 LEU C N 1
ATOM 5566 C CA . LEU C 1 207 ? -14.62255 4.11959 3.07485 1.000 69.54340 207 LEU C CA 1
ATOM 5567 C C . LEU C 1 207 ? -15.49445 2.87162 3.06164 1.000 72.28764 207 LEU C C 1
ATOM 5568 O O . LEU C 1 207 ? -16.66644 2.96332 2.66691 1.000 86.56316 207 LEU C O 1
ATOM 5573 N N . LYS C 1 208 ? -14.96258 1.71746 3.46117 1.000 63.18226 208 LYS C N 1
ATOM 5574 C CA . LYS C 1 208 ? -15.75155 0.50379 3.61771 1.000 65.86117 208 LYS C CA 1
ATOM 5575 C C . LYS C 1 208 ? -15.84728 0.03161 5.05907 1.000 77.05661 208 LYS C C 1
ATOM 5576 O O . LYS C 1 208 ? -16.83006 -0.62009 5.41626 1.000 81.83949 208 LYS C O 1
ATOM 5582 N N . GLU C 1 209 ? -14.85278 0.34104 5.89262 1.000 78.95309 209 GLU C N 1
ATOM 5583 C CA . GLU C 1 209 ? -14.95566 0.09634 7.32446 1.000 74.90130 209 GLU C CA 1
ATOM 5584 C C . GLU C 1 209 ? -15.56362 1.27219 8.07374 1.000 74.51775 209 GLU C C 1
ATOM 5585 O O . GLU C 1 209 ? -16.13313 1.07452 9.15316 1.000 94.75302 209 GLU C O 1
ATOM 5591 N N . MET C 1 210 ? -15.45750 2.48475 7.52719 1.000 68.81031 210 MET C N 1
ATOM 5592 C CA . MET C 1 210 ? -16.16253 3.63974 8.06810 1.000 60.28752 210 MET C CA 1
ATOM 5593 C C . MET C 1 210 ? -17.64528 3.62394 7.73561 1.000 57.86386 210 MET C C 1
ATOM 5594 O O . MET C 1 210 ? -18.36131 4.54866 8.13683 1.000 58.20594 210 MET C O 1
ATOM 5599 N N . LEU C 1 211 ? -18.11532 2.60486 7.01478 1.000 66.99923 211 LEU C N 1
ATOM 5600 C CA . LEU C 1 211 ? -19.52364 2.47321 6.65873 1.000 92.80001 211 LEU C CA 1
ATOM 5601 C C . LEU C 1 211 ? -20.13227 1.18524 7.19330 1.000 97.63396 211 LEU C C 1
ATOM 5602 O O . LEU C 1 211 ? -21.11949 1.24215 7.93255 1.000 109.17405 211 LEU C O 1
ATOM 5607 N N . GLU C 1 212 ? -19.57104 0.02385 6.83682 1.000 92.29201 212 GLU C N 1
ATOM 5608 C CA . GLU C 1 212 ? -20.16924 -1.25707 7.20586 1.000 93.32620 212 GLU C CA 1
ATOM 5609 C C . GLU C 1 212 ? -20.43717 -1.35157 8.70162 1.000 97.10951 212 GLU C C 1
ATOM 5610 O O . GLU C 1 212 ? -21.40543 -1.99583 9.12092 1.000 102.57997 212 GLU C O 1
ATOM 5616 N N . ARG C 1 213 ? -19.59806 -0.71569 9.51950 1.000 97.32416 213 ARG C N 1
ATOM 5617 C CA . ARG C 1 213 ? -19.93363 -0.52720 10.92537 1.000 97.20111 213 ARG C CA 1
ATOM 5618 C C . ARG C 1 213 ? -20.92039 0.61922 11.10419 1.000 99.25565 213 ARG C C 1
ATOM 5619 O O . ARG C 1 213 ? -21.93470 0.47664 11.79600 1.000 102.88073 213 ARG C O 1
ATOM 5627 N N . LEU C 1 214 ? -20.63842 1.75983 10.47902 1.000 96.31766 214 LEU C N 1
ATOM 5628 C CA . LEU C 1 214 ? -21.35027 3.00156 10.74116 1.000 89.32968 214 LEU C CA 1
ATOM 5629 C C . LEU C 1 214 ? -22.51733 3.24470 9.78893 1.000 91.37776 214 LEU C C 1
ATOM 5630 O O . LEU C 1 214 ? -23.02621 4.36929 9.72866 1.000 77.27370 214 LEU C O 1
ATOM 5635 N N . GLU C 1 215 ? -22.94898 2.22690 9.04130 1.000 107.35200 215 GLU C N 1
ATOM 5636 C CA . GLU C 1 215 ? -24.21201 2.32492 8.32082 1.000 106.81881 215 GLU C CA 1
ATOM 5637 C C . GLU C 1 215 ? -25.40753 2.16055 9.24651 1.000 103.52122 215 GLU C C 1
ATOM 5638 O O . GLU C 1 215 ? -26.49946 2.64037 8.92380 1.000 104.56968 215 GLU C O 1
ATOM 5644 N N . LYS C 1 216 ? -25.21881 1.50177 10.39088 1.000 103.41212 216 LYS C N 1
ATOM 5645 C CA . LYS C 1 216 ? -26.30644 1.29512 11.33777 1.000 101.24023 216 LYS C CA 1
ATOM 5646 C C . LYS C 1 216 ? -26.49463 2.48994 12.26247 1.000 82.55720 216 LYS C C 1
ATOM 5647 O O . LYS C 1 216 ? -27.60388 2.71494 12.75931 1.000 80.17372 216 LYS C O 1
ATOM 5653 N N . ASN C 1 217 ? -25.43077 3.25795 12.50669 1.000 79.61096 217 ASN C N 1
ATOM 5654 C CA . ASN C 1 217 ? -25.46463 4.37755 13.43589 1.000 79.53318 217 ASN C CA 1
ATOM 5655 C C . ASN C 1 217 ? -25.53281 5.68001 12.65126 1.000 84.94993 217 ASN C C 1
ATOM 5656 O O . ASN C 1 217 ? -24.49912 6.15277 12.15672 1.000 97.24596 217 ASN C O 1
ATOM 5661 N N . PRO C 1 218 ? -26.71262 6.30481 12.50601 1.000 87.38637 218 PRO C N 1
ATOM 5662 C CA . PRO C 1 218 ? -26.83182 7.56402 11.76176 1.000 79.51063 218 PRO C CA 1
ATOM 5663 C C . PRO C 1 218 ? -26.53996 8.78873 12.62693 1.000 80.86381 218 PRO C C 1
ATOM 5664 O O . PRO C 1 218 ? -27.31343 9.75222 12.65808 1.000 94.78299 218 PRO C O 1
ATOM 5668 N N . ASP C 1 219 ? -25.41699 8.75846 13.33825 1.000 67.37899 219 ASP C N 1
ATOM 5669 C CA . ASP C 1 219 ? -25.07573 9.83157 14.25787 1.000 71.94745 219 ASP C CA 1
ATOM 5670 C C . ASP C 1 219 ? -24.65131 11.08446 13.49601 1.000 69.02258 219 ASP C C 1
ATOM 5671 O O . ASP C 1 219 ? -24.34256 11.04692 12.30191 1.000 74.42739 219 ASP C O 1
ATOM 5676 N N . LYS C 1 220 ? -24.64166 12.21315 14.21019 1.000 79.20940 220 LYS C N 1
ATOM 5677 C CA . LYS C 1 220 ? -24.15278 13.45084 13.61296 1.000 86.01126 220 LYS C CA 1
ATOM 5678 C C . LYS C 1 220 ? -22.63724 13.44855 13.47391 1.000 85.35248 220 LYS C C 1
ATOM 5679 O O . LYS C 1 220 ? -22.10375 14.05570 12.53998 1.000 87.17724 220 LYS C O 1
ATOM 5685 N N . ASP C 1 221 ? -21.92817 12.78800 14.39055 1.000 95.84390 221 ASP C N 1
ATOM 5686 C CA . ASP C 1 221 ? -20.48002 12.67694 14.26261 1.000 100.07664 221 ASP C CA 1
ATOM 5687 C C . ASP C 1 221 ? -20.07902 11.55577 13.31499 1.000 96.45089 221 ASP C C 1
ATOM 5688 O O . ASP C 1 221 ? -19.02764 11.64138 12.67203 1.000 103.30585 221 ASP C O 1
ATOM 5693 N N . VAL C 1 222 ? -20.89800 10.50840 13.21300 1.000 89.62714 222 VAL C N 1
ATOM 5694 C CA . VAL C 1 222 ? -20.59952 9.41428 12.29462 1.000 85.64011 222 VAL C CA 1
ATOM 5695 C C . VAL C 1 222 ? -20.74606 9.87587 10.84959 1.000 89.85543 222 VAL C C 1
ATOM 5696 O O . VAL C 1 222 ? -19.87657 9.62202 10.00767 1.000 86.53741 222 VAL C O 1
ATOM 5700 N N . ILE C 1 223 ? -21.84796 10.56302 10.54183 1.000 94.47946 223 ILE C N 1
ATOM 5701 C CA . ILE C 1 223 ? -22.09502 10.99904 9.17068 1.000 83.54034 223 ILE C CA 1
ATOM 5702 C C . ILE C 1 223 ? -21.06161 12.03529 8.74183 1.000 80.87064 223 ILE C C 1
ATOM 5703 O O . ILE C 1 223 ? -20.60560 12.03780 7.59168 1.000 95.48030 223 ILE C O 1
ATOM 5708 N N . VAL C 1 224 ? -20.65990 12.91858 9.65897 1.000 76.68842 224 VAL C N 1
ATOM 5709 C CA . VAL C 1 224 ? -19.62659 13.89581 9.33092 1.000 76.54615 224 VAL C CA 1
ATOM 5710 C C . VAL C 1 224 ? -18.26606 13.21881 9.19309 1.000 87.36575 224 VAL C C 1
ATOM 5711 O O . VAL C 1 224 ? -17.44583 13.62615 8.36062 1.000 91.56738 224 VAL C O 1
ATOM 5715 N N . LYS C 1 225 ? -18.00197 12.17554 9.98632 1.000 86.89822 225 LYS C N 1
ATOM 5716 C CA . LYS C 1 225 ? -16.80203 11.37224 9.76391 1.000 88.66415 225 LYS C CA 1
ATOM 5717 C C . LYS C 1 225 ? -16.80538 10.75267 8.37223 1.000 93.85822 225 LYS C C 1
ATOM 5718 O O . LYS C 1 225 ? -15.76852 10.70983 7.69982 1.000 93.62079 225 LYS C O 1
ATOM 5724 N N . VAL C 1 226 ? -17.96377 10.26191 7.92674 1.000 93.10167 226 VAL C N 1
ATOM 5725 C CA . VAL C 1 226 ? -18.05580 9.63790 6.61077 1.000 71.20664 226 VAL C CA 1
ATOM 5726 C C . VAL C 1 226 ? -17.79639 10.66059 5.51179 1.000 61.58699 226 VAL C C 1
ATOM 5727 O O . VAL C 1 226 ? -17.06967 10.38584 4.54920 1.000 63.21890 226 VAL C O 1
ATOM 5731 N N . LEU C 1 227 ? -18.37838 11.85638 5.63734 1.000 80.17489 227 LEU C N 1
ATOM 5732 C CA . LEU C 1 227 ? -18.15773 12.90259 4.64548 1.000 80.98872 227 LEU C CA 1
ATOM 5733 C C . LEU C 1 227 ? -16.71200 13.37906 4.62001 1.000 81.15830 227 LEU C C 1
ATOM 5734 O O . LEU C 1 227 ? -16.28029 13.95793 3.61716 1.000 82.16268 227 LEU C O 1
ATOM 5739 N N . LYS C 1 228 ? -15.95823 13.15012 5.69658 1.000 79.73747 228 LYS C N 1
ATOM 5740 C CA . LYS C 1 228 ? -14.55243 13.53183 5.72035 1.000 81.04752 228 LYS C CA 1
ATOM 5741 C C . LYS C 1 228 ? -13.67550 12.51165 5.00713 1.000 71.49667 228 LYS C C 1
ATOM 5742 O O . LYS C 1 228 ? -12.63899 12.87986 4.44471 1.000 70.77444 228 LYS C O 1
ATOM 5748 N N . VAL C 1 229 ? -14.06988 11.23791 5.01002 1.000 66.55069 229 VAL C N 1
ATOM 5749 C CA . VAL C 1 229 ? -13.29001 10.23698 4.29166 1.000 67.41533 229 VAL C CA 1
ATOM 5750 C C . VAL C 1 229 ? -13.69120 10.19415 2.81991 1.000 67.62758 229 VAL C C 1
ATOM 5751 O O . VAL C 1 229 ? -12.87532 9.84039 1.96029 1.000 61.94175 229 VAL C O 1
ATOM 5755 N N . ILE C 1 230 ? -14.93673 10.55969 2.50340 1.000 73.53135 230 ILE C N 1
ATOM 5756 C CA . ILE C 1 230 ? -15.39060 10.55531 1.11341 1.000 65.71972 230 ILE C CA 1
ATOM 5757 C C . ILE C 1 230 ? -14.57571 11.53767 0.28062 1.000 69.66499 230 ILE C C 1
ATOM 5758 O O . ILE C 1 230 ? -14.18000 11.23683 -0.85245 1.000 88.78310 230 ILE C O 1
ATOM 5763 N N . VAL C 1 231 ? -14.29600 12.71828 0.83286 1.000 58.79022 231 VAL C N 1
ATOM 5764 C CA . VAL C 1 231 ? -13.57572 13.73610 0.07562 1.000 53.31625 231 VAL C CA 1
ATOM 5765 C C . VAL C 1 231 ? -12.06651 13.51079 0.13342 1.000 49.30232 231 VAL C C 1
ATOM 5766 O O . VAL C 1 231 ? -11.35741 13.79729 -0.83913 1.000 54.37227 231 VAL C O 1
ATOM 5770 N N . LYS C 1 232 ? -11.54733 12.98174 1.24490 1.000 50.21395 232 LYS C N 1
ATOM 5771 C CA . LYS C 1 232 ? -10.14280 12.58760 1.27266 1.000 59.78096 232 LYS C CA 1
ATOM 5772 C C . LYS C 1 232 ? -9.84669 11.47219 0.27814 1.000 57.19037 232 LYS C C 1
ATOM 5773 O O . LYS C 1 232 ? -8.69189 11.31188 -0.13195 1.000 61.42218 232 LYS C O 1
ATOM 5779 N N . ALA C 1 233 ? -10.86063 10.69667 -0.11412 1.000 54.13146 233 ALA C N 1
ATOM 5780 C CA . ALA C 1 233 ? -10.70628 9.77964 -1.23736 1.000 47.77272 233 ALA C CA 1
ATOM 5781 C C . ALA C 1 233 ? -10.76354 10.52564 -2.56387 1.000 50.13984 233 ALA C C 1
ATOM 5782 O O . ALA C 1 233 ? -9.98330 10.23643 -3.47802 1.000 48.36878 233 ALA C O 1
ATOM 5784 N N . ILE C 1 234 ? -11.68226 11.48791 -2.68217 1.000 53.99651 234 ILE C N 1
ATOM 5785 C CA . ILE C 1 234 ? -11.76619 12.30415 -3.88888 1.000 51.69418 234 ILE C CA 1
ATOM 5786 C C . ILE C 1 234 ? -10.50976 13.14713 -4.05006 1.000 55.68094 234 ILE C C 1
ATOM 5787 O O . ILE C 1 234 ? -10.04823 13.38300 -5.17439 1.000 55.02479 234 ILE C O 1
ATOM 5792 N N . GLU C 1 235 ? -9.92628 13.60151 -2.93672 1.000 64.26323 235 GLU C N 1
ATOM 5793 C CA . GLU C 1 235 ? -8.64843 14.30237 -3.00652 1.000 61.43451 235 GLU C CA 1
ATOM 5794 C C . GLU C 1 235 ? -7.55673 13.41672 -3.58911 1.000 44.27128 235 GLU C C 1
ATOM 5795 O O . GLU C 1 235 ? -6.59511 13.92366 -4.17760 1.000 41.21598 235 GLU C O 1
ATOM 5801 N N . ALA C 1 236 ? -7.68417 12.09912 -3.43730 1.000 36.38699 236 ALA C N 1
ATOM 5802 C CA . ALA C 1 236 ? -6.64299 11.18313 -3.88037 1.000 43.05733 236 ALA C CA 1
ATOM 5803 C C . ALA C 1 236 ? -6.88229 10.64570 -5.28536 1.000 47.70643 236 ALA C C 1
ATOM 5804 O O . ALA C 1 236 ? -5.91501 10.39789 -6.01468 1.000 47.88442 236 ALA C O 1
ATOM 5806 N N . SER C 1 237 ? -8.14279 10.45602 -5.68728 1.000 52.53973 237 SER C N 1
ATOM 5807 C CA . SER C 1 237 ? -8.42238 10.04195 -7.05809 1.000 42.84750 237 SER C CA 1
ATOM 5808 C C . SER C 1 237 ? -8.11372 11.14602 -8.05976 1.000 34.75712 237 SER C C 1
ATOM 5809 O O . SER C 1 237 ? -7.85041 10.84995 -9.23041 1.000 45.98980 237 SER C O 1
ATOM 5812 N N . VAL C 1 238 ? -8.14611 12.40839 -7.62708 1.000 29.22300 238 VAL C N 1
ATOM 5813 C CA . VAL C 1 238 ? -7.72888 13.50395 -8.49613 1.000 32.44631 238 VAL C CA 1
ATOM 5814 C C . VAL C 1 238 ? -6.24682 13.38006 -8.82334 1.000 38.28405 238 VAL C C 1
ATOM 5815 O O . VAL C 1 238 ? -5.82127 13.63551 -9.95650 1.000 44.30470 238 VAL C O 1
ATOM 5819 N N . GLU C 1 239 ? -5.43964 12.96560 -7.84291 1.000 37.79825 239 GLU C N 1
ATOM 5820 C CA . GLU C 1 239 ? -4.00762 12.82050 -8.08014 1.000 45.02683 239 GLU C CA 1
ATOM 5821 C C . GLU C 1 239 ? -3.70747 11.70100 -9.06789 1.000 42.91675 239 GLU C C 1
ATOM 5822 O O . GLU C 1 239 ? -2.74344 11.79926 -9.83459 1.000 44.42448 239 GLU C O 1
ATOM 5828 N N . ASN C 1 240 ? -4.51034 10.63503 -9.06994 1.000 38.61347 240 ASN C N 1
ATOM 5829 C CA . ASN C 1 240 ? -4.29456 9.56974 -10.04121 1.000 33.03270 240 ASN C CA 1
ATOM 5830 C C . ASN C 1 240 ? -4.74762 9.97741 -11.43442 1.000 41.08264 240 ASN C C 1
ATOM 5831 O O . ASN C 1 240 ? -4.15670 9.53532 -12.42459 1.000 48.56003 240 ASN C O 1
ATOM 5836 N N . GLN C 1 241 ? -5.78273 10.81116 -11.53326 1.000 39.63576 241 GLN C N 1
ATOM 5837 C CA . GLN C 1 241 ? -6.17908 11.36803 -12.81848 1.000 37.91452 241 GLN C CA 1
ATOM 5838 C C . GLN C 1 241 ? -5.23697 12.46582 -13.29306 1.000 36.18931 241 GLN C C 1
ATOM 5839 O O . GLN C 1 241 ? -5.29158 12.84121 -14.46933 1.000 40.57030 241 GLN C O 1
ATOM 5845 N N . ARG C 1 242 ? -4.38069 12.98524 -12.41214 1.000 30.58148 242 ARG C N 1
ATOM 5846 C CA . ARG C 1 242 ? -3.28694 13.85431 -12.82627 1.000 29.80882 242 ARG C CA 1
ATOM 5847 C C . ARG C 1 242 ? -2.05388 13.05462 -13.22752 1.000 37.77738 242 ARG C C 1
ATOM 5848 O O . ARG C 1 242 ? -1.35835 13.42518 -14.17913 1.000 64.88737 242 ARG C O 1
ATOM 5856 N N . ILE C 1 243 ? -1.77007 11.96066 -12.51800 1.000 32.83016 243 ILE C N 1
ATOM 5857 C CA . ILE C 1 243 ? -0.61120 11.13824 -12.84938 1.000 32.74138 243 ILE C CA 1
ATOM 5858 C C . ILE C 1 243 ? -0.88060 10.30421 -14.09703 1.000 36.55190 243 ILE C C 1
ATOM 5859 O O . ILE C 1 243 ? -0.00561 10.15806 -14.95831 1.000 45.45231 243 ILE C O 1
ATOM 5864 N N . SER C 1 244 ? -2.09069 9.74881 -14.22121 1.000 32.94745 244 SER C N 1
ATOM 5865 C CA . SER C 1 244 ? -2.44418 9.02608 -15.43965 1.000 31.58406 244 SER C CA 1
ATOM 5866 C C . SER C 1 244 ? -2.44131 9.94787 -16.65066 1.000 33.62767 244 SER C C 1
ATOM 5867 O O . SER C 1 244 ? -2.12390 9.51109 -17.76312 1.000 45.87888 244 SER C O 1
ATOM 5870 N N . ALA C 1 245 ? -2.79067 11.22197 -16.45556 1.000 31.13134 245 ALA C N 1
ATOM 5871 C CA . ALA C 1 245 ? -2.69289 12.19045 -17.54188 1.000 38.89834 245 ALA C CA 1
ATOM 5872 C C . ALA C 1 245 ? -1.24335 12.40124 -17.95798 1.000 46.56011 245 ALA C C 1
ATOM 5873 O O . ALA C 1 245 ? -0.95036 12.59072 -19.14435 1.000 60.08728 245 ALA C O 1
ATOM 5875 N N . ASP C 1 246 ? -0.32099 12.37456 -16.99227 1.000 38.63318 246 ASP C N 1
ATOM 5876 C CA . ASP C 1 246 ? 1.09599 12.48809 -17.31872 1.000 37.57282 246 ASP C CA 1
ATOM 5877 C C . ASP C 1 246 ? 1.60391 11.24639 -18.04089 1.000 32.55249 246 ASP C C 1
ATOM 5878 O O . ASP C 1 246 ? 2.51325 11.34538 -18.87274 1.000 30.26018 246 ASP C O 1
ATOM 5883 N N . ASN C 1 247 ? 1.03739 10.07438 -17.73739 1.000 32.62199 247 ASN C N 1
ATOM 5884 C CA . ASN C 1 247 ? 1.35733 8.87881 -18.51210 1.000 34.25599 247 ASN C CA 1
ATOM 5885 C C . ASN C 1 247 ? 0.92005 9.03309 -19.96270 1.000 34.87017 247 ASN C C 1
ATOM 5886 O O . ASN C 1 247 ? 1.66813 8.68854 -20.88499 1.000 44.33035 247 ASN C O 1
ATOM 5891 N N . GLN C 1 248 ? -0.28857 9.55632 -20.18433 1.000 29.49887 248 GLN C N 1
ATOM 5892 C CA . GLN C 1 248 ? -0.78699 9.71627 -21.54570 1.000 36.15119 248 GLN C CA 1
ATOM 5893 C C . GLN C 1 248 ? 0.00104 10.76744 -22.31612 1.000 33.16588 248 GLN C C 1
ATOM 5894 O O . GLN C 1 248 ? 0.06917 10.70571 -23.54863 1.000 45.31544 248 GLN C O 1
ATOM 5900 N N . ARG C 1 249 ? 0.60013 11.73405 -21.61865 1.000 29.22900 249 ARG C N 1
ATOM 5901 C CA . ARG C 1 249 ? 1.49525 12.66885 -22.29059 1.000 36.56095 249 ARG C CA 1
ATOM 5902 C C . ARG C 1 249 ? 2.87414 12.05598 -22.49928 1.000 29.40422 249 ARG C C 1
ATOM 5903 O O . ARG C 1 249 ? 3.52615 12.31775 -23.51623 1.000 33.33963 249 ARG C O 1
ATOM 5911 N N . ALA C 1 250 ? 3.33029 11.23568 -21.55012 1.000 29.78598 250 ALA C N 1
ATOM 5912 C CA . ALA C 1 250 ? 4.58985 10.52526 -21.73429 1.000 23.92567 250 ALA C CA 1
ATOM 5913 C C . ALA C 1 250 ? 4.48278 9.47632 -22.83335 1.000 25.33551 250 ALA C C 1
ATOM 5914 O O . ALA C 1 250 ? 5.46670 9.20860 -23.53112 1.000 32.17486 250 ALA C O 1
ATOM 5916 N N . LEU C 1 251 ? 3.30376 8.87665 -23.00690 1.000 25.17695 251 LEU C N 1
ATOM 5917 C CA . LEU C 1 251 ? 3.11519 7.91506 -24.08645 1.000 23.23325 251 LEU C CA 1
ATOM 5918 C C . LEU C 1 251 ? 2.93830 8.59837 -25.43526 1.000 26.90420 251 LEU C C 1
ATOM 5919 O O . LEU C 1 251 ? 3.37686 8.06084 -26.45864 1.000 27.27465 251 LEU C O 1
ATOM 5924 N N . ALA C 1 252 ? 2.31080 9.77725 -25.45649 1.000 27.64651 252 ALA C N 1
ATOM 5925 C CA . ALA C 1 252 ? 2.09355 10.47973 -26.71637 1.000 24.02241 252 ALA C CA 1
ATOM 5926 C C . ALA C 1 252 ? 3.39312 11.01583 -27.29914 1.000 32.39328 252 ALA C C 1
ATOM 5927 O O . ALA C 1 252 ? 3.49303 11.19245 -28.51864 1.000 41.48085 252 ALA C O 1
ATOM 5929 N N . ARG C 1 253 ? 4.39045 11.28845 -26.45781 1.000 23.38683 253 ARG C N 1
ATOM 5930 C CA . ARG C 1 253 ? 5.70009 11.69745 -26.94888 1.000 25.02587 253 ARG C CA 1
ATOM 5931 C C . ARG C 1 253 ? 6.52234 10.52966 -27.47900 1.000 27.09543 253 ARG C C 1
ATOM 5932 O O . ARG C 1 253 ? 7.72283 10.69246 -27.72278 1.000 30.90915 253 ARG C O 1
ATOM 5940 N N . LEU C 1 254 ? 5.90806 9.36057 -27.64531 1.000 24.06714 254 LEU C N 1
ATOM 5941 C CA . LEU C 1 254 ? 6.45028 8.28407 -28.47032 1.000 28.64521 254 LEU C CA 1
ATOM 5942 C C . LEU C 1 254 ? 5.77996 8.26079 -29.83682 1.000 42.65649 254 LEU C C 1
ATOM 5943 O O . LEU C 1 254 ? 5.51423 7.19656 -30.40501 1.000 42.28872 254 LEU C O 1
ATOM 5948 N N . ALA C 1 255 ? 5.48684 9.44169 -30.37228 1.000 38.05046 255 ALA C N 1
ATOM 5949 C CA . ALA C 1 255 ? 4.79721 9.57776 -31.64699 1.000 35.61203 255 ALA C CA 1
ATOM 5950 C C . ALA C 1 255 ? 5.03978 10.96247 -32.23572 1.000 42.37765 255 ALA C C 1
ATOM 5951 O O . ALA C 1 255 ? 4.51556 11.95832 -31.73614 1.000 41.15530 255 ALA C O 1
#

B-factor: mean 72.21, std 37.42, range [0.0, 183.65]

Radius of gyration: 34.8 Å; Cα contacts (8 Å, |Δi|>4): 1022; chains: 3; bounding box: 77×97×86 Å

Nearest PDB structures (foldseek):
  8fbo-assembly1_C  TM=9.613E-01  e=2.182E-26  synthetic construct
  5cwn-assembly1_A  TM=8.446E-01  e=2.572E-08  synthetic construct
  8f6q-assembly1_A  TM=8.407E-01  e=1.886E-07  synthetic construct
  8fbk-assembly1_A  TM=5.548E-01  e=1.364E-08  synthetic construct
  6e9t-assembly1_B  TM=3.264E-01  e=1.886E-07  synthetic construct